Protein AF-0000000074038395 (afdb_homodimer)

Structure (mmCIF, N/CA/C/O backbone):
data_AF-0000000074038395-model_v1
#
loop_
_entity.id
_entity.type
_entity.pdbx_description
1 polymer 'Methyl-accepting chemotaxis protein'
#
loop_
_atom_site.group_PDB
_atom_site.id
_atom_site.type_symbol
_atom_site.label_atom_id
_atom_site.label_alt_id
_atom_site.label_comp_id
_atom_site.label_asym_id
_atom_site.label_entity_id
_atom_site.label_seq_id
_atom_site.pdbx_PDB_ins_code
_atom_site.Cartn_x
_atom_site.Cartn_y
_atom_site.Cartn_z
_atom_site.occupancy
_atom_site.B_iso_or_equiv
_atom_site.auth_seq_id
_atom_site.auth_comp_id
_atom_site.auth_asym_id
_atom_site.auth_atom_id
_atom_site.pdbx_PDB_model_num
ATOM 1 N N . MET A 1 1 ? -28.172 54.75 -29.703 1 17.28 1 MET A N 1
ATOM 2 C CA . MET A 1 1 ? -27.891 55.969 -30.484 1 17.28 1 MET A CA 1
ATOM 3 C C . MET A 1 1 ? -28.5 57.188 -29.828 1 17.28 1 MET A C 1
ATOM 5 O O . MET A 1 1 ? -27.781 58 -29.25 1 17.28 1 MET A O 1
ATOM 9 N N . LEU A 1 2 ? -29.438 57.781 -30.453 1 17.17 2 LEU A N 1
ATOM 10 C CA . LEU A 1 2 ? -29.812 59.094 -30.984 1 17.17 2 LEU A CA 1
ATOM 11 C C . LEU A 1 2 ? -30.547 59.906 -29.922 1 17.17 2 LEU A C 1
ATOM 13 O O . LEU A 1 2 ? -30.203 61.062 -29.688 1 17.17 2 LEU A O 1
ATOM 17 N N . MET A 1 3 ? -31.797 60 -29.938 1 17.5 3 MET A N 1
ATOM 18 C CA . MET A 1 3 ? -32.562 61.125 -30.516 1 17.5 3 MET A CA 1
ATOM 19 C C . MET A 1 3 ? -32.969 62.125 -29.422 1 17.5 3 MET A C 1
ATOM 21 O O . MET A 1 3 ? -32.812 63.312 -29.609 1 17.5 3 MET A O 1
ATOM 25 N N . VAL A 1 4 ? -34.031 62.031 -28.766 1 16.91 4 VAL A N 1
ATOM 26 C CA . VAL A 1 4 ? -35.156 62.906 -28.938 1 16.91 4 VAL A CA 1
ATOM 27 C C . VAL A 1 4 ? -35.062 64.062 -27.922 1 16.91 4 VAL A C 1
ATOM 29 O O . VAL A 1 4 ? -35.281 65.25 -28.281 1 16.91 4 VAL A O 1
ATOM 32 N N . ALA A 1 5 ? -35.375 63.719 -26.734 1 19.14 5 ALA A N 1
ATOM 33 C CA . ALA A 1 5 ? -36.281 64.625 -26.016 1 19.14 5 ALA A CA 1
ATOM 34 C C . ALA A 1 5 ? -35.562 65.875 -25.547 1 19.14 5 ALA A C 1
ATOM 36 O O . ALA A 1 5 ? -34.656 65.812 -24.719 1 19.14 5 ALA A O 1
ATOM 37 N N . THR A 1 6 ? -35.25 67.188 -26.438 1 16.64 6 THR A N 1
ATOM 38 C CA . THR A 1 6 ? -34.781 68.375 -27.078 1 16.64 6 THR A CA 1
ATOM 39 C C . THR A 1 6 ? -35.094 69.625 -26.234 1 16.64 6 THR A C 1
ATOM 41 O O . THR A 1 6 ? -34.312 70.562 -26.172 1 16.64 6 THR A O 1
ATOM 44 N N . SER A 1 7 ? -36.406 69.938 -25.859 1 15.92 7 SER A N 1
ATOM 45 C CA . SER A 1 7 ? -37 71.125 -26.391 1 15.92 7 SER A CA 1
ATOM 46 C C . SER A 1 7 ? -36.406 72.375 -25.719 1 15.92 7 SER A C 1
ATOM 48 O O . SER A 1 7 ? -35.938 72.312 -24.594 1 15.92 7 SER A O 1
ATOM 50 N N . TRP A 1 8 ? -36.844 73.938 -26.016 1 15.05 8 TRP A N 1
ATOM 51 C CA . TRP A 1 8 ? -36.719 75.125 -26.781 1 15.05 8 TRP A CA 1
ATOM 52 C C . TRP A 1 8 ? -36.5 76.312 -25.859 1 15.05 8 TRP A C 1
ATOM 54 O O . TRP A 1 8 ? -35.562 77.125 -26.062 1 15.05 8 TRP A O 1
ATOM 64 N N . LEU A 1 9 ? -37.594 77.188 -25.359 1 16.16 9 LEU A N 1
ATOM 65 C CA . LEU A 1 9 ? -37.938 78.562 -25.734 1 16.16 9 LEU A CA 1
ATOM 66 C C . LEU A 1 9 ? -37.125 79.562 -24.938 1 16.16 9 LEU A C 1
ATOM 68 O O . LEU A 1 9 ? -36.969 79.438 -23.719 1 16.16 9 LEU A O 1
ATOM 72 N N . VAL A 1 10 ? -36.5 81.062 -25.453 1 17.55 10 VAL A N 1
ATOM 73 C CA . VAL A 1 10 ? -35.594 82.125 -25.938 1 17.55 10 VAL A CA 1
ATOM 74 C C . VAL A 1 10 ? -35.75 83.312 -25.047 1 17.55 10 VAL A C 1
ATOM 76 O O . VAL A 1 10 ? -34.719 83.875 -24.594 1 17.55 10 VAL A O 1
ATOM 79 N N . LEU A 1 11 ? -36.781 84.25 -25.203 1 15.84 11 LEU A N 1
ATOM 80 C CA . LEU A 1 11 ? -36.75 85.625 -25.781 1 15.84 11 LEU A CA 1
ATOM 81 C C . LEU A 1 11 ? -36.219 86.625 -24.75 1 15.84 11 LEU A C 1
ATOM 83 O O . LEU A 1 11 ? -36.344 86.375 -23.547 1 15.84 11 LEU A O 1
ATOM 87 N N . LEU A 1 12 ? -36.219 88.188 -25.094 1 15.61 12 LEU A N 1
ATOM 88 C CA . LEU A 1 12 ? -35.656 89.5 -25.422 1 15.61 12 LEU A CA 1
ATOM 89 C C . LEU A 1 12 ? -35.812 90.5 -24.266 1 15.61 12 LEU A C 1
ATOM 91 O O . LEU A 1 12 ? -34.844 91.125 -23.875 1 15.61 12 LEU A O 1
ATOM 95 N N . ALA A 1 13 ? -36.969 91.375 -24.094 1 16 13 ALA A N 1
ATOM 96 C CA . ALA A 1 13 ? -37.188 92.812 -24.484 1 16 13 ALA A CA 1
ATOM 97 C C . ALA A 1 13 ? -36.688 93.75 -23.422 1 16 13 ALA A C 1
ATOM 99 O O . ALA A 1 13 ? -36.594 93.438 -22.25 1 16 13 ALA A O 1
ATOM 100 N N . LEU A 1 14 ? -37.125 95.25 -23.359 1 15.4 14 LEU A N 1
ATOM 101 C CA . LEU A 1 14 ? -36.906 96.688 -23.734 1 15.4 14 LEU A CA 1
ATOM 102 C C . LEU A 1 14 ? -36.656 97.562 -22.5 1 15.4 14 LEU A C 1
ATOM 104 O O . LEU A 1 14 ? -35.688 98.312 -22.469 1 15.4 14 LEU A O 1
ATOM 108 N N . LEU A 1 15 ? -37.594 98.562 -21.969 1 15.49 15 LEU A N 1
ATOM 109 C CA . LEU A 1 15 ? -37.688 100 -22.125 1 15.49 15 LEU A CA 1
ATOM 110 C C . LEU A 1 15 ? -37 100.688 -20.953 1 15.49 15 LEU A C 1
ATOM 112 O O . LEU A 1 15 ? -36.156 101.625 -21.156 1 15.49 15 LEU A O 1
ATOM 116 N N . ALA A 1 16 ? -37.656 102 -20.203 1 17.45 16 ALA A N 1
ATOM 117 C CA . ALA A 1 16 ? -37.656 103.438 -20.328 1 17.45 16 ALA A CA 1
ATOM 118 C C . ALA A 1 16 ? -36.781 104.062 -19.25 1 17.45 16 ALA A C 1
ATOM 120 O O . ALA A 1 16 ? -36.531 103.5 -18.203 1 17.45 16 ALA A O 1
ATOM 121 N N . ALA A 1 17 ? -36.781 105.625 -19.016 1 17.14 17 ALA A N 1
ATOM 122 C CA . ALA A 1 17 ? -36.219 106.938 -19.219 1 17.14 17 ALA A CA 1
ATOM 123 C C . ALA A 1 17 ? -35.656 107.5 -17.922 1 17.14 17 ALA A C 1
ATOM 125 O O . ALA A 1 17 ? -35.969 107.062 -16.844 1 17.14 17 ALA A O 1
ATOM 126 N N . PHE A 1 18 ? -35.594 109.125 -17.688 1 16.34 18 PHE A N 1
ATOM 127 C CA . PHE A 1 18 ? -34.875 110.375 -17.656 1 16.34 18 PHE A CA 1
ATOM 128 C C . PHE A 1 18 ? -34.781 110.938 -16.234 1 16.34 18 PHE A C 1
ATOM 130 O O . PHE A 1 18 ? -33.812 111.562 -15.859 1 16.34 18 PHE A O 1
ATOM 137 N N . VAL A 1 19 ? -35.844 111.25 -15.367 1 16.78 19 VAL A N 1
ATOM 138 C CA . VAL A 1 19 ? -36.125 112.688 -15.102 1 16.78 19 VAL A CA 1
ATOM 139 C C . VAL A 1 19 ? -35.219 113.188 -13.992 1 16.78 19 VAL A C 1
ATOM 141 O O . VAL A 1 19 ? -34.719 112.375 -13.164 1 16.78 19 VAL A O 1
ATOM 144 N N . GLY A 1 20 ? -35.438 114.562 -13.266 1 15.88 20 GLY A N 1
ATOM 145 C CA . GLY A 1 20 ? -35.094 115.938 -13.141 1 15.88 20 GLY A CA 1
ATOM 146 C C . GLY A 1 20 ? -34.281 116.25 -11.883 1 15.88 20 GLY A C 1
ATOM 147 O O . GLY A 1 20 ? -34.188 115.438 -10.992 1 15.88 20 GLY A O 1
ATOM 148 N N . VAL A 1 21 ? -34.5 117.562 -11.125 1 16.08 21 VAL A N 1
ATOM 149 C CA . VAL A 1 21 ? -33.938 118.875 -10.922 1 16.08 21 VAL A CA 1
ATOM 150 C C . VAL A 1 21 ? -33.344 118.938 -9.523 1 16.08 21 VAL A C 1
ATOM 152 O O . VAL A 1 21 ? -32.188 119.375 -9.359 1 16.08 21 VAL A O 1
ATOM 155 N N . LEU A 1 22 ? -34.062 119.438 -8.312 1 17.31 22 LEU A N 1
ATOM 156 C CA . LEU A 1 22 ? -33.906 120.75 -7.75 1 17.31 22 LEU A CA 1
ATOM 157 C C . LEU A 1 22 ? -32.844 120.75 -6.664 1 17.31 22 LEU A C 1
ATOM 159 O O . LEU A 1 22 ? -32.656 119.75 -5.977 1 17.31 22 LEU A O 1
ATOM 163 N N . PRO A 1 23 ? -31.969 122 -6.484 1 17.55 23 PRO A N 1
ATOM 164 C CA . PRO A 1 23 ? -30.781 122.688 -6.016 1 17.55 23 PRO A CA 1
ATOM 165 C C . PRO A 1 23 ? -30.703 122.812 -4.492 1 17.55 23 PRO A C 1
ATOM 167 O O . PRO A 1 23 ? -29.625 123.062 -3.936 1 17.55 23 PRO A O 1
ATOM 170 N N . LEU A 1 24 ? -31.875 122.875 -3.738 1 17.25 24 LEU A N 1
ATOM 171 C CA . LEU A 1 24 ? -32 124.062 -2.918 1 17.25 24 LEU A CA 1
ATOM 172 C C . LEU A 1 24 ? -30.953 124.062 -1.821 1 17.25 24 LEU A C 1
ATOM 174 O O . LEU A 1 24 ? -30.531 123.062 -1.327 1 17.25 24 LEU A O 1
ATOM 178 N N . TRP A 1 25 ? -30.766 125.312 -1.053 1 16.12 25 TRP A N 1
ATOM 179 C CA . TRP A 1 25 ? -30.109 126.5 -0.536 1 16.12 25 TRP A CA 1
ATOM 180 C C . TRP A 1 25 ? -29.578 126.25 0.877 1 16.12 25 TRP A C 1
ATOM 182 O O . TRP A 1 25 ? -28.406 126.5 1.162 1 16.12 25 TRP A O 1
ATOM 192 N N . VAL A 1 26 ? -30.438 126.562 1.951 1 16.44 26 VAL A N 1
ATOM 193 C CA . VAL A 1 26 ? -30.219 127.875 2.664 1 16.44 26 VAL A CA 1
ATOM 194 C C . VAL A 1 26 ? -29.281 127.625 3.846 1 16.44 26 VAL A C 1
ATOM 196 O O . VAL A 1 26 ? -28.281 128.375 3.998 1 16.44 26 VAL A O 1
ATOM 199 N N . VAL A 1 27 ? -29.781 127.875 5.121 1 17.38 27 VAL A N 1
ATOM 200 C CA . VAL A 1 27 ? -29.609 129.125 5.945 1 17.38 27 VAL A CA 1
ATOM 201 C C . VAL A 1 27 ? -28.531 128.875 7.004 1 17.38 27 VAL A C 1
ATOM 203 O O . VAL A 1 27 ? -28.25 127.688 7.332 1 17.38 27 VAL A O 1
ATOM 206 N N . LEU A 1 28 ? -28.609 129.5 8.227 1 16.62 28 LEU A N 1
ATOM 207 C CA . LEU A 1 28 ? -28.062 130.625 8.969 1 16.62 28 LEU A CA 1
ATOM 208 C C . LEU A 1 28 ? -27.281 130.125 10.188 1 16.62 28 LEU A C 1
ATOM 210 O O . LEU A 1 28 ? -26.172 130.625 10.43 1 16.62 28 LEU A O 1
ATOM 214 N N . VAL A 1 29 ? -27.922 129.625 11.328 1 18.11 29 VAL A N 1
ATOM 215 C CA . VAL A 1 29 ? -27.828 130.5 12.461 1 18.11 29 VAL A CA 1
ATOM 216 C C . VAL A 1 29 ? -26.484 130.25 13.172 1 18.11 29 VAL A C 1
ATOM 218 O O . VAL A 1 29 ? -25.875 129.25 13.07 1 18.11 29 VAL A O 1
ATOM 221 N N . PRO A 1 30 ? -26.422 130.75 14.555 1 17.78 30 PRO A N 1
ATOM 222 C CA . PRO A 1 30 ? -25.75 131.75 15.297 1 17.78 30 PRO A CA 1
ATOM 223 C C . PRO A 1 30 ? -24.5 131.25 16.031 1 17.78 30 PRO A C 1
ATOM 225 O O . PRO A 1 30 ? -23.406 131.75 15.805 1 17.78 30 PRO A O 1
ATOM 228 N N . ALA A 1 31 ? -24.609 131.25 17.5 1 18.97 31 ALA A N 1
ATOM 229 C CA . ALA A 1 31 ? -24.016 132.125 18.453 1 18.97 31 ALA A CA 1
ATOM 230 C C . ALA A 1 31 ? -22.734 131.625 19.047 1 18.97 31 ALA A C 1
ATOM 232 O O . ALA A 1 31 ? -22.297 130.5 18.672 1 18.97 31 ALA A O 1
ATOM 233 N N . VAL A 1 32 ? -22.734 131.25 20.469 1 20.62 32 VAL A N 1
ATOM 234 C CA . VAL A 1 32 ? -22 132.125 21.422 1 20.62 32 VAL A CA 1
ATOM 235 C C . VAL A 1 32 ? -20.641 131.5 21.688 1 20.62 32 VAL A C 1
ATOM 237 O O . VAL A 1 32 ? -20.438 130.25 21.484 1 20.62 32 VAL A O 1
ATOM 240 N N . PRO A 1 33 ? -19.719 132.125 22.5 1 21.89 33 PRO A N 1
ATOM 241 C CA . PRO A 1 33 ? -18.328 132.5 22.703 1 21.89 33 PRO A CA 1
ATOM 242 C C . PRO A 1 33 ? -17.594 131.625 23.656 1 21.89 33 PRO A C 1
ATOM 244 O O . PRO A 1 33 ? -16.375 131.75 23.859 1 21.89 33 PRO A O 1
ATOM 247 N N . ALA A 1 34 ? -18.141 130.5 24.266 1 21.83 34 ALA A N 1
ATOM 248 C CA . ALA A 1 34 ? -17.719 130.375 25.656 1 21.83 34 ALA A CA 1
ATOM 249 C C . ALA A 1 34 ? -16.219 130.125 25.766 1 21.83 34 ALA A C 1
ATOM 251 O O . ALA A 1 34 ? -15.656 129.375 24.938 1 21.83 34 ALA A O 1
ATOM 252 N N . ALA A 1 35 ? -15.547 130.75 26.719 1 21.89 35 ALA A N 1
ATOM 253 C CA . ALA A 1 35 ? -14.188 131.25 27 1 21.89 35 ALA A CA 1
ATOM 254 C C . ALA A 1 35 ? -13.281 130 27.391 1 21.89 35 ALA A C 1
ATOM 256 O O . ALA A 1 35 ? -12.219 129.875 26.797 1 21.89 35 ALA A O 1
ATOM 257 N N . PRO A 1 36 ? -13.25 129.75 28.781 1 23.89 36 PRO A N 1
ATOM 258 C CA . PRO A 1 36 ? -12.109 130 29.641 1 23.89 36 PRO A CA 1
ATOM 259 C C . PRO A 1 36 ? -11.047 128.875 29.656 1 23.89 36 PRO A C 1
ATOM 261 O O . PRO A 1 36 ? -11.25 127.875 29.094 1 23.89 36 PRO A O 1
ATOM 264 N N . GLY A 1 37 ? -10.656 128.375 31.094 1 23.8 37 GLY A N 1
ATOM 265 C CA . GLY A 1 37 ? -9.555 128.25 32.031 1 23.8 37 GLY A CA 1
ATOM 266 C C . GLY A 1 37 ? -8.867 126.938 32.031 1 23.8 37 GLY A C 1
ATOM 267 O O . GLY A 1 37 ? -9.516 125.938 31.812 1 23.8 37 GLY A O 1
ATOM 268 N N . SER A 1 38 ? -7.539 126.812 31.828 1 21.45 38 SER A N 1
ATOM 269 C CA . SER A 1 38 ? -6.551 125.75 31.625 1 21.45 38 SER A CA 1
ATOM 270 C C . SER A 1 38 ? -6.344 124.938 32.906 1 21.45 38 SER A C 1
ATOM 272 O O . SER A 1 38 ? -5.762 125.438 33.875 1 21.45 38 SER A O 1
ATOM 274 N N . LEU A 1 39 ? -7.383 124.312 33.562 1 23.3 39 LEU A N 1
ATOM 275 C CA . LEU A 1 39 ? -7.125 123.562 34.781 1 23.3 39 LEU A CA 1
ATOM 276 C C . LEU A 1 39 ? -6.051 122.5 34.594 1 23.3 39 LEU A C 1
ATOM 278 O O . LEU A 1 39 ? -6.211 121.625 33.75 1 23.3 39 LEU A O 1
ATOM 282 N N . VAL A 1 40 ? -4.758 122.812 34.844 1 24.02 40 VAL A N 1
ATOM 283 C CA . VAL A 1 40 ? -3.559 122 34.875 1 24.02 40 VAL A CA 1
ATOM 284 C C . VAL A 1 40 ? -3.764 120.875 35.844 1 24.02 40 VAL A C 1
ATOM 286 O O . VAL A 1 40 ? -4.016 121.062 37.031 1 24.02 40 VAL A O 1
ATOM 289 N N . VAL A 1 41 ? -4.395 119.75 35.469 1 22.2 41 VAL A N 1
ATOM 290 C CA . VAL A 1 41 ? -4.582 118.5 36.219 1 22.2 41 VAL A CA 1
ATOM 291 C C . VAL A 1 41 ? -3.225 117.938 36.625 1 22.2 41 VAL A C 1
ATOM 293 O O . VAL A 1 41 ? -2.396 117.625 35.812 1 22.2 41 VAL A O 1
ATOM 296 N N . LEU A 1 42 ? -2.541 118.562 37.656 1 26.48 42 LEU A N 1
ATOM 297 C CA . LEU A 1 42 ? -1.366 118.062 38.344 1 26.48 42 LEU A CA 1
ATOM 298 C C . LEU A 1 42 ? -1.574 116.562 38.781 1 26.48 42 LEU A C 1
ATOM 300 O O . LEU A 1 42 ? -2.41 116.312 39.625 1 26.48 42 LEU A O 1
ATOM 304 N N . GLY A 1 43 ? -1.652 115.625 37.875 1 26.66 43 GLY A N 1
ATOM 305 C CA . GLY A 1 43 ? -1.783 114.25 38.156 1 26.66 43 GLY A CA 1
ATOM 306 C C . GLY A 1 43 ? -0.695 113.688 39.094 1 26.66 43 GLY A C 1
ATOM 307 O O . GLY A 1 43 ? 0.49 113.75 38.75 1 26.66 43 GLY A O 1
ATOM 308 N N . ARG A 1 44 ? -0.781 113.938 40.406 1 32.59 44 ARG A N 1
ATOM 309 C CA . ARG A 1 44 ? 0.058 113.438 41.5 1 32.59 44 ARG A CA 1
ATOM 310 C C . ARG A 1 44 ? 0.245 111.938 41.344 1 32.59 44 ARG A C 1
ATOM 312 O O . ARG A 1 44 ? -0.729 111.188 41.312 1 32.59 44 ARG A O 1
ATOM 319 N N . ARG A 1 45 ? 1.311 111.5 40.625 1 39 45 ARG A N 1
ATOM 320 C CA . ARG A 1 45 ? 1.817 110.125 40.625 1 39 45 ARG A CA 1
ATOM 321 C C . ARG A 1 45 ? 1.899 109.562 42.031 1 39 45 ARG A C 1
ATOM 323 O O . ARG A 1 45 ? 2.684 110 42.844 1 39 45 ARG A O 1
ATOM 330 N N . ARG A 1 46 ? 0.802 109.125 42.531 1 39.84 46 ARG A N 1
ATOM 331 C CA . ARG A 1 46 ? 0.797 108.375 43.781 1 39.84 46 ARG A CA 1
ATOM 332 C C . ARG A 1 46 ? 1.846 107.25 43.719 1 39.84 46 ARG A C 1
ATOM 334 O O . ARG A 1 46 ? 1.812 106.375 42.844 1 39.84 46 ARG A O 1
ATOM 341 N N . ARG A 1 47 ? 3.012 107.5 44.219 1 38.06 47 ARG A N 1
ATOM 342 C CA . ARG A 1 47 ? 4.035 106.5 44.531 1 38.06 47 ARG A CA 1
ATOM 343 C C . ARG A 1 47 ? 3.42 105.25 45.188 1 38.06 47 ARG A C 1
ATOM 345 O O . ARG A 1 47 ? 2.926 105.312 46.312 1 38.06 47 ARG A O 1
ATOM 352 N N . LEU A 1 48 ? 2.73 104.5 44.406 1 38.84 48 LEU A N 1
ATOM 353 C CA . LEU A 1 48 ? 2.303 103.25 44.969 1 38.84 48 LEU A CA 1
ATOM 354 C C . LEU A 1 48 ? 3.441 102.562 45.75 1 38.84 48 LEU A C 1
ATOM 356 O O . LEU A 1 48 ? 4.594 102.625 45.312 1 38.84 48 LEU A O 1
ATOM 360 N N . ASP A 1 49 ? 3.381 102.562 46.969 1 44.31 49 ASP A N 1
ATOM 361 C CA . ASP A 1 49 ? 4.359 102 47.875 1 44.31 49 ASP A CA 1
ATOM 362 C C . ASP A 1 49 ? 4.855 100.625 47.375 1 44.31 49 ASP A C 1
ATOM 364 O O . ASP A 1 49 ? 4.16 99.938 46.594 1 44.31 49 ASP A O 1
ATOM 368 N N . GLY A 1 50 ? 6.125 100.375 47.375 1 47.69 50 GLY A N 1
ATOM 369 C CA . GLY A 1 50 ? 6.906 99.188 46.969 1 47.69 50 GLY A CA 1
ATOM 370 C C . GLY A 1 50 ? 6.176 97.875 47.156 1 47.69 50 GLY A C 1
ATOM 371 O O . GLY A 1 50 ? 6.297 97 46.344 1 47.69 50 GLY A O 1
ATOM 372 N N . GLN A 1 51 ? 5.477 97.812 48.156 1 50.44 51 GLN A N 1
ATOM 373 C CA . GLN A 1 51 ? 4.762 96.562 48.469 1 50.44 51 GLN A CA 1
ATOM 374 C C . GLN A 1 51 ? 3.598 96.375 47.531 1 50.44 51 GLN A C 1
ATOM 376 O O . GLN A 1 51 ? 3.359 95.25 47.094 1 50.44 51 GLN A O 1
ATOM 381 N N . GLN A 1 52 ? 2.895 97.375 47.25 1 49.44 52 GLN A N 1
ATOM 382 C CA . GLN A 1 52 ? 1.771 97.25 46.312 1 49.44 52 GLN A CA 1
ATOM 383 C C . GLN A 1 52 ? 2.248 96.938 44.906 1 49.44 52 GLN A C 1
ATOM 385 O O . GLN A 1 52 ? 1.604 96.125 44.219 1 49.44 52 GLN A O 1
ATOM 390 N N . GLU A 1 53 ? 3.322 97.438 44.531 1 53.34 53 GLU A N 1
ATOM 391 C CA . GLU A 1 53 ? 3.893 97.062 43.25 1 53.34 53 GLU A CA 1
ATOM 392 C C . GLU A 1 53 ? 4.309 95.625 43.188 1 53.34 53 GLU A C 1
ATOM 394 O O . GLU A 1 53 ? 4.129 94.938 42.156 1 53.34 53 GLU A O 1
ATOM 399 N N . GLN A 1 54 ? 4.816 95.188 44.188 1 53.56 54 GLN A N 1
ATOM 400 C CA . GLN A 1 54 ? 5.211 93.812 44.25 1 53.56 54 GLN A CA 1
ATOM 401 C C . GLN A 1 54 ? 3.99 92.875 44.25 1 53.56 54 GLN A C 1
ATOM 403 O O . GLN A 1 54 ? 4.02 91.812 43.656 1 53.56 54 GLN A O 1
ATOM 408 N N . GLU A 1 55 ? 2.941 93.375 44.844 1 52.59 55 GLU A N 1
ATOM 409 C CA . GLU A 1 55 ? 1.686 92.625 44.812 1 52.59 55 GLU A CA 1
ATOM 410 C C . GLU A 1 55 ? 1.119 92.562 43.406 1 52.59 55 GLU A C 1
ATOM 412 O O . GLU A 1 55 ? 0.628 91.5 43 1 52.59 55 GLU A O 1
ATOM 417 N N . ILE A 1 56 ? 1.135 93.562 42.781 1 52.38 56 ILE A N 1
ATOM 418 C CA . ILE A 1 56 ? 0.639 93.625 41.406 1 52.38 56 ILE A CA 1
ATOM 419 C C . ILE A 1 56 ? 1.518 92.75 40.5 1 52.38 56 ILE A C 1
ATOM 421 O O . ILE A 1 56 ? 1.011 92 39.656 1 52.38 56 ILE A O 1
ATOM 425 N N . ALA A 1 57 ? 2.787 92.75 40.75 1 54 57 ALA A N 1
ATOM 426 C CA . ALA A 1 57 ? 3.711 92 39.938 1 54 57 ALA A CA 1
ATOM 427 C C . ALA A 1 57 ? 3.531 90.5 40.156 1 54 57 ALA A C 1
ATOM 429 O O . ALA A 1 57 ? 3.561 89.688 39.219 1 54 57 ALA A O 1
ATOM 430 N N . ALA A 1 58 ? 3.43 90.188 41.344 1 54.38 58 ALA A N 1
ATOM 431 C CA . ALA A 1 58 ? 3.217 88.75 41.688 1 54.38 58 ALA A CA 1
ATOM 432 C C . ALA A 1 58 ? 1.866 88.25 41.188 1 54.38 58 ALA A C 1
ATOM 434 O O . ALA A 1 58 ? 1.755 87.125 40.688 1 54.38 58 ALA A O 1
ATOM 435 N N . GLY A 1 59 ? 0.839 89.062 41.375 1 54.75 59 GLY A N 1
ATOM 436 C CA . GLY A 1 59 ? -0.457 88.75 40.812 1 54.75 59 GLY A CA 1
ATOM 437 C C . GLY A 1 59 ? -0.418 88.625 39.312 1 54.75 59 GLY A C 1
ATOM 438 O O . GLY A 1 59 ? -1.033 87.688 38.75 1 54.75 59 GLY A O 1
ATOM 439 N N . GLN A 1 60 ? 0.392 89.438 38.719 1 58.75 60 GLN A N 1
ATOM 440 C CA . GLN A 1 60 ? 0.556 89.375 37.281 1 58.75 60 GLN A CA 1
ATOM 441 C C . GLN A 1 60 ? 1.322 88.125 36.844 1 58.75 60 GLN A C 1
ATOM 443 O O . GLN A 1 60 ? 0.981 87.5 35.875 1 58.75 60 GLN A O 1
ATOM 448 N N . ALA A 1 61 ? 2.254 87.75 37.625 1 60.34 61 ALA A N 1
ATOM 449 C CA . ALA A 1 61 ? 3.031 86.562 37.312 1 60.34 61 ALA A CA 1
ATOM 450 C C . ALA A 1 61 ? 2.184 85.312 37.438 1 60.34 61 ALA A C 1
ATOM 452 O O . ALA A 1 61 ? 2.266 84.375 36.625 1 60.34 61 ALA A O 1
ATOM 453 N N . ALA A 1 62 ? 1.412 85.25 38.438 1 63.75 62 ALA A N 1
ATOM 454 C CA . ALA A 1 62 ? 0.523 84.125 38.656 1 63.75 62 ALA A CA 1
ATOM 455 C C . ALA A 1 62 ? -0.522 84.062 37.531 1 63.75 62 ALA A C 1
ATOM 457 O O . ALA A 1 62 ? -0.869 82.938 37.062 1 63.75 62 ALA A O 1
ATOM 458 N N . SER A 1 63 ? -0.91 85.188 37.188 1 70.06 63 SER A N 1
ATOM 459 C CA . SER A 1 63 ? -1.9 85.25 36.125 1 70.06 63 SER A CA 1
ATOM 460 C C . SER A 1 63 ? -1.302 84.812 34.812 1 70.06 63 SER A C 1
ATOM 462 O O . SER A 1 63 ? -1.947 84.062 34.031 1 70.06 63 SER A O 1
ATOM 464 N N . GLU A 1 64 ? -0.082 85.125 34.594 1 74.12 64 GLU A N 1
ATOM 465 C CA . GLU A 1 64 ? 0.587 84.688 33.375 1 74.12 64 GLU A CA 1
ATOM 466 C C . GLU A 1 64 ? 0.853 83.188 33.375 1 74.12 64 GLU A C 1
ATOM 468 O O . GLU A 1 64 ? 0.687 82.5 32.344 1 74.12 64 GLU A O 1
ATOM 473 N N . THR A 1 65 ? 1.209 82.75 34.5 1 75.31 65 THR A N 1
ATOM 474 C CA . THR A 1 65 ? 1.453 81.312 34.625 1 75.31 65 THR A CA 1
ATOM 475 C C . THR A 1 65 ? 0.156 80.5 34.438 1 75.31 65 THR A C 1
ATOM 477 O O . THR A 1 65 ? 0.148 79.438 33.812 1 75.31 65 THR A O 1
ATOM 480 N N . TYR A 1 66 ? -0.84 81.062 35 1 77.38 66 TYR A N 1
ATOM 481 C CA . TYR A 1 66 ? -2.145 80.375 34.844 1 77.38 66 TYR A CA 1
ATOM 482 C C . TYR A 1 66 ? -2.582 80.312 33.406 1 77.38 66 TYR A C 1
ATOM 484 O O . TYR A 1 66 ? -3.094 79.312 32.938 1 77.38 66 TYR A O 1
ATOM 492 N N . GLU A 1 67 ? -2.357 81.375 32.688 1 80.38 67 GLU A N 1
ATOM 493 C CA . GLU A 1 67 ? -2.748 81.438 31.281 1 80.38 67 GLU A CA 1
ATOM 494 C C . GLU A 1 67 ? -1.955 80.438 30.453 1 80.38 67 GLU A C 1
ATOM 496 O O . GLU A 1 67 ? -2.506 79.75 29.562 1 80.38 67 GLU A O 1
ATOM 501 N N . ARG A 1 68 ? -0.773 80.312 30.766 1 82.81 68 ARG A N 1
ATOM 502 C CA . ARG A 1 68 ? 0.057 79.375 30.047 1 82.81 68 ARG A CA 1
ATOM 503 C C . ARG A 1 68 ? -0.366 77.938 30.359 1 82.81 68 ARG A C 1
ATOM 505 O O . ARG A 1 68 ? -0.396 77.062 29.469 1 82.81 68 ARG A O 1
ATOM 512 N N . LEU A 1 69 ? -0.611 77.75 31.578 1 83.75 69 LEU A N 1
ATOM 513 C CA . LEU A 1 69 ? -1.049 76.375 32 1 83.75 69 LEU A CA 1
ATOM 514 C C . LEU A 1 69 ? -2.385 76.062 31.375 1 83.75 69 LEU A C 1
ATOM 516 O O . LEU A 1 69 ? -2.588 74.875 30.938 1 83.75 69 LEU A O 1
ATOM 520 N N . ARG A 1 70 ? -3.215 77 31.391 1 85.31 70 ARG A N 1
ATOM 521 C CA . ARG A 1 70 ? -4.523 76.812 30.781 1 85.31 70 ARG A CA 1
ATOM 522 C C . ARG A 1 70 ? -4.387 76.438 29.297 1 85.31 70 ARG A C 1
ATOM 524 O O . ARG A 1 70 ? -5.039 75.5 28.828 1 85.31 70 ARG A O 1
ATOM 531 N N . ASP A 1 71 ? -3.514 77.062 28.562 1 86.31 71 ASP A N 1
ATOM 532 C CA . ASP A 1 71 ? -3.291 76.812 27.141 1 86.31 71 ASP A CA 1
ATOM 533 C C . ASP A 1 71 ? -2.736 75.375 26.953 1 86.31 71 ASP A C 1
ATOM 535 O O . ASP A 1 71 ? -3.133 74.688 26.031 1 86.31 71 ASP A O 1
ATOM 539 N N . ARG A 1 72 ? -1.963 75.062 27.828 1 88.62 72 ARG A N 1
ATOM 540 C CA . ARG A 1 72 ? -1.349 73.75 27.734 1 88.62 72 ARG A CA 1
ATOM 541 C C . ARG A 1 72 ? -2.359 72.625 28.047 1 88.62 72 ARG A C 1
ATOM 543 O O . ARG A 1 72 ? -2.305 71.562 27.453 1 88.62 72 ARG A O 1
ATOM 550 N N . ILE A 1 73 ? -3.162 72.875 28.938 1 89.88 73 ILE A N 1
ATOM 551 C CA . ILE A 1 73 ? -4.195 71.938 29.281 1 89.88 73 ILE A CA 1
ATOM 552 C C . ILE A 1 73 ? -5.141 71.75 28.094 1 89.88 73 ILE A C 1
ATOM 554 O O . ILE A 1 73 ? -5.535 70.625 27.781 1 89.88 73 ILE A O 1
ATOM 558 N N . VAL A 1 74 ? -5.473 72.812 27.453 1 88.88 74 VAL A N 1
ATOM 559 C CA . VAL A 1 74 ? -6.344 72.75 26.281 1 88.88 74 VAL A CA 1
ATOM 560 C C . VAL A 1 74 ? -5.691 71.875 25.203 1 88.88 74 VAL A C 1
ATOM 562 O O . VAL A 1 74 ? -6.355 71.062 24.578 1 88.88 74 VAL A O 1
ATOM 565 N N . GLU A 1 75 ? -4.445 72.062 25.016 1 90.38 75 GLU A N 1
ATOM 566 C CA . GLU A 1 75 ? -3.703 71.25 24.047 1 90.38 75 GLU A CA 1
ATOM 567 C C . GLU A 1 75 ? -3.654 69.812 24.469 1 90.38 75 GLU A C 1
ATOM 569 O O . GLU A 1 75 ? -3.785 68.875 23.641 1 90.38 75 GLU A O 1
ATOM 574 N N . LEU A 1 76 ? -3.504 69.562 25.703 1 90.81 76 LEU A N 1
ATOM 575 C CA . LEU A 1 76 ? -3.457 68.188 26.234 1 90.81 76 LEU A CA 1
ATOM 576 C C . LEU A 1 76 ? -4.773 67.438 26 1 90.81 76 LEU A C 1
ATOM 578 O O . LEU A 1 76 ? -4.781 66.25 25.672 1 90.81 76 LEU A O 1
ATOM 582 N N . VAL A 1 77 ? -5.793 68.188 26.234 1 89.44 77 VAL A N 1
ATOM 583 C CA . VAL A 1 77 ? -7.113 67.562 26.062 1 89.44 77 VAL A CA 1
ATOM 584 C C . VAL A 1 77 ? -7.281 67.125 24.609 1 89.44 77 VAL A C 1
ATOM 586 O O . VAL A 1 77 ? -7.77 66 24.344 1 89.44 77 VAL A O 1
ATOM 589 N N . LYS A 1 78 ? -6.828 67.938 23.672 1 88.38 78 LYS A N 1
ATOM 590 C CA . LYS A 1 78 ? -6.91 67.562 22.25 1 88.38 78 LYS A CA 1
ATOM 591 C C . LYS A 1 78 ? -6.02 66.375 21.922 1 88.38 78 LYS A C 1
ATOM 593 O O . LYS A 1 78 ? -6.441 65.5 21.234 1 88.38 78 LYS A O 1
ATOM 598 N N . ASP A 1 79 ? -4.887 66.375 22.422 1 89.19 79 ASP A N 1
ATOM 599 C CA . ASP A 1 79 ? -3.945 65.312 22.188 1 89.19 79 ASP A CA 1
ATOM 600 C C . ASP A 1 79 ? -4.473 64 22.781 1 89.19 79 ASP A C 1
ATOM 602 O O . ASP A 1 79 ? -4.281 62.906 22.203 1 89.19 79 ASP A O 1
ATOM 606 N N . ASN A 1 80 ? -5.035 64.125 23.906 1 89.44 80 ASN A N 1
ATOM 607 C CA . ASN A 1 80 ? -5.582 62.938 24.578 1 89.44 80 ASN A CA 1
ATOM 608 C C . ASN A 1 80 ? -6.73 62.312 23.781 1 89.44 80 ASN A C 1
ATOM 610 O O . ASN A 1 80 ? -6.906 61.094 23.766 1 89.44 80 ASN A O 1
ATOM 614 N N . ASP A 1 81 ? -7.484 63.188 23.219 1 89.75 81 ASP A N 1
ATOM 615 C CA . ASP A 1 81 ? -8.578 62.688 22.391 1 89.75 81 ASP A CA 1
ATOM 616 C C . ASP A 1 81 ? -8.047 61.875 21.203 1 89.75 81 ASP A C 1
ATOM 618 O O . ASP A 1 81 ? -8.539 60.781 20.922 1 89.75 81 ASP A O 1
ATOM 622 N N . ASP A 1 82 ? -7.051 62.375 20.562 1 89.69 82 ASP A N 1
ATOM 623 C CA . ASP A 1 82 ? -6.441 61.688 19.422 1 89.69 82 ASP A CA 1
ATOM 624 C C . ASP A 1 82 ? -5.801 60.375 19.859 1 89.69 82 ASP A C 1
ATOM 626 O O . ASP A 1 82 ? -5.93 59.344 19.188 1 89.69 82 ASP A O 1
ATOM 630 N N . GLN A 1 83 ? -5.152 60.406 20.938 1 89.5 83 GLN A N 1
ATOM 631 C CA . GLN A 1 83 ? -4.504 59.188 21.469 1 89.5 83 GLN A CA 1
ATOM 632 C C . GLN A 1 83 ? -5.531 58.125 21.812 1 89.5 83 GLN A C 1
ATOM 634 O O . GLN A 1 83 ? -5.324 56.938 21.516 1 89.5 83 GLN A O 1
ATOM 639 N N . ALA A 1 84 ? -6.531 58.562 22.5 1 91.75 84 ALA A N 1
ATOM 640 C CA . ALA A 1 84 ? -7.574 57.625 22.906 1 91.75 84 ALA A CA 1
ATOM 641 C C . ALA A 1 84 ? -8.188 56.938 21.688 1 91.75 84 ALA A C 1
ATOM 643 O O . ALA A 1 84 ? -8.414 55.719 21.703 1 91.75 84 ALA A O 1
ATOM 644 N N . GLN A 1 85 ? -8.391 57.688 20.609 1 92.06 85 GLN A N 1
ATOM 645 C CA . GLN A 1 85 ? -8.961 57.125 19.391 1 92.06 85 GLN A CA 1
ATOM 646 C C . GLN A 1 85 ? -8.016 56.094 18.781 1 92.06 85 GLN A C 1
ATOM 648 O O . GLN A 1 85 ? -8.453 55.031 18.328 1 92.06 85 GLN A O 1
AT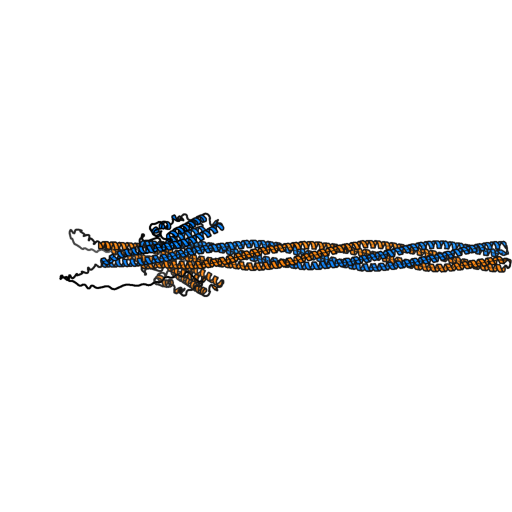OM 653 N N . ASP A 1 86 ? -6.797 56.406 18.781 1 92.25 86 ASP A N 1
ATOM 654 C CA . ASP A 1 86 ? -5.801 55.469 18.25 1 92.25 86 ASP A CA 1
ATOM 655 C C . ASP A 1 86 ? -5.746 54.188 19.062 1 92.25 86 ASP A C 1
ATOM 657 O O . ASP A 1 86 ? -5.645 53.094 18.5 1 92.25 86 ASP A O 1
ATOM 661 N N . LEU A 1 87 ? -5.809 54.281 20.328 1 90.88 87 LEU A N 1
ATOM 662 C CA . LEU A 1 87 ? -5.734 53.125 21.219 1 90.88 87 LEU A CA 1
ATOM 663 C C . LEU A 1 87 ? -6.984 52.281 21.078 1 90.88 87 LEU A C 1
ATOM 665 O O . LEU A 1 87 ? -6.895 51.031 21.031 1 90.88 87 LEU A O 1
ATOM 669 N N . ILE A 1 88 ? -8.117 52.938 21 1 93.25 88 ILE A N 1
ATOM 670 C CA . ILE A 1 88 ? -9.375 52.219 20.828 1 93.25 88 ILE A CA 1
ATOM 671 C C . ILE A 1 88 ? -9.336 51.438 19.516 1 93.25 88 ILE A C 1
ATOM 673 O O . ILE A 1 88 ? -9.648 50.25 19.5 1 93.25 88 ILE A O 1
ATOM 677 N N . ASP A 1 89 ? -8.898 52.062 18.453 1 93 89 ASP A N 1
ATOM 678 C CA . ASP A 1 89 ? -8.805 51.406 17.156 1 93 89 ASP A CA 1
ATOM 679 C C . ASP A 1 89 ? -7.797 50.25 17.188 1 93 89 ASP A C 1
ATOM 681 O O . ASP A 1 89 ? -8.039 49.188 16.625 1 93 89 ASP A O 1
ATOM 685 N N . GLY A 1 90 ? -6.727 50.5 17.812 1 91.81 90 GLY A N 1
ATOM 686 C CA . GLY A 1 90 ? -5.699 49.5 17.906 1 91.81 90 GLY A CA 1
ATOM 687 C C . GLY A 1 90 ? -6.16 48.25 18.656 1 91.81 90 GLY A C 1
ATOM 688 O O . GLY A 1 90 ? -5.977 47.125 18.172 1 91.81 90 GLY A O 1
ATOM 689 N N . VAL A 1 91 ? -6.77 48.406 19.781 1 92.12 91 VAL A N 1
ATOM 690 C CA . VAL A 1 91 ? -7.227 47.281 20.594 1 92.12 91 VAL A CA 1
ATOM 691 C C . VAL A 1 91 ? -8.336 46.531 19.859 1 92.12 91 VAL A C 1
ATOM 693 O O . VAL A 1 91 ? -8.336 45.281 19.828 1 92.12 91 VAL A O 1
ATOM 696 N N . ARG A 1 92 ? -9.211 47.25 19.25 1 92.19 92 ARG A N 1
ATOM 697 C CA . ARG A 1 92 ? -10.297 46.656 18.5 1 92.19 92 ARG A CA 1
ATOM 698 C C . ARG A 1 92 ? -9.75 45.781 17.359 1 92.19 92 ARG A C 1
ATOM 700 O O . ARG A 1 92 ? -10.172 44.625 17.188 1 92.19 92 ARG A O 1
ATOM 707 N N . HIS A 1 93 ? -8.844 46.344 16.625 1 93.06 93 HIS A N 1
ATOM 708 C CA . HIS A 1 93 ? -8.25 45.594 15.516 1 93.06 93 HIS A CA 1
ATOM 709 C C . HIS A 1 93 ? -7.484 44.375 16.016 1 93.06 93 HIS A C 1
ATOM 711 O O . HIS A 1 93 ? -7.539 43.312 15.391 1 93.06 93 HIS A O 1
ATOM 717 N N . ALA A 1 94 ? -6.812 44.5 17.062 1 92.75 94 ALA A N 1
ATOM 718 C CA . ALA A 1 94 ? -6.047 43.406 17.609 1 92.75 94 ALA A CA 1
ATOM 719 C C . ALA A 1 94 ? -6.973 42.25 18.047 1 92.75 94 ALA A C 1
ATOM 721 O O . ALA A 1 94 ? -6.656 41.094 17.859 1 92.75 94 ALA A O 1
ATOM 722 N N . LEU A 1 95 ? -8.078 42.594 18.641 1 93.56 95 LEU A N 1
ATOM 723 C CA . LEU A 1 95 ? -9.055 41.594 19.047 1 93.56 95 LEU A CA 1
ATOM 724 C C . LEU A 1 95 ? -9.586 40.844 17.828 1 93.56 95 LEU A C 1
ATOM 726 O O . LEU A 1 95 ? -9.727 39.594 17.859 1 93.56 95 LEU A O 1
ATOM 730 N N . THR A 1 96 ? -9.836 41.594 16.781 1 93.81 96 THR A N 1
ATOM 731 C CA . THR A 1 96 ? -10.328 40.969 15.555 1 93.81 96 THR A CA 1
ATOM 732 C C . THR A 1 96 ? -9.281 40.062 14.945 1 93.81 96 THR A C 1
ATOM 734 O O . THR A 1 96 ? -9.602 38.969 14.492 1 93.81 96 THR A O 1
ATOM 737 N N . MET A 1 97 ? -8.055 40.5 14.938 1 94.12 97 MET A N 1
ATOM 738 C CA . MET A 1 97 ? -6.973 39.688 14.406 1 94.12 97 MET A CA 1
ATOM 739 C C . MET A 1 97 ? -6.805 38.406 15.219 1 94.12 97 MET A C 1
ATOM 741 O O . MET A 1 97 ? -6.605 37.312 14.656 1 94.12 97 MET A O 1
ATOM 745 N N . ASN A 1 98 ? -6.875 38.5 16.547 1 95.25 98 ASN A N 1
ATOM 746 C CA . ASN A 1 98 ? -6.773 37.312 17.406 1 95.25 98 ASN A CA 1
ATOM 747 C C . ASN A 1 98 ? -7.883 36.312 17.109 1 95.25 98 ASN A C 1
ATOM 749 O O . ASN A 1 98 ? -7.645 35.125 17.094 1 95.25 98 ASN A O 1
ATOM 753 N N . GLN A 1 99 ? -9.047 36.906 16.875 1 95 99 GLN A N 1
ATOM 754 C CA . GLN A 1 99 ? -10.18 36.031 16.562 1 95 99 GLN A CA 1
ATOM 755 C C . GLN A 1 99 ? -9.977 35.312 15.242 1 95 99 GLN A C 1
ATOM 757 O O . GLN A 1 99 ? -10.305 34.125 15.117 1 95 99 GLN A O 1
ATOM 762 N N . ARG A 1 100 ? -9.484 35.938 14.258 1 94.19 100 ARG A N 1
ATOM 763 C CA . ARG A 1 100 ? -9.219 35.344 12.961 1 94.19 100 ARG A CA 1
ATOM 764 C C . ARG A 1 100 ? -8.125 34.281 13.07 1 94.19 100 ARG A C 1
ATOM 766 O O . ARG A 1 100 ? -8.211 33.219 12.445 1 94.19 100 ARG A O 1
ATOM 773 N N . MET A 1 101 ? -7.133 34.562 13.844 1 95 101 MET A N 1
ATOM 774 C CA . MET A 1 101 ? -6.07 33.594 14.07 1 95 101 MET A CA 1
ATOM 775 C C . MET A 1 101 ? -6.605 32.375 14.797 1 95 101 MET A C 1
ATOM 777 O O . MET A 1 101 ? -6.223 31.234 14.484 1 95 101 MET A O 1
ATOM 781 N N . GLN A 1 102 ? -7.492 32.656 15.781 1 94.69 102 GLN A N 1
ATOM 782 C CA . GLN A 1 102 ? -8.117 31.547 16.5 1 94.69 102 GLN A CA 1
ATOM 783 C C . GLN A 1 102 ? -8.883 30.625 15.555 1 94.69 102 GLN A C 1
ATOM 785 O O . GLN A 1 102 ? -8.758 29.406 15.633 1 94.69 102 GLN A O 1
ATOM 790 N N . ASN A 1 103 ? -9.594 31.172 14.602 1 94.44 103 ASN A N 1
ATOM 791 C CA . ASN A 1 103 ? -10.312 30.391 13.602 1 94.44 103 ASN A CA 1
ATOM 792 C C . ASN A 1 103 ? -9.359 29.609 12.719 1 94.44 103 ASN A C 1
ATOM 794 O O . ASN A 1 103 ? -9.641 28.453 12.367 1 94.44 103 ASN A O 1
ATOM 798 N N . GLY A 1 104 ? -8.312 30.281 12.336 1 94.88 104 GLY A N 1
ATOM 799 C CA . GLY A 1 104 ? -7.312 29.594 11.531 1 94.88 104 GLY A CA 1
ATOM 800 C C . GLY A 1 104 ? -6.703 28.406 12.227 1 94.88 104 GLY A C 1
ATOM 801 O O . GLY A 1 104 ? -6.559 27.328 11.625 1 94.88 104 GLY A O 1
ATOM 802 N N . ILE A 1 105 ? -6.402 28.516 13.453 1 95.69 105 ILE A N 1
ATOM 803 C CA . ILE A 1 105 ? -5.777 27.438 14.227 1 95.69 105 ILE A CA 1
ATOM 804 C C . ILE A 1 105 ? -6.773 26.297 14.422 1 95.69 105 ILE A C 1
ATOM 806 O O . ILE A 1 105 ? -6.391 25.125 14.398 1 95.69 105 ILE A O 1
ATOM 810 N N . ASP A 1 106 ? -8.055 26.625 14.641 1 93.69 106 ASP A N 1
ATOM 811 C CA . ASP A 1 106 ? -9.094 25.594 14.766 1 93.69 106 ASP A CA 1
ATOM 812 C C . ASP A 1 106 ? -9.195 24.766 13.484 1 93.69 106 ASP A C 1
ATOM 814 O O . ASP A 1 106 ? -9.367 23.547 13.539 1 93.69 106 ASP A O 1
ATOM 818 N N . GLU A 1 107 ? -9.062 25.438 12.383 1 94.38 107 GLU A N 1
ATOM 819 C CA . GLU A 1 107 ? -9.125 24.734 11.102 1 94.38 107 GLU A CA 1
ATOM 820 C C . GLU A 1 107 ? -7.898 23.844 10.906 1 94.38 107 GLU A C 1
ATOM 822 O O . GLU A 1 107 ? -8.008 22.734 10.375 1 94.38 107 GLU A O 1
ATOM 827 N N . ILE A 1 108 ? -6.77 24.281 11.305 1 95.38 108 ILE A N 1
ATOM 828 C CA . ILE A 1 108 ? -5.555 23.484 11.211 1 95.38 108 ILE A CA 1
ATOM 829 C C . ILE A 1 108 ? -5.695 22.234 12.078 1 95.38 108 ILE A C 1
ATOM 831 O O . ILE A 1 108 ? -5.324 21.125 11.656 1 95.38 108 ILE A O 1
ATOM 835 N N . ASN A 1 109 ? -6.27 22.359 13.258 1 94.38 109 ASN A N 1
ATOM 836 C CA . ASN A 1 109 ? -6.512 21.219 14.133 1 94.38 109 ASN A CA 1
ATOM 837 C C . ASN A 1 109 ? -7.449 20.203 13.484 1 94.38 109 ASN A C 1
ATOM 839 O O . ASN A 1 109 ? -7.25 19 13.617 1 94.38 109 ASN A O 1
ATOM 843 N N . GLU A 1 110 ? -8.43 20.75 12.805 1 94 110 GLU A N 1
ATOM 844 C CA . GLU A 1 110 ? -9.352 19.875 12.102 1 94 110 GLU A CA 1
ATOM 845 C C . GLU A 1 110 ? -8.648 19.094 10.992 1 94 110 GLU A C 1
ATOM 847 O O . GLU A 1 110 ? -8.922 17.906 10.781 1 94 110 GLU A O 1
ATOM 852 N N . GLN A 1 111 ? -7.793 19.812 10.312 1 95.06 111 GLN A N 1
ATOM 853 C CA . GLN A 1 111 ? -7.039 19.156 9.25 1 95.06 111 GLN A CA 1
ATOM 854 C C . GLN A 1 111 ? -6.113 18.078 9.812 1 95.06 111 GLN A C 1
ATOM 856 O O . GLN A 1 111 ? -5.957 17.016 9.219 1 95.06 111 GLN A O 1
ATOM 861 N N . ALA A 1 112 ? -5.457 18.312 10.93 1 94.38 112 ALA A N 1
ATOM 862 C CA . ALA A 1 112 ? -4.602 17.328 11.57 1 94.38 112 ALA A CA 1
ATOM 863 C C . ALA A 1 112 ? -5.402 16.094 11.984 1 94.38 112 ALA A C 1
ATOM 865 O O . ALA A 1 112 ? -4.926 14.961 11.852 1 94.38 112 ALA A O 1
ATOM 866 N N . GLU A 1 113 ? -6.648 16.281 12.445 1 92.88 113 GLU A N 1
ATOM 867 C CA . GLU A 1 113 ? -7.52 15.164 12.805 1 92.88 113 GLU A CA 1
ATOM 868 C C . GLU A 1 113 ? -7.898 14.336 11.586 1 92.88 113 GLU A C 1
ATOM 870 O O . GLU A 1 113 ? -7.969 13.109 11.656 1 92.88 113 GLU A O 1
ATOM 875 N N . THR A 1 114 ? -8.141 15.039 10.523 1 93.56 114 THR A N 1
ATOM 876 C CA . THR A 1 114 ? -8.453 14.367 9.266 1 93.56 114 THR A CA 1
ATOM 877 C C . THR A 1 114 ? -7.281 13.5 8.812 1 93.56 114 THR A C 1
ATOM 879 O O . THR A 1 114 ? -7.477 12.352 8.414 1 93.56 114 THR A O 1
ATOM 882 N N . VAL A 1 115 ? -6.078 14 8.906 1 94.75 115 VAL A N 1
ATOM 883 C CA . VAL A 1 115 ? -4.879 13.25 8.555 1 94.75 115 VAL A CA 1
ATOM 884 C C . VAL A 1 115 ? -4.777 12 9.422 1 94.75 115 VAL A C 1
ATOM 886 O O . VAL A 1 115 ? -4.566 10.898 8.914 1 94.75 115 VAL A O 1
ATOM 889 N N . ASN A 1 116 ? -5 12.117 10.688 1 94.44 116 ASN A N 1
ATOM 890 C CA . ASN A 1 116 ? -4.875 11 11.617 1 94.44 116 ASN A CA 1
ATOM 891 C C . ASN A 1 116 ? -5.906 9.914 11.336 1 94.44 116 ASN A C 1
ATOM 893 O O . ASN A 1 116 ? -5.613 8.727 11.461 1 94.44 116 ASN A O 1
ATOM 897 N N . GLN A 1 117 ? -7.086 10.344 10.961 1 93.75 117 GLN A N 1
ATOM 898 C CA . GLN A 1 117 ? -8.133 9.375 10.625 1 93.75 117 GLN A CA 1
ATOM 899 C C . GLN A 1 117 ? -7.75 8.562 9.391 1 93.75 117 GLN A C 1
ATOM 901 O O . GLN A 1 117 ? -7.875 7.34 9.383 1 93.75 117 GLN A O 1
ATOM 906 N N . HIS A 1 118 ? -7.258 9.227 8.406 1 93.5 118 HIS A N 1
ATOM 907 C CA . HIS A 1 118 ? -6.93 8.531 7.164 1 93.5 118 HIS A CA 1
ATOM 908 C C . HIS A 1 118 ? -5.66 7.703 7.309 1 93.5 118 HIS A C 1
ATOM 910 O O . HIS A 1 118 ? -5.492 6.688 6.633 1 93.5 118 HIS A O 1
ATOM 916 N N . LEU A 1 119 ? -4.773 8.055 8.234 1 93 119 LEU A N 1
ATOM 917 C CA . LEU A 1 119 ? -3.617 7.23 8.57 1 93 119 LEU A CA 1
ATOM 918 C C . LEU A 1 119 ? -4.051 5.902 9.18 1 93 119 LEU A C 1
ATOM 920 O O . LEU A 1 119 ? -3.465 4.859 8.891 1 93 119 LEU A O 1
ATOM 924 N N . ARG A 1 120 ? -5.105 5.895 9.969 1 92.19 120 ARG A N 1
ATOM 925 C CA . ARG A 1 120 ? -5.621 4.66 10.547 1 92.19 120 ARG A CA 1
ATOM 926 C C . ARG A 1 120 ? -6.176 3.734 9.469 1 92.19 120 ARG A C 1
ATOM 928 O O . ARG A 1 120 ? -5.93 2.525 9.492 1 92.19 120 ARG A O 1
ATOM 935 N N . ASP A 1 121 ? -6.836 4.383 8.531 1 90.81 121 ASP A N 1
ATOM 936 C CA . ASP A 1 121 ? -7.383 3.611 7.422 1 90.81 121 ASP A CA 1
ATOM 937 C C . ASP A 1 121 ? -6.27 2.977 6.594 1 90.81 121 ASP A C 1
ATOM 939 O O . ASP A 1 121 ? -6.367 1.814 6.195 1 90.81 121 ASP A O 1
ATOM 943 N N . THR A 1 122 ? -5.293 3.703 6.336 1 91.06 122 THR A N 1
ATOM 944 C CA . THR A 1 122 ? -4.172 3.225 5.535 1 91.06 122 THR A CA 1
ATOM 945 C C . THR A 1 122 ? -3.441 2.094 6.254 1 91.06 122 THR A C 1
ATOM 947 O O . THR A 1 122 ? -3.09 1.086 5.637 1 91.06 122 THR A O 1
ATOM 950 N N . THR A 1 123 ? -3.287 2.244 7.566 1 92.06 123 THR A N 1
ATOM 951 C CA . THR A 1 123 ? -2.611 1.217 8.352 1 92.06 123 THR A CA 1
ATOM 952 C C . THR A 1 123 ? -3.389 -0.095 8.312 1 92.06 123 THR A C 1
ATOM 954 O O . THR A 1 123 ? -2.797 -1.171 8.203 1 92.06 123 THR A O 1
ATOM 957 N N . ALA A 1 124 ? -4.703 -0.01 8.344 1 92.44 124 ALA A N 1
ATOM 958 C CA . ALA A 1 124 ? -5.543 -1.2 8.258 1 92.44 124 ALA A CA 1
ATOM 959 C C . ALA A 1 124 ? -5.398 -1.871 6.891 1 92.44 124 ALA A C 1
ATOM 961 O O . ALA A 1 124 ? -5.312 -3.098 6.805 1 92.44 124 ALA A O 1
ATOM 962 N N . ALA A 1 125 ? -5.367 -1.077 5.859 1 91.38 125 ALA A N 1
ATOM 963 C CA . ALA A 1 125 ? -5.207 -1.602 4.504 1 91.38 125 ALA A CA 1
ATOM 964 C C . ALA A 1 125 ? -3.846 -2.268 4.328 1 91.38 125 ALA A C 1
ATOM 966 O O . ALA A 1 125 ? -3.738 -3.314 3.686 1 91.38 125 ALA A O 1
ATOM 967 N N . ILE A 1 126 ? -2.816 -1.724 4.906 1 92.06 126 ILE A N 1
ATOM 968 C CA . ILE A 1 126 ? -1.469 -2.279 4.844 1 92.06 126 ILE A CA 1
ATOM 969 C C . ILE A 1 126 ? -1.44 -3.641 5.535 1 92.06 126 ILE A C 1
ATOM 971 O O . ILE A 1 126 ? -0.835 -4.59 5.031 1 92.06 126 ILE A O 1
ATOM 975 N N . GLU A 1 127 ? -2.111 -3.779 6.641 1 92.38 127 GLU A N 1
ATOM 976 C CA . GLU A 1 127 ? -2.16 -5.047 7.359 1 92.38 127 GLU A CA 1
ATOM 977 C C . GLU A 1 127 ? -2.83 -6.133 6.52 1 92.38 127 GLU A C 1
ATOM 979 O O . GLU A 1 127 ? -2.396 -7.285 6.527 1 92.38 127 GLU A O 1
ATOM 984 N N . GLU A 1 128 ? -3.795 -5.734 5.785 1 91.81 128 GLU A N 1
ATOM 985 C CA . GLU A 1 128 ? -4.488 -6.672 4.906 1 91.81 128 GLU A CA 1
ATOM 986 C C . GLU A 1 128 ? -3.58 -7.141 3.773 1 91.81 128 GLU A C 1
ATOM 988 O O . GLU A 1 128 ? -3.521 -8.336 3.471 1 91.81 128 GLU A O 1
ATOM 993 N N . ILE A 1 129 ? -2.908 -6.254 3.188 1 89.94 129 ILE A N 1
ATOM 994 C CA . ILE A 1 129 ? -2.01 -6.59 2.088 1 89.94 129 ILE A CA 1
ATOM 995 C C . ILE A 1 129 ? -0.884 -7.484 2.596 1 89.94 129 ILE A C 1
ATOM 997 O O . ILE A 1 129 ? -0.508 -8.453 1.933 1 89.94 129 ILE A O 1
ATOM 1001 N N . ASN A 1 130 ? -0.374 -7.176 3.773 1 91.56 130 ASN A N 1
ATOM 1002 C CA . ASN A 1 130 ? 0.681 -8 4.355 1 91.56 130 ASN A CA 1
ATOM 1003 C C . ASN A 1 130 ? 0.208 -9.43 4.594 1 91.56 130 ASN A C 1
ATOM 1005 O O . ASN A 1 130 ? 0.943 -10.383 4.332 1 91.56 130 ASN A O 1
ATOM 1009 N N . ALA A 1 131 ? -1.011 -9.547 5.086 1 91.5 131 ALA A N 1
ATOM 1010 C CA . ALA A 1 131 ? -1.571 -10.875 5.305 1 91.5 131 ALA A CA 1
ATOM 1011 C C . ALA A 1 131 ? -1.715 -11.633 3.99 1 91.5 131 ALA A C 1
ATOM 1013 O O . ALA A 1 131 ? -1.393 -12.82 3.912 1 91.5 131 ALA A O 1
ATOM 1014 N N . THR A 1 132 ? -2.189 -10.977 2.975 1 88.31 132 THR A N 1
ATOM 1015 C CA . THR A 1 132 ? -2.355 -11.586 1.658 1 88.31 132 THR A CA 1
ATOM 1016 C C . THR A 1 132 ? -1.001 -11.969 1.064 1 88.31 132 THR A C 1
ATOM 1018 O O . THR A 1 132 ? -0.851 -13.047 0.488 1 88.31 132 THR A O 1
ATOM 1021 N N . THR A 1 133 ? -0.026 -11.133 1.195 1 87.5 133 THR A N 1
ATOM 1022 C CA . THR A 1 133 ? 1.309 -11.391 0.667 1 87.5 133 THR A CA 1
ATOM 1023 C C . THR A 1 133 ? 1.949 -12.578 1.379 1 87.5 133 THR A C 1
ATOM 1025 O O . THR A 1 133 ? 2.654 -13.375 0.757 1 87.5 133 THR A O 1
ATOM 1028 N N . GLU A 1 134 ? 1.706 -12.719 2.672 1 87.94 134 GLU A N 1
ATOM 1029 C CA . GLU A 1 134 ? 2.189 -13.883 3.41 1 87.94 134 GLU A CA 1
ATOM 1030 C C . GLU A 1 134 ? 1.561 -15.172 2.885 1 87.94 134 GLU A C 1
ATOM 1032 O O . GLU A 1 134 ? 2.238 -16.188 2.756 1 87.94 134 GLU A O 1
ATOM 1037 N N . SER A 1 135 ? 0.322 -15.094 2.602 1 87.5 135 SER A N 1
ATOM 1038 C CA . SER A 1 135 ? -0.373 -16.234 2.023 1 87.5 135 SER A CA 1
ATOM 1039 C C . SER A 1 135 ? 0.201 -16.594 0.657 1 87.5 135 SER A C 1
ATOM 1041 O O . SER A 1 135 ? 0.343 -17.781 0.331 1 87.5 135 SER A O 1
ATOM 1043 N N . PHE A 1 136 ? 0.616 -15.609 -0.149 1 84.25 136 PHE A N 1
ATOM 1044 C CA . PHE A 1 136 ? 1.232 -15.828 -1.451 1 84.25 136 PHE A CA 1
ATOM 1045 C C . PHE A 1 136 ? 2.543 -16.594 -1.304 1 84.25 136 PHE A C 1
ATOM 1047 O O . PHE A 1 136 ? 2.82 -17.516 -2.074 1 84.25 136 PHE A O 1
ATOM 1054 N N . THR A 1 137 ? 3.254 -16.234 -0.306 1 84.75 137 THR A N 1
ATOM 1055 C CA . THR A 1 137 ? 4.539 -16.891 -0.092 1 84.75 137 THR A CA 1
ATOM 1056 C C . THR A 1 137 ? 4.348 -18.375 0.206 1 84.75 137 THR A C 1
ATOM 1058 O O . THR A 1 137 ? 5.09 -19.219 -0.303 1 84.75 137 THR A O 1
ATOM 1061 N N . GLN A 1 138 ? 3.326 -18.734 0.973 1 89 138 GLN A N 1
ATOM 1062 C CA . GLN A 1 138 ? 3.029 -20.125 1.296 1 89 138 GLN A CA 1
ATOM 1063 C C . GLN A 1 138 ? 2.531 -20.875 0.068 1 89 138 GLN A C 1
ATOM 1065 O O . GLN A 1 138 ? 2.912 -22.031 -0.157 1 89 138 GLN A O 1
ATOM 1070 N N . ARG A 1 139 ? 1.734 -20.25 -0.706 1 86.44 139 ARG A N 1
ATOM 1071 C CA . ARG A 1 139 ? 1.165 -20.875 -1.893 1 86.44 139 ARG A CA 1
ATOM 1072 C C . ARG A 1 139 ? 2.23 -21.094 -2.959 1 86.44 139 ARG A C 1
ATOM 1074 O O . ARG A 1 139 ? 2.193 -22.094 -3.686 1 86.44 139 ARG A O 1
ATOM 1081 N N . VAL A 1 140 ? 3.186 -20.188 -3.047 1 86.25 140 VAL A N 1
ATOM 1082 C CA . VAL A 1 140 ? 4.273 -20.312 -4.008 1 86.25 140 VAL A CA 1
ATOM 1083 C C . VAL A 1 140 ? 5.156 -21.5 -3.643 1 86.25 140 VAL A C 1
ATOM 1085 O O . VAL A 1 140 ? 5.637 -22.219 -4.52 1 86.25 140 VAL A O 1
ATOM 1088 N N . GLU A 1 141 ? 5.297 -21.75 -2.389 1 89.56 141 GLU A N 1
ATOM 1089 C CA . GLU A 1 141 ? 6.047 -22.922 -1.94 1 89.56 141 GLU A CA 1
ATOM 1090 C C . GLU A 1 141 ? 5.336 -24.219 -2.324 1 89.56 141 GLU A C 1
ATOM 1092 O O . GLU A 1 141 ? 5.969 -25.172 -2.795 1 89.56 141 GLU A O 1
ATOM 1097 N N . SER A 1 142 ? 4.062 -24.188 -2.109 1 90.88 142 SER A N 1
ATOM 1098 C CA . SER A 1 142 ? 3.264 -25.344 -2.49 1 90.88 142 SER A CA 1
ATOM 1099 C C . SER A 1 142 ? 3.291 -25.562 -4 1 90.88 142 SER A C 1
ATOM 1101 O O . SER A 1 142 ? 3.377 -26.703 -4.465 1 90.88 142 SER A O 1
ATOM 1103 N N . GLN A 1 143 ? 3.188 -24.5 -4.742 1 90.06 143 GLN A N 1
ATOM 1104 C CA . GLN A 1 143 ? 3.244 -24.578 -6.199 1 90.06 143 GLN A CA 1
ATOM 1105 C C . GLN A 1 143 ? 4.59 -25.125 -6.668 1 90.06 143 GLN A C 1
ATOM 1107 O O . GLN A 1 143 ? 4.641 -25.969 -7.566 1 90.06 143 GLN A O 1
ATOM 1112 N N . SER A 1 144 ? 5.66 -24.688 -6.082 1 91.19 144 SER A N 1
ATOM 1113 C CA . SER A 1 144 ? 6.996 -25.156 -6.43 1 91.19 144 SER A CA 1
ATOM 1114 C C . SER A 1 144 ? 7.125 -26.656 -6.191 1 91.19 144 SER A C 1
ATOM 1116 O O . SER A 1 144 ? 7.676 -27.375 -7.027 1 91.19 144 SER A O 1
ATOM 1118 N N . SER A 1 145 ? 6.578 -27.125 -5.113 1 92.5 145 SER A N 1
ATOM 1119 C CA . SER A 1 145 ? 6.613 -28.547 -4.793 1 92.5 145 SER A CA 1
ATOM 1120 C C . SER A 1 145 ? 5.805 -29.359 -5.797 1 92.5 145 SER A C 1
ATOM 1122 O O . SER A 1 145 ? 6.242 -30.438 -6.234 1 92.5 145 SER A O 1
ATOM 1124 N N . ALA A 1 146 ? 4.621 -28.828 -6.098 1 90.38 146 ALA A N 1
ATOM 1125 C CA . ALA A 1 146 ? 3.756 -29.516 -7.047 1 90.38 146 ALA A CA 1
ATOM 1126 C C . ALA A 1 146 ? 4.41 -29.609 -8.422 1 90.38 146 ALA A C 1
ATOM 1128 O O . ALA A 1 146 ? 4.309 -30.625 -9.102 1 90.38 146 ALA A O 1
ATOM 1129 N N . VAL A 1 147 ? 5.105 -28.609 -8.836 1 91.75 147 VAL A N 1
ATOM 1130 C CA . VAL A 1 147 ? 5.766 -28.562 -10.133 1 91.75 147 VAL A CA 1
ATOM 1131 C C . VAL A 1 147 ? 6.934 -29.547 -10.156 1 91.75 147 VAL A C 1
ATOM 1133 O O . VAL A 1 147 ? 7.133 -30.25 -11.148 1 91.75 147 VAL A O 1
ATOM 1136 N N . VAL A 1 148 ? 7.707 -29.672 -9.07 1 90.88 148 VAL A N 1
ATOM 1137 C CA . VAL A 1 148 ? 8.828 -30.609 -8.969 1 90.88 148 VAL A CA 1
ATOM 1138 C C . VAL A 1 148 ? 8.305 -32.031 -9.008 1 90.88 148 VAL A C 1
ATOM 1140 O O . VAL A 1 148 ? 8.883 -32.906 -9.688 1 90.88 148 VAL A O 1
ATOM 1143 N N . GLN A 1 149 ? 7.211 -32.219 -8.289 1 90.19 149 GLN A N 1
ATOM 1144 C CA . GLN A 1 149 ? 6.602 -33.562 -8.281 1 90.19 149 GLN A CA 1
ATOM 1145 C C . GLN A 1 149 ? 6.129 -33.969 -9.68 1 90.19 149 GLN A C 1
ATOM 1147 O O . GLN A 1 149 ? 6.324 -35.094 -10.109 1 90.19 149 GLN A O 1
ATOM 1152 N N . THR A 1 150 ? 5.488 -33.062 -10.352 1 91.44 150 THR A N 1
ATOM 1153 C CA . THR A 1 150 ? 5.023 -33.344 -11.711 1 91.44 150 THR A CA 1
ATOM 1154 C C . THR A 1 150 ? 6.195 -33.656 -12.633 1 91.44 150 THR A C 1
ATOM 1156 O O . THR A 1 150 ? 6.148 -34.594 -13.406 1 91.44 150 THR A O 1
ATOM 1159 N N . SER A 1 151 ? 7.262 -32.875 -12.562 1 92.38 151 SER A N 1
ATOM 1160 C CA . SER A 1 151 ? 8.445 -33.094 -13.391 1 92.38 151 SER A CA 1
ATOM 1161 C C . SER A 1 151 ? 9.055 -34.469 -13.156 1 92.38 151 SER A C 1
ATOM 1163 O O . SER A 1 151 ? 9.414 -35.156 -14.109 1 92.38 151 SER A O 1
ATOM 1165 N N . SER A 1 152 ? 9.141 -34.875 -11.898 1 93.25 152 SER A N 1
ATOM 1166 C CA . SER A 1 152 ? 9.695 -36.188 -11.555 1 93.25 152 SER A CA 1
ATOM 1167 C C . SER A 1 152 ? 8.828 -37.312 -12.094 1 93.25 152 SER A C 1
ATOM 1169 O O . SER A 1 152 ? 9.336 -38.281 -12.617 1 93.25 152 SER A O 1
ATOM 1171 N N . ALA A 1 153 ? 7.527 -37.094 -11.875 1 93.31 153 ALA A N 1
ATOM 1172 C CA . ALA A 1 153 ? 6.594 -38.125 -12.375 1 93.31 153 ALA A CA 1
ATOM 1173 C C . ALA A 1 153 ? 6.691 -38.25 -13.891 1 93.31 153 ALA A C 1
ATOM 1175 O O . ALA A 1 153 ? 6.645 -39.344 -14.43 1 93.31 153 ALA A O 1
ATOM 1176 N N . MET A 1 154 ? 6.855 -37.156 -14.586 1 92.88 154 MET A N 1
ATOM 1177 C CA . MET A 1 154 ? 6.941 -37.156 -16.047 1 92.88 154 MET A CA 1
ATOM 1178 C C . MET A 1 154 ? 8.234 -37.812 -16.516 1 92.88 154 MET A C 1
ATOM 1180 O O . MET A 1 154 ? 8.25 -38.531 -17.531 1 92.88 154 MET A O 1
ATOM 1184 N N . GLU A 1 155 ? 9.328 -37.656 -15.82 1 93 155 GLU A N 1
ATOM 1185 C CA . GLU A 1 155 ? 10.594 -38.281 -16.156 1 93 155 GLU A CA 1
ATOM 1186 C C . GLU A 1 155 ? 10.477 -39.812 -16.062 1 93 155 GLU A C 1
ATOM 1188 O O . GLU A 1 155 ? 10.93 -40.531 -16.953 1 93 155 GLU A O 1
ATOM 1193 N N . GLN A 1 156 ? 9.883 -40.25 -14.961 1 93.56 156 GLN A N 1
ATOM 1194 C CA . GLN A 1 156 ? 9.68 -41.656 -14.773 1 93.56 156 GLN A CA 1
ATOM 1195 C C . GLN A 1 156 ? 8.766 -42.219 -15.859 1 93.56 156 GLN A C 1
ATOM 1197 O O . GLN A 1 156 ? 9.023 -43.312 -16.391 1 93.56 156 GLN A O 1
ATOM 1202 N N . MET A 1 157 ? 7.711 -41.531 -16.203 1 93.62 157 MET A N 1
ATOM 1203 C CA . MET A 1 157 ? 6.77 -41.969 -17.219 1 93.62 157 MET A CA 1
ATOM 1204 C C . MET A 1 157 ? 7.457 -42.062 -18.578 1 93.62 157 MET A C 1
ATOM 1206 O O . MET A 1 157 ? 7.25 -43.031 -19.312 1 93.62 157 MET A O 1
ATOM 1210 N N . ASN A 1 158 ? 8.25 -41.094 -18.875 1 94.5 158 ASN A N 1
ATOM 1211 C CA . ASN A 1 158 ? 8.953 -41.094 -20.156 1 94.5 158 ASN A CA 1
ATOM 1212 C C . ASN A 1 158 ? 9.914 -42.281 -20.25 1 94.5 158 ASN A C 1
ATOM 1214 O O . ASN A 1 158 ? 10.055 -42.875 -21.328 1 94.5 158 ASN A O 1
ATOM 1218 N N . ALA A 1 159 ? 10.602 -42.594 -19.188 1 94.88 159 ALA A N 1
ATOM 1219 C CA . ALA A 1 159 ? 11.492 -43.75 -19.172 1 94.88 159 ALA A CA 1
ATOM 1220 C C . ALA A 1 159 ? 10.711 -45.062 -19.422 1 94.88 159 ALA A C 1
ATOM 1222 O O . ALA A 1 159 ? 11.141 -45.875 -20.219 1 94.88 159 ALA A O 1
ATOM 1223 N N . ASN A 1 160 ? 9.602 -45.156 -18.734 1 95.62 160 ASN A N 1
ATOM 1224 C CA . ASN A 1 160 ? 8.766 -46.344 -18.906 1 95.62 160 ASN A CA 1
ATOM 1225 C C . ASN A 1 160 ? 8.195 -46.406 -20.312 1 95.62 160 ASN A C 1
ATOM 1227 O O . ASN A 1 160 ? 8.086 -47.5 -20.875 1 95.62 160 ASN A O 1
ATOM 1231 N N . LEU A 1 161 ? 7.793 -45.344 -20.875 1 95.19 161 LEU A N 1
ATOM 1232 C CA . LEU A 1 161 ? 7.281 -45.281 -22.234 1 95.19 161 LEU A CA 1
ATOM 1233 C C . LEU A 1 161 ? 8.344 -45.75 -23.234 1 95.19 161 LEU A C 1
ATOM 1235 O O . LEU A 1 161 ? 8.039 -46.469 -24.188 1 95.19 161 LEU A O 1
ATOM 1239 N N . GLY A 1 162 ? 9.586 -45.312 -23.016 1 94.19 162 GLY A N 1
ATOM 1240 C CA . GLY A 1 162 ? 10.68 -45.781 -23.844 1 94.19 162 GLY A CA 1
ATOM 1241 C C . GLY A 1 162 ? 10.852 -47.281 -23.812 1 94.19 162 GLY A C 1
ATOM 1242 O O . GLY A 1 162 ? 11.062 -47.906 -24.844 1 94.19 162 GLY A O 1
ATOM 1243 N N . SER A 1 163 ? 10.742 -47.812 -22.641 1 95 163 SER A N 1
ATOM 1244 C CA . SER A 1 163 ? 10.859 -49.25 -22.469 1 95 163 SER A CA 1
ATOM 1245 C C . SER A 1 163 ? 9.734 -50 -23.188 1 95 163 SER A C 1
ATOM 1247 O O . SER A 1 163 ? 9.977 -51 -23.844 1 95 163 SER A O 1
ATOM 1249 N N . VAL A 1 164 ? 8.531 -49.531 -23.062 1 96.62 164 VAL A N 1
ATOM 1250 C CA . VAL A 1 164 ? 7.375 -50.156 -23.688 1 96.62 164 VAL A CA 1
ATOM 1251 C C . VAL A 1 164 ? 7.547 -50.125 -25.203 1 96.62 164 VAL A C 1
ATOM 1253 O O . VAL A 1 164 ? 7.309 -51.125 -25.891 1 96.62 164 VAL A O 1
ATOM 1256 N N . SER A 1 165 ? 7.898 -49 -25.734 1 95.81 165 SER A N 1
ATOM 1257 C CA . SER A 1 165 ? 8.109 -48.875 -27.172 1 95.81 165 SER A CA 1
ATOM 1258 C C . SER A 1 165 ? 9.172 -49.844 -27.672 1 95.81 165 SER A C 1
ATOM 1260 O O . SER A 1 165 ? 8.992 -50.469 -28.719 1 95.81 165 SER A O 1
ATOM 1262 N N . LYS A 1 166 ? 10.281 -49.969 -26.953 1 96 166 LYS A N 1
ATOM 1263 C CA . LYS A 1 166 ? 11.359 -50.875 -27.312 1 96 166 LYS A CA 1
ATOM 1264 C C . LYS A 1 166 ? 10.867 -52.344 -27.328 1 96 166 LYS A C 1
ATOM 1266 O O . LYS A 1 166 ? 11.148 -53.062 -28.281 1 96 166 LYS A O 1
ATOM 1271 N N . ILE A 1 167 ? 10.164 -52.688 -26.297 1 96.62 167 ILE A N 1
ATOM 1272 C CA . ILE A 1 167 ? 9.633 -54.062 -26.203 1 96.62 167 ILE A CA 1
ATOM 1273 C C . ILE A 1 167 ? 8.68 -54.312 -27.359 1 96.62 167 ILE A C 1
ATOM 1275 O O . ILE A 1 167 ? 8.766 -55.375 -28.016 1 96.62 167 ILE A O 1
ATOM 1279 N N . ALA A 1 168 ? 7.746 -53.406 -27.594 1 96.38 168 ALA A N 1
ATOM 1280 C CA . ALA A 1 168 ? 6.75 -53.562 -28.641 1 96.38 168 ALA A CA 1
ATOM 1281 C C . ALA A 1 168 ? 7.418 -53.75 -30.016 1 96.38 168 ALA A C 1
ATOM 1283 O O . ALA A 1 168 ? 7.062 -54.625 -30.781 1 96.38 168 ALA A O 1
ATOM 1284 N N . ARG A 1 169 ? 8.414 -52.969 -30.359 1 94.38 169 ARG A N 1
ATOM 1285 C CA . ARG A 1 169 ? 9.086 -53.031 -31.656 1 94.38 169 ARG A CA 1
ATOM 1286 C C . ARG A 1 169 ? 9.875 -54.312 -31.812 1 94.38 169 ARG A C 1
ATOM 1288 O O . ARG A 1 169 ? 9.828 -54.969 -32.875 1 94.38 169 ARG A O 1
ATOM 1295 N N . GLN A 1 170 ? 10.602 -54.688 -30.781 1 95.25 170 GLN A N 1
ATOM 1296 C CA . GLN A 1 170 ? 11.383 -55.906 -30.797 1 95.25 170 GLN A CA 1
ATOM 1297 C C . GLN A 1 170 ? 10.484 -57.125 -31.016 1 95.25 170 GLN A C 1
ATOM 1299 O O . GLN A 1 170 ? 10.789 -58 -31.844 1 95.25 170 GLN A O 1
ATOM 1304 N N . HIS A 1 171 ? 9.414 -57.094 -30.359 1 95.56 171 HIS A N 1
ATOM 1305 C CA . HIS A 1 171 ? 8.578 -58.312 -30.391 1 95.56 171 HIS A CA 1
ATOM 1306 C C . HIS A 1 171 ? 7.668 -58.312 -31.609 1 95.56 171 HIS A C 1
ATOM 1308 O O . HIS A 1 171 ? 7.168 -59.375 -32.031 1 95.56 171 HIS A O 1
ATOM 1314 N N . ARG A 1 172 ? 7.402 -57.125 -32.219 1 93.56 172 ARG A N 1
ATOM 1315 C CA . ARG A 1 172 ? 6.766 -57.094 -33.531 1 93.56 172 ARG A CA 1
ATOM 1316 C C . ARG A 1 172 ? 7.621 -57.844 -34.562 1 93.56 172 ARG A C 1
ATOM 1318 O O . ARG A 1 172 ? 7.105 -58.625 -35.375 1 93.56 172 ARG A O 1
ATOM 1325 N N . GLY A 1 173 ? 8.961 -57.656 -34.531 1 92.38 173 GLY A N 1
ATOM 1326 C CA . GLY A 1 173 ? 9.891 -58.344 -35.406 1 92.38 173 GLY A CA 1
ATOM 1327 C C . GLY A 1 173 ? 9.906 -59.844 -35.156 1 92.38 173 GLY A C 1
ATOM 1328 O O . GLY A 1 173 ? 9.914 -60.656 -36.094 1 92.38 173 GLY A O 1
ATOM 1329 N N . LYS A 1 174 ? 9.867 -60.188 -33.938 1 91.88 174 LYS A N 1
ATOM 1330 C CA . LYS A 1 174 ? 9.867 -61.594 -33.562 1 91.88 174 LYS A CA 1
ATOM 1331 C C . LYS A 1 174 ? 8.594 -62.281 -34.062 1 91.88 174 LYS A C 1
ATOM 1333 O O . LYS A 1 174 ? 8.625 -63.469 -34.469 1 91.88 174 LYS A O 1
ATOM 1338 N N . ALA A 1 175 ? 7.5 -61.562 -33.938 1 91.06 175 ALA A N 1
ATOM 1339 C CA . ALA A 1 175 ? 6.238 -62.094 -34.438 1 91.06 175 ALA A CA 1
ATOM 1340 C C . ALA A 1 175 ? 6.305 -62.375 -35.938 1 91.06 175 ALA A C 1
ATOM 1342 O O . ALA A 1 175 ? 5.805 -63.406 -36.406 1 91.06 175 ALA A O 1
ATOM 1343 N N . ALA A 1 176 ? 6.953 -61.531 -36.688 1 88.81 176 ALA A N 1
ATOM 1344 C CA . ALA A 1 176 ? 7.125 -61.719 -38.125 1 88.81 176 ALA A CA 1
ATOM 1345 C C . ALA A 1 176 ? 7.961 -62.969 -38.406 1 88.81 176 ALA A C 1
ATOM 1347 O O . ALA A 1 176 ? 7.656 -63.75 -39.344 1 88.81 176 ALA A O 1
ATOM 1348 N N . GLN A 1 177 ? 8.984 -63.188 -37.625 1 90 177 GLN A N 1
ATOM 1349 C CA . GLN A 1 177 ? 9.82 -64.375 -37.781 1 90 177 GLN A CA 1
ATOM 1350 C C . GLN A 1 177 ? 9.039 -65.625 -37.469 1 90 177 GLN A C 1
ATOM 1352 O O . GLN A 1 177 ? 9.211 -66.688 -38.125 1 90 177 GLN A O 1
ATOM 1357 N N . LEU A 1 178 ? 8.234 -65.5 -36.469 1 89 178 LEU A N 1
ATOM 1358 C CA . LEU A 1 178 ? 7.41 -66.688 -36.094 1 89 178 LEU A CA 1
ATOM 1359 C C . LEU A 1 178 ? 6.414 -67 -37.188 1 89 178 LEU A C 1
ATOM 1361 O O . LEU A 1 178 ? 6.113 -68.188 -37.406 1 89 178 LEU A O 1
ATOM 1365 N N . ALA A 1 179 ? 5.836 -66 -37.844 1 88.75 179 ALA A N 1
ATOM 1366 C CA . ALA A 1 179 ? 4.93 -66.188 -38.969 1 88.75 179 ALA A CA 1
ATOM 1367 C C . ALA A 1 179 ? 5.633 -66.938 -40.094 1 88.75 179 ALA A C 1
ATOM 1369 O O . ALA A 1 179 ? 5.051 -67.875 -40.719 1 88.75 179 ALA A O 1
ATOM 1370 N N . GLU A 1 180 ? 6.875 -66.688 -40.344 1 91.06 180 GLU A N 1
ATOM 1371 C CA . GLU A 1 180 ? 7.668 -67.375 -41.375 1 91.06 180 GLU A CA 1
ATOM 1372 C C . GLU A 1 180 ? 7.93 -68.812 -41 1 91.06 180 GLU A C 1
ATOM 1374 O O . GLU A 1 180 ? 7.863 -69.688 -41.844 1 91.06 180 GLU A O 1
ATOM 1379 N N . LEU A 1 181 ? 8.227 -68.938 -39.781 1 89 181 LEU A N 1
ATOM 1380 C CA . LEU A 1 181 ? 8.453 -70.25 -39.281 1 89 181 LEU A CA 1
ATOM 1381 C C . LEU A 1 181 ? 7.195 -71.125 -39.438 1 89 181 LEU A C 1
ATOM 1383 O O . LEU A 1 181 ? 7.277 -72.312 -39.844 1 89 181 LEU A O 1
ATOM 1387 N N . ALA A 1 182 ? 6.09 -70.562 -39.094 1 88.81 182 ALA A N 1
ATOM 1388 C CA . ALA A 1 182 ? 4.816 -71.25 -39.219 1 88.81 182 ALA A CA 1
ATOM 1389 C C . ALA A 1 182 ? 4.543 -71.625 -40.688 1 88.81 182 ALA A C 1
ATOM 1391 O O . ALA A 1 182 ? 4.078 -72.688 -41 1 88.81 182 ALA A O 1
ATOM 1392 N N . SER A 1 183 ? 4.836 -70.75 -41.594 1 91.75 183 SER A N 1
ATOM 1393 C CA . SER A 1 183 ? 4.66 -71 -43.031 1 91.75 183 SER A CA 1
ATOM 1394 C C . SER A 1 183 ? 5.562 -72.125 -43.5 1 91.75 183 SER A C 1
ATOM 1396 O O . SER A 1 183 ? 5.133 -73 -44.312 1 91.75 183 SER A O 1
ATOM 1398 N N . SER A 1 184 ? 6.738 -72.125 -43.031 1 91.62 184 SER A N 1
ATOM 1399 C CA . SER A 1 184 ? 7.668 -73.25 -43.375 1 91.62 184 SER A CA 1
ATOM 1400 C C . SER A 1 184 ? 7.188 -74.562 -42.844 1 91.62 184 SER A C 1
ATOM 1402 O O . SER A 1 184 ? 7.293 -75.562 -43.531 1 91.62 184 SER A O 1
ATOM 1404 N N . GLY A 1 185 ? 6.727 -74.438 -41.656 1 88.19 185 GLY A N 1
ATOM 1405 C CA . GLY A 1 185 ? 6.172 -75.625 -41.062 1 88.19 185 GLY A CA 1
ATOM 1406 C C . GLY A 1 185 ? 4.984 -76.188 -41.844 1 88.19 185 GLY A C 1
ATOM 1407 O O . GLY A 1 185 ? 4.867 -77.375 -42.031 1 88.19 185 GLY A O 1
ATOM 1408 N N . GLU A 1 186 ? 4.125 -75.375 -42.281 1 90.12 186 GLU A N 1
ATOM 1409 C CA . GLU A 1 186 ? 2.969 -75.75 -43.094 1 90.12 186 GLU A CA 1
ATOM 1410 C C . GLU A 1 186 ? 3.4 -76.375 -44.375 1 90.12 186 GLU A C 1
ATOM 1412 O O . GLU A 1 186 ? 2.867 -77.438 -44.75 1 90.12 186 GLU A O 1
ATOM 1417 N N . SER A 1 187 ? 4.367 -75.875 -45.062 1 92.5 187 SER A N 1
ATOM 1418 C CA . SER A 1 187 ? 4.871 -76.438 -46.312 1 92.5 187 SER A CA 1
ATOM 1419 C C . SER A 1 187 ? 5.48 -77.812 -46.125 1 92.5 187 SER A C 1
ATOM 1421 O O . SER A 1 187 ? 5.258 -78.688 -46.906 1 92.5 187 SER A O 1
ATOM 1423 N N . GLN A 1 188 ? 6.16 -77.875 -45.094 1 90.12 188 GLN A N 1
ATOM 1424 C CA . GLN A 1 188 ? 6.797 -79.125 -44.781 1 90.12 188 GLN A CA 1
ATOM 1425 C C . GLN A 1 188 ? 5.758 -80.188 -44.469 1 90.12 188 GLN A C 1
ATOM 1427 O O . GLN A 1 188 ? 5.914 -81.375 -44.875 1 90.12 188 GLN A O 1
ATOM 1432 N N . ALA A 1 189 ? 4.773 -79.875 -43.75 1 89.38 189 ALA A N 1
ATOM 1433 C CA . ALA A 1 189 ? 3.688 -80.812 -43.438 1 89.38 189 ALA A CA 1
ATOM 1434 C C . ALA A 1 189 ? 2.967 -81.25 -44.719 1 89.38 189 ALA A C 1
ATOM 1436 O O . ALA A 1 189 ? 2.598 -82.375 -44.875 1 89.38 189 ALA A O 1
ATOM 1437 N N . GLU A 1 190 ? 2.811 -80.375 -45.656 1 92.31 190 GLU A N 1
ATOM 1438 C CA . GLU A 1 190 ? 2.195 -80.688 -46.938 1 92.31 190 GLU A CA 1
ATOM 1439 C C . GLU A 1 190 ? 3.049 -81.688 -47.75 1 92.31 190 GLU A C 1
ATOM 1441 O O . GLU A 1 190 ? 2.525 -82.625 -48.344 1 92.31 190 GLU A O 1
ATOM 1446 N N . GLN A 1 191 ? 4.293 -81.5 -47.688 1 92.06 191 GLN A N 1
ATOM 1447 C CA . GLN A 1 191 ? 5.203 -82.375 -48.375 1 92.06 191 GLN A CA 1
ATOM 1448 C C . GLN A 1 191 ? 5.176 -83.75 -47.75 1 92.06 191 GLN A C 1
ATOM 1450 O O . GLN A 1 191 ? 5.238 -84.75 -48.469 1 92.06 191 GLN A O 1
ATOM 1455 N N . THR A 1 192 ? 5.098 -83.75 -46.5 1 91 192 THR A N 1
ATOM 1456 C CA . THR A 1 192 ? 5.004 -85 -45.812 1 91 192 THR A CA 1
ATOM 1457 C C . THR A 1 192 ? 3.725 -85.75 -46.188 1 91 192 THR A C 1
ATOM 1459 O O . THR A 1 192 ? 3.74 -86.938 -46.406 1 91 192 THR A O 1
ATOM 1462 N N . ASN A 1 193 ? 2.695 -85.062 -46.281 1 90.75 193 ASN A N 1
ATOM 1463 C CA . ASN A 1 193 ? 1.423 -85.625 -46.688 1 90.75 193 ASN A CA 1
ATOM 1464 C C . ASN A 1 193 ? 1.506 -86.25 -48.094 1 90.75 193 ASN A C 1
ATOM 1466 O O . ASN A 1 193 ? 0.978 -87.312 -48.312 1 90.75 193 ASN A O 1
ATOM 1470 N N . GLU A 1 194 ? 2.162 -85.625 -48.969 1 93.5 194 GLU A N 1
ATOM 1471 C CA . GLU A 1 194 ? 2.34 -86.125 -50.312 1 93.5 194 GLU A CA 1
ATOM 1472 C C . GLU A 1 194 ? 3.186 -87.438 -50.344 1 93.5 194 GLU A C 1
ATOM 1474 O O . GLU A 1 194 ? 2.889 -88.375 -51.062 1 93.5 194 GLU A O 1
ATOM 1479 N N . LEU A 1 195 ? 4.16 -87.312 -49.562 1 93.38 195 LEU A N 1
ATOM 1480 C CA . LEU A 1 195 ? 5.039 -88.5 -49.469 1 93.38 195 LEU A CA 1
ATOM 1481 C C . LEU A 1 195 ? 4.281 -89.688 -48.938 1 93.38 195 LEU A C 1
ATOM 1483 O O . LEU A 1 195 ? 4.445 -90.812 -49.438 1 93.38 195 LEU A O 1
ATOM 1487 N N . ILE A 1 196 ? 3.432 -89.438 -47.969 1 92.25 196 ILE A N 1
ATOM 1488 C CA . ILE A 1 196 ? 2.645 -90.5 -47.375 1 92.25 196 ILE A CA 1
ATOM 1489 C C . ILE A 1 196 ? 1.657 -91.062 -48.406 1 92.25 196 ILE A C 1
ATOM 1491 O O . ILE A 1 196 ? 1.466 -92.312 -48.5 1 92.25 196 ILE A O 1
ATOM 1495 N N . LYS A 1 197 ? 1.159 -90.312 -49.25 1 92.56 197 LYS A N 1
ATOM 1496 C CA . LYS A 1 197 ? 0.259 -90.75 -50.312 1 92.56 197 LYS A CA 1
ATOM 1497 C C . LYS A 1 197 ? 0.999 -91.625 -51.344 1 92.56 197 LYS A C 1
ATOM 1499 O O . LYS A 1 197 ? 0.459 -92.625 -51.844 1 92.56 197 LYS A O 1
ATOM 1504 N N . GLN A 1 198 ? 2.189 -91.25 -51.594 1 94.19 198 GLN A N 1
ATOM 1505 C CA . GLN A 1 198 ? 3.012 -92 -52.531 1 94.19 198 GLN A CA 1
ATOM 1506 C C . GLN A 1 198 ? 3.307 -93.375 -51.969 1 94.19 198 GLN A C 1
ATOM 1508 O O . GLN A 1 198 ? 3.213 -94.375 -52.688 1 94.19 198 GLN A O 1
ATOM 1513 N N . ILE A 1 199 ? 3.572 -93.375 -50.75 1 94.75 199 ILE A N 1
ATOM 1514 C CA . ILE A 1 199 ? 3.84 -94.625 -50.094 1 94.75 199 ILE A CA 1
ATOM 1515 C C . ILE A 1 199 ? 2.598 -95.5 -50.156 1 94.75 199 ILE A C 1
ATOM 1517 O O . ILE A 1 199 ? 2.693 -96.688 -50.438 1 94.75 199 ILE A O 1
ATOM 1521 N N . ALA A 1 200 ? 1.502 -94.938 -49.906 1 93.31 200 ALA A N 1
ATOM 1522 C CA . ALA A 1 200 ? 0.237 -95.688 -49.969 1 93.31 200 ALA A CA 1
ATOM 1523 C C . ALA A 1 200 ? 0.021 -96.25 -51.344 1 93.31 200 ALA A C 1
ATOM 1525 O O . ALA A 1 200 ? -0.404 -97.438 -51.469 1 93.31 200 ALA A O 1
ATOM 1526 N N . GLY A 1 201 ? 0.335 -95.625 -52.375 1 94.69 201 GLY A N 1
ATOM 1527 C CA . GLY A 1 201 ? 0.211 -96.125 -53.719 1 94.69 201 GLY A CA 1
ATOM 1528 C C . GLY A 1 201 ? 1.136 -97.25 -54.031 1 94.69 201 GLY A C 1
ATOM 1529 O O . GLY A 1 201 ? 0.726 -98.25 -54.625 1 94.69 201 GLY A O 1
ATOM 1530 N N . HIS A 1 202 ? 2.32 -97.125 -53.531 1 95.69 202 HIS A N 1
ATOM 1531 C CA . HIS A 1 202 ? 3.279 -98.188 -53.719 1 95.69 202 HIS A CA 1
ATOM 1532 C C . HIS A 1 202 ? 2.838 -99.5 -53 1 95.69 202 HIS A C 1
ATOM 1534 O O . HIS A 1 202 ? 3.01 -100.562 -53.5 1 95.69 202 HIS A O 1
ATOM 1540 N N . ILE A 1 203 ? 2.266 -99.188 -51.875 1 96.06 203 ILE A N 1
ATOM 1541 C CA . ILE A 1 203 ? 1.799 -100.312 -51.062 1 96.06 203 ILE A CA 1
ATOM 1542 C C . ILE A 1 203 ? 0.64 -101 -51.781 1 96.06 203 ILE A C 1
ATOM 1544 O O . ILE A 1 203 ? 0.545 -102.25 -51.781 1 96.06 203 ILE A O 1
ATOM 1548 N N . ASP A 1 204 ? -0.178 -100.312 -52.406 1 94.5 204 ASP A N 1
ATOM 1549 C CA . ASP A 1 204 ? -1.271 -100.938 -53.188 1 94.5 204 ASP A CA 1
ATOM 1550 C C . ASP A 1 204 ? -0.736 -101.75 -54.344 1 94.5 204 ASP A C 1
ATOM 1552 O O . ASP A 1 204 ? -1.254 -102.875 -54.594 1 94.5 204 ASP A O 1
ATOM 1556 N N . ALA A 1 205 ? 0.258 -101.375 -54.938 1 94.62 205 ALA A N 1
ATOM 1557 C CA . ALA A 1 205 ? 0.871 -102.125 -56.031 1 94.62 205 ALA A CA 1
ATOM 1558 C C . ALA A 1 205 ? 1.492 -103.438 -55.531 1 94.62 205 ALA A C 1
ATOM 1560 O O . ALA A 1 205 ? 1.396 -104.438 -56.188 1 94.62 205 ALA A O 1
ATOM 1561 N N . VAL A 1 206 ? 2.012 -103.25 -54.438 1 96.5 206 VAL A N 1
ATOM 1562 C CA . VAL A 1 206 ? 2.627 -104.438 -53.812 1 96.5 206 VAL A CA 1
ATOM 1563 C C . VAL A 1 206 ? 1.545 -105.438 -53.438 1 96.5 206 VAL A C 1
ATOM 1565 O O . VAL A 1 206 ? 1.714 -106.625 -53.656 1 96.5 206 VAL A O 1
ATOM 1568 N N . GLN A 1 207 ? 0.518 -105 -52.969 1 94.69 207 GLN A N 1
ATOM 1569 C CA . GLN A 1 207 ? -0.604 -105.875 -52.594 1 94.69 207 GLN A CA 1
ATOM 1570 C C . GLN A 1 207 ? -1.153 -106.625 -53.812 1 94.69 207 GLN A C 1
ATOM 1572 O O . GLN A 1 207 ? -1.408 -107.812 -53.719 1 94.69 207 GLN A O 1
ATOM 1577 N N . ASP A 1 208 ? -1.224 -106 -54.844 1 94.81 208 ASP A N 1
ATOM 1578 C CA . ASP A 1 208 ? -1.707 -106.625 -56.062 1 94.81 208 ASP A CA 1
ATOM 1579 C C . ASP A 1 208 ? -0.743 -107.688 -56.562 1 94.81 208 ASP A C 1
ATOM 1581 O O . ASP A 1 208 ? -1.169 -108.812 -56.938 1 94.81 208 ASP A O 1
ATOM 1585 N N . ALA A 1 209 ? 0.409 -107.375 -56.469 1 95.31 209 ALA A N 1
ATOM 1586 C CA . ALA A 1 209 ? 1.427 -108.25 -56.969 1 95.31 209 ALA A CA 1
ATOM 1587 C C . ALA A 1 209 ? 1.481 -109.5 -56.094 1 95.31 209 ALA A C 1
ATOM 1589 O O . ALA A 1 209 ? 1.693 -110.625 -56.594 1 95.31 209 ALA A O 1
ATOM 1590 N N . ILE A 1 210 ? 1.276 -109.25 -54.875 1 96.94 210 ILE A N 1
ATOM 1591 C CA . ILE A 1 210 ? 1.327 -110.375 -53.938 1 96.94 210 ILE A CA 1
ATOM 1592 C C . ILE A 1 210 ? 0.112 -111.25 -54.156 1 96.94 210 ILE A C 1
ATOM 1594 O O . ILE A 1 210 ? 0.202 -112.5 -54 1 96.94 210 ILE A O 1
ATOM 1598 N N . GLU A 1 211 ? -0.917 -110.812 -54.531 1 95.06 211 GLU A N 1
ATOM 1599 C CA . GLU A 1 211 ? -2.1 -111.625 -54.875 1 95.06 211 GLU A CA 1
ATOM 1600 C C . GLU A 1 211 ? -1.865 -112.438 -56.094 1 95.06 211 GLU A C 1
ATOM 1602 O O . GLU A 1 211 ? -2.301 -113.625 -56.156 1 95.06 211 GLU A O 1
ATOM 1607 N N . VAL A 1 212 ? -1.175 -111.938 -56.969 1 95.69 212 VAL A N 1
ATOM 1608 C CA . VAL A 1 212 ? -0.823 -112.688 -58.156 1 95.69 212 VAL A CA 1
ATOM 1609 C C . VAL A 1 212 ? 0.103 -113.875 -57.781 1 95.69 212 VAL A C 1
ATOM 1611 O O . VAL A 1 212 ? -0.096 -115 -58.25 1 95.69 212 VAL A O 1
ATOM 1614 N N . ILE A 1 213 ? 0.96 -113.5 -56.938 1 96.69 213 ILE A N 1
ATOM 1615 C CA . ILE A 1 213 ? 1.91 -114.562 -56.531 1 96.69 213 ILE A CA 1
ATOM 1616 C C . ILE A 1 213 ? 1.17 -115.688 -55.812 1 96.69 213 ILE A C 1
ATOM 1618 O O . ILE A 1 213 ? 1.438 -116.812 -56.031 1 96.69 213 ILE A O 1
ATOM 1622 N N . ASN A 1 214 ? 0.34 -115.312 -55 1 96 214 ASN A N 1
ATOM 1623 C CA . ASN A 1 214 ? -0.455 -116.312 -54.281 1 96 214 ASN A CA 1
ATOM 1624 C C . ASN A 1 214 ? -1.287 -117.125 -55.25 1 96 214 ASN A C 1
ATOM 1626 O O . ASN A 1 214 ? -1.421 -118.375 -55.062 1 96 214 ASN A O 1
ATOM 1630 N N . GLY A 1 215 ? -1.812 -116.562 -56.25 1 95.69 215 GLY A N 1
ATOM 1631 C CA . GLY A 1 215 ? -2.539 -117.312 -57.281 1 95.69 215 GLY A CA 1
ATOM 1632 C C . GLY A 1 215 ? -1.664 -118.25 -58.031 1 95.69 215 GLY A C 1
ATOM 1633 O O . GLY A 1 215 ? -2.064 -119.375 -58.312 1 95.69 215 GLY A O 1
ATOM 1634 N N . VAL A 1 216 ? -0.599 -117.75 -58.312 1 96.19 216 VAL A N 1
ATOM 1635 C CA . VAL A 1 216 ? 0.36 -118.562 -59.031 1 96.19 216 VAL A CA 1
ATOM 1636 C C . VAL A 1 216 ? 0.803 -119.75 -58.188 1 96.19 216 VAL A C 1
ATOM 1638 O O . VAL A 1 216 ? 0.964 -120.875 -58.688 1 96.19 216 VAL A O 1
ATOM 1641 N N . ALA A 1 217 ? 0.987 -119.5 -57 1 96.44 217 ALA A N 1
ATOM 1642 C CA . ALA A 1 217 ? 1.348 -120.562 -56.062 1 96.44 217 ALA A CA 1
ATOM 1643 C C . ALA A 1 217 ? 0.238 -121.625 -55.969 1 96.44 217 ALA A C 1
ATOM 1645 O O . ALA A 1 217 ? 0.511 -122.812 -55.938 1 96.44 217 ALA A O 1
ATOM 1646 N N . GLY A 1 218 ? -0.916 -121.312 -55.969 1 94.75 218 GLY A N 1
ATOM 1647 C CA . GLY A 1 218 ? -2.047 -122.188 -56 1 94.75 218 GLY A CA 1
ATOM 1648 C C . GLY A 1 218 ? -2.119 -123.062 -57.25 1 94.75 218 GLY A C 1
ATOM 1649 O O . GLY A 1 218 ? -2.398 -124.25 -57.188 1 94.75 218 GLY A O 1
ATOM 1650 N N . GLN A 1 219 ? -1.877 -122.375 -58.25 1 95.12 219 GLN A N 1
ATOM 1651 C CA . GLN A 1 219 ? -1.894 -123.125 -59.531 1 95.12 219 GLN A CA 1
ATOM 1652 C C . GLN A 1 219 ? -0.749 -124.125 -59.625 1 95.12 219 GLN A C 1
ATOM 1654 O O . GLN A 1 219 ? -0.929 -125.25 -60.125 1 95.12 219 GLN A O 1
ATOM 1659 N N . THR A 1 220 ? 0.318 -123.562 -59.094 1 93.94 220 THR A N 1
ATOM 1660 C CA . THR A 1 220 ? 1.477 -124.5 -59.094 1 93.94 220 THR A CA 1
ATOM 1661 C C . THR A 1 220 ? 1.221 -125.688 -58.188 1 93.94 220 THR A C 1
ATOM 1663 O O . THR A 1 220 ? 1.585 -126.812 -58.5 1 93.94 220 THR A O 1
ATOM 1666 N N . ASN A 1 221 ? 0.667 -125.438 -57.156 1 94 221 ASN A N 1
ATOM 1667 C CA . ASN A 1 221 ? 0.304 -126.5 -56.219 1 94 221 ASN A CA 1
ATOM 1668 C C . ASN A 1 221 ? -0.661 -127.5 -56.844 1 94 221 ASN A C 1
ATOM 1670 O O . ASN A 1 221 ? -0.481 -128.75 -56.719 1 94 221 ASN A O 1
ATOM 1674 N N . LEU A 1 222 ? -1.579 -127.188 -57.625 1 94.38 222 LEU A N 1
ATOM 1675 C CA . LEU A 1 222 ? -2.562 -128 -58.281 1 94.38 222 LEU A CA 1
ATOM 1676 C C . LEU A 1 222 ? -1.914 -128.875 -59.406 1 94.38 222 LEU A C 1
ATOM 1678 O O . LEU A 1 222 ? -2.197 -130 -59.562 1 94.38 222 LEU A O 1
ATOM 1682 N N . LEU A 1 223 ? -1.152 -128.125 -60.062 1 93.19 223 LEU A N 1
ATOM 1683 C CA . LEU A 1 223 ? -0.455 -128.875 -61.156 1 93.19 223 LEU A CA 1
ATOM 1684 C C . LEU A 1 223 ? 0.477 -129.875 -60.625 1 93.19 223 LEU A C 1
ATOM 1686 O O . LEU A 1 223 ? 0.582 -131 -61.219 1 93.19 223 LEU A O 1
ATOM 1690 N N . SER A 1 224 ? 1.064 -129.625 -59.531 1 91.44 224 SER A N 1
ATOM 1691 C CA . SER A 1 224 ? 1.976 -130.5 -58.906 1 91.44 224 SER A CA 1
ATOM 1692 C C . SER A 1 224 ? 1.217 -131.75 -58.344 1 91.44 224 SER A C 1
ATOM 1694 O O . SER A 1 224 ? 1.687 -132.875 -58.406 1 91.44 224 SER A O 1
ATOM 1696 N N . MET A 1 225 ? 0.1 -131.625 -57.906 1 91.31 225 MET A N 1
ATOM 1697 C CA . MET A 1 225 ? -0.74 -132.625 -57.375 1 91.31 225 MET A CA 1
ATOM 1698 C C . MET A 1 225 ? -1.201 -133.625 -58.5 1 91.31 225 MET A C 1
ATOM 1700 O O . MET A 1 225 ? -1.14 -134.875 -58.375 1 91.31 225 MET A O 1
ATOM 1704 N N . ASN A 1 226 ? -1.498 -133 -59.469 1 87.56 226 ASN A N 1
ATOM 1705 C CA . ASN A 1 226 ? -1.914 -133.75 -60.625 1 87.56 226 ASN A CA 1
ATOM 1706 C C . ASN A 1 226 ? -0.754 -134.625 -61.219 1 87.56 226 ASN A C 1
ATOM 1708 O O . ASN A 1 226 ? -0.939 -135.75 -61.656 1 87.56 226 ASN A O 1
ATOM 1712 N N . ALA A 1 227 ? 0.305 -133.875 -61.156 1 87.25 227 ALA A N 1
ATOM 1713 C CA . ALA A 1 227 ? 1.506 -134.625 -61.625 1 87.25 227 ALA A CA 1
ATOM 1714 C C . ALA A 1 227 ? 1.878 -135.75 -60.719 1 87.25 227 ALA A C 1
ATOM 1716 O O . ALA A 1 227 ? 2.33 -136.75 -61.188 1 87.25 227 ALA A O 1
ATOM 1717 N N . ALA A 1 228 ? 1.652 -135.625 -59.5 1 87.19 228 ALA A N 1
ATOM 1718 C CA . ALA A 1 228 ? 1.92 -136.625 -58.531 1 87.19 228 ALA A CA 1
ATOM 1719 C C . ALA A 1 228 ? 0.953 -137.875 -58.719 1 87.19 228 ALA A C 1
ATOM 1721 O O . ALA A 1 228 ? 1.346 -139 -58.625 1 87.19 228 ALA A O 1
ATOM 1722 N N . ILE A 1 229 ? -0.167 -137.625 -59.031 1 84.44 229 ILE A N 1
ATOM 1723 C CA . ILE A 1 229 ? -1.175 -138.625 -59.281 1 84.44 229 ILE A CA 1
ATOM 1724 C C . ILE A 1 229 ? -0.832 -139.5 -60.531 1 84.44 229 ILE A C 1
ATOM 1726 O O . ILE A 1 229 ? -0.894 -140.625 -60.562 1 84.44 229 ILE A O 1
ATOM 1730 N N . GLU A 1 230 ? -0.515 -138.75 -61.531 1 81 230 GLU A N 1
ATOM 1731 C CA . GLU A 1 230 ? -0.166 -139.375 -62.781 1 81 230 GLU A CA 1
ATOM 1732 C C . GLU A 1 230 ? 1.104 -140.25 -62.656 1 81 230 GLU A C 1
ATOM 1734 O O . GLU A 1 230 ? 1.206 -141.375 -63.25 1 81 230 GLU A O 1
ATOM 1739 N N . ALA A 1 231 ? 2.035 -139.75 -61.844 1 84.75 231 ALA A N 1
ATOM 1740 C CA . ALA A 1 231 ? 3.275 -140.375 -61.594 1 84.75 231 ALA A CA 1
ATOM 1741 C C . ALA A 1 231 ? 3.01 -141.75 -60.844 1 84.75 231 ALA A C 1
ATOM 1743 O O . ALA A 1 231 ? 3.654 -142.75 -61.094 1 84.75 231 ALA A O 1
ATOM 1744 N N . ALA A 1 232 ? 2.102 -141.75 -60.062 1 83.31 232 ALA A N 1
ATOM 1745 C CA . ALA A 1 232 ? 1.712 -143 -59.312 1 83.31 232 ALA A CA 1
ATOM 1746 C C . ALA A 1 232 ? 1.057 -144 -60.25 1 83.31 232 ALA A C 1
ATOM 1748 O O . ALA A 1 232 ? 1.275 -145.25 -60.094 1 83.31 232 ALA A O 1
ATOM 1749 N N . HIS A 1 233 ? 0.356 -143.625 -61.094 1 82.56 233 HIS A N 1
ATOM 1750 C CA . HIS A 1 233 ? -0.352 -144.5 -62.031 1 82.56 233 HIS A CA 1
ATOM 1751 C C . HIS A 1 233 ? 0.618 -145.125 -63 1 82.56 233 HIS A C 1
ATOM 1753 O O . HIS A 1 233 ? 0.303 -146.125 -63.562 1 82.56 233 HIS A O 1
ATOM 1759 N N . ALA A 1 234 ? 1.729 -144.5 -63.188 1 81 234 ALA A N 1
ATOM 1760 C CA . ALA A 1 234 ? 2.717 -145 -64.125 1 81 234 ALA A CA 1
ATOM 1761 C C . ALA A 1 234 ? 3.6 -146 -63.469 1 81 234 ALA A C 1
ATOM 1763 O O . ALA A 1 234 ? 4.469 -146.625 -64.125 1 81 234 ALA A O 1
ATOM 1764 N N . GLY A 1 235 ? 3.461 -146.375 -62.156 1 79.94 235 GLY A N 1
ATOM 1765 C CA . GLY A 1 235 ? 4.105 -147.375 -61.406 1 79.94 235 GLY A CA 1
ATOM 1766 C C . GLY A 1 235 ? 5.586 -147.25 -61.188 1 79.94 235 GLY A C 1
ATOM 1767 O O . GLY A 1 235 ? 5.988 -146.125 -60.688 1 79.94 235 GLY A O 1
ATOM 1768 N N . ASP A 1 236 ? 6.453 -148.25 -61.75 1 77.75 236 ASP A N 1
ATOM 1769 C CA . ASP A 1 236 ? 7.883 -148.25 -61.469 1 77.75 236 ASP A CA 1
ATOM 1770 C C . ASP A 1 236 ? 8.609 -147.125 -62.312 1 77.75 236 ASP A C 1
ATOM 1772 O O . ASP A 1 236 ? 9.641 -146.625 -61.906 1 77.75 236 ASP A O 1
ATOM 1776 N N . THR A 1 237 ? 8.086 -146.75 -63.375 1 78.06 237 THR A N 1
ATOM 1777 C CA . THR A 1 237 ? 8.688 -145.875 -64.312 1 78.06 237 THR A CA 1
ATOM 1778 C C . THR A 1 237 ? 8.445 -144.375 -63.812 1 78.06 237 THR A C 1
ATOM 1780 O O . THR A 1 237 ? 9.172 -143.5 -64.188 1 78.06 237 THR A O 1
ATOM 1783 N N . GLY A 1 238 ? 7.535 -144.375 -62.844 1 80.81 238 GLY A N 1
ATOM 1784 C CA . GLY A 1 238 ? 7.129 -143 -62.438 1 80.81 238 GLY A CA 1
ATOM 1785 C C . GLY A 1 238 ? 7.656 -142.625 -61.062 1 80.81 238 GLY A C 1
ATOM 1786 O O . GLY A 1 238 ? 7.379 -141.5 -60.562 1 80.81 238 GLY A O 1
ATOM 1787 N N . ARG A 1 239 ? 8.336 -143.375 -60.562 1 85.88 239 ARG A N 1
ATOM 1788 C CA . ARG A 1 239 ? 8.773 -143.25 -59.188 1 85.88 239 ARG A CA 1
ATOM 1789 C C . ARG A 1 239 ? 9.617 -141.875 -59.062 1 85.88 239 ARG A C 1
ATOM 1791 O O . ARG A 1 239 ? 9.461 -141.125 -58.125 1 85.88 239 ARG A O 1
ATOM 1798 N N . GLY A 1 240 ? 10.445 -141.625 -59.875 1 82.56 240 GLY A N 1
ATOM 1799 C CA . GLY A 1 240 ? 11.273 -140.375 -59.875 1 82.56 240 GLY A CA 1
ATOM 1800 C C . GLY A 1 240 ? 10.477 -139.125 -60.062 1 82.56 240 GLY A C 1
ATOM 1801 O O . GLY A 1 240 ? 10.734 -138.125 -59.375 1 82.56 240 GLY A O 1
ATOM 1802 N N . PHE A 1 241 ? 9.406 -139.25 -60.844 1 84.06 241 PHE A N 1
ATOM 1803 C CA . PHE A 1 241 ? 8.555 -138.125 -61.125 1 84.06 241 PHE A CA 1
ATOM 1804 C C . PHE A 1 241 ? 7.664 -137.75 -59.906 1 84.06 241 PHE A C 1
ATOM 1806 O O . PHE A 1 241 ? 7.359 -136.625 -59.625 1 84.06 241 PHE A O 1
ATOM 1813 N N . ALA A 1 242 ? 7.355 -138.75 -59.25 1 87.62 242 ALA A N 1
ATOM 1814 C CA . ALA A 1 242 ? 6.52 -138.625 -58.062 1 87.62 242 ALA A CA 1
ATOM 1815 C C . ALA A 1 242 ? 7.262 -137.875 -56.969 1 87.62 242 ALA A C 1
ATOM 1817 O O . ALA A 1 242 ? 6.672 -137 -56.312 1 87.62 242 ALA A O 1
ATOM 1818 N N . VAL A 1 243 ? 8.523 -138 -56.906 1 89.62 243 VAL A N 1
ATOM 1819 C CA . VAL A 1 243 ? 9.344 -137.25 -55.906 1 89.62 243 VAL A CA 1
ATOM 1820 C C . VAL A 1 243 ? 9.492 -135.75 -56.312 1 89.62 243 VAL A C 1
ATOM 1822 O O . VAL A 1 243 ? 9.375 -134.875 -55.438 1 89.62 243 VAL A O 1
ATOM 1825 N N . VAL A 1 244 ? 9.641 -135.625 -57.5 1 90.69 244 VAL A N 1
ATOM 1826 C CA . VAL A 1 244 ? 9.789 -134.25 -58 1 90.69 244 VAL A CA 1
ATOM 1827 C C . VAL A 1 244 ? 8.469 -133.5 -57.844 1 90.69 244 VAL A C 1
ATOM 1829 O O . VAL A 1 244 ? 8.453 -132.375 -57.375 1 90.69 244 VAL A O 1
ATOM 1832 N N . ALA A 1 245 ? 7.41 -134.125 -58.125 1 90.31 245 ALA A N 1
ATOM 1833 C CA . ALA A 1 245 ? 6.09 -133.5 -58.031 1 90.31 245 ALA A CA 1
ATOM 1834 C C . ALA A 1 245 ? 5.766 -133.125 -56.562 1 90.31 245 ALA A C 1
ATOM 1836 O O . ALA A 1 245 ? 5.188 -132.125 -56.281 1 90.31 245 ALA A O 1
ATOM 1837 N N . GLU A 1 246 ? 6.262 -134 -55.75 1 91.5 246 GLU A N 1
ATOM 1838 C CA . GLU A 1 246 ? 6.012 -133.75 -54.312 1 91.5 246 GLU A CA 1
ATOM 1839 C C . GLU A 1 246 ? 6.852 -132.625 -53.812 1 91.5 246 GLU A C 1
ATOM 1841 O O . GLU A 1 246 ? 6.383 -131.875 -52.969 1 91.5 246 GLU A O 1
ATOM 1846 N N . GLU A 1 247 ? 7.969 -132.5 -54.281 1 93.62 247 GLU A N 1
ATOM 1847 C CA . GLU A 1 247 ? 8.836 -131.375 -53.875 1 93.62 247 GLU A CA 1
ATOM 1848 C C . GLU A 1 247 ? 8.32 -130 -54.375 1 93.62 247 GLU A C 1
ATOM 1850 O O . GLU A 1 247 ? 8.328 -129 -53.656 1 93.62 247 GLU A O 1
ATOM 1855 N N . ILE A 1 248 ? 7.852 -130 -55.531 1 94.88 248 ILE A N 1
ATOM 1856 C CA . ILE A 1 248 ? 7.285 -128.875 -56.125 1 94.88 248 ILE A CA 1
ATOM 1857 C C . ILE A 1 248 ? 6.016 -128.5 -55.375 1 94.88 248 ILE A C 1
ATOM 1859 O O . ILE A 1 248 ? 5.75 -127.25 -55.156 1 94.88 248 ILE A O 1
ATOM 1863 N N . ARG A 1 249 ? 5.324 -129.375 -55 1 94.44 249 ARG A N 1
ATOM 1864 C CA . ARG A 1 249 ? 4.121 -129.125 -54.219 1 94.44 249 ARG A CA 1
ATOM 1865 C C . ARG A 1 249 ? 4.465 -128.5 -52.906 1 94.44 249 ARG A C 1
ATOM 1867 O O . ARG A 1 249 ? 3.816 -127.5 -52.5 1 94.44 249 ARG A O 1
ATOM 1874 N N . LYS A 1 250 ? 5.496 -128.875 -52.281 1 95 250 LYS A N 1
ATOM 1875 C CA . LYS A 1 250 ? 5.934 -128.25 -51.031 1 95 250 LYS A CA 1
ATOM 1876 C C . LYS A 1 250 ? 6.418 -126.875 -51.219 1 95 250 LYS A C 1
ATOM 1878 O O . LYS A 1 250 ? 6.152 -126 -50.375 1 95 250 LYS A O 1
ATOM 1883 N N . LEU A 1 251 ? 7 -126.625 -52.25 1 95.44 251 LEU A N 1
ATOM 1884 C CA . LEU A 1 251 ? 7.496 -125.312 -52.562 1 95.44 251 LEU A CA 1
ATOM 1885 C C . LEU A 1 251 ? 6.34 -124.312 -52.875 1 95.44 251 LEU A C 1
ATOM 1887 O O . LEU A 1 251 ? 6.352 -123.188 -52.438 1 95.44 251 LEU A O 1
ATOM 1891 N N . ALA A 1 252 ? 5.383 -124.812 -53.562 1 95.81 252 ALA A N 1
ATOM 1892 C CA . ALA A 1 252 ? 4.199 -124 -53.875 1 95.81 252 ALA A CA 1
ATOM 1893 C C . ALA A 1 252 ? 3.43 -123.625 -52.594 1 95.81 252 ALA A C 1
ATOM 1895 O O . ALA A 1 252 ? 2.928 -122.562 -52.438 1 95.81 252 ALA A O 1
ATOM 1896 N N . GLU A 1 253 ? 3.412 -124.625 -51.719 1 95.06 253 GLU A N 1
ATOM 1897 C CA . GLU A 1 253 ? 2.758 -124.375 -50.438 1 95.06 253 GLU A CA 1
ATOM 1898 C C . GLU A 1 253 ? 3.516 -123.375 -49.625 1 95.06 253 GLU A C 1
ATOM 1900 O O . GLU A 1 253 ? 2.904 -122.5 -48.969 1 95.06 253 GLU A O 1
ATOM 1905 N N . SER A 1 254 ? 4.715 -123.438 -49.688 1 94.75 254 SER A N 1
ATOM 1906 C CA . SER A 1 254 ? 5.539 -122.5 -48.969 1 94.75 254 SER A CA 1
ATOM 1907 C C . SER A 1 254 ? 5.352 -121.062 -49.531 1 94.75 254 SER A C 1
ATOM 1909 O O . SER A 1 254 ? 5.258 -120.125 -48.781 1 94.75 254 SER A O 1
ATOM 1911 N N . THR A 1 255 ? 5.27 -120.875 -50.781 1 95.81 255 THR A N 1
ATOM 1912 C CA . THR A 1 255 ? 5.051 -119.625 -51.438 1 95.81 255 THR A CA 1
ATOM 1913 C C . THR A 1 255 ? 3.691 -119.062 -51.031 1 95.81 255 THR A C 1
ATOM 1915 O O . THR A 1 255 ? 3.58 -117.875 -50.75 1 95.81 255 THR A O 1
ATOM 1918 N N . SER A 1 256 ? 2.746 -119.938 -51.031 1 96 256 SER A N 1
ATOM 1919 C CA . SER A 1 256 ? 1.399 -119.5 -50.688 1 96 256 SER A CA 1
ATOM 1920 C C . SER A 1 256 ? 1.342 -119 -49.25 1 96 256 SER A C 1
ATOM 1922 O O . SER A 1 256 ? 0.736 -117.938 -48.969 1 96 256 SER A O 1
ATOM 1924 N N . VAL A 1 257 ? 2.057 -119.688 -48.375 1 95.62 257 VAL A N 1
ATOM 1925 C CA . VAL A 1 257 ? 2.064 -119.25 -46.969 1 95.62 257 VAL A CA 1
ATOM 1926 C C . VAL A 1 257 ? 2.754 -117.938 -46.812 1 95.62 257 VAL A C 1
ATOM 1928 O O . VAL A 1 257 ? 2.268 -117.062 -46.062 1 95.62 257 VAL A O 1
ATOM 1931 N N . ASN A 1 258 ? 3.758 -117.75 -47.5 1 95.06 258 ASN A N 1
ATOM 1932 C CA . ASN A 1 258 ? 4.469 -116.5 -47.438 1 95.06 258 ASN A CA 1
ATOM 1933 C C . ASN A 1 258 ? 3.654 -115.375 -48.062 1 95.06 258 ASN A C 1
ATOM 1935 O O . ASN A 1 258 ? 3.627 -114.25 -47.531 1 95.06 258 ASN A O 1
ATOM 1939 N N . ALA A 1 259 ? 3.035 -115.562 -49.094 1 96.12 259 ALA A N 1
ATOM 1940 C CA . ALA A 1 259 ? 2.223 -114.562 -49.781 1 96.12 259 ALA A CA 1
ATOM 1941 C C . ALA A 1 259 ? 1.07 -114.062 -48.875 1 96.12 259 ALA A C 1
ATOM 1943 O O . ALA A 1 259 ? 0.777 -112.875 -48.812 1 96.12 259 ALA A O 1
ATOM 1944 N N . VAL A 1 260 ? 0.529 -115.125 -48.219 1 95.44 260 VAL A N 1
ATOM 1945 C CA . VAL A 1 260 ? -0.577 -114.812 -47.344 1 95.44 260 VAL A CA 1
ATOM 1946 C C . VAL A 1 260 ? -0.063 -113.938 -46.156 1 95.44 260 VAL A C 1
ATOM 1948 O O . VAL A 1 260 ? -0.7 -113 -45.75 1 95.44 260 VAL A O 1
ATOM 1951 N N . SER A 1 261 ? 1.043 -114.312 -45.75 1 96 261 SER A N 1
ATOM 1952 C CA . SER A 1 261 ? 1.653 -113.625 -44.625 1 96 261 SER A CA 1
ATOM 1953 C C . SER A 1 261 ? 1.99 -112.188 -45.062 1 96 261 SER A C 1
ATOM 1955 O O . SER A 1 261 ? 1.723 -111.25 -44.312 1 96 261 SER A O 1
ATOM 1957 N N . ILE A 1 262 ? 2.488 -111.938 -46.125 1 96.62 262 ILE A N 1
ATOM 1958 C CA . ILE A 1 262 ? 2.807 -110.562 -46.625 1 96.62 262 ILE A CA 1
ATOM 1959 C C . ILE A 1 262 ? 1.522 -109.75 -46.812 1 96.62 262 ILE A C 1
ATOM 1961 O O . ILE A 1 262 ? 1.476 -108.625 -46.438 1 96.62 262 ILE A O 1
ATOM 1965 N N . GLY A 1 263 ? 0.566 -110.5 -47.406 1 95.19 263 GLY A N 1
ATOM 1966 C CA . GLY A 1 263 ? -0.715 -109.812 -47.562 1 95.19 263 GLY A CA 1
ATOM 1967 C C . GLY A 1 263 ? -1.268 -109.25 -46.281 1 95.19 263 GLY A C 1
ATOM 1968 O O . GLY A 1 263 ? -1.792 -108.125 -46.25 1 95.19 263 GLY A O 1
ATOM 1969 N N . SER A 1 264 ? -1.102 -110.062 -45.156 1 96.06 264 SER A N 1
ATOM 1970 C CA . SER A 1 264 ? -1.572 -109.625 -43.844 1 96.06 264 SER A CA 1
ATOM 1971 C C . SER A 1 264 ? -0.758 -108.438 -43.344 1 96.06 264 SER A C 1
ATOM 1973 O O . SER A 1 264 ? -1.315 -107.5 -42.812 1 96.06 264 SER A O 1
ATOM 1975 N N . THR A 1 265 ? 0.456 -108.438 -43.562 1 96.25 265 THR A N 1
ATOM 1976 C CA . THR A 1 265 ? 1.33 -107.312 -43.156 1 96.25 265 THR A CA 1
ATOM 1977 C C . THR A 1 265 ? 1.027 -106.062 -43.938 1 96.25 265 THR A C 1
ATOM 1979 O O . THR A 1 265 ? 1.02 -104.938 -43.375 1 96.25 265 THR A O 1
ATOM 1982 N N . LEU A 1 266 ? 0.738 -106.188 -45.156 1 96.5 266 LEU A N 1
ATOM 1983 C CA . LEU A 1 266 ? 0.435 -105 -46 1 96.5 266 LEU A CA 1
ATOM 1984 C C . LEU A 1 266 ? -0.872 -104.375 -45.562 1 96.5 266 LEU A C 1
ATOM 1986 O O . LEU A 1 266 ? -1.003 -103.125 -45.594 1 96.5 266 LEU A O 1
ATOM 1990 N N . LYS A 1 267 ? -1.75 -105.25 -45.156 1 95.25 267 LYS A N 1
ATOM 1991 C CA . LYS A 1 267 ? -3 -104.688 -44.625 1 95.25 267 LYS A CA 1
ATOM 1992 C C . LYS A 1 267 ? -2.76 -103.875 -43.375 1 95.25 267 LYS A C 1
ATOM 1994 O O . LYS A 1 267 ? -3.385 -102.812 -43.188 1 95.25 267 LYS A O 1
ATOM 1999 N N . GLU A 1 268 ? -1.853 -104.25 -42.562 1 95.31 268 GLU A N 1
ATOM 2000 C CA . GLU A 1 268 ? -1.487 -103.5 -41.375 1 95.31 268 GLU A CA 1
ATOM 2001 C C . GLU A 1 268 ? -0.807 -102.188 -41.781 1 95.31 268 GLU A C 1
ATOM 2003 O O . GLU A 1 268 ? -1.096 -101.125 -41.188 1 95.31 268 GLU A O 1
ATOM 2008 N N . ILE A 1 269 ? -0.034 -102.188 -42.719 1 95.69 269 ILE A N 1
ATOM 2009 C CA . ILE A 1 269 ? 0.682 -101 -43.188 1 95.69 269 ILE A CA 1
ATOM 2010 C C . ILE A 1 269 ? -0.312 -100 -43.75 1 95.69 269 ILE A C 1
ATOM 2012 O O . ILE A 1 269 ? -0.173 -98.812 -43.5 1 95.69 269 ILE A O 1
ATOM 2016 N N . VAL A 1 270 ? -1.25 -100.562 -44.562 1 94.56 270 VAL A N 1
ATOM 2017 C CA . VAL A 1 270 ? -2.254 -99.625 -45.125 1 94.56 270 VAL A CA 1
ATOM 2018 C C . VAL A 1 270 ? -2.977 -98.938 -44 1 94.56 270 VAL A C 1
ATOM 2020 O O . VAL A 1 270 ? -3.217 -97.688 -44.094 1 94.56 270 VAL A O 1
ATOM 2023 N N . ASN A 1 271 ? -3.246 -99.562 -42.844 1 95.12 271 ASN A N 1
ATOM 2024 C CA . ASN A 1 271 ? -3.896 -98.938 -41.688 1 95.12 271 ASN A CA 1
ATOM 2025 C C . ASN A 1 271 ? -2.996 -97.875 -41.031 1 95.12 271 ASN A C 1
ATOM 2027 O O . ASN A 1 271 ? -3.463 -96.812 -40.656 1 95.12 271 ASN A O 1
ATOM 2031 N N . GLU A 1 272 ? -1.799 -98.188 -40.969 1 94.06 272 GLU A N 1
ATOM 2032 C CA . GLU A 1 272 ? -0.843 -97.25 -40.375 1 94.06 272 GLU A CA 1
ATOM 2033 C C . GLU A 1 272 ? -0.658 -96 -41.25 1 94.06 272 GLU A C 1
ATOM 2035 O O . GLU A 1 272 ? -0.497 -94.875 -40.75 1 94.06 272 GLU A O 1
ATOM 2040 N N . ILE A 1 273 ? -0.709 -96.188 -42.5 1 93.88 273 ILE A N 1
ATOM 2041 C CA . ILE A 1 273 ? -0.583 -95.062 -43.438 1 93.88 273 ILE A CA 1
ATOM 2042 C C . ILE A 1 273 ? -1.782 -94.125 -43.312 1 93.88 273 ILE A C 1
ATOM 2044 O O . ILE A 1 273 ? -1.625 -92.875 -43.281 1 93.88 273 ILE A O 1
ATOM 2048 N N . HIS A 1 274 ? -2.918 -94.75 -43.125 1 93.81 274 HIS A N 1
ATOM 2049 C CA . HIS A 1 274 ? -4.113 -93.938 -42.938 1 93.81 274 HIS A CA 1
ATOM 2050 C C . HIS A 1 274 ? -4.023 -93.125 -41.656 1 93.81 274 HIS A C 1
ATOM 2052 O O . HIS A 1 274 ? -4.434 -91.938 -41.625 1 93.81 274 HIS A O 1
ATOM 2058 N N . GLU A 1 275 ? -3.502 -93.688 -40.656 1 94.38 275 GLU A N 1
ATOM 2059 C CA . GLU A 1 275 ? -3.324 -92.938 -39.406 1 94.38 275 GLU A CA 1
ATOM 2060 C C . GLU A 1 275 ? -2.291 -91.875 -39.531 1 94.38 275 GLU A C 1
ATOM 2062 O O . GLU A 1 275 ? -2.473 -90.75 -39 1 94.38 275 GLU A O 1
ATOM 2067 N N . ALA A 1 276 ? -1.284 -92.062 -40.25 1 91.44 276 ALA A N 1
ATOM 2068 C CA . ALA A 1 276 ? -0.253 -91.062 -40.469 1 91.44 276 ALA A CA 1
ATOM 2069 C C . ALA A 1 276 ? -0.813 -89.875 -41.25 1 91.44 276 ALA A C 1
ATOM 2071 O O . ALA A 1 276 ? -0.503 -88.688 -40.969 1 91.44 276 ALA A O 1
ATOM 2072 N N . GLU A 1 277 ? -1.577 -90.25 -42.281 1 90.88 277 GLU A N 1
ATOM 2073 C CA . GLU A 1 277 ? -2.217 -89.188 -43.062 1 90.88 277 GLU A CA 1
ATOM 2074 C C . GLU A 1 277 ? -3.086 -88.312 -42.188 1 90.88 277 GLU A C 1
ATOM 2076 O O . GLU A 1 277 ? -3.094 -87.062 -42.344 1 90.88 277 GLU A O 1
ATOM 2081 N N . LYS A 1 278 ? -3.742 -88.875 -41.219 1 93.19 278 LYS A N 1
ATOM 2082 C CA . LYS A 1 278 ? -4.59 -88.125 -40.281 1 93.19 278 LYS A CA 1
ATOM 2083 C C . LYS A 1 278 ? -3.756 -87.25 -39.375 1 93.19 278 LYS A C 1
ATOM 2085 O O . LYS A 1 278 ? -4.098 -86.062 -39.188 1 93.19 278 LYS A O 1
ATOM 2090 N N . HIS A 1 279 ? -2.65 -87.688 -38.938 1 89.81 279 HIS A N 1
ATOM 2091 C CA . HIS A 1 279 ? -1.782 -86.938 -38.031 1 89.81 279 HIS A CA 1
ATOM 2092 C C . HIS A 1 279 ? -1.165 -85.75 -38.781 1 89.81 279 HIS A C 1
ATOM 2094 O O . HIS A 1 279 ? -1.089 -84.625 -38.25 1 89.81 279 HIS A O 1
ATOM 2100 N N . VAL A 1 280 ? -0.758 -85.938 -39.969 1 89.31 280 VAL A N 1
ATOM 2101 C CA . VAL A 1 280 ? -0.147 -84.875 -40.75 1 89.31 280 VAL A CA 1
ATOM 2102 C C . VAL A 1 280 ? -1.193 -83.812 -41.094 1 89.31 280 VAL A C 1
ATOM 2104 O O . VAL A 1 280 ? -0.899 -82.625 -41.062 1 89.31 280 VAL A O 1
ATOM 2107 N N . GLY A 1 281 ? -2.396 -84.312 -41.375 1 89.75 281 GLY A N 1
ATOM 2108 C CA . GLY A 1 281 ? -3.486 -83.375 -41.625 1 89.75 281 GLY A CA 1
ATOM 2109 C C . GLY A 1 281 ? -3.768 -82.5 -40.406 1 89.75 281 GLY A C 1
ATOM 2110 O O . GLY A 1 281 ? -3.992 -81.312 -40.562 1 89.75 281 GLY A O 1
ATOM 2111 N N . GLN A 1 282 ? -3.715 -83 -39.25 1 90.44 282 GLN A N 1
ATOM 2112 C CA . GLN A 1 282 ? -3.906 -82.25 -38.031 1 90.44 282 GLN A CA 1
ATOM 2113 C C . GLN A 1 282 ? -2.771 -81.25 -37.812 1 90.44 282 GLN A C 1
ATOM 2115 O O . GLN A 1 282 ? -3.006 -80.125 -37.375 1 90.44 282 GLN A O 1
ATOM 2120 N N . ASN A 1 283 ? -1.591 -81.625 -38.094 1 88.38 283 ASN A N 1
ATOM 2121 C CA . ASN A 1 283 ? -0.443 -80.75 -38 1 88.38 283 ASN A CA 1
ATOM 2122 C C . ASN A 1 283 ? -0.563 -79.562 -38.938 1 88.38 283 ASN A C 1
ATOM 2124 O O . ASN A 1 283 ? -0.209 -78.438 -38.562 1 88.38 283 ASN A O 1
ATOM 2128 N N . LEU A 1 284 ? -1.011 -79.875 -40.156 1 89.69 284 LEU A N 1
ATOM 2129 C CA . LEU A 1 284 ? -1.246 -78.812 -41.094 1 89.69 284 LEU A CA 1
ATOM 2130 C C . LEU A 1 284 ? -2.234 -77.812 -40.531 1 89.69 284 LEU A C 1
ATOM 2132 O O . LEU A 1 284 ? -2.035 -76.562 -40.656 1 89.69 284 LEU A O 1
ATOM 2136 N N . GLY A 1 285 ? -3.25 -78.25 -39.781 1 90.75 285 GLY A N 1
ATOM 2137 C CA . GLY A 1 285 ? -4.215 -77.375 -39.156 1 90.75 285 GLY A CA 1
ATOM 2138 C C . GLY A 1 285 ? -3.605 -76.5 -38.031 1 90.75 285 GLY A C 1
ATOM 2139 O O . GLY A 1 285 ? -3.953 -75.375 -37.875 1 90.75 285 GLY A O 1
ATOM 2140 N N . TYR A 1 286 ? -2.691 -77.062 -37.281 1 88.88 286 TYR A N 1
ATOM 2141 C CA . TYR A 1 286 ? -2.025 -76.312 -36.219 1 88.88 286 TYR A CA 1
ATOM 2142 C C . TYR A 1 286 ? -1.2 -75.188 -36.781 1 88.88 286 TYR A C 1
ATOM 2144 O O . TYR A 1 286 ? -1.23 -74.062 -36.25 1 88.88 286 TYR A O 1
ATOM 2152 N N . PHE A 1 287 ? -0.502 -75.375 -37.875 1 90.31 287 PHE A N 1
ATOM 2153 C CA . PHE A 1 287 ? 0.343 -74.375 -38.469 1 90.31 287 PHE A CA 1
ATOM 2154 C C . PHE A 1 287 ? -0.503 -73.25 -39.031 1 90.31 287 PHE A C 1
ATOM 2156 O O . PHE A 1 287 ? -0.122 -72.062 -38.969 1 90.31 287 PHE A O 1
ATOM 2163 N N . VAL A 1 288 ? -1.672 -73.562 -39.562 1 90.31 288 VAL A N 1
ATOM 2164 C CA . VAL A 1 288 ? -2.564 -72.562 -40.125 1 90.31 288 VAL A CA 1
ATOM 2165 C C . VAL A 1 288 ? -3.072 -71.688 -38.969 1 90.31 288 VAL A C 1
ATOM 2167 O O . VAL A 1 288 ? -3.049 -70.438 -39.094 1 90.31 288 VAL A O 1
ATOM 2170 N N . ARG A 1 289 ? -3.461 -72.188 -37.906 1 90.44 289 ARG A N 1
ATOM 2171 C CA . ARG A 1 289 ? -3.934 -71.438 -36.75 1 90.44 289 ARG A CA 1
ATOM 2172 C C . ARG A 1 289 ? -2.811 -70.625 -36.156 1 90.44 289 ARG A C 1
ATOM 2174 O O . ARG A 1 289 ? -3.031 -69.5 -35.719 1 90.44 289 ARG A O 1
ATOM 2181 N N . LEU A 1 290 ? -1.698 -71.188 -36.094 1 87.94 290 LEU A N 1
ATOM 2182 C CA . LEU A 1 290 ? -0.536 -70.438 -35.562 1 87.94 290 LEU A CA 1
ATOM 2183 C C . LEU A 1 290 ? -0.226 -69.188 -36.375 1 87.94 290 LEU A C 1
ATOM 2185 O O . LEU A 1 290 ? 0.064 -68.125 -35.812 1 87.94 290 LEU A O 1
ATOM 2189 N N . ARG A 1 291 ? -0.254 -69.375 -37.625 1 88.38 291 ARG A N 1
ATOM 2190 C CA . ARG A 1 291 ? 0.024 -68.25 -38.469 1 88.38 291 ARG A CA 1
ATOM 2191 C C . ARG A 1 291 ? -0.969 -67.062 -38.219 1 88.38 291 ARG A C 1
ATOM 2193 O O . ARG A 1 291 ? -0.581 -65.938 -38.156 1 88.38 291 ARG A O 1
ATOM 2200 N N . GLU A 1 292 ? -2.26 -67.438 -38.031 1 90.38 292 GLU A N 1
ATOM 2201 C CA . GLU A 1 292 ? -3.291 -66.438 -37.781 1 90.38 292 GLU A CA 1
ATOM 2202 C C . GLU A 1 292 ? -3.066 -65.75 -36.438 1 90.38 292 GLU A C 1
ATOM 2204 O O . GLU A 1 292 ? -3.186 -64.5 -36.312 1 90.38 292 GLU A O 1
ATOM 2209 N N . ASP A 1 293 ? -2.688 -66.5 -35.469 1 90.44 293 ASP A N 1
ATOM 2210 C CA . ASP A 1 293 ? -2.498 -65.938 -34.125 1 90.44 293 ASP A CA 1
ATOM 2211 C C . ASP A 1 293 ? -1.252 -65.062 -34.062 1 90.44 293 ASP A C 1
ATOM 2213 O O . ASP A 1 293 ? -1.234 -64.062 -33.375 1 90.44 293 ASP A O 1
ATOM 2217 N N . VAL A 1 294 ? -0.246 -65.438 -34.75 1 90 294 VAL A N 1
ATOM 2218 C CA . VAL A 1 294 ? 0.986 -64.625 -34.781 1 90 294 VAL A CA 1
ATOM 2219 C C . VAL A 1 294 ? 0.735 -63.312 -35.469 1 90 294 VAL A C 1
ATOM 2221 O O . VAL A 1 294 ? 1.276 -62.281 -35.062 1 90 294 VAL A O 1
ATOM 2224 N N . ASP A 1 295 ? -0.096 -63.344 -36.5 1 90.88 295 ASP A N 1
ATOM 2225 C CA . ASP A 1 295 ? -0.459 -62.094 -37.156 1 90.88 295 ASP A CA 1
ATOM 2226 C C . ASP A 1 295 ? -1.197 -61.156 -36.219 1 90.88 295 ASP A C 1
ATOM 2228 O O . ASP A 1 295 ? -0.956 -59.938 -36.219 1 90.88 295 ASP A O 1
ATOM 2232 N N . GLN A 1 296 ? -2.012 -61.719 -35.375 1 92.38 296 GLN A N 1
ATOM 2233 C CA . GLN A 1 296 ? -2.725 -60.938 -34.406 1 92.38 296 GLN A CA 1
ATOM 2234 C C . GLN A 1 296 ? -1.766 -60.375 -33.344 1 92.38 296 GLN A C 1
ATOM 2236 O O . GLN A 1 296 ? -1.938 -59.25 -32.875 1 92.38 296 GLN A O 1
ATOM 2241 N N . THR A 1 297 ? -0.815 -61.125 -33 1 93.62 297 THR A N 1
ATOM 2242 C CA . THR A 1 297 ? 0.186 -60.688 -32.031 1 93.62 297 THR A CA 1
ATOM 2243 C C . THR A 1 297 ? 1.012 -59.531 -32.562 1 93.62 297 THR A C 1
ATOM 2245 O O . THR A 1 297 ? 1.252 -58.531 -31.875 1 93.62 297 THR A O 1
ATOM 2248 N N . ALA A 1 298 ? 1.429 -59.656 -33.812 1 93.12 298 ALA A N 1
ATOM 2249 C CA . ALA A 1 298 ? 2.172 -58.562 -34.469 1 93.12 298 ALA A CA 1
ATOM 2250 C C . ALA A 1 298 ? 1.351 -57.281 -34.5 1 93.12 298 ALA A C 1
ATOM 2252 O O . ALA A 1 298 ? 1.881 -56.188 -34.25 1 93.12 298 ALA A O 1
ATOM 2253 N N . SER A 1 299 ? 0.042 -57.438 -34.781 1 94.88 299 SER A N 1
ATOM 2254 C CA . SER A 1 299 ? -0.855 -56.281 -34.812 1 94.88 299 SER A CA 1
ATOM 2255 C C . SER A 1 299 ? -0.997 -55.656 -33.438 1 94.88 299 SER A C 1
ATOM 2257 O O . SER A 1 299 ? -1.132 -54.438 -33.312 1 94.88 299 SER A O 1
ATOM 2259 N N . ALA A 1 300 ? -1.04 -56.469 -32.438 1 95.81 300 ALA A N 1
ATOM 2260 C CA . ALA A 1 300 ? -1.141 -55.969 -31.047 1 95.81 300 ALA A CA 1
ATOM 2261 C C . ALA A 1 300 ? 0.074 -55.125 -30.688 1 95.81 300 ALA A C 1
ATOM 2263 O O . ALA A 1 300 ? -0.067 -54.062 -30.094 1 95.81 300 ALA A O 1
ATOM 2264 N N . PHE A 1 301 ? 1.254 -55.594 -31.062 1 96 301 PHE A N 1
ATOM 2265 C CA . PHE A 1 301 ? 2.469 -54.812 -30.766 1 96 301 PHE A CA 1
ATOM 2266 C C . PHE A 1 301 ? 2.498 -53.531 -31.547 1 96 301 PHE A C 1
ATOM 2268 O O . PHE A 1 301 ? 2.992 -52.5 -31.062 1 96 301 PHE A O 1
ATOM 2275 N N . SER A 1 302 ? 1.93 -53.562 -32.719 1 95.81 302 SER A N 1
ATOM 2276 C CA . SER A 1 302 ? 1.835 -52.312 -33.5 1 95.81 302 SER A CA 1
ATOM 2277 C C . SER A 1 302 ? 0.901 -51.312 -32.844 1 95.81 302 SER A C 1
ATOM 2279 O O . SER A 1 302 ? 1.202 -50.125 -32.812 1 95.81 302 SER A O 1
ATOM 2281 N N . GLU A 1 303 ? -0.178 -51.781 -32.312 1 95.88 303 GLU A N 1
ATOM 2282 C CA . GLU A 1 303 ? -1.128 -50.938 -31.641 1 95.88 303 GLU A CA 1
ATOM 2283 C C . GLU A 1 303 ? -0.52 -50.344 -30.359 1 95.88 303 GLU A C 1
ATOM 2285 O O . GLU A 1 303 ? -0.725 -49.156 -30.047 1 95.88 303 GLU A O 1
ATOM 2290 N N . ILE A 1 304 ? 0.186 -51.094 -29.672 1 96.38 304 ILE A N 1
ATOM 2291 C CA . ILE A 1 304 ? 0.852 -50.625 -28.469 1 96.38 304 ILE A CA 1
ATOM 2292 C C . ILE A 1 304 ? 1.891 -49.562 -28.812 1 96.38 304 ILE A C 1
ATOM 2294 O O . ILE A 1 304 ? 1.997 -48.562 -28.125 1 96.38 304 ILE A O 1
ATOM 2298 N N . ASP A 1 305 ? 2.623 -49.812 -29.781 1 95.31 305 ASP A N 1
ATOM 2299 C CA . ASP A 1 305 ? 3.635 -48.875 -30.203 1 95.31 305 ASP A CA 1
ATOM 2300 C C . ASP A 1 305 ? 3 -47.531 -30.578 1 95.31 305 ASP A C 1
ATOM 2302 O O . ASP A 1 305 ? 3.51 -46.469 -30.203 1 95.31 305 ASP A O 1
ATOM 2306 N N . HIS A 1 306 ? 1.875 -47.562 -31.266 1 95 306 HIS A N 1
ATOM 2307 C CA . HIS A 1 306 ? 1.171 -46.344 -31.641 1 95 306 HIS A CA 1
ATOM 2308 C C . HIS A 1 306 ? 0.636 -45.594 -30.422 1 95 306 HIS A C 1
ATOM 2310 O O . HIS A 1 306 ? 0.769 -44.375 -30.297 1 95 306 HIS A O 1
ATOM 2316 N N . ALA A 1 307 ? 0.011 -46.344 -29.531 1 95.12 307 ALA A N 1
ATOM 2317 C CA . ALA A 1 307 ? -0.511 -45.75 -28.312 1 95.12 307 ALA A CA 1
ATOM 2318 C C . ALA A 1 307 ? 0.609 -45.125 -27.484 1 95.12 307 ALA A C 1
ATOM 2320 O O . ALA A 1 307 ? 0.438 -44.062 -26.906 1 95.12 307 ALA A O 1
ATOM 2321 N N . THR A 1 308 ? 1.71 -45.812 -27.406 1 95.06 308 THR A N 1
ATOM 2322 C CA . THR A 1 308 ? 2.852 -45.312 -26.641 1 95.06 308 THR A CA 1
ATOM 2323 C C . THR A 1 308 ? 3.402 -44.031 -27.25 1 95.06 308 THR A C 1
ATOM 2325 O O . THR A 1 308 ? 3.854 -43.125 -26.531 1 95.06 308 THR A O 1
ATOM 2328 N N . ASP A 1 309 ? 3.369 -43.938 -28.547 1 94.69 309 ASP A N 1
ATOM 2329 C CA . ASP A 1 309 ? 3.779 -42.719 -29.234 1 94.69 309 ASP A CA 1
ATOM 2330 C C . ASP A 1 309 ? 2.855 -41.562 -28.875 1 94.69 309 ASP A C 1
ATOM 2332 O O . ASP A 1 309 ? 3.318 -40.438 -28.625 1 94.69 309 ASP A O 1
ATOM 2336 N N . GLU A 1 310 ? 1.611 -41.781 -28.781 1 94.62 310 GLU A N 1
ATOM 2337 C CA . GLU A 1 310 ? 0.647 -40.75 -28.406 1 94.62 310 GLU A CA 1
ATOM 2338 C C . GLU A 1 310 ? 0.847 -40.312 -26.969 1 94.62 310 GLU A C 1
ATOM 2340 O O . GLU A 1 310 ? 0.769 -39.125 -26.656 1 94.62 310 GLU A O 1
ATOM 2345 N N . ILE A 1 311 ? 1.066 -41.25 -26.141 1 94.69 311 ILE A N 1
ATOM 2346 C CA . ILE A 1 311 ? 1.315 -40.938 -24.734 1 94.69 311 ILE A CA 1
ATOM 2347 C C . ILE A 1 311 ? 2.584 -40.094 -24.609 1 94.69 311 ILE A C 1
ATOM 2349 O O . ILE A 1 311 ? 2.631 -39.156 -23.828 1 94.69 311 ILE A O 1
ATOM 2353 N N . SER A 1 312 ? 3.582 -40.5 -25.375 1 94.38 312 SER A N 1
ATOM 2354 C CA . SER A 1 312 ? 4.832 -39.75 -25.359 1 94.38 312 SER A CA 1
ATOM 2355 C C . SER A 1 312 ? 4.605 -38.312 -25.781 1 94.38 312 SER A C 1
ATOM 2357 O O . SER A 1 312 ? 5.207 -37.375 -25.219 1 94.38 312 SER A O 1
ATOM 2359 N N . GLN A 1 313 ? 3.75 -38.062 -26.766 1 93.38 313 GLN A N 1
ATOM 2360 C CA . GLN A 1 313 ? 3.414 -36.719 -27.172 1 93.38 313 GLN A CA 1
ATOM 2361 C C . GLN A 1 313 ? 2.701 -35.938 -26.062 1 93.38 313 GLN A C 1
ATOM 2363 O O . GLN A 1 313 ? 2.982 -34.781 -25.828 1 93.38 313 GLN A O 1
ATOM 2368 N N . GLY A 1 314 ? 1.766 -36.656 -25.438 1 91.69 314 GLY A N 1
ATOM 2369 C CA . GLY A 1 314 ? 1.111 -36.062 -24.297 1 91.69 314 GLY A CA 1
ATOM 2370 C C . GLY A 1 314 ? 2.074 -35.688 -23.172 1 91.69 314 GLY A C 1
ATOM 2371 O O . GLY A 1 314 ? 1.956 -34.656 -22.547 1 91.69 314 GLY A O 1
ATOM 2372 N N . SER A 1 315 ? 2.994 -36.5 -22.906 1 93.69 315 SER A N 1
ATOM 2373 C CA . SER A 1 315 ? 4.008 -36.281 -21.891 1 93.69 315 SER A CA 1
ATOM 2374 C C . SER A 1 315 ? 4.848 -35.031 -22.203 1 93.69 315 SER A C 1
ATOM 2376 O O . SER A 1 315 ? 5.18 -34.25 -21.312 1 93.69 315 SER A O 1
ATOM 2378 N N . GLN A 1 316 ? 5.148 -34.844 -23.469 1 93 316 GLN A N 1
ATOM 2379 C CA . GLN A 1 316 ? 5.922 -33.688 -23.891 1 93 316 GLN A CA 1
ATOM 2380 C C . GLN A 1 316 ? 5.133 -32.406 -23.672 1 93 316 GLN A C 1
ATOM 2382 O O . GLN A 1 316 ? 5.707 -31.375 -23.328 1 93 316 GLN A O 1
ATOM 2387 N N . GLU A 1 317 ? 3.865 -32.5 -23.875 1 92.94 317 GLU A N 1
ATOM 2388 C CA . GLU A 1 317 ? 3.008 -31.328 -23.625 1 92.94 317 GLU A CA 1
ATOM 2389 C C . GLU A 1 317 ? 3 -30.969 -22.141 1 92.94 317 GLU A C 1
ATOM 2391 O O . GLU A 1 317 ? 3.041 -29.781 -21.797 1 92.94 317 GLU A O 1
ATOM 2396 N N . VAL A 1 318 ? 2.967 -31.906 -21.297 1 93.81 318 VAL A N 1
ATOM 2397 C CA . VAL A 1 318 ? 2.961 -31.688 -19.859 1 93.81 318 VAL A CA 1
ATOM 2398 C C . VAL A 1 318 ? 4.301 -31.094 -19.422 1 93.81 318 VAL A C 1
ATOM 2400 O O . VAL A 1 318 ? 4.344 -30.188 -18.594 1 93.81 318 VAL A O 1
ATOM 2403 N N . VAL A 1 319 ? 5.336 -31.641 -19.984 1 93.19 319 VAL A N 1
ATOM 2404 C CA . VAL A 1 319 ? 6.664 -31.125 -19.656 1 93.19 319 VAL A CA 1
ATOM 2405 C C . VAL A 1 319 ? 6.766 -29.656 -20.031 1 93.19 319 VAL A C 1
ATOM 2407 O O . VAL A 1 319 ? 7.297 -28.844 -19.266 1 93.19 319 VAL A O 1
ATOM 2410 N N . LYS A 1 320 ? 6.25 -29.266 -21.172 1 93.31 320 LYS A N 1
ATOM 2411 C CA . LYS A 1 320 ? 6.25 -27.875 -21.609 1 93.31 320 LYS A CA 1
ATOM 2412 C C . LYS A 1 320 ? 5.441 -27 -20.656 1 93.31 320 LYS A C 1
ATOM 2414 O O . LYS A 1 320 ? 5.887 -25.922 -20.266 1 93.31 320 LYS A O 1
ATOM 2419 N N . ALA A 1 321 ? 4.289 -27.5 -20.312 1 92 321 ALA A N 1
ATOM 2420 C CA . ALA A 1 321 ? 3.432 -26.766 -19.391 1 92 321 ALA A CA 1
ATOM 2421 C C . ALA A 1 321 ? 4.105 -26.594 -18.031 1 92 321 ALA A C 1
ATOM 2423 O O . ALA A 1 321 ? 4.023 -25.531 -17.422 1 92 321 ALA A O 1
ATOM 2424 N N . THR A 1 322 ? 4.746 -27.547 -17.578 1 91.31 322 THR A N 1
ATOM 2425 C CA . THR A 1 322 ? 5.43 -27.531 -16.281 1 91.31 322 THR A CA 1
ATOM 2426 C C . THR A 1 322 ? 6.586 -26.531 -16.312 1 91.31 322 THR A C 1
ATOM 2428 O O . THR A 1 322 ? 6.828 -25.844 -15.312 1 91.31 322 THR A O 1
ATOM 2431 N N . THR A 1 323 ? 7.266 -26.469 -17.375 1 91.44 323 THR A N 1
ATOM 2432 C CA . THR A 1 323 ? 8.344 -25.5 -17.516 1 91.44 323 THR A CA 1
ATOM 2433 C C . THR A 1 323 ? 7.805 -24.078 -17.406 1 91.44 323 THR A C 1
ATOM 2435 O O . THR A 1 323 ? 8.422 -23.219 -16.781 1 91.44 323 THR A O 1
ATOM 2438 N N . GLU A 1 324 ? 6.695 -23.875 -18 1 91.44 324 GLU A N 1
ATOM 2439 C CA . GLU A 1 324 ? 6.043 -22.578 -17.906 1 91.44 324 GLU A CA 1
ATOM 2440 C C . GLU A 1 324 ? 5.648 -22.266 -16.453 1 91.44 324 GLU A C 1
ATOM 2442 O O . GLU A 1 324 ? 5.812 -21.141 -15.992 1 91.44 324 GLU A O 1
ATOM 2447 N N . LEU A 1 325 ? 5.223 -23.219 -15.781 1 89.69 325 LEU A N 1
ATOM 2448 C CA . LEU A 1 325 ? 4.781 -23.047 -14.398 1 89.69 325 LEU A CA 1
ATOM 2449 C C . LEU A 1 325 ? 5.961 -22.719 -13.484 1 89.69 325 LEU A C 1
ATOM 2451 O O . LEU A 1 325 ? 5.816 -21.969 -12.523 1 89.69 325 LEU A O 1
ATOM 2455 N N . VAL A 1 326 ? 7.09 -23.297 -13.773 1 89.62 326 VAL A N 1
ATOM 2456 C CA . VAL A 1 326 ? 8.297 -22.969 -13.016 1 89.62 326 VAL A CA 1
ATOM 2457 C C . VAL A 1 326 ? 8.617 -21.484 -13.164 1 89.62 326 VAL A C 1
ATOM 2459 O O . VAL A 1 326 ? 8.906 -20.812 -12.172 1 89.62 326 VAL A O 1
ATOM 2462 N N . ALA A 1 327 ? 8.523 -21.016 -14.391 1 90.44 327 ALA A N 1
ATOM 2463 C CA . ALA A 1 327 ? 8.805 -19.609 -14.656 1 90.44 327 ALA A CA 1
ATOM 2464 C C . ALA A 1 327 ? 7.801 -18.703 -13.945 1 90.44 327 ALA A C 1
ATOM 2466 O O . ALA A 1 327 ? 8.18 -17.688 -13.367 1 90.44 327 ALA A O 1
ATOM 2467 N N . ILE A 1 328 ? 6.582 -19.062 -13.984 1 89.06 328 ILE A N 1
ATOM 2468 C CA . ILE A 1 328 ? 5.523 -18.281 -13.352 1 89.06 328 ILE A CA 1
ATOM 2469 C C . ILE A 1 328 ? 5.738 -18.266 -11.836 1 89.06 328 ILE A C 1
ATOM 2471 O O . ILE A 1 328 ? 5.59 -17.219 -11.203 1 89.06 328 ILE A O 1
ATOM 2475 N N . THR A 1 329 ? 6.09 -19.359 -11.289 1 88.38 329 THR A N 1
ATOM 2476 C CA . THR A 1 329 ? 6.344 -19.469 -9.852 1 88.38 329 THR A CA 1
ATOM 2477 C C . THR A 1 329 ? 7.453 -18.516 -9.43 1 88.38 329 THR A C 1
ATOM 2479 O O . THR A 1 329 ? 7.324 -17.812 -8.422 1 88.38 329 THR A O 1
ATOM 2482 N N . GLU A 1 330 ? 8.484 -18.453 -10.164 1 89.44 330 GLU A N 1
ATOM 2483 C CA . GLU A 1 330 ? 9.602 -17.562 -9.859 1 89.44 330 GLU A CA 1
ATOM 2484 C C . GLU A 1 330 ? 9.172 -16.094 -9.945 1 89.44 330 GLU A C 1
ATOM 2486 O O . GLU A 1 330 ? 9.586 -15.281 -9.117 1 89.44 330 GLU A O 1
ATOM 2491 N N . GLU A 1 331 ? 8.391 -15.828 -10.867 1 88.38 331 GLU A N 1
ATOM 2492 C CA . GLU A 1 331 ? 7.93 -14.453 -11.055 1 88.38 331 GLU A CA 1
ATOM 2493 C C . GLU A 1 331 ? 7.016 -14.016 -9.906 1 88.38 331 GLU A C 1
ATOM 2495 O O . GLU A 1 331 ? 7.102 -12.883 -9.438 1 88.38 331 GLU A O 1
ATOM 2500 N N . ILE A 1 332 ? 6.203 -14.844 -9.461 1 85.88 332 ILE A N 1
ATOM 2501 C CA . ILE A 1 332 ? 5.297 -14.523 -8.367 1 85.88 332 ILE A CA 1
ATOM 2502 C C . ILE A 1 332 ? 6.09 -14.352 -7.074 1 85.88 332 ILE A C 1
ATOM 2504 O O . ILE A 1 332 ? 5.797 -13.453 -6.277 1 85.88 332 ILE A O 1
ATOM 2508 N N . GLN A 1 333 ? 7.039 -15.227 -6.938 1 88.12 333 GLN A N 1
ATOM 2509 C CA . GLN A 1 333 ? 7.895 -15.094 -5.762 1 88.12 333 GLN A CA 1
ATOM 2510 C C . GLN A 1 333 ? 8.594 -13.734 -5.742 1 88.12 333 GLN A C 1
ATOM 2512 O O . GLN A 1 333 ? 8.625 -13.062 -4.711 1 88.12 333 GLN A O 1
ATOM 2517 N N . THR A 1 334 ? 9.164 -13.367 -6.84 1 91.19 334 THR A N 1
ATOM 2518 C CA . THR A 1 334 ? 9.852 -12.086 -6.949 1 91.19 334 THR A CA 1
ATOM 2519 C C . THR A 1 334 ? 8.883 -10.93 -6.754 1 91.19 334 THR A C 1
ATOM 2521 O O . THR A 1 334 ? 9.188 -9.977 -6.035 1 91.19 334 THR A O 1
ATOM 2524 N N . GLY A 1 335 ? 7.73 -11.055 -7.438 1 87.88 335 GLY A N 1
ATOM 2525 C CA . GLY A 1 335 ? 6.715 -10.023 -7.281 1 87.88 335 GLY A CA 1
ATOM 2526 C C . GLY A 1 335 ? 6.227 -9.875 -5.852 1 87.88 335 GLY A C 1
ATOM 2527 O O . GLY A 1 335 ? 6.008 -8.758 -5.379 1 87.88 335 GLY A O 1
ATOM 2528 N N . SER A 1 336 ? 6.09 -10.906 -5.098 1 88 336 SER A N 1
ATOM 2529 C CA . SER A 1 336 ? 5.664 -10.875 -3.701 1 88 336 SER A CA 1
ATOM 2530 C C . SER A 1 336 ? 6.691 -10.172 -2.824 1 88 336 SER A C 1
ATOM 2532 O O . SER A 1 336 ? 6.332 -9.406 -1.924 1 88 336 SER A O 1
ATOM 2534 N N . ARG A 1 337 ? 7.957 -10.398 -3.113 1 90.25 337 ARG A N 1
ATOM 2535 C CA . ARG A 1 337 ? 9.023 -9.727 -2.375 1 90.25 337 ARG A CA 1
ATOM 2536 C C . ARG A 1 337 ? 9.008 -8.219 -2.643 1 90.25 337 ARG A C 1
ATOM 2538 O O . ARG A 1 337 ? 9.211 -7.422 -1.727 1 90.25 337 ARG A O 1
ATOM 2545 N N . GLU A 1 338 ? 8.711 -7.879 -3.855 1 91.12 338 GLU A N 1
ATOM 2546 C CA . GLU A 1 338 ? 8.633 -6.469 -4.227 1 91.12 338 GLU A CA 1
ATOM 2547 C C . GLU A 1 338 ? 7.473 -5.773 -3.523 1 91.12 338 GLU A C 1
ATOM 2549 O O . GLU A 1 338 ? 7.617 -4.645 -3.043 1 91.12 338 GLU A O 1
ATOM 2554 N N . ILE A 1 339 ? 6.391 -6.414 -3.445 1 90.06 339 ILE A N 1
ATOM 2555 C CA . ILE A 1 339 ? 5.227 -5.852 -2.766 1 90.06 339 ILE A CA 1
ATOM 2556 C C . ILE A 1 339 ? 5.535 -5.672 -1.28 1 90.06 339 ILE A C 1
ATOM 2558 O O . ILE A 1 339 ? 5.23 -4.625 -0.7 1 90.06 339 ILE A O 1
ATOM 2562 N N . ALA A 1 340 ? 6.137 -6.711 -0.726 1 90.06 340 ALA A N 1
ATOM 2563 C CA . ALA A 1 340 ? 6.488 -6.633 0.69 1 90.06 340 ALA A CA 1
ATOM 2564 C C . ALA A 1 340 ? 7.414 -5.453 0.963 1 90.06 340 ALA A C 1
ATOM 2566 O O . ALA A 1 340 ? 7.246 -4.738 1.954 1 90.06 340 ALA A O 1
ATOM 2567 N N . GLU A 1 341 ? 8.352 -5.211 0.121 1 93.19 341 GLU A N 1
ATOM 2568 C CA . GLU A 1 341 ? 9.273 -4.09 0.26 1 93.19 341 GLU A CA 1
ATOM 2569 C C . GLU A 1 341 ? 8.547 -2.756 0.129 1 93.19 341 GLU A C 1
ATOM 2571 O O . GLU A 1 341 ? 8.781 -1.838 0.919 1 93.19 341 GLU A O 1
ATOM 2576 N N . SER A 1 342 ? 7.707 -2.65 -0.839 1 92.94 342 SER A N 1
ATOM 2577 C CA . SER A 1 342 ? 6.938 -1.428 -1.049 1 92.94 342 SER A CA 1
ATOM 2578 C C . SER A 1 342 ? 6.016 -1.148 0.131 1 92.94 342 SER A C 1
ATOM 2580 O O . SER A 1 342 ? 5.844 0.005 0.531 1 92.94 342 SER A O 1
ATOM 2582 N N . MET A 1 343 ? 5.461 -2.164 0.705 1 91.88 343 MET A N 1
ATOM 2583 C CA . MET A 1 343 ? 4.59 -2.008 1.866 1 91.88 343 MET A CA 1
ATOM 2584 C C . MET A 1 343 ? 5.375 -1.505 3.072 1 91.88 343 MET A C 1
ATOM 2586 O O . MET A 1 343 ? 4.867 -0.708 3.861 1 91.88 343 MET A O 1
ATOM 2590 N N . SER A 1 344 ? 6.59 -1.994 3.188 1 94.19 344 SER A N 1
ATOM 2591 C CA . SER A 1 344 ? 7.461 -1.5 4.25 1 94.19 344 SER A CA 1
ATOM 2592 C C . SER A 1 344 ? 7.754 -0.013 4.074 1 94.19 344 SER A C 1
ATOM 2594 O O . SER A 1 344 ? 7.762 0.74 5.051 1 94.19 344 SER A O 1
ATOM 2596 N N . GLU A 1 345 ? 7.934 0.391 2.854 1 93.25 345 GLU A N 1
ATOM 2597 C CA . GLU A 1 345 ? 8.156 1.8 2.543 1 93.25 345 GLU A CA 1
ATOM 2598 C C . GLU A 1 345 ? 6.938 2.645 2.895 1 93.25 345 GLU A C 1
ATOM 2600 O O . GLU A 1 345 ? 7.066 3.717 3.486 1 93.25 345 GLU A O 1
ATOM 2605 N N . ILE A 1 346 ? 5.785 2.191 2.592 1 93.19 346 ILE A N 1
ATOM 2606 C CA . ILE A 1 346 ? 4.547 2.904 2.873 1 93.19 346 ILE A CA 1
ATOM 2607 C C . ILE A 1 346 ? 4.348 3.02 4.383 1 93.19 346 ILE A C 1
ATOM 2609 O O . ILE A 1 346 ? 3.98 4.082 4.891 1 93.19 346 ILE A O 1
ATOM 2613 N N . THR A 1 347 ? 4.617 1.928 5.051 1 94.12 347 THR A N 1
ATOM 2614 C CA . THR A 1 347 ? 4.5 1.939 6.508 1 94.12 347 THR A CA 1
ATOM 2615 C C . THR A 1 347 ? 5.422 2.996 7.113 1 94.12 347 THR A C 1
ATOM 2617 O O . THR A 1 347 ? 5.02 3.727 8.023 1 94.12 347 THR A O 1
ATOM 2620 N N . GLY A 1 348 ? 6.672 3.053 6.664 1 94.44 348 GLY A N 1
ATOM 2621 C CA . GLY A 1 348 ? 7.598 4.078 7.121 1 94.44 348 GLY A CA 1
ATOM 2622 C C . GLY A 1 348 ? 7.109 5.488 6.855 1 94.44 348 GLY A C 1
ATOM 2623 O O . GLY A 1 348 ? 7.188 6.352 7.73 1 94.44 348 GLY A O 1
ATOM 2624 N N . ALA A 1 349 ? 6.605 5.707 5.668 1 94.12 349 ALA A N 1
ATOM 2625 C CA . ALA A 1 349 ? 6.062 7.012 5.309 1 94.12 349 ALA A CA 1
ATOM 2626 C C . ALA A 1 349 ? 4.891 7.387 6.207 1 94.12 349 ALA A C 1
ATOM 2628 O O . ALA A 1 349 ? 4.77 8.539 6.637 1 94.12 349 ALA A O 1
ATOM 2629 N N . MET A 1 350 ? 4.027 6.457 6.559 1 94.19 350 MET A N 1
ATOM 2630 C CA . MET A 1 350 ? 2.871 6.695 7.414 1 94.19 350 MET A CA 1
ATOM 2631 C C . MET A 1 350 ? 3.309 7.094 8.82 1 94.19 350 MET A C 1
ATOM 2633 O O . MET A 1 350 ? 2.68 7.941 9.453 1 94.19 350 MET A O 1
ATOM 2637 N N . MET A 1 351 ? 4.363 6.484 9.305 1 95 351 MET A N 1
ATOM 2638 C CA . MET A 1 351 ? 4.879 6.824 10.633 1 95 351 MET A CA 1
ATOM 2639 C C . MET A 1 351 ? 5.379 8.266 10.664 1 95 351 MET A C 1
ATOM 2641 O O . MET A 1 351 ? 5.129 8.992 11.633 1 95 351 MET A O 1
ATOM 2645 N N . GLU A 1 352 ? 6.02 8.656 9.586 1 95.62 352 GLU A N 1
ATOM 2646 C CA . GLU A 1 352 ? 6.523 10.023 9.508 1 95.62 352 GLU A CA 1
ATOM 2647 C C . GLU A 1 352 ? 5.383 11.031 9.414 1 95.62 352 GLU A C 1
ATOM 2649 O O . GLU A 1 352 ? 5.43 12.094 10.031 1 95.62 352 GLU A O 1
ATOM 2654 N N . ILE A 1 353 ? 4.391 10.75 8.68 1 94.81 353 ILE A N 1
ATOM 2655 C CA . ILE A 1 353 ? 3.223 11.609 8.539 1 94.81 353 ILE A CA 1
ATOM 2656 C C . ILE A 1 353 ? 2.512 11.734 9.883 1 94.81 353 ILE A C 1
ATOM 2658 O O . ILE A 1 353 ? 2.078 12.828 10.266 1 94.81 353 ILE A O 1
ATOM 2662 N N . ARG A 1 354 ? 2.416 10.641 10.609 1 95.25 354 ARG A N 1
ATOM 2663 C CA . ARG A 1 354 ? 1.809 10.664 11.938 1 95.25 354 ARG A CA 1
ATOM 2664 C C . ARG A 1 354 ? 2.568 11.594 12.875 1 95.25 354 ARG A C 1
ATOM 2666 O O . ARG A 1 354 ? 1.959 12.383 13.602 1 95.25 354 ARG A O 1
ATOM 2673 N N . GLN A 1 355 ? 3.869 11.469 12.836 1 95.94 355 GLN A N 1
ATOM 2674 C CA . GLN A 1 355 ? 4.699 12.328 13.672 1 95.94 355 GLN A CA 1
ATOM 2675 C C . GLN A 1 355 ? 4.52 13.797 13.312 1 95.94 355 GLN A C 1
ATOM 2677 O O . GLN A 1 355 ? 4.43 14.656 14.195 1 95.94 355 GLN A O 1
ATOM 2682 N N . ALA A 1 356 ? 4.484 14.07 12.023 1 95.31 356 ALA A N 1
ATOM 2683 C CA . ALA A 1 356 ? 4.277 15.438 11.555 1 95.31 356 ALA A CA 1
ATOM 2684 C C . ALA A 1 356 ? 2.914 15.969 12 1 95.31 356 ALA A C 1
ATOM 2686 O O . ALA A 1 356 ? 2.795 17.125 12.406 1 95.31 356 ALA A O 1
ATOM 2687 N N . SER A 1 357 ? 1.904 15.18 11.891 1 95.25 357 SER A N 1
ATOM 2688 C CA . SER A 1 357 ? 0.556 15.555 12.305 1 95.25 357 SER A CA 1
ATOM 2689 C C . SER A 1 357 ? 0.487 15.812 13.805 1 95.25 357 SER A C 1
ATOM 2691 O O . SER A 1 357 ? -0.151 16.766 14.242 1 95.25 357 SER A O 1
ATOM 2693 N N . GLN A 1 358 ? 1.17 14.992 14.609 1 94.69 358 GLN A N 1
ATOM 2694 C CA . GLN A 1 358 ? 1.207 15.18 16.047 1 94.69 358 GLN A CA 1
ATOM 2695 C C . GLN A 1 358 ? 1.93 16.469 16.422 1 94.69 358 GLN A C 1
ATOM 2697 O O . GLN A 1 358 ? 1.502 17.188 17.328 1 94.69 358 GLN A O 1
ATOM 2702 N N . ALA A 1 359 ? 3.002 16.703 15.727 1 95.19 359 ALA A N 1
ATOM 2703 C CA . ALA A 1 359 ? 3.727 17.953 15.953 1 95.19 359 ALA A CA 1
ATOM 2704 C C . ALA A 1 359 ? 2.85 19.172 15.633 1 95.19 359 ALA A C 1
ATOM 2706 O O . ALA A 1 359 ? 2.885 20.172 16.344 1 95.19 359 ALA A O 1
ATOM 2707 N N . THR A 1 360 ? 2.107 19.062 14.562 1 95.25 360 THR A N 1
ATOM 2708 C CA . THR A 1 360 ? 1.169 20.125 14.188 1 95.25 360 THR A CA 1
ATOM 2709 C C . THR A 1 360 ? 0.141 20.344 15.289 1 95.25 360 THR A C 1
ATOM 2711 O O . THR A 1 360 ? -0.167 21.484 15.641 1 95.25 360 THR A O 1
ATOM 2714 N N . ASP A 1 361 ? -0.35 19.312 15.883 1 94.44 361 ASP A N 1
ATOM 2715 C CA . ASP A 1 361 ? -1.316 19.391 16.984 1 94.44 361 ASP A CA 1
ATOM 2716 C C . ASP A 1 361 ? -0.727 20.109 18.188 1 94.44 361 ASP A C 1
ATOM 2718 O O . ASP A 1 361 ? -1.361 21.016 18.75 1 94.44 361 ASP A O 1
ATOM 2722 N N . VAL A 1 362 ? 0.46 19.75 18.547 1 94.94 362 VAL A N 1
ATOM 2723 C CA . VAL A 1 362 ? 1.12 20.328 19.703 1 94.94 362 VAL A CA 1
ATOM 2724 C C . VAL A 1 362 ? 1.354 21.828 19.469 1 94.94 362 VAL A C 1
ATOM 2726 O O . VAL A 1 362 ? 1.11 22.656 20.344 1 94.94 362 VAL A O 1
ATOM 2729 N N . ARG A 1 363 ? 1.791 22.109 18.234 1 95.19 363 ARG A N 1
ATOM 2730 C CA . ARG A 1 363 ? 2.062 23.516 17.906 1 95.19 363 ARG A CA 1
ATOM 2731 C C . ARG A 1 363 ? 0.776 24.328 17.875 1 95.19 363 ARG A C 1
ATOM 2733 O O . ARG A 1 363 ? 0.758 25.484 18.312 1 95.19 363 ARG A O 1
ATOM 2740 N N . SER A 1 364 ? -0.28 23.797 17.344 1 94.94 364 SER A N 1
ATOM 2741 C CA . SER A 1 364 ? -1.577 24.453 17.312 1 94.94 364 SER A CA 1
ATOM 2742 C C . SER A 1 364 ? -2.074 24.75 18.734 1 94.94 364 SER A C 1
ATOM 2744 O O . SER A 1 364 ? -2.621 25.828 18.984 1 94.94 364 SER A O 1
ATOM 2746 N N . GLU A 1 365 ? -1.879 23.844 19.672 1 93.44 365 GLU A N 1
ATOM 2747 C CA . GLU A 1 365 ? -2.273 24.047 21.062 1 93.44 365 GLU A CA 1
ATOM 2748 C C . GLU A 1 365 ? -1.471 25.172 21.703 1 93.44 365 GLU A C 1
ATOM 2750 O O . GLU A 1 365 ? -2.014 25.969 22.484 1 93.44 365 GLU A O 1
ATOM 2755 N N . ARG A 1 366 ? -0.245 25.141 21.375 1 94.94 366 ARG A N 1
ATOM 2756 C CA . ARG A 1 366 ? 0.601 26.203 21.922 1 94.94 366 ARG A CA 1
ATOM 2757 C C . ARG A 1 366 ? 0.165 27.578 21.406 1 94.94 366 ARG A C 1
ATOM 2759 O O . ARG A 1 366 ? 0.134 28.547 22.172 1 94.94 366 ARG A O 1
ATOM 2766 N N . ILE A 1 367 ? -0.148 27.672 20.156 1 95.5 367 ILE A N 1
ATOM 2767 C CA . ILE A 1 367 ? -0.6 28.938 19.594 1 95.5 367 ILE A CA 1
ATOM 2768 C C . ILE A 1 367 ? -1.93 29.344 20.219 1 95.5 367 ILE A C 1
ATOM 2770 O O . ILE A 1 367 ? -2.168 30.531 20.484 1 95.5 367 ILE A O 1
ATOM 2774 N N . ASP A 1 368 ? -2.77 28.375 20.516 1 93.56 368 ASP A N 1
ATOM 2775 C CA . ASP A 1 368 ? -4.016 28.641 21.234 1 93.56 368 ASP A CA 1
ATOM 2776 C C . ASP A 1 368 ? -3.746 29.312 22.578 1 93.56 368 ASP A C 1
ATOM 2778 O O . ASP A 1 368 ? -4.414 30.281 22.938 1 93.56 368 ASP A O 1
ATOM 2782 N N . GLU A 1 369 ? -2.787 28.812 23.266 1 94.44 369 GLU A N 1
ATOM 2783 C CA . GLU A 1 369 ? -2.414 29.375 24.562 1 94.44 369 GLU A CA 1
ATOM 2784 C C . GLU A 1 369 ? -1.886 30.812 24.391 1 94.44 369 GLU A C 1
ATOM 2786 O O . GLU A 1 369 ? -2.197 31.688 25.203 1 94.44 369 GLU A O 1
ATOM 2791 N N . LEU A 1 370 ? -1.113 30.969 23.391 1 94.44 370 LEU A N 1
ATOM 2792 C CA . LEU A 1 370 ? -0.551 32.281 23.141 1 94.44 370 LEU A CA 1
ATOM 2793 C C . LEU A 1 370 ? -1.649 33.281 22.797 1 94.44 370 LEU A C 1
ATOM 2795 O O . LEU A 1 370 ? -1.584 34.438 23.203 1 94.44 370 LEU A O 1
ATOM 2799 N N . LEU A 1 371 ? -2.67 32.844 22.078 1 94.5 371 LEU A N 1
ATOM 2800 C CA . LEU A 1 371 ? -3.791 33.688 21.719 1 94.5 371 LEU A CA 1
ATOM 2801 C C . LEU A 1 371 ? -4.594 34.094 22.953 1 94.5 371 LEU A C 1
ATOM 2803 O O . LEU A 1 371 ? -5.016 35.25 23.094 1 94.5 371 LEU A O 1
ATOM 2807 N N . THR A 1 372 ? -4.777 33.188 23.875 1 92.44 372 THR A N 1
ATOM 2808 C CA . THR A 1 372 ? -5.449 33.469 25.141 1 92.44 372 THR A CA 1
ATOM 2809 C C . THR A 1 372 ? -4.68 34.531 25.938 1 92.44 372 THR A C 1
ATOM 2811 O O . THR A 1 372 ? -5.273 35.469 26.469 1 92.44 372 THR A O 1
ATOM 2814 N N . ASN A 1 373 ? -3.391 34.344 25.938 1 93.56 373 ASN A N 1
ATOM 2815 C CA . ASN A 1 373 ? -2.547 35.312 26.641 1 93.56 373 ASN A CA 1
ATOM 2816 C C . ASN A 1 373 ? -2.586 36.656 25.969 1 93.56 373 ASN A C 1
ATOM 2818 O O . ASN A 1 373 ? -2.582 37.688 26.656 1 93.56 373 ASN A O 1
ATOM 2822 N N . ASN A 1 374 ? -2.588 36.656 24.672 1 93.69 374 ASN A N 1
ATOM 2823 C CA . ASN A 1 374 ? -2.678 37.906 23.938 1 93.69 374 ASN A CA 1
ATOM 2824 C C . ASN A 1 374 ? -3.979 38.656 24.25 1 93.69 374 ASN A C 1
ATOM 2826 O O . ASN A 1 374 ? -3.988 39.875 24.375 1 93.69 374 ASN A O 1
ATOM 2830 N N . ASN A 1 375 ? -5.047 37.938 24.344 1 92.44 375 ASN A N 1
ATOM 2831 C CA . ASN A 1 375 ? -6.328 38.531 24.703 1 92.44 375 ASN A CA 1
ATOM 2832 C C . ASN A 1 375 ? -6.281 39.156 26.094 1 92.44 375 ASN A C 1
ATOM 2834 O O . ASN A 1 375 ? -6.887 40.188 26.328 1 92.44 375 ASN A O 1
ATOM 2838 N N . ARG A 1 376 ? -5.551 38.562 27.016 1 90.81 376 ARG A N 1
ATOM 2839 C CA . ARG A 1 376 ? -5.391 39.125 28.344 1 90.81 376 ARG A CA 1
ATOM 2840 C C . ARG A 1 376 ? -4.613 40.438 28.297 1 90.81 376 ARG A C 1
ATOM 2842 O O . ARG A 1 376 ? -4.949 41.375 29.016 1 90.81 376 ARG A O 1
ATOM 2849 N N . ILE A 1 377 ? -3.619 40.406 27.469 1 91.5 377 ILE A N 1
ATOM 2850 C CA . ILE A 1 377 ? -2.805 41.594 27.312 1 91.5 377 ILE A CA 1
ATOM 2851 C C . ILE A 1 377 ? -3.654 42.719 26.734 1 91.5 377 ILE A C 1
ATOM 2853 O O . ILE A 1 377 ? -3.557 43.875 27.172 1 91.5 377 ILE A O 1
ATOM 2857 N N . LEU A 1 378 ? -4.5 42.438 25.781 1 90.81 378 LEU A N 1
ATOM 2858 C CA . LEU A 1 378 ? -5.359 43.438 25.172 1 90.81 378 LEU A CA 1
ATOM 2859 C C . LEU A 1 378 ? -6.348 44 26.188 1 90.81 378 LEU A C 1
ATOM 2861 O O . LEU A 1 378 ? -6.656 45.219 26.156 1 90.81 378 LEU A O 1
ATOM 2865 N N . SER A 1 379 ? -6.816 43.188 27.109 1 90.69 379 SER A N 1
ATOM 2866 C CA . SER A 1 379 ? -7.672 43.656 28.203 1 90.69 379 SER A CA 1
ATOM 2867 C C . SER A 1 379 ? -6.941 44.656 29.094 1 90.69 379 SER A C 1
ATOM 2869 O O . SER A 1 379 ? -7.496 45.688 29.453 1 90.69 379 SER A O 1
ATOM 2871 N N . LYS A 1 380 ? -5.734 44.344 29.359 1 87.94 380 LYS A N 1
ATOM 2872 C CA . LYS A 1 380 ? -4.93 45.25 30.188 1 87.94 380 LYS A CA 1
ATOM 2873 C C . LYS A 1 380 ? -4.672 46.562 29.484 1 87.94 380 LYS A C 1
ATOM 2875 O O . LYS A 1 380 ? -4.691 47.625 30.109 1 87.94 380 LYS A O 1
ATOM 2880 N N . LEU A 1 381 ? -4.449 46.469 28.203 1 88.56 381 LEU A N 1
ATOM 2881 C CA . LEU A 1 381 ? -4.207 47.688 27.422 1 88.56 381 LEU A CA 1
ATOM 2882 C C . LEU A 1 381 ? -5.457 48.562 27.375 1 88.56 381 LEU A C 1
ATOM 2884 O O . LEU A 1 381 ? -5.367 49.781 27.484 1 88.56 381 LEU A O 1
ATOM 2888 N N . ALA A 1 382 ? -6.562 47.938 27.219 1 89.88 382 ALA A N 1
ATOM 2889 C CA . ALA A 1 382 ? -7.82 48.688 27.219 1 89.88 382 ALA A CA 1
ATOM 2890 C C . ALA A 1 382 ? -8.047 49.375 28.547 1 89.88 382 ALA A C 1
ATOM 2892 O O . ALA A 1 382 ? -8.461 50.531 28.594 1 89.88 382 ALA A O 1
ATOM 2893 N N . ASN A 1 383 ? -7.754 48.75 29.641 1 89.56 383 ASN A N 1
ATOM 2894 C CA . ASN A 1 383 ? -7.914 49.312 30.969 1 89.56 383 ASN A CA 1
ATOM 2895 C C . ASN A 1 383 ? -6.965 50.469 31.188 1 89.56 383 ASN A C 1
ATOM 2897 O O . ASN A 1 383 ? -7.348 51.5 31.797 1 89.56 383 ASN A O 1
ATOM 2901 N N . ALA A 1 384 ? -5.785 50.25 30.734 1 88.06 384 ALA A N 1
ATOM 2902 C CA . ALA A 1 384 ? -4.809 51.344 30.859 1 88.06 384 ALA A CA 1
ATOM 2903 C C . ALA A 1 384 ? -5.25 52.562 30.078 1 88.06 384 ALA A C 1
ATOM 2905 O O . ALA A 1 384 ? -5.094 53.688 30.547 1 88.06 384 ALA A O 1
ATOM 2906 N N . SER A 1 385 ? -5.754 52.344 28.938 1 89.88 385 SER A N 1
ATOM 2907 C CA . SER A 1 385 ? -6.254 53.469 28.109 1 89.88 385 SER A CA 1
ATOM 2908 C C . SER A 1 385 ? -7.402 54.188 28.797 1 89.88 385 SER A C 1
ATOM 2910 O O . SER A 1 385 ? -7.48 55.406 28.75 1 89.88 385 SER A O 1
ATOM 2912 N N . MET A 1 386 ? -8.219 53.469 29.438 1 88.94 386 MET A N 1
ATOM 2913 C CA . MET A 1 386 ? -9.367 54.062 30.125 1 88.94 386 MET A CA 1
ATOM 2914 C C . MET A 1 386 ? -8.914 54.938 31.266 1 88.94 386 MET A C 1
ATOM 2916 O O . MET A 1 386 ? -9.453 56.031 31.469 1 88.94 386 MET A O 1
ATOM 2920 N N . ARG A 1 387 ? -7.984 54.594 31.969 1 87.12 387 ARG A N 1
ATOM 2921 C CA . ARG A 1 387 ? -7.461 55.375 33.062 1 87.12 387 ARG A CA 1
ATOM 2922 C C . ARG A 1 387 ? -6.855 56.688 32.562 1 87.12 387 ARG A C 1
ATOM 2924 O O . ARG A 1 387 ? -7.008 57.75 33.188 1 87.12 387 ARG A O 1
ATOM 2931 N N . GLY A 1 388 ? -6.23 56.531 31.469 1 86.62 388 GLY A N 1
ATOM 2932 C CA . GLY A 1 388 ? -5.652 57.719 30.875 1 86.62 388 GLY A CA 1
ATOM 2933 C C . GLY A 1 388 ? -6.695 58.719 30.453 1 86.62 388 GLY A C 1
ATOM 2934 O O . GLY A 1 388 ? -6.566 59.938 30.734 1 86.62 388 GLY A O 1
ATOM 2935 N N . VAL A 1 389 ? -7.699 58.281 29.844 1 89.44 389 VAL A N 1
ATOM 2936 C CA . VAL A 1 389 ? -8.766 59.156 29.375 1 89.44 389 VAL A CA 1
ATOM 2937 C C . VAL A 1 389 ? -9.492 59.781 30.578 1 89.44 389 VAL A C 1
ATOM 2939 O O . VAL A 1 389 ? -9.812 60.969 30.562 1 89.44 389 VAL A O 1
ATOM 2942 N N . GLN A 1 390 ? -9.688 59 31.594 1 89.69 390 GLN A N 1
ATOM 2943 C CA . GLN A 1 390 ? -10.367 59.5 32.781 1 89.69 390 GLN A CA 1
ATOM 2944 C C . GLN A 1 390 ? -9.555 60.594 33.469 1 89.69 390 GLN A C 1
ATOM 2946 O O . GLN A 1 390 ? -10.117 61.594 33.938 1 89.69 390 GLN A O 1
ATOM 2951 N N . ALA A 1 391 ? -8.32 60.406 33.531 1 89.38 391 ALA A N 1
ATOM 2952 C CA . ALA A 1 391 ? -7.449 61.375 34.188 1 89.38 391 ALA A CA 1
ATOM 2953 C C . ALA A 1 391 ? -7.508 62.719 33.5 1 89.38 391 ALA A C 1
ATOM 2955 O O . ALA A 1 391 ? -7.543 63.781 34.156 1 89.38 391 ALA A O 1
ATOM 2956 N N . VAL A 1 392 ? -7.543 62.781 32.25 1 90.88 392 VAL A N 1
ATOM 2957 C CA . VAL A 1 392 ? -7.594 64 31.484 1 90.88 392 VAL A CA 1
ATOM 2958 C C . VAL A 1 392 ? -8.977 64.625 31.625 1 90.88 392 VAL A C 1
ATOM 2960 O O . VAL A 1 392 ? -9.102 65.875 31.703 1 90.88 392 VAL A O 1
ATOM 2963 N N . GLN A 1 393 ? -9.922 63.781 31.656 1 88.69 393 GLN A N 1
ATOM 2964 C CA . GLN A 1 393 ? -11.281 64.312 31.844 1 88.69 393 GLN A CA 1
ATOM 2965 C C . GLN A 1 393 ? -11.414 65 33.188 1 88.69 393 GLN A C 1
ATOM 2967 O O . GLN A 1 393 ? -12.078 66 33.312 1 88.69 393 GLN A O 1
ATOM 2972 N N . ASP A 1 394 ? -10.867 64.438 34.219 1 88.06 394 ASP A N 1
ATOM 2973 C CA . ASP A 1 394 ? -10.883 65.062 35.531 1 88.06 394 ASP A CA 1
ATOM 2974 C C . ASP A 1 394 ? -10.242 66.438 35.5 1 88.06 394 ASP A C 1
ATOM 2976 O O . ASP A 1 394 ? -10.727 67.375 36.125 1 88.06 394 ASP A O 1
ATOM 2980 N N . LEU A 1 395 ? -9.219 66.5 34.812 1 88.5 395 LEU A N 1
ATOM 2981 C CA . LEU A 1 395 ? -8.531 67.812 34.656 1 88.5 395 LEU A CA 1
ATOM 2982 C C . LEU A 1 395 ? -9.398 68.812 33.906 1 88.5 395 LEU A C 1
ATOM 2984 O O . LEU A 1 395 ? -9.438 70 34.25 1 88.5 395 LEU A O 1
ATOM 2988 N N . GLU A 1 396 ? -10.031 68.312 32.938 1 87.88 396 GLU A N 1
ATOM 2989 C CA . GLU A 1 396 ? -10.938 69.188 32.188 1 87.88 396 GLU A CA 1
ATOM 2990 C C . GLU A 1 396 ? -12.055 69.688 33.062 1 87.88 396 GLU A C 1
ATOM 2992 O O . GLU A 1 396 ? -12.422 70.875 32.938 1 87.88 396 GLU A O 1
ATOM 2997 N N . GLU A 1 397 ? -12.602 68.938 33.812 1 87.81 397 GLU A N 1
ATOM 2998 C CA . GLU A 1 397 ? -13.672 69.312 34.719 1 87.81 397 GLU A CA 1
ATOM 2999 C C . GLU A 1 397 ? -13.188 70.438 35.688 1 87.81 397 GLU A C 1
ATOM 3001 O O . GLU A 1 397 ? -13.945 71.312 36.031 1 87.81 397 GLU A O 1
ATOM 3006 N N . GLU A 1 398 ? -11.992 70.312 36.031 1 85.06 398 GLU A N 1
ATOM 3007 C CA . GLU A 1 398 ? -11.43 71.25 36.969 1 85.06 398 GLU A CA 1
ATOM 3008 C C . GLU A 1 398 ? -11.195 72.625 36.25 1 85.06 398 GLU A C 1
ATOM 3010 O O . GLU A 1 398 ? -11.25 73.688 36.875 1 85.06 398 GLU A O 1
ATOM 3015 N N . LEU A 1 399 ? -10.867 72.562 35.062 1 84.94 399 LEU A N 1
ATOM 3016 C CA . LEU A 1 399 ? -10.531 73.75 34.312 1 84.94 399 LEU A CA 1
ATOM 3017 C C . LEU A 1 399 ? -11.797 74.5 33.875 1 84.94 399 LEU A C 1
ATOM 3019 O O . LEU A 1 399 ? -11.883 75.688 34.062 1 84.94 399 LEU A O 1
ATOM 3023 N N . TYR A 1 400 ? -12.742 73.688 33.375 1 86 400 TYR A N 1
ATOM 3024 C CA . TYR A 1 400 ? -13.906 74.312 32.75 1 86 400 TYR A CA 1
ATOM 3025 C C . TYR A 1 400 ? -15.102 74.312 33.719 1 86 400 TYR A C 1
ATOM 3027 O O . TYR A 1 400 ? -16.078 75.062 33.5 1 86 400 TYR A O 1
ATOM 3035 N N . GLY A 1 401 ? -15.094 73.562 34.719 1 83 401 GLY A N 1
ATOM 3036 C CA . GLY A 1 401 ? -16.266 73.312 35.562 1 83 401 GLY A CA 1
ATOM 3037 C C . GLY A 1 401 ? -17.031 72.062 35.125 1 83 401 GLY A C 1
ATOM 3038 O O . GLY A 1 401 ? -17.156 71.812 33.938 1 83 401 GLY A O 1
ATOM 3039 N N . GLU A 1 402 ? -17.5 71.375 36 1 83 402 GLU A N 1
ATOM 3040 C CA . GLU A 1 402 ? -18.203 70.125 35.75 1 83 402 GLU A CA 1
ATOM 3041 C C . GLU A 1 402 ? -19.375 70.312 34.812 1 83 402 GLU A C 1
ATOM 3043 O O . GLU A 1 402 ? -19.703 69.438 34 1 83 402 GLU A O 1
ATOM 3048 N N . GLU A 1 403 ? -19.969 71.438 34.938 1 80.19 403 GLU A N 1
ATOM 3049 C CA . GLU A 1 403 ? -21.172 71.75 34.125 1 80.19 403 GLU A CA 1
ATOM 3050 C C . GLU A 1 403 ? -20.828 72 32.688 1 80.19 403 GLU A C 1
ATOM 3052 O O . GLU A 1 403 ? -21.688 71.938 31.797 1 80.19 403 GLU A O 1
ATOM 3057 N N . ASN A 1 404 ? -19.547 72.25 32.406 1 81.81 404 ASN A N 1
ATOM 3058 C CA . ASN A 1 404 ? -19.141 72.625 31.062 1 81.81 404 ASN A CA 1
ATOM 3059 C C . ASN A 1 404 ? -18.422 71.438 30.375 1 81.81 404 ASN A C 1
ATOM 3061 O O . ASN A 1 404 ? -17.766 71.688 29.344 1 81.81 404 ASN A O 1
ATOM 3065 N N . VAL A 1 405 ? -18.484 70.312 30.984 1 82 405 VAL A N 1
ATOM 3066 C CA . VAL A 1 405 ? -17.906 69.062 30.391 1 82 405 VAL A CA 1
ATOM 3067 C C . VAL A 1 405 ? -19.031 68.125 29.969 1 82 405 VAL A C 1
ATOM 3069 O O . VAL A 1 405 ? -19.984 67.938 30.734 1 82 405 VAL A O 1
ATOM 3072 N N . SER A 1 406 ? -18.891 67.75 28.719 1 87.44 406 SER A N 1
ATOM 3073 C CA . SER A 1 406 ? -19.953 66.875 28.172 1 87.44 406 SER A CA 1
ATOM 3074 C C . SER A 1 406 ? -19.5 65.438 28.031 1 87.44 406 SER A C 1
ATOM 3076 O O . SER A 1 406 ? -18.453 65.062 28.562 1 87.44 406 SER A O 1
ATOM 3078 N N . MET A 1 407 ? -20.344 64.625 27.375 1 89.38 407 MET A N 1
ATOM 3079 C CA . MET A 1 407 ? -20.094 63.219 27.172 1 89.38 407 MET A CA 1
ATOM 3080 C C . MET A 1 407 ? -18.797 63 26.391 1 89.38 407 MET A C 1
ATOM 3082 O O . MET A 1 407 ? -18.594 63.594 25.344 1 89.38 407 MET A O 1
ATOM 3086 N N . ASN A 1 408 ? -17.922 62.125 26.969 1 91.94 408 ASN A N 1
ATOM 3087 C CA . ASN A 1 408 ? -16.688 61.719 26.328 1 91.94 408 ASN A CA 1
ATOM 3088 C C . ASN A 1 408 ? -16.859 60.406 25.562 1 91.94 408 ASN A C 1
ATOM 3090 O O . ASN A 1 408 ? -16.891 59.344 26.156 1 91.94 408 ASN A O 1
ATOM 3094 N N . SER A 1 409 ? -16.922 60.531 24.25 1 93.88 409 SER A N 1
ATOM 3095 C CA . SER A 1 409 ? -17.172 59.375 23.406 1 93.88 409 SER A CA 1
ATOM 3096 C C . SER A 1 409 ? -16.062 58.344 23.547 1 93.88 409 SER A C 1
ATOM 3098 O O . SER A 1 409 ? -16.312 57.125 23.438 1 93.88 409 SER A O 1
ATOM 3100 N N . ASN A 1 410 ? -14.844 58.75 23.734 1 93.69 410 ASN A N 1
ATOM 3101 C CA . ASN A 1 410 ? -13.734 57.812 23.906 1 93.69 410 ASN A CA 1
ATOM 3102 C C . ASN A 1 410 ? -13.891 56.969 25.172 1 93.69 410 ASN A C 1
ATOM 3104 O O . ASN A 1 410 ? -13.602 55.781 25.172 1 93.69 410 ASN A O 1
ATOM 3108 N N . MET A 1 411 ? -14.336 57.625 26.203 1 91.69 411 MET A N 1
ATOM 3109 C CA . MET A 1 411 ? -14.562 56.875 27.453 1 91.69 411 MET A CA 1
ATOM 3110 C C . MET A 1 411 ? -15.656 55.844 27.266 1 91.69 411 MET A C 1
ATOM 3112 O O . MET A 1 411 ? -15.531 54.719 27.766 1 91.69 411 MET A O 1
ATOM 3116 N N . VAL A 1 412 ? -16.688 56.156 26.609 1 94.31 412 VAL A N 1
ATOM 3117 C CA . VAL A 1 412 ? -17.797 55.25 26.359 1 94.31 412 VAL A CA 1
ATOM 3118 C C . VAL A 1 412 ? -17.312 54.062 25.516 1 94.31 412 VAL A C 1
ATOM 3120 O O . VAL A 1 412 ? -17.625 52.906 25.812 1 94.31 412 VAL A O 1
ATOM 3123 N N . ALA A 1 413 ? -16.578 54.406 24.453 1 95.12 413 ALA A N 1
ATOM 3124 C CA . ALA A 1 413 ? -16.047 53.375 23.578 1 95.12 413 ALA A CA 1
ATOM 3125 C C . ALA A 1 413 ? -15.164 52.406 24.359 1 95.12 413 ALA A C 1
ATOM 3127 O O . ALA A 1 413 ? -15.266 51.188 24.188 1 95.12 413 ALA A O 1
ATOM 3128 N N . LEU A 1 414 ? -14.289 52.906 25.188 1 93.19 414 LEU A N 1
ATOM 3129 C CA . LEU A 1 414 ? -13.359 52.094 25.953 1 93.19 414 LEU A CA 1
ATOM 3130 C C . LEU A 1 414 ? -14.117 51.188 26.938 1 93.19 414 LEU A C 1
ATOM 3132 O O . LEU A 1 414 ? -13.742 50.031 27.141 1 93.19 414 LEU A O 1
ATOM 3136 N N . ASN A 1 415 ? -15.133 51.719 27.547 1 91.19 415 ASN A N 1
ATOM 3137 C CA . ASN A 1 415 ? -15.961 50.938 28.453 1 91.19 415 ASN A CA 1
ATOM 3138 C C . ASN A 1 415 ? -16.594 49.75 27.719 1 91.19 415 ASN A C 1
ATOM 3140 O O . ASN A 1 415 ? -16.703 48.656 28.297 1 91.19 415 ASN A O 1
ATOM 3144 N N . HIS A 1 416 ? -17 49.969 26.578 1 93.25 416 HIS A N 1
ATOM 3145 C CA . HIS A 1 416 ? -17.625 48.875 25.812 1 93.25 416 HIS A CA 1
ATOM 3146 C C . HIS A 1 416 ? -16.578 47.906 25.281 1 93.25 416 HIS A C 1
ATOM 3148 O O . HIS A 1 416 ? -16.875 46.719 25.109 1 93.25 416 HIS A O 1
ATOM 3154 N N . LEU A 1 417 ? -15.383 48.406 24.922 1 92.25 417 LEU A N 1
ATOM 3155 C CA . LEU A 1 417 ? -14.289 47.5 24.578 1 92.25 417 LEU A CA 1
ATOM 3156 C C . LEU A 1 417 ? -13.953 46.562 25.75 1 92.25 417 LEU A C 1
ATOM 3158 O O . LEU A 1 417 ? -13.578 45.406 25.547 1 92.25 417 LEU A O 1
ATOM 3162 N N . GLN A 1 418 ? -14.078 47.094 26.922 1 89.69 418 GLN A N 1
ATOM 3163 C CA . GLN A 1 418 ? -13.836 46.25 28.094 1 89.69 418 GLN A CA 1
ATOM 3164 C C . GLN A 1 418 ? -14.828 45.094 28.172 1 89.69 418 GLN A C 1
ATOM 3166 O O . GLN A 1 418 ? -14.477 44 28.625 1 89.69 418 GLN A O 1
ATOM 3171 N N . TRP A 1 419 ? -16.047 45.344 27.734 1 90.88 419 TRP A N 1
ATOM 3172 C CA . TRP A 1 419 ? -17.016 44.25 27.672 1 90.88 419 TRP A CA 1
ATOM 3173 C C . TRP A 1 419 ? -16.547 43.156 26.719 1 90.88 419 TRP A C 1
ATOM 3175 O O . TRP A 1 419 ? -16.719 41.969 27 1 90.88 419 TRP A O 1
ATOM 3185 N N . LEU A 1 420 ? -16.016 43.594 25.562 1 93.81 420 LEU A N 1
ATOM 3186 C CA . LEU A 1 420 ? -15.508 42.625 24.609 1 93.81 420 LEU A CA 1
ATOM 3187 C C . LEU A 1 420 ? -14.43 41.75 25.234 1 93.81 420 LEU A C 1
ATOM 3189 O O . LEU A 1 420 ? -14.445 40.531 25.062 1 93.81 420 LEU A O 1
ATOM 3193 N N . THR A 1 421 ? -13.508 42.375 25.922 1 91.88 421 THR A N 1
ATOM 3194 C CA . THR A 1 421 ? -12.406 41.625 26.516 1 91.88 421 THR A CA 1
ATOM 3195 C C . THR A 1 421 ? -12.898 40.719 27.656 1 91.88 421 THR A C 1
ATOM 3197 O O . THR A 1 421 ? -12.383 39.625 27.875 1 91.88 421 THR A O 1
ATOM 3200 N N . ARG A 1 422 ? -13.906 41.188 28.406 1 90.19 422 ARG A N 1
ATOM 3201 C CA . ARG A 1 422 ? -14.484 40.375 29.484 1 90.19 422 ARG A CA 1
ATOM 3202 C C . ARG A 1 422 ? -15.156 39.125 28.922 1 90.19 422 ARG A C 1
ATOM 3204 O O . ARG A 1 422 ? -14.969 38.031 29.453 1 90.19 422 ARG A O 1
ATOM 3211 N N . VAL A 1 423 ? -15.906 39.312 27.906 1 92.81 423 VAL A N 1
ATOM 3212 C CA . VAL A 1 423 ? -16.594 38.188 27.281 1 92.81 423 VAL A CA 1
ATOM 3213 C C . VAL A 1 423 ? -15.562 37.188 26.734 1 92.81 423 VAL A C 1
ATOM 3215 O O . VAL A 1 423 ? -15.734 35.969 26.875 1 92.81 423 VAL A O 1
ATOM 3218 N N . ARG A 1 424 ? -14.555 37.719 26.094 1 92.75 424 ARG A N 1
ATOM 3219 C CA . ARG A 1 424 ? -13.5 36.844 25.578 1 92.75 424 ARG A CA 1
ATOM 3220 C C . ARG A 1 424 ? -12.867 36.031 26.703 1 92.75 424 ARG A C 1
ATOM 3222 O O . ARG A 1 424 ? -12.617 34.812 26.531 1 92.75 424 ARG A O 1
ATOM 3229 N N . ARG A 1 425 ? -12.602 36.656 27.781 1 89.94 425 ARG A N 1
ATOM 3230 C CA . ARG A 1 425 ? -12.023 36 28.938 1 89.94 425 ARG A CA 1
ATOM 3231 C C . ARG A 1 425 ? -12.953 34.906 29.453 1 89.94 425 ARG A C 1
ATOM 3233 O O . ARG A 1 425 ? -12.492 33.812 29.859 1 89.94 425 ARG A O 1
ATOM 3240 N N . LEU A 1 426 ? -14.234 35.219 29.438 1 91.12 426 LEU A N 1
ATOM 3241 C CA . LEU A 1 426 ? -15.227 34.25 29.844 1 91.12 426 LEU A CA 1
ATOM 3242 C C . LEU A 1 426 ? -15.203 33.031 28.922 1 91.12 426 LEU A C 1
ATOM 3244 O O . LEU A 1 426 ? -15.281 31.891 29.391 1 91.12 426 LEU A O 1
ATOM 3248 N N . ILE A 1 427 ? -15.07 33.281 27.688 1 91.56 427 ILE A N 1
ATOM 3249 C CA . ILE A 1 427 ? -15.031 32.219 26.703 1 91.56 427 ILE A CA 1
ATOM 3250 C C . ILE A 1 427 ? -13.75 31.406 26.875 1 91.56 427 ILE A C 1
ATOM 3252 O O . ILE A 1 427 ? -13.773 30.172 26.812 1 91.56 427 ILE A O 1
ATOM 3256 N N . ASP A 1 428 ? -12.648 32.125 27.125 1 88.62 428 ASP A N 1
ATOM 3257 C CA . ASP A 1 428 ? -11.336 31.484 27.172 1 88.62 428 ASP A CA 1
ATOM 3258 C C . ASP A 1 428 ? -11.148 30.703 28.469 1 88.62 428 ASP A C 1
ATOM 3260 O O . ASP A 1 428 ? -10.617 29.594 28.453 1 88.62 428 ASP A O 1
ATOM 3264 N N . SER A 1 429 ? -11.492 31.328 29.609 1 85.94 429 SER A N 1
ATOM 3265 C CA . SER A 1 429 ? -11.102 30.719 30.875 1 85.94 429 SER A CA 1
ATOM 3266 C C . SER A 1 429 ? -12.32 30.469 31.766 1 85.94 429 SER A C 1
ATOM 3268 O O . SER A 1 429 ? -12.195 29.875 32.844 1 85.94 429 SER A O 1
ATOM 3270 N N . GLY A 1 430 ? -13.516 30.953 31.406 1 82.12 430 GLY A N 1
ATOM 3271 C CA . GLY A 1 430 ? -14.703 30.75 32.25 1 82.12 430 GLY A CA 1
ATOM 3272 C C . GLY A 1 430 ? -14.758 31.688 33.438 1 82.12 430 GLY A C 1
ATOM 3273 O O . GLY A 1 430 ? -15.586 31.516 34.312 1 82.12 430 GLY A O 1
ATOM 3274 N N . ASP A 1 431 ? -13.82 32.594 33.406 1 76.5 431 ASP A N 1
ATOM 3275 C CA . ASP A 1 431 ? -13.75 33.5 34.562 1 76.5 431 ASP A CA 1
ATOM 3276 C C . ASP A 1 431 ? -14.891 34.531 34.5 1 76.5 431 ASP A C 1
ATOM 3278 O O . ASP A 1 431 ? -14.797 35.562 33.812 1 76.5 431 ASP A O 1
ATOM 3282 N N . TYR A 1 432 ? -16.047 34.188 35.125 1 72.31 432 TYR A N 1
ATOM 3283 C CA . TYR A 1 432 ? -17.172 35.094 35.25 1 72.31 432 TYR A CA 1
ATOM 3284 C C . TYR A 1 432 ? -17.188 35.75 36.625 1 72.31 432 TYR A C 1
ATOM 3286 O O . TYR A 1 432 ? -16.969 35.094 37.656 1 72.31 432 TYR A O 1
ATOM 3294 N N . ARG A 1 433 ? -17.172 37.062 36.625 1 73.06 433 ARG A N 1
ATOM 3295 C CA . ARG A 1 433 ? -17.266 37.781 37.906 1 73.06 433 ARG A CA 1
ATOM 3296 C C . ARG A 1 433 ? -18.656 38.375 38.125 1 73.06 433 ARG A C 1
ATOM 3298 O O . ARG A 1 433 ? -19.172 39.062 37.25 1 73.06 433 ARG A O 1
ATOM 3305 N N . SER A 1 434 ? -19.266 38.125 39.219 1 61.22 434 SER A N 1
ATOM 3306 C CA . SER A 1 434 ? -20.609 38.594 39.562 1 61.22 434 SER A CA 1
ATOM 3307 C C . SER A 1 434 ? -20.641 40.125 39.688 1 61.22 434 SER A C 1
ATOM 3309 O O . SER A 1 434 ? -21.719 40.719 39.625 1 61.22 434 SER A O 1
ATOM 3311 N N . THR A 1 435 ? -19.469 40.656 39.812 1 59.56 435 THR A N 1
ATOM 3312 C CA . THR A 1 435 ? -19.391 42.094 40.031 1 59.56 435 THR A CA 1
ATOM 3313 C C . THR A 1 435 ? -19.578 42.875 38.75 1 59.56 435 THR A C 1
ATOM 3315 O O . THR A 1 435 ? -19.625 44.094 38.75 1 59.56 435 THR A O 1
ATOM 3318 N N . TRP A 1 436 ? -19.781 42.031 37.75 1 68.81 436 TRP A N 1
ATOM 3319 C CA . TRP A 1 436 ? -19.984 42.719 36.5 1 68.81 436 TRP A CA 1
ATOM 3320 C C . TRP A 1 436 ? -21.359 43.406 36.469 1 68.81 436 TRP A C 1
ATOM 3322 O O . TRP A 1 436 ? -22.359 42.812 36.875 1 68.81 436 TRP A O 1
ATOM 3332 N N . LYS A 1 437 ? -21.188 44.625 36.438 1 64.88 437 LYS A N 1
ATOM 3333 C CA . LYS A 1 437 ? -22.453 45.344 36.312 1 64.88 437 LYS A CA 1
ATOM 3334 C C . LYS A 1 437 ? -23.312 44.75 35.188 1 64.88 437 LYS A C 1
ATOM 3336 O O . LYS A 1 437 ? -22.812 44 34.344 1 64.88 437 LYS A O 1
ATOM 3341 N N . SER A 1 438 ? -24.531 45.031 35.312 1 69.56 438 SER A N 1
ATOM 3342 C CA . SER A 1 438 ? -25.5 44.5 34.375 1 69.56 438 SER A CA 1
ATOM 3343 C C . SER A 1 438 ? -25.078 44.781 32.938 1 69.56 438 SER A C 1
ATOM 3345 O O . SER A 1 438 ? -24.641 45.906 32.625 1 69.56 438 SER A O 1
ATOM 3347 N N . SER A 1 439 ? -25.109 43.688 32.062 1 73.62 439 SER A N 1
ATOM 3348 C CA . SER A 1 439 ? -24.75 43.812 30.656 1 73.62 439 SER A CA 1
ATOM 3349 C C . SER A 1 439 ? -25.891 44.406 29.828 1 73.62 439 SER A C 1
ATOM 3351 O O . SER A 1 439 ? -25.75 44.625 28.625 1 73.62 439 SER A O 1
ATOM 3353 N N . SER A 1 440 ? -26.875 44.75 30.578 1 80.62 440 SER A N 1
ATOM 3354 C CA . SER A 1 440 ? -28.031 45.281 29.891 1 80.62 440 SER A CA 1
ATOM 3355 C C . SER A 1 440 ? -27.797 46.719 29.453 1 80.62 440 SER A C 1
ATOM 3357 O O . SER A 1 440 ? -27.062 47.469 30.109 1 80.62 440 SER A O 1
ATOM 3359 N N . SER A 1 441 ? -28.438 47.031 28.406 1 81.25 441 SER A N 1
ATOM 3360 C CA . SER A 1 441 ? -28.297 48.375 27.875 1 81.25 441 SER A CA 1
ATOM 3361 C C . SER A 1 441 ? -28.875 49.406 28.844 1 81.25 441 SER A C 1
ATOM 3363 O O . SER A 1 441 ? -28.375 50.531 28.922 1 81.25 441 SER A O 1
ATOM 3365 N N . GLY A 1 442 ? -29.844 49.031 29.531 1 74.81 442 GLY A N 1
ATOM 3366 C CA . GLY A 1 442 ? -30.516 49.969 30.438 1 74.81 442 GLY A CA 1
ATOM 3367 C C . GLY A 1 442 ? -29.625 50.438 31.578 1 74.81 442 GLY A C 1
ATOM 3368 O O . GLY A 1 442 ? -29.781 51.562 32.062 1 74.81 442 GLY A O 1
ATOM 3369 N N . ALA A 1 443 ? -28.75 49.688 32 1 79.88 443 ALA A N 1
ATOM 3370 C CA . ALA A 1 443 ? -27.891 50 33.125 1 79.88 443 ALA A CA 1
ATOM 3371 C C . ALA A 1 443 ? -26.641 50.75 32.688 1 79.88 443 ALA A C 1
ATOM 3373 O O . ALA A 1 443 ? -25.891 51.281 33.5 1 79.88 443 ALA A O 1
ATOM 3374 N N . CYS A 1 444 ? -26.562 50.875 31.422 1 88.81 444 CYS A N 1
ATOM 3375 C CA . CYS A 1 444 ? -25.359 51.469 30.859 1 88.81 444 CYS A CA 1
ATOM 3376 C C . CYS A 1 444 ? -25.406 53 31 1 88.81 444 CYS A C 1
ATOM 3378 O O . CYS A 1 444 ? -26.469 53.625 30.797 1 88.81 444 CYS A O 1
ATOM 3380 N N . TRP A 1 445 ? -24.328 53.594 31.359 1 87.94 445 TRP A N 1
ATOM 3381 C CA . TRP A 1 445 ? -24.203 55.031 31.531 1 87.94 445 TRP A CA 1
ATOM 3382 C C . TRP A 1 445 ? -24.625 55.781 30.266 1 87.94 445 TRP A C 1
ATOM 3384 O O . TRP A 1 445 ? -25.234 56.844 30.328 1 87.94 445 TRP A O 1
ATOM 3394 N N . LEU A 1 446 ? -24.312 55.219 29.109 1 92.44 446 LEU A N 1
ATOM 3395 C CA . LEU A 1 446 ? -24.641 55.875 27.844 1 92.44 446 LEU A CA 1
ATOM 3396 C C . LEU A 1 446 ? -26.156 55.969 27.672 1 92.44 446 LEU A C 1
ATOM 3398 O O . LEU A 1 446 ? -26.641 57 27.172 1 92.44 446 LEU A O 1
ATOM 3402 N N . THR A 1 447 ? -26.844 54.938 28.031 1 92.94 447 THR A N 1
ATOM 3403 C CA . THR A 1 447 ? -28.297 55 27.953 1 92.94 447 THR A CA 1
ATOM 3404 C C . THR A 1 447 ? -28.844 56.125 28.844 1 92.94 447 THR A C 1
ATOM 3406 O O . THR A 1 447 ? -29.734 56.875 28.438 1 92.94 447 THR A O 1
ATOM 3409 N N . ARG A 1 448 ? -28.328 56.281 29.984 1 92.75 448 ARG A N 1
ATOM 3410 C CA . ARG A 1 448 ? -28.75 57.312 30.906 1 92.75 448 ARG A CA 1
ATOM 3411 C C . ARG A 1 448 ? -28.422 58.719 30.344 1 92.75 448 ARG A C 1
ATOM 3413 O O . ARG A 1 448 ? -29.203 59.656 30.5 1 92.75 448 ARG A O 1
ATOM 3420 N N . TRP A 1 449 ? -27.266 58.75 29.797 1 92.88 449 TRP A N 1
ATOM 3421 C CA . TRP A 1 449 ? -26.875 60.031 29.203 1 92.88 449 TRP A CA 1
ATOM 3422 C C . TRP A 1 449 ? -27.781 60.375 28.031 1 92.88 449 TRP A C 1
ATOM 3424 O O . TRP A 1 449 ? -28.188 61.531 27.875 1 92.88 449 TRP A O 1
ATOM 3434 N N . LEU A 1 450 ? -28.125 59.469 27.219 1 93.69 450 LEU A N 1
ATOM 3435 C CA . LEU A 1 450 ? -28.969 59.688 26.047 1 93.69 450 LEU A CA 1
ATOM 3436 C C . LEU A 1 450 ? -30.359 60.156 26.469 1 93.69 450 LEU A C 1
ATOM 3438 O O . LEU A 1 450 ? -31 60.938 25.766 1 93.69 450 LEU A O 1
ATOM 3442 N N . GLN A 1 451 ? -30.703 59.781 27.688 1 91.69 451 GLN A N 1
ATOM 3443 C CA . GLN A 1 451 ? -32.031 60.125 28.188 1 91.69 451 GLN A CA 1
ATOM 3444 C C . GLN A 1 451 ? -31.953 61.406 29.016 1 91.69 451 GLN A C 1
ATOM 3446 O O . GLN A 1 451 ? -33 61.938 29.438 1 91.69 451 GLN A O 1
ATOM 3451 N N . SER A 1 452 ? -30.828 61.906 29.219 1 92.38 452 SER A N 1
ATOM 3452 C CA . SER A 1 452 ? -30.641 63.125 30 1 92.38 452 SER A CA 1
ATOM 3453 C C . SER A 1 452 ? -30.984 64.375 29.172 1 92.38 452 SER A C 1
ATOM 3455 O O . SER A 1 452 ? -31.219 64.25 27.953 1 92.38 452 SER A O 1
ATOM 3457 N N . ASN A 1 453 ? -30.969 65.562 29.828 1 91.06 453 ASN A N 1
ATOM 3458 C CA . ASN A 1 453 ? -31.281 66.812 29.141 1 91.06 453 ASN A CA 1
ATOM 3459 C C . ASN A 1 453 ? -30.234 67.125 28.062 1 91.06 453 ASN A C 1
ATOM 3461 O O . ASN A 1 453 ? -30.578 67.625 26.984 1 91.06 453 ASN A O 1
ATOM 3465 N N . GLU A 1 454 ? -29.078 66.812 28.391 1 91.31 454 GLU A N 1
ATOM 3466 C CA . GLU A 1 454 ? -28.016 67.062 27.438 1 91.31 454 GLU A CA 1
ATOM 3467 C C . GLU A 1 454 ? -28.125 66.125 26.203 1 91.31 454 GLU A C 1
ATOM 3469 O O . GLU A 1 454 ? -28 66.625 25.078 1 91.31 454 GLU A O 1
ATOM 3474 N N . GLY A 1 455 ? -28.359 64.938 26.438 1 92.31 455 GLY A N 1
ATOM 3475 C CA . GLY A 1 455 ? -28.438 63.938 25.375 1 92.31 455 GLY A CA 1
ATOM 3476 C C . GLY A 1 455 ? -29.641 64.188 24.453 1 92.31 455 GLY A C 1
ATOM 3477 O O . GLY A 1 455 ? -29.516 64 23.234 1 92.31 455 GLY A O 1
ATOM 3478 N N . ARG A 1 456 ? -30.703 64.625 25 1 93.69 456 ARG A N 1
ATOM 3479 C CA . ARG A 1 456 ? -31.938 64.812 24.25 1 93.69 456 ARG A CA 1
ATOM 3480 C C . ARG A 1 456 ? -31.828 66 23.266 1 93.69 456 ARG A C 1
ATOM 3482 O O . ARG A 1 456 ? -32.625 66.062 22.328 1 93.69 456 ARG A O 1
ATOM 3489 N N . GLN A 1 457 ? -30.906 66.812 23.516 1 92.56 457 GLN A N 1
ATOM 3490 C CA . GLN A 1 457 ? -30.688 67.938 22.594 1 92.56 457 GLN A CA 1
ATOM 3491 C C . GLN A 1 457 ? -30.297 67.438 21.203 1 92.56 457 GLN A C 1
ATOM 3493 O O . GLN A 1 457 ? -30.453 68.125 20.219 1 92.56 457 GLN A O 1
ATOM 3498 N N . TYR A 1 458 ? -29.844 66.188 21.219 1 94.19 458 TYR A N 1
ATOM 3499 C CA . TYR A 1 458 ? -29.375 65.625 19.938 1 94.19 458 TYR A CA 1
ATOM 3500 C C . TYR A 1 458 ? -30.344 64.625 19.391 1 94.19 458 TYR A C 1
ATOM 3502 O O . TYR A 1 458 ? -30.047 63.938 18.406 1 94.19 458 TYR A O 1
ATOM 3510 N N . SER A 1 459 ? -31.5 64.438 19.984 1 94.12 459 SER A N 1
ATOM 3511 C CA . SER A 1 459 ? -32.469 63.406 19.641 1 94.12 459 SER A CA 1
ATOM 3512 C C . SER A 1 459 ? -33.031 63.625 18.25 1 94.12 459 SER A C 1
ATOM 3514 O O . SER A 1 459 ? -33.531 62.688 17.625 1 94.12 459 SER A O 1
ATOM 3516 N N . HIS A 1 460 ? -32.938 64.812 17.719 1 92.44 460 HIS A N 1
ATOM 3517 C CA . HIS A 1 460 ? -33.5 65.125 16.406 1 92.44 460 HIS A CA 1
ATOM 3518 C C . HIS A 1 460 ? -32.562 64.625 15.297 1 92.44 460 HIS A C 1
ATOM 3520 O O . HIS A 1 460 ? -32.969 64.562 14.141 1 92.44 460 HIS A O 1
ATOM 3526 N N . GLN A 1 461 ? -31.375 64.312 15.578 1 94.12 461 GLN A N 1
ATOM 3527 C CA . GLN A 1 461 ? -30.391 63.906 14.586 1 94.12 461 GLN A CA 1
ATOM 3528 C C . GLN A 1 461 ? -30.5 62.438 14.289 1 94.12 461 GLN A C 1
ATOM 3530 O O . GLN A 1 461 ? -30.781 61.625 15.195 1 94.12 461 GLN A O 1
ATOM 3535 N N . GLN A 1 462 ? -30.25 62.125 13.148 1 94.94 462 GLN A N 1
ATOM 3536 C CA . GLN A 1 462 ? -30.312 60.719 12.711 1 94.94 462 GLN A CA 1
ATOM 3537 C C . GLN A 1 462 ? -29.297 59.875 13.445 1 94.94 462 GLN A C 1
ATOM 3539 O O . GLN A 1 462 ? -29.562 58.719 13.758 1 94.94 462 GLN A O 1
ATOM 3544 N N . VAL A 1 463 ? -28.172 60.375 13.633 1 95.5 463 VAL A N 1
ATOM 3545 C CA . VAL A 1 463 ? -27.078 59.656 14.273 1 95.5 463 VAL A CA 1
ATOM 3546 C C . VAL A 1 463 ? -27.5 59.219 15.672 1 95.5 463 VAL A C 1
ATOM 3548 O O . VAL A 1 463 ? -27.094 58.156 16.156 1 95.5 463 VAL A O 1
ATOM 3551 N N . TYR A 1 464 ? -28.359 59.969 16.344 1 95.88 464 TYR A N 1
ATOM 3552 C CA . TYR A 1 464 ? -28.844 59.625 17.672 1 95.88 464 TYR A CA 1
ATOM 3553 C C . TYR A 1 464 ? -29.688 58.375 17.641 1 95.88 464 TYR A C 1
ATOM 3555 O O . TYR A 1 464 ? -29.469 57.438 18.438 1 95.88 464 TYR A O 1
ATOM 3563 N N . SER A 1 465 ? -30.625 58.25 16.719 1 95.38 465 SER A N 1
ATOM 3564 C CA . SER A 1 465 ? -31.5 57.094 16.594 1 95.38 465 SER A CA 1
ATOM 3565 C C . SER A 1 465 ? -30.703 55.844 16.203 1 95.38 465 SER A C 1
ATOM 3567 O O . SER A 1 465 ? -30.984 54.75 16.688 1 95.38 465 SER A O 1
ATOM 3569 N N . GLU A 1 466 ? -29.844 56.094 15.289 1 96.56 466 GLU A N 1
ATOM 3570 C CA . GLU A 1 466 ? -28.969 54.969 14.867 1 96.56 466 GLU A CA 1
ATOM 3571 C C . GLU A 1 466 ? -28.188 54.438 16.047 1 96.56 466 GLU A C 1
ATOM 3573 O O . GLU A 1 466 ? -28.047 53.219 16.188 1 96.56 466 GLU A O 1
ATOM 3578 N N . LEU A 1 467 ? -27.625 55.281 16.875 1 96.81 467 LEU A N 1
ATOM 3579 C CA . LEU A 1 467 ? -26.812 54.875 18.016 1 96.81 467 LEU A CA 1
ATOM 3580 C C . LEU A 1 467 ? -27.641 54.062 19.016 1 96.81 467 LEU A C 1
ATOM 3582 O O . LEU A 1 467 ? -27.156 53.062 19.562 1 96.81 467 LEU A O 1
ATOM 3586 N N . VAL A 1 468 ? -28.828 54.531 19.266 1 95.75 468 VAL A N 1
ATOM 3587 C CA . VAL A 1 468 ? -29.703 53.844 20.219 1 95.75 468 VAL A CA 1
ATOM 3588 C C . VAL A 1 468 ? -29.953 52.406 19.75 1 95.75 468 VAL A C 1
ATOM 3590 O O . VAL A 1 468 ? -29.859 51.469 20.547 1 95.75 468 VAL A O 1
ATOM 3593 N N . THR A 1 469 ? -30.156 52.281 18.5 1 96.31 469 THR A N 1
ATOM 3594 C CA . THR A 1 469 ? -30.469 50.969 17.938 1 96.31 469 THR A CA 1
ATOM 3595 C C . THR A 1 469 ? -29.234 50.062 18 1 96.31 469 THR A C 1
ATOM 3597 O O . THR A 1 469 ? -29.328 48.906 18.469 1 96.31 469 THR A O 1
ATOM 3600 N N . ILE A 1 470 ? -28.156 50.5 17.5 1 96.69 470 ILE A N 1
ATOM 3601 C CA . ILE A 1 470 ? -26.938 49.719 17.406 1 96.69 470 ILE A CA 1
ATOM 3602 C C . ILE A 1 470 ? -26.422 49.406 18.812 1 96.69 470 ILE A C 1
ATOM 3604 O O . ILE A 1 470 ? -25.891 48.312 19.047 1 96.69 470 ILE A O 1
ATOM 3608 N N . HIS A 1 471 ? -26.562 50.375 19.734 1 96.56 471 HIS A N 1
ATOM 3609 C CA . HIS A 1 471 ? -26.156 50.188 21.125 1 96.56 471 HIS A CA 1
ATOM 3610 C C . HIS A 1 471 ? -26.969 49.062 21.766 1 96.56 471 HIS A C 1
ATOM 3612 O O . HIS A 1 471 ? -26.406 48.188 22.453 1 96.56 471 HIS A O 1
ATOM 3618 N N . ASN A 1 472 ? -28.234 49.062 21.531 1 95.5 472 ASN A N 1
ATOM 3619 C CA . ASN A 1 472 ? -29.094 48 22.047 1 95.5 472 ASN A CA 1
ATOM 3620 C C . ASN A 1 472 ? -28.719 46.656 21.469 1 95.5 472 ASN A C 1
ATOM 3622 O O . ASN A 1 472 ? -28.75 45.625 22.188 1 95.5 472 ASN A O 1
ATOM 3626 N N . ASN A 1 473 ? -28.5 46.656 20.25 1 95.88 473 ASN A N 1
ATOM 3627 C CA . ASN A 1 473 ? -28.078 45.438 19.594 1 95.88 473 ASN A CA 1
ATOM 3628 C C . ASN A 1 473 ? -26.781 44.875 20.188 1 95.88 473 ASN A C 1
ATOM 3630 O O . ASN A 1 473 ? -26.641 43.656 20.359 1 95.88 473 ASN A O 1
ATOM 3634 N N . PHE A 1 474 ? -25.797 45.719 20.453 1 96.25 474 PHE A N 1
ATOM 3635 C CA . PHE A 1 474 ? -24.516 45.344 21.047 1 96.25 474 PHE A CA 1
ATOM 3636 C C . PHE A 1 474 ? -24.75 44.656 22.391 1 96.25 474 PHE A C 1
ATOM 3638 O O . PHE A 1 474 ? -24.25 43.562 22.625 1 96.25 474 PHE A O 1
ATOM 3645 N N . HIS A 1 475 ? -25.516 45.312 23.266 1 95.25 475 HIS A N 1
ATOM 3646 C CA . HIS A 1 475 ? -25.719 44.781 24.594 1 95.25 475 HIS A CA 1
ATOM 3647 C C . HIS A 1 475 ? -26.547 43.5 24.547 1 95.25 475 HIS A C 1
ATOM 3649 O O . HIS A 1 475 ? -26.328 42.594 25.359 1 95.25 475 HIS A O 1
ATOM 3655 N N . SER A 1 476 ? -27.438 43.375 23.531 1 95.44 476 SER A N 1
ATOM 3656 C CA . SER A 1 476 ? -28.172 42.125 23.344 1 95.44 476 SER A CA 1
ATOM 3657 C C . SER A 1 476 ? -27.234 40.969 23.031 1 95.44 476 SER A C 1
ATOM 3659 O O . SER A 1 476 ? -27.391 39.875 23.562 1 95.44 476 SER A O 1
ATOM 3661 N N . LYS A 1 477 ? -26.328 41.219 22.156 1 95.69 477 LYS A N 1
ATOM 3662 C CA . LYS A 1 477 ? -25.359 40.188 21.781 1 95.69 477 LYS A CA 1
ATOM 3663 C C . LYS A 1 477 ? -24.453 39.812 22.953 1 95.69 477 LYS A C 1
ATOM 3665 O O . LYS A 1 477 ? -24.094 38.656 23.125 1 95.69 477 LYS A O 1
ATOM 3670 N N . VAL A 1 478 ? -24.031 40.812 23.75 1 95.19 478 VAL A N 1
ATOM 3671 C CA . VAL A 1 478 ? -23.219 40.562 24.938 1 95.19 478 VAL A CA 1
ATOM 3672 C C . VAL A 1 478 ? -23.969 39.656 25.906 1 95.19 478 VAL A C 1
ATOM 3674 O O . VAL A 1 478 ? -23.422 38.656 26.391 1 95.19 478 VAL A O 1
ATOM 3677 N N . GLU A 1 479 ? -25.234 39.969 26.109 1 93.12 479 GLU A N 1
ATOM 3678 C CA . GLU A 1 479 ? -26.047 39.188 27.047 1 93.12 479 GLU A CA 1
ATOM 3679 C C . GLU A 1 479 ? -26.234 37.75 26.562 1 93.12 479 GLU A C 1
ATOM 3681 O O . GLU A 1 479 ? -26.141 36.812 27.344 1 93.12 479 GLU A O 1
ATOM 3686 N N . GLN A 1 480 ? -26.516 37.625 25.375 1 93 480 GLN A N 1
ATOM 3687 C CA . GLN A 1 480 ? -26.688 36.312 24.797 1 93 480 GLN A CA 1
ATOM 3688 C C . GLN A 1 480 ? -25.422 35.469 24.922 1 93 480 GLN A C 1
ATOM 3690 O O . GLN A 1 480 ? -25.484 34.281 25.281 1 93 480 GLN A O 1
ATOM 3695 N N . LEU A 1 481 ? -24.344 36.062 24.594 1 93.5 481 LEU A N 1
ATOM 3696 C CA . LEU A 1 481 ? -23.062 35.344 24.609 1 93.5 481 LEU A CA 1
ATOM 3697 C C . LEU A 1 481 ? -22.672 34.969 26.031 1 93.5 481 LEU A C 1
ATOM 3699 O O . LEU A 1 481 ? -22.125 33.906 26.266 1 93.5 481 LEU A O 1
ATOM 3703 N N . ILE A 1 482 ? -22.906 35.844 26.984 1 92 482 ILE A N 1
ATOM 3704 C CA . ILE A 1 482 ? -22.625 35.562 28.375 1 92 482 ILE A CA 1
ATOM 3705 C C . ILE A 1 482 ? -23.484 34.375 28.844 1 92 482 ILE A C 1
ATOM 3707 O O . ILE A 1 482 ? -23 33.469 29.5 1 92 482 ILE A O 1
ATOM 3711 N N . GLY A 1 483 ? -24.75 34.375 28.422 1 89.75 483 GLY A N 1
ATOM 3712 C CA . GLY A 1 483 ? -25.641 33.281 28.766 1 89.75 483 GLY A CA 1
ATOM 3713 C C . GLY A 1 483 ? -25.172 31.953 28.203 1 89.75 483 GLY A C 1
ATOM 3714 O O . GLY A 1 483 ? -25.188 30.938 28.906 1 89.75 483 GLY A O 1
ATOM 3715 N N . LEU A 1 484 ? -24.781 31.969 27.031 1 90.31 484 LEU A N 1
ATOM 3716 C CA . LEU A 1 484 ? -24.328 30.766 26.375 1 90.31 484 LEU A CA 1
ATOM 3717 C C . LEU A 1 484 ? -23.031 30.25 27 1 90.31 484 LEU A C 1
ATOM 3719 O O . LEU A 1 484 ? -22.875 29.047 27.203 1 90.31 484 LEU A O 1
ATOM 3723 N N . ALA A 1 485 ? -22.062 31.172 27.234 1 90.12 485 ALA A N 1
ATOM 3724 C CA . ALA A 1 485 ? -20.734 30.797 27.734 1 90.12 485 ALA A CA 1
ATOM 3725 C C . ALA A 1 485 ? -20.812 30.312 29.172 1 90.12 485 ALA A C 1
ATOM 3727 O O . ALA A 1 485 ? -20.047 29.438 29.594 1 90.12 485 ALA A O 1
ATOM 3728 N N . ARG A 1 486 ? -21.672 30.812 29.938 1 86.5 486 ARG A N 1
ATOM 3729 C CA . ARG A 1 486 ? -21.812 30.438 31.344 1 86.5 486 ARG A CA 1
ATOM 3730 C C . ARG A 1 486 ? -22.344 29.016 31.484 1 86.5 486 ARG A C 1
ATOM 3732 O O . ARG A 1 486 ? -22.016 28.312 32.438 1 86.5 486 ARG A O 1
ATOM 3739 N N . ASN A 1 487 ? -23.047 28.578 30.578 1 82.94 487 ASN A N 1
ATOM 3740 C CA . ASN A 1 487 ? -23.641 27.25 30.609 1 82.94 487 ASN A CA 1
ATOM 3741 C C . ASN A 1 487 ? -22.672 26.172 30.125 1 82.94 487 ASN A C 1
ATOM 3743 O O . ASN A 1 487 ? -22.938 24.984 30.281 1 82.94 487 ASN A O 1
ATOM 3747 N N . GLN A 1 488 ? -21.625 26.703 29.562 1 81 488 GLN A N 1
ATOM 3748 C CA . GLN A 1 488 ? -20.672 25.766 28.969 1 81 488 GLN A CA 1
ATOM 3749 C C . GLN A 1 488 ? -19.281 25.953 29.578 1 81 488 GLN A C 1
ATOM 3751 O O . GLN A 1 488 ? -18.5 26.797 29.125 1 81 488 GLN A O 1
ATOM 3756 N N . THR A 1 489 ? -18.859 25.172 30.516 1 78.38 489 THR A N 1
ATOM 3757 C CA . THR A 1 489 ? -17.531 25.297 31.094 1 78.38 489 THR A CA 1
ATOM 3758 C C . THR A 1 489 ? -16.469 24.875 30.078 1 78.38 489 THR A C 1
ATOM 3760 O O . THR A 1 489 ? -16.641 23.891 29.359 1 78.38 489 THR A O 1
ATOM 3763 N N . PRO A 1 490 ? -15.305 25.656 30 1 77.38 490 PRO A N 1
ATOM 3764 C CA . PRO A 1 490 ? -14.281 25.391 28.984 1 77.38 490 PRO A CA 1
ATOM 3765 C C . PRO A 1 490 ? -13.742 23.953 29.062 1 77.38 490 PRO A C 1
ATOM 3767 O O . PRO A 1 490 ? -13.438 23.359 28.031 1 77.38 490 PRO A O 1
ATOM 3770 N N . ALA A 1 491 ? -13.688 23.422 30.188 1 78.81 491 ALA A N 1
ATOM 3771 C CA . ALA A 1 491 ? -13.117 22.094 30.344 1 78.81 491 ALA A CA 1
ATOM 3772 C C . ALA A 1 491 ? -14.016 21.016 29.734 1 78.81 491 ALA A C 1
ATOM 3774 O O . ALA A 1 491 ? -13.531 19.969 29.312 1 78.81 491 ALA A O 1
ATOM 3775 N N . ARG A 1 492 ? -15.352 21.109 29.703 1 82.56 492 ARG A N 1
ATOM 3776 C CA . ARG A 1 492 ? -16.297 20.094 29.266 1 82.56 492 ARG A CA 1
ATOM 3777 C C . ARG A 1 492 ? -16.953 20.469 27.953 1 82.56 492 ARG A C 1
ATOM 3779 O O . ARG A 1 492 ? -17.891 19.812 27.5 1 82.56 492 ARG A O 1
ATOM 3786 N N . ARG A 1 493 ? -16.531 21.547 27.359 1 87.12 493 ARG A N 1
ATOM 3787 C CA . ARG A 1 493 ? -17.156 22.094 26.156 1 87.12 493 ARG A CA 1
ATOM 3788 C C . ARG A 1 493 ? -16.828 21.266 24.922 1 87.12 493 ARG A C 1
ATOM 3790 O O . ARG A 1 493 ? -15.664 20.906 24.719 1 87.12 493 ARG A O 1
ATOM 3797 N N . SER A 1 494 ? -17.922 20.906 24.234 1 87 494 SER A N 1
ATOM 3798 C CA . SER A 1 494 ? -17.734 20.172 22.984 1 87 494 SER A CA 1
ATOM 3799 C C . SER A 1 494 ? -17.141 21.062 21.906 1 87 494 SER A C 1
ATOM 3801 O O . SER A 1 494 ? -17.188 22.297 22.016 1 87 494 SER A O 1
ATOM 3803 N N . ASP A 1 495 ? -16.594 20.578 20.875 1 84.06 495 ASP A N 1
ATOM 3804 C CA . ASP A 1 495 ? -16.047 21.328 19.75 1 84.06 495 ASP A CA 1
ATOM 3805 C C . ASP A 1 495 ? -17.141 22.141 19.062 1 84.06 495 ASP A C 1
ATOM 3807 O O . ASP A 1 495 ? -16.891 23.266 18.609 1 84.06 495 ASP A O 1
ATOM 3811 N N . GLU A 1 496 ? -18.281 21.578 19 1 87.31 496 GLU A N 1
ATOM 3812 C CA . GLU A 1 496 ? -19.391 22.281 18.375 1 87.31 496 GLU A CA 1
ATOM 3813 C C . GLU A 1 496 ? -19.797 23.516 19.188 1 87.31 496 GLU A C 1
ATOM 3815 O O . GLU A 1 496 ? -20.094 24.562 18.609 1 87.31 496 GLU A O 1
ATOM 3820 N N . ASP A 1 497 ? -19.828 23.312 20.484 1 90.56 497 ASP A N 1
ATOM 3821 C CA . ASP A 1 497 ? -20.156 24.422 21.359 1 90.56 497 ASP A CA 1
ATOM 3822 C C . ASP A 1 497 ? -19.109 25.531 21.281 1 90.56 497 ASP A C 1
ATOM 3824 O O . ASP A 1 497 ? -19.453 26.719 21.266 1 90.56 497 ASP A O 1
ATOM 3828 N N . GLN A 1 498 ? -17.859 25.109 21.219 1 89.56 498 GLN A N 1
ATOM 3829 C CA . GLN A 1 498 ? -16.766 26.078 21.094 1 89.56 498 GLN A CA 1
ATOM 3830 C C . GLN A 1 498 ? -16.891 26.859 19.781 1 89.56 498 GLN A C 1
ATOM 3832 O O . GLN A 1 498 ? -16.688 28.078 19.766 1 89.56 498 GLN A O 1
ATOM 3837 N N . GLU A 1 499 ? -17.234 26.234 18.781 1 89.62 499 GLU A N 1
ATOM 3838 C CA . GLU A 1 499 ? -17.375 26.875 17.469 1 89.62 499 GLU A CA 1
ATOM 3839 C C . GLU A 1 499 ? -18.531 27.891 17.484 1 89.62 499 GLU A C 1
ATOM 3841 O O . GLU A 1 499 ? -18.406 28.969 16.922 1 89.62 499 GLU A O 1
ATOM 3846 N N . THR A 1 500 ? -19.594 27.469 18.109 1 92.5 500 THR A N 1
ATOM 3847 C CA . THR A 1 500 ? -20.734 28.359 18.219 1 92.5 500 THR A CA 1
ATOM 3848 C C . THR A 1 500 ? -20.359 29.641 18.969 1 92.5 500 THR A C 1
ATOM 3850 O O . THR A 1 500 ? -20.719 30.734 18.547 1 92.5 500 THR A O 1
ATOM 3853 N N . LEU A 1 501 ? -19.625 29.469 20.062 1 93.38 501 LEU A N 1
ATOM 3854 C CA . LEU A 1 501 ? -19.188 30.625 20.844 1 93.38 501 LEU A CA 1
ATOM 3855 C C . LEU A 1 501 ? -18.281 31.531 20.016 1 93.38 501 LEU A C 1
ATOM 3857 O O . LEU A 1 501 ? -18.391 32.75 20.078 1 93.38 501 LEU A O 1
ATOM 3861 N N . GLU A 1 502 ? -17.422 30.938 19.219 1 92.5 502 GLU A N 1
ATOM 3862 C CA . GLU A 1 502 ? -16.484 31.703 18.406 1 92.5 502 GLU A CA 1
ATOM 3863 C C . GLU A 1 502 ? -17.219 32.5 17.328 1 92.5 502 GLU A C 1
ATOM 3865 O O . GLU A 1 502 ? -16.859 33.656 17.047 1 92.5 502 GLU A O 1
ATOM 3870 N N . VAL A 1 503 ? -18.172 31.922 16.719 1 94.19 503 VAL A N 1
ATOM 3871 C CA . VAL A 1 503 ? -18.953 32.594 15.68 1 94.19 503 VAL A CA 1
ATOM 3872 C C . VAL A 1 503 ? -19.703 33.781 16.281 1 94.19 503 VAL A C 1
ATOM 3874 O O . VAL A 1 503 ? -19.734 34.844 15.688 1 94.19 503 VAL A O 1
ATOM 3877 N N . ARG A 1 504 ? -20.312 33.531 17.406 1 95 504 ARG A N 1
ATOM 3878 C CA . ARG A 1 504 ? -21.078 34.594 18.062 1 95 504 ARG A CA 1
ATOM 3879 C C . ARG A 1 504 ? -20.156 35.719 18.531 1 95 504 ARG A C 1
ATOM 3881 O O . ARG A 1 504 ? -20.531 36.875 18.516 1 95 504 ARG A O 1
ATOM 3888 N N . TYR A 1 505 ? -19.016 35.375 18.969 1 95.94 505 TYR A N 1
ATOM 3889 C CA . TYR A 1 505 ? -18.062 36.375 19.391 1 95.94 505 TYR A CA 1
ATOM 3890 C C . TYR A 1 505 ? -17.609 37.219 18.203 1 95.94 505 TYR A C 1
ATOM 3892 O O . TYR A 1 505 ? -17.438 38.438 18.328 1 95.94 505 TYR A O 1
ATOM 3900 N N . LYS A 1 506 ? -17.344 36.562 17.109 1 94 506 LYS A N 1
ATOM 3901 C CA . LYS A 1 506 ? -17.031 37.312 15.891 1 94 506 LYS A CA 1
ATOM 3902 C C . LYS A 1 506 ? -18.125 38.312 15.547 1 94 506 LYS A C 1
ATOM 3904 O O . LYS A 1 506 ? -17.844 39.438 15.18 1 94 506 LYS A O 1
ATOM 3909 N N . GLN A 1 507 ? -19.344 37.906 15.695 1 95.69 507 GLN A N 1
ATOM 3910 C CA . GLN A 1 507 ? -20.469 38.781 15.445 1 95.69 507 GLN A CA 1
ATOM 3911 C C . GLN A 1 507 ? -20.5 39.969 16.438 1 95.69 507 GLN A C 1
ATOM 3913 O O . GLN A 1 507 ? -20.859 41.062 16.062 1 95.69 507 GLN A O 1
ATOM 3918 N N . LEU A 1 508 ? -20.141 39.625 17.688 1 96.19 508 LEU A N 1
ATOM 3919 C CA . LEU A 1 508 ? -20.078 40.656 18.688 1 96.19 508 LEU A CA 1
ATOM 3920 C C . LEU A 1 508 ? -19.016 41.688 18.328 1 96.19 508 LEU A C 1
ATOM 3922 O O . LEU A 1 508 ? -19.234 42.906 18.484 1 96.19 508 LEU A O 1
ATOM 3926 N N . LEU A 1 509 ? -17.859 41.25 17.828 1 95.25 509 LEU A N 1
ATOM 3927 C CA . LEU A 1 509 ? -16.781 42.156 17.422 1 95.25 509 LEU A CA 1
ATOM 3928 C C . LEU A 1 509 ? -17.25 43.062 16.266 1 95.25 509 LEU A C 1
ATOM 3930 O O . LEU A 1 509 ? -16.938 44.25 16.25 1 95.25 509 LEU A O 1
ATOM 3934 N N . GLU A 1 510 ? -17.938 42.5 15.352 1 95.25 510 GLU A N 1
ATOM 3935 C CA . GLU A 1 510 ? -18.469 43.281 14.234 1 95.25 510 GLU A CA 1
ATOM 3936 C C . GLU A 1 510 ? -19.469 44.344 14.719 1 95.25 510 GLU A C 1
ATOM 3938 O O . GLU A 1 510 ? -19.453 45.469 14.242 1 95.25 510 GLU A O 1
ATOM 3943 N N . SER A 1 511 ? -20.312 43.938 15.633 1 95.94 511 SER A N 1
ATOM 3944 C CA . SER A 1 511 ? -21.266 44.844 16.219 1 95.94 511 SER A CA 1
ATOM 3945 C C . SER A 1 511 ? -20.562 46 16.953 1 95.94 511 SER A C 1
ATOM 3947 O O . SER A 1 511 ? -21.016 47.125 16.938 1 95.94 511 SER A O 1
ATOM 3949 N N . ALA A 1 512 ? -19.516 45.656 17.688 1 95.94 512 ALA A N 1
ATOM 3950 C CA . ALA A 1 512 ? -18.734 46.656 18.391 1 95.94 512 ALA A CA 1
ATOM 3951 C C . ALA A 1 512 ? -18.125 47.656 17.438 1 95.94 512 ALA A C 1
ATOM 3953 O O . ALA A 1 512 ? -18.078 48.844 17.734 1 95.94 512 ALA A O 1
ATOM 3954 N N . GLU A 1 513 ? -17.641 47.219 16.297 1 94.75 513 GLU A N 1
ATOM 3955 C CA . GLU A 1 513 ? -17.078 48.094 15.289 1 94.75 513 GLU A CA 1
ATOM 3956 C C . GLU A 1 513 ? -18.125 49.094 14.789 1 94.75 513 GLU A C 1
ATOM 3958 O O . GLU A 1 513 ? -17.844 50.312 14.672 1 94.75 513 GLU A O 1
ATOM 3963 N N . GLU A 1 514 ? -19.312 48.625 14.547 1 96.12 514 GLU A N 1
ATOM 3964 C CA . GLU A 1 514 ? -20.406 49.5 14.109 1 96.12 514 GLU A CA 1
ATOM 3965 C C . GLU A 1 514 ? -20.781 50.5 15.195 1 96.12 514 GLU A C 1
ATOM 3967 O O . GLU A 1 514 ? -20.984 51.688 14.906 1 96.12 514 GLU A O 1
ATOM 3972 N N . PHE A 1 515 ? -20.844 50.031 16.422 1 95.75 515 PHE A N 1
ATOM 3973 C CA . PHE A 1 515 ? -21.219 50.875 17.562 1 95.75 515 PHE A CA 1
ATOM 3974 C C . PHE A 1 515 ? -20.219 52 17.75 1 95.75 515 PHE A C 1
ATOM 3976 O O . PHE A 1 515 ? -20.625 53.156 17.828 1 95.75 515 PHE A O 1
ATOM 3983 N N . ILE A 1 516 ? -18.953 51.625 17.703 1 95.5 516 ILE A N 1
ATOM 3984 C CA . ILE A 1 516 ? -17.906 52.625 17.938 1 95.5 516 ILE A CA 1
ATOM 3985 C C . ILE A 1 516 ? -17.906 53.656 16.797 1 95.5 516 ILE A C 1
ATOM 3987 O O . ILE A 1 516 ? -17.688 54.844 17.031 1 95.5 516 ILE A O 1
ATOM 3991 N N . GLY A 1 517 ? -18.172 53.219 15.617 1 94.81 517 GLY A N 1
ATOM 3992 C CA . GLY A 1 517 ? -18.234 54.125 14.477 1 94.81 517 GLY A CA 1
ATOM 3993 C C . GLY A 1 517 ? -19.328 55.156 14.617 1 94.81 517 GLY A C 1
ATOM 3994 O O . GLY A 1 517 ? -19.094 56.344 14.398 1 94.81 517 GLY A O 1
ATOM 3995 N N . VAL A 1 518 ? -20.5 54.75 14.992 1 96.31 518 VAL A N 1
ATOM 3996 C CA . VAL A 1 518 ? -21.641 55.656 15.141 1 96.31 518 VAL A CA 1
ATOM 3997 C C . VAL A 1 518 ? -21.438 56.562 16.375 1 96.31 518 VAL A C 1
ATOM 3999 O O . VAL A 1 518 ? -21.781 57.719 16.359 1 96.31 518 VAL A O 1
ATOM 4002 N N . LEU A 1 519 ? -20.922 55.938 17.438 1 96.38 519 LEU A N 1
ATOM 4003 C CA . LEU A 1 519 ? -20.625 56.688 18.656 1 96.38 519 LEU A CA 1
ATOM 4004 C C . LEU A 1 519 ? -19.656 57.844 18.359 1 96.38 519 LEU A C 1
ATOM 4006 O O . LEU A 1 519 ? -19.812 58.938 18.891 1 96.38 519 LEU A O 1
ATOM 4010 N N . ASP A 1 520 ? -18.641 57.562 17.531 1 94.31 520 ASP A N 1
ATOM 4011 C CA . ASP A 1 520 ? -17.656 58.562 17.172 1 94.31 520 ASP A CA 1
ATOM 4012 C C . ASP A 1 520 ? -18.312 59.719 16.422 1 94.31 520 ASP A C 1
ATOM 4014 O O . ASP A 1 520 ? -17.953 60.875 16.641 1 94.31 520 ASP A O 1
ATOM 4018 N N . ARG A 1 521 ? -19.281 59.5 15.602 1 94.56 521 ARG A N 1
ATOM 4019 C CA . ARG A 1 521 ? -19.969 60.531 14.859 1 94.56 521 ARG A CA 1
ATOM 4020 C C . ARG A 1 521 ? -20.781 61.438 15.789 1 94.56 521 ARG A C 1
ATOM 4022 O O . ARG A 1 521 ? -20.75 62.656 15.672 1 94.56 521 ARG A O 1
ATOM 4029 N N . LEU A 1 522 ? -21.5 60.781 16.656 1 94.88 522 LEU A N 1
ATOM 4030 C CA . LEU A 1 522 ? -22.266 61.594 17.625 1 94.88 522 LEU A CA 1
ATOM 4031 C C . LEU A 1 522 ? -21.328 62.344 18.547 1 94.88 522 LEU A C 1
ATOM 4033 O O . LEU A 1 522 ? -21.594 63.5 18.906 1 94.88 522 LEU A O 1
ATOM 4037 N N . GLY A 1 523 ? -20.281 61.656 19 1 93.81 523 GLY A N 1
ATOM 4038 C CA . GLY A 1 523 ? -19.297 62.281 19.844 1 93.81 523 GLY A CA 1
ATOM 4039 C C . GLY A 1 523 ? -18.703 63.562 19.219 1 93.81 523 GLY A C 1
ATOM 4040 O O . GLY A 1 523 ? -18.469 64.562 19.922 1 93.81 523 GLY A O 1
ATOM 4041 N N . ASP A 1 524 ? -18.469 63.562 17.953 1 92.81 524 ASP A N 1
ATOM 4042 C CA . ASP A 1 524 ? -17.953 64.75 17.234 1 92.81 524 ASP A CA 1
ATOM 4043 C C . ASP A 1 524 ? -18.922 65.875 17.312 1 92.81 524 ASP A C 1
ATOM 4045 O O . ASP A 1 524 ? -18.5 67.062 17.469 1 92.81 524 ASP A O 1
ATOM 4049 N N . GLU A 1 525 ? -20.188 65.625 17.203 1 91.81 525 GLU A N 1
ATOM 4050 C CA . GLU A 1 525 ? -21.203 66.625 17.312 1 91.81 525 GLU A CA 1
ATOM 4051 C C . GLU A 1 525 ? -21.25 67.25 18.719 1 91.81 525 GLU A C 1
ATOM 4053 O O . GLU A 1 525 ? -21.406 68.438 18.891 1 91.81 525 GLU A O 1
ATOM 4058 N N . VAL A 1 526 ? -21.172 66.375 19.672 1 93 526 VAL A N 1
ATOM 4059 C CA . VAL A 1 526 ? -21.188 66.812 21.062 1 93 526 VAL A CA 1
ATOM 4060 C C . VAL A 1 526 ? -19.969 67.688 21.359 1 93 526 VAL A C 1
ATOM 4062 O O . VAL A 1 526 ? -20.047 68.688 22.047 1 93 526 VAL A O 1
ATOM 4065 N N . ASP A 1 527 ? -18.859 67.188 20.844 1 89.94 527 ASP A N 1
ATOM 4066 C CA . ASP A 1 527 ? -17.594 67.938 21.078 1 89.94 527 ASP A CA 1
ATOM 4067 C C . ASP A 1 527 ? -17.656 69.312 20.469 1 89.94 527 ASP A C 1
ATOM 4069 O O . ASP A 1 527 ? -17.125 70.25 21.047 1 89.94 527 ASP A O 1
ATOM 4073 N N . ARG A 1 528 ? -18.219 69.625 19.328 1 90.81 528 ARG A N 1
ATOM 4074 C CA . ARG A 1 528 ? -18.328 70.938 18.688 1 90.81 528 ARG A CA 1
ATOM 4075 C C . ARG A 1 528 ? -19.141 71.875 19.531 1 90.81 528 ARG A C 1
ATOM 4077 O O . ARG A 1 528 ? -18.766 73.062 19.703 1 90.81 528 ARG A O 1
ATOM 4084 N N . HIS A 1 529 ? -20.156 71.312 20.062 1 88.75 529 HIS A N 1
ATOM 4085 C CA . HIS A 1 529 ? -21 72.125 20.906 1 88.75 529 HIS A CA 1
ATOM 4086 C C . HIS A 1 529 ? -20.328 72.5 22.219 1 88.75 529 HIS A C 1
ATOM 4088 O O . HIS A 1 529 ? -20.406 73.625 22.703 1 88.75 529 HIS A O 1
ATOM 4094 N N . THR A 1 530 ? -19.688 71.5 22.75 1 89.06 530 THR A N 1
ATOM 4095 C CA . THR A 1 530 ? -19.031 71.688 24.031 1 89.06 530 THR A CA 1
ATOM 4096 C C . THR A 1 530 ? -17.859 72.625 23.906 1 89.06 530 THR A C 1
ATOM 4098 O O . THR A 1 530 ? -17.578 73.438 24.828 1 89.06 530 THR A O 1
ATOM 4101 N N . GLU A 1 531 ? -17.141 72.562 22.828 1 87.12 531 GLU A N 1
ATOM 4102 C CA . GLU A 1 531 ? -16.016 73.5 22.609 1 87.12 531 GLU A CA 1
ATOM 4103 C C . GLU A 1 531 ? -16.469 74.938 22.609 1 87.12 531 GLU A C 1
ATOM 4105 O O . GLU A 1 531 ? -15.758 75.812 23.109 1 87.12 531 GLU A O 1
ATOM 4110 N N . GLU A 1 532 ? -17.625 75.188 22.156 1 85.88 532 GLU A N 1
ATOM 4111 C CA . GLU A 1 532 ? -18.172 76.562 22.156 1 85.88 532 GLU A CA 1
ATOM 4112 C C . GLU A 1 532 ? -18.469 77.062 23.578 1 85.88 532 GLU A C 1
ATOM 4114 O O . GLU A 1 532 ? -18.172 78.188 23.922 1 85.88 532 GLU A O 1
ATOM 4119 N N . ILE A 1 533 ? -18.969 76.188 24.297 1 84.94 533 ILE A N 1
ATOM 4120 C CA . ILE A 1 533 ? -19.297 76.5 25.688 1 84.94 533 ILE A CA 1
ATOM 4121 C C . ILE A 1 533 ? -18.016 76.688 26.484 1 84.94 533 ILE A C 1
ATOM 4123 O O . ILE A 1 533 ? -17.938 77.625 27.312 1 84.94 533 ILE A O 1
ATOM 4127 N N . GLN A 1 534 ? -17.078 75.875 26.188 1 85.94 534 GLN A N 1
ATOM 4128 C CA . GLN A 1 534 ? -15.812 75.938 26.922 1 85.94 534 GLN A CA 1
ATOM 4129 C C . GLN A 1 534 ? -15.039 77.25 26.547 1 85.94 534 GLN A C 1
ATOM 4131 O O . GLN A 1 534 ? -14.375 77.812 27.391 1 85.94 534 GLN A O 1
ATOM 4136 N N . GLN A 1 535 ? -15.125 77.625 25.328 1 84.88 535 GLN A N 1
ATOM 4137 C CA . GLN A 1 535 ? -14.492 78.875 24.922 1 84.88 535 GLN A CA 1
ATOM 4138 C C . GLN A 1 535 ? -15.125 80.062 25.625 1 84.88 535 GLN A C 1
ATOM 4140 O O . GLN A 1 535 ? -14.43 81 26.016 1 84.88 535 GLN A O 1
ATOM 4145 N N . GLN A 1 536 ? -16.406 79.938 25.797 1 82.75 536 GLN A N 1
ATOM 4146 C CA . GLN A 1 536 ? -17.125 81 26.516 1 82.75 536 GLN A CA 1
ATOM 4147 C C . GLN A 1 536 ? -16.719 81 27.984 1 82.75 536 GLN A C 1
ATOM 4149 O O . GLN A 1 536 ? -16.562 82.125 28.578 1 82.75 536 GLN A O 1
ATOM 4154 N N . ALA A 1 537 ? -16.516 79.875 28.484 1 78.81 537 ALA A N 1
ATOM 4155 C CA . ALA A 1 537 ? -16.109 79.75 29.891 1 78.81 537 ALA A CA 1
ATOM 4156 C C . ALA A 1 537 ? -14.711 80.375 30.078 1 78.81 537 ALA A C 1
ATOM 4158 O O . ALA A 1 537 ? -14.445 81 31.094 1 78.81 537 ALA A O 1
ATOM 4159 N N . LEU A 1 538 ? -13.852 80.125 29.172 1 79.81 538 LEU A N 1
ATOM 4160 C CA . LEU A 1 538 ? -12.492 80.688 29.266 1 79.81 538 LEU A CA 1
ATOM 4161 C C . LEU A 1 538 ? -12.5 82.188 29.094 1 79.81 538 LEU A C 1
ATOM 4163 O O . LEU A 1 538 ? -11.727 82.875 29.75 1 79.81 538 LEU A O 1
ATOM 4167 N N . ALA A 1 539 ? -13.359 82.688 28.281 1 78.5 539 ALA A N 1
ATOM 4168 C CA . ALA A 1 539 ? -13.484 84.125 28.078 1 78.5 539 ALA A CA 1
ATOM 4169 C C . ALA A 1 539 ? -13.992 84.75 29.344 1 78.5 539 ALA A C 1
ATOM 4171 O O . ALA A 1 539 ? -13.547 85.875 29.688 1 78.5 539 ALA A O 1
ATOM 4172 N N . GLU A 1 540 ? -14.906 84.125 29.922 1 77 540 GLU A N 1
ATOM 4173 C CA . GLU A 1 540 ? -15.43 84.625 31.188 1 77 540 GLU A CA 1
ATOM 4174 C C . GLU A 1 540 ? -14.344 84.688 32.25 1 77 540 GLU A C 1
ATOM 4176 O O . GLU A 1 540 ? -14.297 85.625 33.062 1 77 540 GLU A O 1
ATOM 4181 N N . GLN A 1 541 ? -13.508 83.688 32.188 1 74.88 541 GLN A N 1
ATOM 4182 C CA . GLN A 1 541 ? -12.391 83.625 33.125 1 74.88 541 GLN A CA 1
ATOM 4183 C C . GLN A 1 541 ? -11.391 84.75 32.844 1 74.88 541 GLN A C 1
ATOM 4185 O O . GLN A 1 541 ? -10.836 85.375 33.75 1 74.88 541 GLN A O 1
ATOM 4190 N N . ASP A 1 542 ? -11.188 85.062 31.531 1 75.19 542 ASP A N 1
ATOM 4191 C CA . ASP A 1 542 ? -10.281 86.125 31.141 1 75.19 542 ASP A CA 1
ATOM 4192 C C . ASP A 1 542 ? -10.836 87.5 31.547 1 75.19 542 ASP A C 1
ATOM 4194 O O . ASP A 1 542 ? -10.078 88.375 31.953 1 75.19 542 ASP A O 1
ATOM 4198 N N . GLU A 1 543 ? -12.086 87.562 31.297 1 68.94 543 GLU A N 1
ATOM 4199 C CA . GLU A 1 543 ? -12.727 88.875 31.672 1 68.94 543 GLU A CA 1
ATOM 4200 C C . GLU A 1 543 ? -12.617 89.125 33.188 1 68.94 543 GLU A C 1
ATOM 4202 O O . GLU A 1 543 ? -12.398 90.25 33.594 1 68.94 543 GLU A O 1
ATOM 4207 N N . GLU A 1 544 ? -12.719 88.062 33.75 1 64.56 544 GLU A N 1
ATOM 4208 C CA . GLU A 1 544 ? -12.602 88.188 35.188 1 64.56 544 GLU A CA 1
ATOM 4209 C C . GLU A 1 544 ? -11.18 88.562 35.625 1 64.56 544 GLU A C 1
ATOM 4211 O O . GLU A 1 544 ? -10.969 89.312 36.562 1 64.56 544 GLU A O 1
ATOM 4216 N N . LEU A 1 545 ? -10.227 88.125 34.812 1 60.16 545 LEU A N 1
ATOM 4217 C CA . LEU A 1 545 ? -8.82 88.375 35.062 1 60.16 545 LEU A CA 1
ATOM 4218 C C . LEU A 1 545 ? -8.422 89.75 34.594 1 60.16 545 LEU A C 1
ATOM 4220 O O . LEU A 1 545 ? -7.578 90.438 35.188 1 60.16 545 LEU A O 1
ATOM 4224 N N . ALA A 1 546 ? -8.953 90.375 33.375 1 61.06 546 ALA A N 1
ATOM 4225 C CA . ALA A 1 546 ? -8.656 91.688 32.781 1 61.06 546 ALA A CA 1
ATOM 4226 C C . ALA A 1 546 ? -9.281 92.812 33.594 1 61.06 546 ALA A C 1
ATOM 4228 O O . ALA A 1 546 ? -8.672 93.875 33.781 1 61.06 546 ALA A O 1
ATOM 4229 N N . VAL A 1 547 ? -10.469 92.75 33.719 1 49.12 547 VAL A N 1
ATOM 4230 C CA . VAL A 1 547 ? -11.07 93.812 34.5 1 49.12 547 VAL A CA 1
ATOM 4231 C C . VAL A 1 547 ? -10.227 94.125 35.719 1 49.12 547 VAL A C 1
ATOM 4233 O O . VAL A 1 547 ? -10.141 95.25 36.188 1 49.12 547 VAL A O 1
ATOM 4236 N N . ASP A 1 548 ? -9.484 93.25 35.969 1 42.5 548 ASP A N 1
ATOM 4237 C CA . ASP A 1 548 ? -8.688 93.375 37.188 1 42.5 548 ASP A CA 1
ATOM 4238 C C . ASP A 1 548 ? -7.414 94.188 36.938 1 42.5 548 ASP A C 1
ATOM 4240 O O . ASP A 1 548 ? -6.969 94.938 37.781 1 42.5 548 ASP A O 1
ATOM 4244 N N . ILE A 1 549 ? -6.801 94.125 35.75 1 44.03 549 ILE A N 1
ATOM 4245 C CA . ILE A 1 549 ? -5.598 94.875 35.406 1 44.03 549 ILE A CA 1
ATOM 4246 C C . ILE A 1 549 ? -5.965 96.312 35.062 1 44.03 549 ILE A C 1
ATOM 4248 O O . ILE A 1 549 ? -5.23 97.25 35.438 1 44.03 549 ILE A O 1
ATOM 4252 N N . GLU A 1 550 ? -6.906 96.562 34.406 1 41.41 550 GLU A N 1
ATOM 4253 C CA . GLU A 1 550 ? -7.215 97.938 34 1 41.41 550 GLU A CA 1
ATOM 4254 C C . GLU A 1 550 ? -7.617 98.75 35.219 1 41.41 550 GLU A C 1
ATOM 4256 O O . GLU A 1 550 ? -7.293 99.938 35.281 1 41.41 550 GLU A O 1
ATOM 4261 N N . GLU A 1 551 ? -8.406 98.438 36.062 1 40.22 551 GLU A N 1
ATOM 4262 C CA . GLU A 1 551 ? -8.805 99.25 37.188 1 40.22 551 GLU A CA 1
ATOM 4263 C C . GLU A 1 551 ? -7.676 99.438 38.219 1 40.22 551 GLU A C 1
ATOM 4265 O O . GLU A 1 551 ? -7.715 100.312 39.062 1 40.22 551 GLU A O 1
ATOM 4270 N N . ALA A 1 552 ? -6.719 98.625 38.125 1 43.09 552 ALA A N 1
ATOM 4271 C CA . ALA A 1 552 ? -5.531 98.812 38.969 1 43.09 552 ALA A CA 1
ATOM 4272 C C . ALA A 1 552 ? -4.527 99.75 38.281 1 43.09 552 ALA A C 1
ATOM 4274 O O . ALA A 1 552 ? -3.572 100.188 38.938 1 43.09 552 ALA A O 1
ATOM 4275 N N . GLY A 1 553 ? -4.559 99.938 37 1 33.62 553 GLY A N 1
ATOM 4276 C CA . GLY A 1 553 ? -3.787 101.062 36.438 1 33.62 553 GLY A CA 1
ATOM 4277 C C . GLY A 1 553 ? -4.535 102.375 36.438 1 33.62 553 GLY A C 1
ATOM 4278 O O . GLY A 1 553 ? -5.762 102.375 36.344 1 33.62 553 GLY A O 1
ATOM 4279 N N . MET B 1 1 ? 50.375 17.891 62.062 1 18.05 1 MET B N 1
ATOM 4280 C CA . MET B 1 1 ? 51 18.031 63.375 1 18.05 1 MET B CA 1
ATOM 4281 C C . MET B 1 1 ? 50.594 19.359 64 1 18.05 1 MET B C 1
ATOM 4283 O O . MET B 1 1 ? 50.031 19.375 65.125 1 18.05 1 MET B O 1
ATOM 4287 N N . LEU B 1 2 ? 51.656 20.203 64 1 16.42 2 LEU B N 1
ATOM 4288 C CA . LEU B 1 2 ? 52.25 20.906 65.188 1 16.42 2 LEU B CA 1
ATOM 4289 C C . LEU B 1 2 ? 51.375 22.094 65.562 1 16.42 2 LEU B C 1
ATOM 4291 O O . LEU B 1 2 ? 50.5 22.531 64.812 1 16.42 2 LEU B O 1
ATOM 4295 N N . MET B 1 3 ? 52.031 23.203 65.938 1 16.25 3 MET B N 1
ATOM 4296 C CA . MET B 1 3 ? 52.469 24 67.062 1 16.25 3 MET B CA 1
ATOM 4297 C C . MET B 1 3 ? 51.625 25.25 67.188 1 16.25 3 MET B C 1
ATOM 4299 O O . MET B 1 3 ? 51.125 25.547 68.312 1 16.25 3 MET B O 1
ATOM 4303 N N . VAL B 1 4 ? 52.156 26.359 66.625 1 19.36 4 VAL B N 1
ATOM 4304 C CA . VAL B 1 4 ? 52.531 27.516 67.438 1 19.36 4 VAL B CA 1
ATOM 4305 C C . VAL B 1 4 ? 51.281 28.266 67.875 1 19.36 4 VAL B C 1
ATOM 4307 O O . VAL B 1 4 ? 50.375 28.516 67.062 1 19.36 4 VAL B O 1
ATOM 4310 N N . ALA B 1 5 ? 50.906 28.641 69.312 1 18.14 5 ALA B N 1
ATOM 4311 C CA . ALA B 1 5 ? 50.5 28.797 70.688 1 18.14 5 ALA B CA 1
ATOM 4312 C C . ALA B 1 5 ? 50.094 30.234 71 1 18.14 5 ALA B C 1
ATOM 4314 O O . ALA B 1 5 ? 49.438 30.5 72 1 18.14 5 ALA B O 1
ATOM 4315 N N . THR B 1 6 ? 50.844 31.125 70.125 1 18.36 6 THR B N 1
ATOM 4316 C CA . THR B 1 6 ? 51.375 32.25 70.938 1 18.36 6 THR B CA 1
ATOM 4317 C C . THR B 1 6 ? 50.219 32.938 71.688 1 18.36 6 THR B C 1
ATOM 4319 O O . THR B 1 6 ? 49.156 33.156 71.125 1 18.36 6 THR B O 1
ATOM 4322 N N . SER B 1 7 ? 50.188 33.25 73.188 1 16.55 7 SER B N 1
ATOM 4323 C CA . SER B 1 7 ? 50.062 33.469 74.625 1 16.55 7 SER B CA 1
ATOM 4324 C C . SER B 1 7 ? 49.375 34.812 74.938 1 16.55 7 SER B C 1
ATOM 4326 O O . SER B 1 7 ? 48.406 34.844 75.688 1 16.55 7 SER B O 1
ATOM 4328 N N . TRP B 1 8 ? 50.219 35.938 75.125 1 17.53 8 TRP B N 1
ATOM 4329 C CA . TRP B 1 8 ? 50.531 36.625 76.375 1 17.53 8 TRP B CA 1
ATOM 4330 C C . TRP B 1 8 ? 49.344 37.531 76.812 1 17.53 8 TRP B C 1
ATOM 4332 O O . TRP B 1 8 ? 48.531 37.938 75.938 1 17.53 8 TRP B O 1
ATOM 4342 N N . LEU B 1 9 ? 49.469 38.531 78.062 1 16.58 9 LEU B N 1
ATOM 4343 C CA . LEU B 1 9 ? 49.469 39.062 79.438 1 16.58 9 LEU B CA 1
ATOM 4344 C C . LEU B 1 9 ? 48.781 40.406 79.5 1 16.58 9 LEU B C 1
ATOM 4346 O O . LEU B 1 9 ? 47.906 40.656 80.375 1 16.58 9 LEU B O 1
ATOM 4350 N N . VAL B 1 10 ? 49.531 41.625 79.938 1 17.36 10 VAL B N 1
ATOM 4351 C CA . VAL B 1 10 ? 49.781 42.312 81.188 1 17.36 10 VAL B CA 1
ATOM 4352 C C . VAL B 1 10 ? 48.75 43.406 81.375 1 17.36 10 VAL B C 1
ATOM 4354 O O . VAL B 1 10 ? 48.094 43.844 80.438 1 17.36 10 VAL B O 1
ATOM 4357 N N . LEU B 1 11 ? 49.062 44.625 82.062 1 15.95 11 LEU B N 1
ATOM 4358 C CA . LEU B 1 11 ? 49.094 45.281 83.375 1 15.95 11 LEU B CA 1
ATOM 4359 C C . LEU B 1 11 ? 48.031 46.375 83.438 1 15.95 11 LEU B C 1
ATOM 4361 O O . LEU B 1 11 ? 47.25 46.438 84.375 1 15.95 11 LEU B O 1
ATOM 4365 N N . LEU B 1 12 ? 48.5 47.812 83.5 1 17.33 12 LEU B N 1
ATOM 4366 C CA . LEU B 1 12 ? 48.531 48.844 84.5 1 17.33 12 LEU B CA 1
ATOM 4367 C C . LEU B 1 12 ? 47.188 49.531 84.625 1 17.33 12 LEU B C 1
ATOM 4369 O O . LEU B 1 12 ? 46.469 49.719 83.625 1 17.33 12 LEU B O 1
ATOM 4373 N N . ALA B 1 13 ? 46.688 50.188 86.062 1 16.64 13 ALA B N 1
ATOM 4374 C CA . ALA B 1 13 ? 46.156 50.75 87.312 1 16.64 13 ALA B CA 1
ATOM 4375 C C . ALA B 1 13 ? 45.656 52.188 87.125 1 16.64 13 ALA B C 1
ATOM 4377 O O . ALA B 1 13 ? 44.625 52.562 87.625 1 16.64 13 ALA B O 1
ATOM 4378 N N . LEU B 1 14 ? 46.562 53.219 86.938 1 15.45 14 LEU B N 1
ATOM 4379 C CA . LEU B 1 14 ? 46.75 54.312 87.938 1 15.45 14 LEU B CA 1
ATOM 4380 C C . LEU B 1 14 ? 45.562 55.281 87.875 1 15.45 14 LEU B C 1
ATOM 4382 O O . LEU B 1 14 ? 44.844 55.312 86.875 1 15.45 14 LEU B O 1
ATOM 4386 N N . LEU B 1 15 ? 45.844 56.688 88.188 1 17.42 15 LEU B N 1
ATOM 4387 C CA . LEU B 1 15 ? 45.781 57.75 89.188 1 17.42 15 LEU B CA 1
ATOM 4388 C C . LEU B 1 15 ? 44.594 58.656 88.938 1 17.42 15 LEU B C 1
ATOM 4390 O O . LEU B 1 15 ? 44.094 58.75 87.812 1 17.42 15 LEU B O 1
ATOM 4394 N N . ALA B 1 16 ? 44.219 59.781 90.062 1 16.39 16 ALA B N 1
ATOM 4395 C CA . ALA B 1 16 ? 43.625 60.656 91.062 1 16.39 16 ALA B CA 1
ATOM 4396 C C . ALA B 1 16 ? 43.156 61.969 90.438 1 16.39 16 ALA B C 1
ATOM 4398 O O . ALA B 1 16 ? 42.094 62.5 90.812 1 16.39 16 ALA B O 1
ATOM 4399 N N . ALA B 1 17 ? 44.062 62.906 89.875 1 15.98 17 ALA B N 1
ATOM 4400 C CA . ALA B 1 17 ? 44.312 64.188 90.562 1 15.98 17 ALA B CA 1
ATOM 4401 C C . ALA B 1 17 ? 43.219 65.188 90.25 1 15.98 17 ALA B C 1
ATOM 4403 O O . ALA B 1 17 ? 42.5 65.062 89.25 1 15.98 17 ALA B O 1
ATOM 4404 N N . PHE B 1 18 ? 43.5 66.688 90.375 1 16.08 18 PHE B N 1
ATOM 4405 C CA . PHE B 1 18 ? 43.438 67.875 91.188 1 16.08 18 PHE B CA 1
ATOM 4406 C C . PHE B 1 18 ? 42.406 68.875 90.625 1 16.08 18 PHE B C 1
ATOM 4408 O O . PHE B 1 18 ? 41.562 69.375 91.312 1 16.08 18 PHE B O 1
ATOM 4415 N N . VAL B 1 19 ? 42.719 70.062 89.75 1 17.06 19 VAL B N 1
ATOM 4416 C CA . VAL B 1 19 ? 42.812 71.438 90.25 1 17.06 19 VAL B CA 1
ATOM 4417 C C . VAL B 1 19 ? 41.438 72.062 90.25 1 17.06 19 VAL B C 1
ATOM 4419 O O . VAL B 1 19 ? 40.562 71.688 89.5 1 17.06 19 VAL B O 1
ATOM 4422 N N . GLY B 1 20 ? 41.344 73.625 90.562 1 15.98 20 GLY B N 1
ATOM 4423 C CA . GLY B 1 20 ? 41.031 74.812 91.375 1 15.98 20 GLY B CA 1
ATOM 4424 C C . GLY B 1 20 ? 39.75 75.5 90.938 1 15.98 20 GLY B C 1
ATOM 4425 O O . GLY B 1 20 ? 39.156 75.125 89.938 1 15.98 20 GLY B O 1
ATOM 4426 N N . VAL B 1 21 ? 39.75 77 90.875 1 15.97 21 VAL B N 1
ATOM 4427 C CA . VAL B 1 21 ? 39.344 78.188 91.625 1 15.97 21 VAL B CA 1
ATOM 4428 C C . VAL B 1 21 ? 38.125 78.812 91 1 15.97 21 VAL B C 1
ATOM 4430 O O . VAL B 1 21 ? 37.125 79.062 91.625 1 15.97 21 VAL B O 1
ATOM 4433 N N . LEU B 1 22 ? 38.25 80.188 90.25 1 16.97 22 LEU B N 1
ATOM 4434 C CA . LEU B 1 22 ? 37.906 81.5 90.75 1 16.97 22 LEU B CA 1
ATOM 4435 C C . LEU B 1 22 ? 36.469 81.875 90.438 1 16.97 22 LEU B C 1
ATOM 4437 O O . LEU B 1 22 ? 35.906 81.312 89.5 1 16.97 22 LEU B O 1
ATOM 4441 N N . PRO B 1 23 ? 36.125 83.25 90.812 1 16.98 23 PRO B N 1
ATOM 4442 C CA . PRO B 1 23 ? 35.312 84.188 91.562 1 16.98 23 PRO B CA 1
ATOM 4443 C C . PRO B 1 23 ? 34.094 84.688 90.812 1 16.98 23 PRO B C 1
ATOM 4445 O O . PRO B 1 23 ? 32.969 84.625 91.312 1 16.98 23 PRO B O 1
ATOM 4448 N N . LEU B 1 24 ? 34.25 86 90.125 1 15.96 24 LEU B N 1
ATOM 4449 C CA . LEU B 1 24 ? 33.812 87.312 90.625 1 15.96 24 LEU B CA 1
ATOM 4450 C C . LEU B 1 24 ? 32.531 87.75 89.938 1 15.96 24 LEU B C 1
ATOM 4452 O O . LEU B 1 24 ? 31.594 88.25 90.625 1 15.96 24 LEU B O 1
ATOM 4456 N N . TRP B 1 25 ? 32.5 88.125 88.562 1 16.38 25 TRP B N 1
ATOM 4457 C CA . TRP B 1 25 ? 32.312 89.562 88.375 1 16.38 25 TRP B CA 1
ATOM 4458 C C . TRP B 1 25 ? 30.812 89.938 88.5 1 16.38 25 TRP B C 1
ATOM 4460 O O . TRP B 1 25 ? 29.969 89.188 88.062 1 16.38 25 TRP B O 1
ATOM 4470 N N . VAL B 1 26 ? 30.547 91.125 88.875 1 16.42 26 VAL B N 1
ATOM 4471 C CA . VAL B 1 26 ? 29.797 92.125 89.625 1 16.42 26 VAL B CA 1
ATOM 4472 C C . VAL B 1 26 ? 28.516 92.5 88.875 1 16.42 26 VAL B C 1
ATOM 4474 O O . VAL B 1 26 ? 27.422 92.438 89.438 1 16.42 26 VAL B O 1
ATOM 4477 N N . VAL B 1 27 ? 28.625 93.5 87.938 1 17.7 27 VAL B N 1
ATOM 4478 C CA . VAL B 1 27 ? 28.156 94.812 88.375 1 17.7 27 VAL B CA 1
ATOM 4479 C C . VAL B 1 27 ? 26.656 94.938 88.125 1 17.7 27 VAL B C 1
ATOM 4481 O O . VAL B 1 27 ? 26.094 94.188 87.312 1 17.7 27 VAL B O 1
ATOM 4484 N N . LEU B 1 28 ? 26.188 96.188 87.938 1 16.34 28 LEU B N 1
ATOM 4485 C CA . LEU B 1 28 ? 25.422 97.25 88.562 1 16.34 28 LEU B CA 1
ATOM 4486 C C . LEU B 1 28 ? 24.109 97.5 87.812 1 16.34 28 LEU B C 1
ATOM 4488 O O . LEU B 1 28 ? 23.062 97.625 88.438 1 16.34 28 LEU B O 1
ATOM 4492 N N . VAL B 1 29 ? 24.062 98 86.438 1 18.03 29 VAL B N 1
ATOM 4493 C CA . VAL B 1 29 ? 23.547 99.375 86.438 1 18.03 29 VAL B CA 1
ATOM 4494 C C . VAL B 1 29 ? 22.031 99.312 86.625 1 18.03 29 VAL B C 1
ATOM 4496 O O . VAL B 1 29 ? 21.375 98.375 86.25 1 18.03 29 VAL B O 1
ATOM 4499 N N . PRO B 1 30 ? 21.422 100.5 86.188 1 17.52 30 PRO B N 1
ATOM 4500 C CA . PRO B 1 30 ? 20.594 101.5 86.812 1 17.52 30 PRO B CA 1
ATOM 4501 C C . PRO B 1 30 ? 19.109 101.375 86.5 1 17.52 30 PRO B C 1
ATOM 4503 O O . PRO B 1 30 ? 18.719 100.5 85.688 1 17.52 30 PRO B O 1
ATOM 4506 N N . ALA B 1 31 ? 18.484 102.438 85.812 1 18.58 31 ALA B N 1
ATOM 4507 C CA . ALA B 1 31 ? 17.594 103.438 86.375 1 18.58 31 ALA B CA 1
ATOM 4508 C C . ALA B 1 31 ? 16.141 103.125 86.062 1 18.58 31 ALA B C 1
ATOM 4510 O O . ALA B 1 31 ? 15.305 103.062 86.938 1 18.58 31 ALA B O 1
ATOM 4511 N N . VAL B 1 32 ? 15.602 103.812 84.938 1 20.06 32 VAL B N 1
ATOM 4512 C CA . VAL B 1 32 ? 14.695 104.938 85.188 1 20.06 32 VAL B CA 1
ATOM 4513 C C . VAL B 1 32 ? 13.25 104.438 85.188 1 20.06 32 VAL B C 1
ATOM 4515 O O . VAL B 1 32 ? 12.953 103.375 84.5 1 20.06 32 VAL B O 1
ATOM 4518 N N . PRO B 1 33 ? 12.344 105.312 85.375 1 20.25 33 PRO B N 1
ATOM 4519 C CA . PRO B 1 33 ? 11.109 105.5 86.125 1 20.25 33 PRO B CA 1
ATOM 4520 C C . PRO B 1 33 ? 9.867 105.125 85.312 1 20.25 33 PRO B C 1
ATOM 4522 O O . PRO B 1 33 ? 8.977 104.438 85.812 1 20.25 33 PRO B O 1
ATOM 4525 N N . ALA B 1 34 ? 9.625 105.75 84.062 1 22.52 34 ALA B N 1
ATOM 4526 C CA . ALA B 1 34 ? 8.531 106.75 84.062 1 22.52 34 ALA B CA 1
ATOM 4527 C C . ALA B 1 34 ? 7.184 106.062 83.875 1 22.52 34 ALA B C 1
ATOM 4529 O O . ALA B 1 34 ? 7.125 104.938 83.375 1 22.52 34 ALA B O 1
ATOM 4530 N N . ALA B 1 35 ? 6.148 106.875 83.688 1 23.12 35 ALA B N 1
ATOM 4531 C CA . ALA B 1 35 ? 4.793 107 84.188 1 23.12 35 ALA B CA 1
ATOM 4532 C C . ALA B 1 35 ? 3.773 106.312 83.312 1 23.12 35 ALA B C 1
ATOM 4534 O O . ALA B 1 35 ? 3.012 105.5 83.75 1 23.12 35 ALA B O 1
ATOM 4535 N N . PRO B 1 36 ? 2.885 107.188 82.688 1 23.69 36 PRO B N 1
ATOM 4536 C CA . PRO B 1 36 ? 1.449 107.25 82.938 1 23.69 36 PRO B CA 1
ATOM 4537 C C . PRO B 1 36 ? 0.604 106.5 82 1 23.69 36 PRO B C 1
ATOM 4539 O O . PRO B 1 36 ? -0.181 105.625 82.375 1 23.69 36 PRO B O 1
ATOM 4542 N N . GLY B 1 37 ? 0.084 107.125 80.812 1 21.73 37 GLY B N 1
ATOM 4543 C CA . GLY B 1 37 ? -1.246 107.625 80.438 1 21.73 37 GLY B CA 1
ATOM 4544 C C . GLY B 1 37 ? -1.968 106.688 79.5 1 21.73 37 GLY B C 1
ATOM 4545 O O . GLY B 1 37 ? -1.364 105.75 78.938 1 21.73 37 GLY B O 1
ATOM 4546 N N . SER B 1 38 ? -2.971 107.25 78.438 1 22.31 38 SER B N 1
ATOM 4547 C CA . SER B 1 38 ? -4.383 107.25 78.125 1 22.31 38 SER B CA 1
ATOM 4548 C C . SER B 1 38 ? -4.621 106.438 76.812 1 22.31 38 SER B C 1
ATOM 4550 O O . SER B 1 38 ? -5.77 106.25 76.438 1 22.31 38 SER B O 1
ATOM 4552 N N . LEU B 1 39 ? -3.732 106.25 75.75 1 22.88 39 LEU B N 1
ATOM 4553 C CA . LEU B 1 39 ? -4.195 106.438 74.438 1 22.88 39 LEU B CA 1
ATOM 4554 C C . LEU B 1 39 ? -5.121 105.312 74 1 22.88 39 LEU B C 1
ATOM 4556 O O . LEU B 1 39 ? -4.75 104.125 74.062 1 22.88 39 LEU B O 1
ATOM 4560 N N . VAL B 1 40 ? -6.453 105.625 73.812 1 25.81 40 VAL B N 1
ATOM 4561 C CA . VAL B 1 40 ? -7.645 105 73.312 1 25.81 40 VAL B CA 1
ATOM 4562 C C . VAL B 1 40 ? -7.367 104.438 71.938 1 25.81 40 VAL B C 1
ATOM 4564 O O . VAL B 1 40 ? -6.629 105.062 71.125 1 25.81 40 VAL B O 1
ATOM 4567 N N . VAL B 1 41 ? -7.82 103.125 71.562 1 24.16 41 VAL B N 1
ATOM 4568 C CA . VAL B 1 41 ? -7.754 102 70.688 1 24.16 41 VAL B CA 1
ATOM 4569 C C . VAL B 1 41 ? -8.461 102.312 69.375 1 24.16 41 VAL B C 1
ATOM 4571 O O . VAL B 1 41 ? -8.609 101.438 68.5 1 24.16 41 VAL B O 1
ATOM 4574 N N . LEU B 1 42 ? -8.969 103.5 69 1 28.34 42 LEU B N 1
ATOM 4575 C CA . LEU B 1 42 ? -10.055 103.562 68 1 28.34 42 LEU B CA 1
ATOM 4576 C C . LEU B 1 42 ? -9.562 103.125 66.625 1 28.34 42 LEU B C 1
ATOM 4578 O O . LEU B 1 42 ? -8.844 103.875 66 1 28.34 42 LEU B O 1
ATOM 4582 N N . GLY B 1 43 ? -9.062 102 66.375 1 27.09 43 GLY B N 1
ATOM 4583 C CA . GLY B 1 43 ? -8.555 101.688 65 1 27.09 43 GLY B CA 1
ATOM 4584 C C . GLY B 1 43 ? -9.625 101.812 63.938 1 27.09 43 GLY B C 1
ATOM 4585 O O . GLY B 1 43 ? -10.703 101.188 64.125 1 27.09 43 GLY B O 1
ATOM 4586 N N . ARG B 1 44 ? -9.758 102.938 63.219 1 32.53 44 ARG B N 1
ATOM 4587 C CA . ARG B 1 44 ? -10.531 103.312 62.031 1 32.53 44 ARG B CA 1
ATOM 4588 C C . ARG B 1 44 ? -10.445 102.188 60.969 1 32.53 44 ARG B C 1
ATOM 4590 O O . ARG B 1 44 ? -9.359 101.875 60.5 1 32.53 44 ARG B O 1
ATOM 4597 N N . ARG B 1 45 ? -11.438 101.188 60.969 1 38.94 45 ARG B N 1
ATOM 4598 C CA . ARG B 1 45 ? -11.688 100.25 59.906 1 38.94 45 ARG B CA 1
ATOM 4599 C C . ARG B 1 45 ? -11.727 100.938 58.531 1 38.94 45 ARG B C 1
ATOM 4601 O O . ARG B 1 45 ? -12.602 101.812 58.281 1 38.94 45 ARG B O 1
ATOM 4608 N N . ARG B 1 46 ? -10.602 101.25 57.969 1 39.59 46 ARG B N 1
ATOM 4609 C CA . ARG B 1 46 ? -10.508 101.75 56.594 1 39.59 46 ARG B CA 1
ATOM 4610 C C . ARG B 1 46 ? -11.414 100.938 55.688 1 39.59 46 ARG B C 1
ATOM 4612 O O . ARG B 1 46 ? -11.273 99.688 55.562 1 39.59 46 ARG B O 1
ATOM 4619 N N . ARG B 1 47 ? -12.625 101.312 55.469 1 39.03 47 ARG B N 1
ATOM 4620 C CA . ARG B 1 47 ? -13.531 100.875 54.438 1 39.03 47 ARG B CA 1
ATOM 4621 C C . ARG B 1 47 ? -12.789 100.688 53.094 1 39.03 47 ARG B C 1
ATOM 4623 O O . ARG B 1 47 ? -12.328 101.625 52.5 1 39.03 47 ARG B O 1
ATOM 4630 N N . LEU B 1 48 ? -12 99.688 53.031 1 38.84 48 LEU B N 1
ATOM 4631 C CA . LEU B 1 48 ? -11.453 99.375 51.719 1 38.84 48 LEU B CA 1
ATOM 4632 C C . LEU B 1 48 ? -12.531 99.5 50.656 1 38.84 48 LEU B C 1
ATOM 4634 O O . LEU B 1 48 ? -13.68 99.062 50.875 1 38.84 48 LEU B O 1
ATOM 4638 N N . ASP B 1 49 ? -12.484 100.438 49.906 1 43.75 49 ASP B N 1
ATOM 4639 C CA . ASP B 1 49 ? -13.422 100.75 48.812 1 43.75 49 ASP B CA 1
ATOM 4640 C C . ASP B 1 49 ? -13.781 99.438 48.062 1 43.75 49 ASP B C 1
ATOM 4642 O O . ASP B 1 49 ? -13.008 98.5 48.031 1 43.75 49 ASP B O 1
ATOM 4646 N N . GLY B 1 50 ? -15.023 99.188 47.781 1 47.53 50 GLY B N 1
ATOM 4647 C CA . GLY B 1 50 ? -15.688 98.062 47.094 1 47.53 50 GLY B CA 1
ATOM 4648 C C . GLY B 1 50 ? -14.852 97.5 45.969 1 47.53 50 GLY B C 1
ATOM 4649 O O . GLY B 1 50 ? -14.867 96.25 45.781 1 47.53 50 GLY B O 1
ATOM 4650 N N . GLN B 1 51 ? -14.172 98.312 45.344 1 50.22 51 GLN B N 1
ATOM 4651 C CA . GLN B 1 51 ? -13.375 97.875 44.188 1 50.22 51 GLN B CA 1
ATOM 4652 C C . GLN B 1 51 ? -12.156 97.062 44.656 1 50.22 51 GLN B C 1
ATOM 4654 O O . GLN B 1 51 ? -11.812 96.062 44.062 1 50.22 51 GLN B O 1
ATOM 4659 N N . GLN B 1 52 ? -11.523 97.562 45.688 1 49.28 52 GLN B N 1
ATOM 4660 C CA . GLN B 1 52 ? -10.359 96.812 46.188 1 49.28 52 GLN B CA 1
ATOM 4661 C C . GLN B 1 52 ? -10.758 95.438 46.781 1 49.28 52 GLN B C 1
ATOM 4663 O O . GLN B 1 52 ? -10.023 94.5 46.625 1 49.28 52 GLN B O 1
ATOM 4668 N N . GLU B 1 53 ? -11.852 95.375 47.375 1 53.47 53 GLU B N 1
ATOM 4669 C CA . GLU B 1 53 ? -12.344 94.125 47.906 1 53.47 53 GLU B CA 1
ATOM 4670 C C . GLU B 1 53 ? -12.648 93.125 46.781 1 53.47 53 GLU B C 1
ATOM 4672 O O . GLU B 1 53 ? -12.383 91.938 46.906 1 53.47 53 GLU B O 1
ATOM 4677 N N . GLN B 1 54 ? -13.164 93.625 45.781 1 53.91 54 GLN B N 1
ATOM 4678 C CA . GLN B 1 54 ? -13.453 92.812 44.625 1 53.91 54 GLN B CA 1
ATOM 4679 C C . GLN B 1 54 ? -12.172 92.312 43.969 1 53.91 54 GLN B C 1
ATOM 4681 O O . GLN B 1 54 ? -12.102 91.188 43.5 1 53.91 54 GLN B O 1
ATOM 4686 N N . GLU B 1 55 ? -11.18 93.188 44.031 1 52.5 55 GLU B N 1
ATOM 4687 C CA . GLU B 1 55 ? -9.875 92.812 43.5 1 52.5 55 GLU B CA 1
ATOM 4688 C C . GLU B 1 55 ? -9.258 91.625 44.312 1 52.5 55 GLU B C 1
ATOM 4690 O O . GLU B 1 55 ? -8.672 90.75 43.781 1 52.5 55 GLU B O 1
ATOM 4695 N N . ILE B 1 56 ? -9.336 91.75 45.5 1 52.38 56 ILE B N 1
ATOM 4696 C CA . ILE B 1 56 ? -8.797 90.75 46.438 1 52.38 56 ILE B CA 1
ATOM 4697 C C . ILE B 1 56 ? -9.578 89.5 46.281 1 52.38 56 ILE B C 1
ATOM 4699 O O . ILE B 1 56 ? -8.992 88.375 46.25 1 52.38 56 ILE B O 1
ATOM 4703 N N . ALA B 1 57 ? -10.844 89.625 46.094 1 54 57 ALA B N 1
ATOM 4704 C CA . ALA B 1 57 ? -11.68 88.375 45.969 1 54 57 ALA B CA 1
ATOM 4705 C C . ALA B 1 57 ? -11.398 87.688 44.656 1 54 57 ALA B C 1
ATOM 4707 O O . ALA B 1 57 ? -11.336 86.438 44.625 1 54 57 ALA B O 1
ATOM 4708 N N . ALA B 1 58 ? -11.32 88.375 43.656 1 54.34 58 ALA B N 1
ATOM 4709 C CA . ALA B 1 58 ? -11.016 87.812 42.344 1 54.34 58 ALA B CA 1
ATOM 4710 C C . ALA B 1 58 ? -9.609 87.188 42.344 1 54.34 58 ALA B C 1
ATOM 4712 O O . ALA B 1 58 ? -9.398 86.125 41.75 1 54.34 58 ALA B O 1
ATOM 4713 N N . GLY B 1 59 ? -8.656 87.938 42.844 1 54.53 59 GLY B N 1
ATOM 4714 C CA . GLY B 1 59 ? -7.32 87.375 43 1 54.53 59 GLY B CA 1
ATOM 4715 C C . GLY B 1 59 ? -7.293 86.125 43.844 1 54.53 59 GLY B C 1
ATOM 4716 O O . GLY B 1 59 ? -6.586 85.188 43.5 1 54.53 59 GLY B O 1
ATOM 4717 N N . GLN B 1 60 ? -8.148 86.125 44.844 1 59.06 60 GLN B N 1
ATOM 4718 C CA . GLN B 1 60 ? -8.258 84.938 45.688 1 59.06 60 GLN B CA 1
ATOM 4719 C C . GLN B 1 60 ? -8.914 83.812 44.938 1 59.06 60 GLN B C 1
ATOM 4721 O O . GLN B 1 60 ? -8.492 82.625 45.094 1 59.06 60 GLN B O 1
ATOM 4726 N N . ALA B 1 61 ? -9.844 84.062 44.125 1 60.38 61 ALA B N 1
ATOM 4727 C CA . ALA B 1 61 ? -10.523 83.062 43.375 1 60.38 61 ALA B CA 1
ATOM 4728 C C . ALA B 1 61 ? -9.586 82.438 42.312 1 60.38 61 ALA B C 1
ATOM 4730 O O . ALA B 1 61 ? -9.586 81.188 42.125 1 60.38 61 ALA B O 1
ATOM 4731 N N . ALA B 1 62 ? -8.867 83.25 41.719 1 63.91 62 ALA B N 1
ATOM 4732 C CA . ALA B 1 62 ? -7.902 82.75 40.719 1 63.91 62 ALA B CA 1
ATOM 4733 C C . ALA B 1 62 ? -6.816 81.938 41.406 1 63.91 62 ALA B C 1
ATOM 4735 O O . ALA B 1 62 ? -6.379 80.938 40.844 1 63.91 62 ALA B O 1
ATOM 4736 N N . SER B 1 63 ? -6.488 82.438 42.531 1 70.19 63 SER B N 1
ATOM 4737 C CA . SER B 1 63 ? -5.473 81.688 43.281 1 70.19 63 SER B CA 1
ATOM 4738 C C . SER B 1 63 ? -5.992 80.312 43.719 1 70.19 63 SER B C 1
ATOM 4740 O O . SER B 1 63 ? -5.273 79.312 43.656 1 70.19 63 SER B O 1
ATOM 4742 N N . GLU B 1 64 ? -7.242 80.312 44.062 1 74 64 GLU B N 1
ATOM 4743 C CA . GLU B 1 64 ? -7.84 79.062 44.469 1 74 64 GLU B CA 1
ATOM 4744 C C . GLU B 1 64 ? -7.996 78.062 43.281 1 74 64 GLU B C 1
ATOM 4746 O O . GLU B 1 64 ? -7.754 76.875 43.406 1 74 64 GLU B O 1
ATOM 4751 N N . THR B 1 65 ? -8.352 78.625 42.219 1 75.25 65 THR B N 1
ATOM 4752 C CA . THR B 1 65 ? -8.492 77.812 41 1 75.25 65 THR B CA 1
ATOM 4753 C C . THR B 1 65 ? -7.141 77.25 40.531 1 75.25 65 THR B C 1
ATOM 4755 O O . THR B 1 65 ? -7.035 76.125 40.125 1 75.25 65 THR B O 1
ATOM 4758 N N . TYR B 1 66 ? -6.211 78.125 40.656 1 77.44 66 TYR B N 1
ATOM 4759 C CA . TYR B 1 66 ? -4.859 77.688 40.281 1 77.44 66 TYR B CA 1
ATOM 4760 C C . TYR B 1 66 ? -4.371 76.562 41.156 1 77.44 66 TYR B C 1
ATOM 4762 O O . TYR B 1 66 ? -3.771 75.625 40.688 1 77.44 66 TYR B O 1
ATOM 4770 N N . GLU B 1 67 ? -4.652 76.688 42.406 1 80.31 67 GLU B N 1
ATOM 4771 C CA . GLU B 1 67 ? -4.219 75.625 43.344 1 80.31 67 GLU B CA 1
ATOM 4772 C C . GLU B 1 67 ? -4.91 74.312 43.062 1 80.31 67 GLU B C 1
ATOM 4774 O O . GLU B 1 67 ? -4.285 73.25 43.125 1 80.31 67 GLU B O 1
ATOM 4779 N N . ARG B 1 68 ? -6.082 74.375 42.75 1 82.88 68 ARG B N 1
ATOM 4780 C CA . ARG B 1 68 ? -6.816 73.188 42.406 1 82.88 68 ARG B CA 1
ATOM 4781 C C . ARG B 1 68 ? -6.305 72.562 41.125 1 82.88 68 ARG B C 1
ATOM 4783 O O . ARG B 1 68 ? -6.188 71.312 41 1 82.88 68 ARG B O 1
ATOM 4790 N N . LEU B 1 69 ? -6.094 73.375 40.188 1 83.75 69 LEU B N 1
ATOM 4791 C CA . LEU B 1 69 ? -5.578 72.938 38.906 1 83.75 69 LEU B CA 1
ATOM 4792 C C . LEU B 1 69 ? -4.195 72.312 39.094 1 83.75 69 LEU B C 1
ATOM 4794 O O . LEU B 1 69 ? -3.898 71.25 38.469 1 83.75 69 LEU B O 1
ATOM 4798 N N . ARG B 1 70 ? -3.439 72.938 39.844 1 85.38 70 ARG B N 1
ATOM 4799 C CA . ARG B 1 70 ? -2.102 72.438 40.125 1 85.38 70 ARG B CA 1
ATOM 4800 C C . ARG B 1 70 ? -2.162 71.062 40.75 1 85.38 70 ARG B C 1
ATOM 4802 O O . ARG B 1 70 ? -1.43 70.188 40.344 1 85.38 70 ARG B O 1
ATOM 4809 N N . ASP B 1 71 ? -3.053 70.812 41.688 1 86.38 71 ASP B N 1
ATOM 4810 C CA . ASP B 1 71 ? -3.205 69.562 42.344 1 86.38 71 ASP B CA 1
ATOM 4811 C C . ASP B 1 71 ? -3.65 68.5 41.344 1 86.38 71 ASP B C 1
ATOM 4813 O O . ASP B 1 71 ? -3.172 67.312 41.406 1 86.38 71 ASP B O 1
ATOM 4817 N N . ARG B 1 72 ? -4.422 68.875 40.531 1 88.56 72 ARG B N 1
ATOM 4818 C CA . ARG B 1 72 ? -4.938 67.938 39.531 1 88.56 72 ARG B CA 1
ATOM 4819 C C . ARG B 1 72 ? -3.863 67.562 38.531 1 88.56 72 ARG B C 1
ATOM 4821 O O . ARG B 1 72 ? -3.822 66.438 38.062 1 88.56 72 ARG B O 1
ATOM 4828 N N . ILE B 1 73 ? -3.117 68.5 38.188 1 89.94 73 ILE B N 1
ATOM 4829 C CA . ILE B 1 73 ? -2.029 68.25 37.25 1 89.94 73 ILE B CA 1
ATOM 4830 C C . ILE B 1 73 ? -1.032 67.25 37.906 1 89.94 73 ILE B C 1
ATOM 4832 O O . ILE B 1 73 ? -0.549 66.312 37.219 1 89.94 73 ILE B O 1
ATOM 4836 N N . VAL B 1 74 ? -0.76 67.438 39.156 1 89.06 74 VAL B N 1
ATOM 4837 C CA . VAL B 1 74 ? 0.152 66.562 39.875 1 89.06 74 VAL B CA 1
ATOM 4838 C C . VAL B 1 74 ? -0.399 65.125 39.844 1 89.06 74 VAL B C 1
ATOM 4840 O O . VAL B 1 74 ? 0.343 64.188 39.625 1 89.06 74 VAL B O 1
ATOM 4843 N N . GLU B 1 75 ? -1.647 65 40.062 1 90.38 75 GLU B N 1
ATOM 4844 C CA . GLU B 1 75 ? -2.295 63.719 40 1 90.38 75 GLU B CA 1
ATOM 4845 C C . GLU B 1 75 ? -2.256 63.125 38.594 1 90.38 75 GLU B C 1
ATOM 4847 O O . GLU B 1 75 ? -2.035 61.906 38.438 1 90.38 75 GLU B O 1
ATOM 4852 N N . LEU B 1 76 ? -2.443 63.906 37.625 1 90.88 76 LEU B N 1
ATOM 4853 C CA . LEU B 1 76 ? -2.412 63.469 36.25 1 90.88 76 LEU B CA 1
ATOM 4854 C C . LEU B 1 76 ? -1.038 62.906 35.875 1 90.88 76 LEU B C 1
ATOM 4856 O O . LEU B 1 76 ? -0.936 61.906 35.156 1 90.88 76 LEU B O 1
ATOM 4860 N N . VAL B 1 77 ? -0.074 63.625 36.312 1 89.56 77 VAL B N 1
ATOM 4861 C CA . VAL B 1 77 ? 1.289 63.219 36 1 89.56 77 VAL B CA 1
ATOM 4862 C C . VAL B 1 77 ? 1.539 61.812 36.562 1 89.56 77 VAL B C 1
ATOM 4864 O O . VAL B 1 77 ? 2.113 60.969 35.875 1 89.56 77 VAL B O 1
ATOM 4867 N N . LYS B 1 78 ? 1.061 61.562 37.781 1 88.56 78 LYS B N 1
ATOM 4868 C CA . LYS B 1 78 ? 1.218 60.25 38.406 1 88.56 78 LYS B CA 1
ATOM 4869 C C . LYS B 1 78 ? 0.426 59.188 37.656 1 88.56 78 LYS B C 1
ATOM 4871 O O . LYS B 1 78 ? 0.938 58.094 37.406 1 88.56 78 LYS B O 1
ATOM 4876 N N . ASP B 1 79 ? -0.725 59.469 37.312 1 89.31 79 ASP B N 1
ATOM 4877 C CA . ASP B 1 79 ? -1.576 58.562 36.562 1 89.31 79 ASP B CA 1
ATOM 4878 C C . ASP B 1 79 ? -0.981 58.219 35.188 1 89.31 79 ASP B C 1
ATOM 4880 O O . ASP B 1 79 ? -1.078 57.094 34.719 1 89.31 79 ASP B O 1
ATOM 4884 N N . ASN B 1 80 ? -0.474 59.219 34.594 1 89.44 80 ASN B N 1
ATOM 4885 C CA . ASN B 1 80 ? 0.133 59.031 33.281 1 89.44 80 ASN B CA 1
ATOM 4886 C C . ASN B 1 80 ? 1.349 58.125 33.344 1 89.44 80 ASN B C 1
ATOM 4888 O O . ASN B 1 80 ? 1.617 57.375 32.406 1 89.44 80 ASN B O 1
ATOM 4892 N N . ASP B 1 81 ? 2.068 58.281 34.375 1 89.81 81 ASP B N 1
ATOM 4893 C CA . ASP B 1 81 ? 3.223 57.406 34.562 1 89.81 81 ASP B CA 1
ATOM 4894 C C . ASP B 1 81 ? 2.793 55.938 34.688 1 89.81 81 ASP B C 1
ATOM 4896 O O . ASP B 1 81 ? 3.371 55.062 34.031 1 89.81 81 ASP B O 1
ATOM 4900 N N . ASP B 1 82 ? 1.781 55.688 35.438 1 89.75 82 ASP B N 1
ATOM 4901 C CA . ASP B 1 82 ? 1.265 54.312 35.594 1 89.75 82 ASP B CA 1
ATOM 4902 C C . ASP B 1 82 ? 0.7 53.781 34.281 1 89.75 82 ASP B C 1
ATOM 4904 O O . ASP B 1 82 ? 0.926 52.625 33.906 1 89.75 82 ASP B O 1
ATOM 4908 N N . GLN B 1 83 ? 0.013 54.594 33.594 1 89.5 83 GLN B N 1
ATOM 4909 C CA . GLN B 1 83 ? -0.569 54.219 32.312 1 89.5 83 GLN B CA 1
ATOM 4910 C C . GLN B 1 83 ? 0.517 53.875 31.312 1 89.5 83 GLN B C 1
ATOM 4912 O O . GLN B 1 83 ? 0.405 52.875 30.578 1 89.5 83 GLN B O 1
ATOM 4917 N N . ALA B 1 84 ? 1.458 54.75 31.234 1 91.75 84 ALA B N 1
ATOM 4918 C CA . ALA B 1 84 ? 2.549 54.531 30.281 1 91.75 84 ALA B CA 1
ATOM 4919 C C . ALA B 1 84 ? 3.25 53.219 30.531 1 91.75 84 ALA B C 1
ATOM 4921 O O . ALA B 1 84 ? 3.564 52.469 29.594 1 91.75 84 ALA B O 1
ATOM 4922 N N . GLN B 1 85 ? 3.436 52.875 31.797 1 92.19 85 GLN B N 1
ATOM 4923 C CA . GLN B 1 85 ? 4.082 51.594 32.156 1 92.19 85 GLN B CA 1
ATOM 4924 C C . GLN B 1 85 ? 3.238 50.406 31.703 1 92.19 85 GLN B C 1
ATOM 4926 O O . GLN B 1 85 ? 3.768 49.438 31.188 1 92.19 85 GLN B O 1
ATOM 4931 N N . ASP B 1 86 ? 2 50.531 31.906 1 92.31 86 ASP B N 1
ATOM 4932 C CA . ASP B 1 86 ? 1.092 49.469 31.5 1 92.31 86 ASP B CA 1
ATOM 4933 C C . ASP B 1 86 ? 1.101 49.281 29.984 1 92.31 86 ASP B C 1
ATOM 4935 O O . ASP B 1 86 ? 1.096 48.156 29.484 1 92.31 86 ASP B O 1
ATOM 4939 N N . LEU B 1 87 ? 1.109 50.344 29.266 1 90.94 87 LEU B N 1
ATOM 4940 C CA . LEU B 1 87 ? 1.09 50.281 27.812 1 90.94 87 LEU B CA 1
ATOM 4941 C C . LEU B 1 87 ? 2.402 49.75 27.266 1 90.94 87 LEU B C 1
ATOM 4943 O O . LEU B 1 87 ? 2.4 48.938 26.344 1 90.94 87 LEU B O 1
ATOM 4947 N N . ILE B 1 88 ? 3.49 50.188 27.875 1 93.38 88 ILE B N 1
ATOM 4948 C CA . ILE B 1 88 ? 4.805 49.688 27.484 1 93.38 88 ILE B CA 1
ATOM 4949 C C . ILE B 1 88 ? 4.867 48.188 27.688 1 93.38 88 ILE B C 1
ATOM 4951 O O . ILE B 1 88 ? 5.262 47.438 26.781 1 93.38 88 ILE B O 1
ATOM 4955 N N . ASP B 1 89 ? 4.422 47.719 28.828 1 93.06 89 ASP B N 1
ATOM 4956 C CA . ASP B 1 89 ? 4.418 46.281 29.141 1 93.06 89 ASP B CA 1
ATOM 4957 C C . ASP B 1 89 ? 3.494 45.531 28.188 1 93.06 89 ASP B C 1
ATOM 4959 O O . ASP B 1 89 ? 3.832 44.438 27.734 1 93.06 89 ASP B O 1
ATOM 4963 N N . GLY B 1 90 ? 2.389 46.094 27.953 1 91.88 90 GLY B N 1
ATOM 4964 C CA . GLY B 1 90 ? 1.432 45.438 27.062 1 91.88 90 GLY B CA 1
ATOM 4965 C C . GLY B 1 90 ? 1.956 45.281 25.656 1 91.88 90 GLY B C 1
ATOM 4966 O O . GLY B 1 90 ? 1.873 44.188 25.078 1 91.88 90 GLY B O 1
ATOM 4967 N N . VAL B 1 91 ? 2.51 46.312 25.078 1 92.12 91 VAL B N 1
ATOM 4968 C CA . VAL B 1 91 ? 3.016 46.25 23.703 1 92.12 91 VAL B CA 1
ATOM 4969 C C . VAL B 1 91 ? 4.199 45.281 23.625 1 92.12 91 VAL B C 1
ATOM 4971 O O . VAL B 1 91 ? 4.297 44.5 22.688 1 92.12 91 VAL B O 1
ATOM 4974 N N . ARG B 1 92 ? 5.051 45.344 24.609 1 92.31 92 ARG B N 1
ATOM 4975 C CA . ARG B 1 92 ? 6.203 44.469 24.641 1 92.31 92 ARG B CA 1
ATOM 4976 C C . ARG B 1 92 ? 5.766 43 24.688 1 92.31 92 ARG B C 1
ATOM 4978 O O . ARG B 1 92 ? 6.266 42.188 23.906 1 92.31 92 ARG B O 1
ATOM 4985 N N . HIS B 1 93 ? 4.836 42.719 25.531 1 93.12 93 HIS B N 1
ATOM 4986 C CA . HIS B 1 93 ? 4.344 41.344 25.656 1 93.12 93 HIS B CA 1
ATOM 4987 C C . HIS B 1 93 ? 3.65 40.906 24.359 1 93.12 93 HIS B C 1
ATOM 4989 O O . HIS B 1 93 ? 3.807 39.75 23.938 1 93.12 93 HIS B O 1
ATOM 4995 N N . ALA B 1 94 ? 2.93 41.75 23.797 1 92.81 94 ALA B N 1
ATOM 4996 C CA . ALA B 1 94 ? 2.23 41.406 22.562 1 92.81 94 ALA B CA 1
ATOM 4997 C C . ALA B 1 94 ? 3.217 41.125 21.438 1 92.81 94 ALA B C 1
ATOM 4999 O O . ALA B 1 94 ? 2.996 40.188 20.641 1 92.81 94 ALA B O 1
ATOM 5000 N N . LEU B 1 95 ? 4.277 41.875 21.344 1 93.56 95 LEU B N 1
ATOM 5001 C CA . LEU B 1 95 ? 5.305 41.625 20.344 1 93.56 95 LEU B CA 1
ATOM 5002 C C . LEU B 1 95 ? 5.938 40.25 20.547 1 93.56 95 LEU B C 1
ATOM 5004 O O . LEU B 1 95 ? 6.164 39.5 19.594 1 93.56 95 LEU B O 1
ATOM 5008 N N . THR B 1 96 ? 6.168 39.906 21.797 1 94 96 THR B N 1
ATOM 5009 C CA . THR B 1 96 ? 6.75 38.625 22.125 1 94 96 THR B CA 1
ATOM 5010 C C . THR B 1 96 ? 5.793 37.5 21.766 1 94 96 THR B C 1
ATOM 5012 O O . THR B 1 96 ? 6.211 36.469 21.203 1 94 96 THR B O 1
ATOM 5015 N N . MET B 1 97 ? 4.543 37.688 22.062 1 94.25 97 MET B N 1
ATOM 5016 C CA . MET B 1 97 ? 3.543 36.688 21.734 1 94.25 97 MET B CA 1
ATOM 5017 C C . MET B 1 97 ? 3.443 36.5 20.219 1 94.25 97 MET B C 1
ATOM 5019 O O . MET B 1 97 ? 3.346 35.344 19.734 1 94.25 97 MET B O 1
ATOM 5023 N N . ASN B 1 98 ? 3.449 37.594 19.469 1 95.31 98 ASN B N 1
ATOM 5024 C CA . ASN B 1 98 ? 3.4 37.5 18.016 1 95.31 98 ASN B CA 1
ATOM 5025 C C . ASN B 1 98 ? 4.594 36.719 17.469 1 95.31 98 ASN B C 1
ATOM 5027 O O . ASN B 1 98 ? 4.445 35.938 16.531 1 95.31 98 ASN B O 1
ATOM 5031 N N . GLN B 1 99 ? 5.727 37 18.094 1 95.12 99 GLN B N 1
ATOM 5032 C CA . GLN B 1 99 ? 6.93 36.312 17.656 1 95.12 99 GLN B CA 1
ATOM 5033 C C . GLN B 1 99 ? 6.836 34.812 17.938 1 95.12 99 GLN B C 1
ATOM 5035 O O . GLN B 1 99 ? 7.254 34 17.109 1 95.12 99 GLN B O 1
ATOM 5040 N N . ARG B 1 100 ? 6.328 34.406 19.031 1 94.38 100 ARG B N 1
ATOM 5041 C CA . ARG B 1 100 ? 6.152 33 19.375 1 94.38 100 ARG B CA 1
ATOM 5042 C C . ARG B 1 100 ? 5.141 32.312 18.453 1 94.38 100 ARG B C 1
ATOM 5044 O O . ARG B 1 100 ? 5.324 31.188 18.031 1 94.38 100 ARG B O 1
ATOM 5051 N N . MET B 1 101 ? 4.102 33.031 18.141 1 95.06 101 MET B N 1
ATOM 5052 C CA . MET B 1 101 ? 3.107 32.531 17.203 1 95.06 101 MET B CA 1
ATOM 5053 C C . MET B 1 101 ? 3.705 32.344 15.812 1 95.06 101 MET B C 1
ATOM 5055 O O . MET B 1 101 ? 3.42 31.375 15.125 1 95.06 101 MET B O 1
ATOM 5059 N N . GLN B 1 102 ? 4.527 33.344 15.438 1 94.81 102 GLN B N 1
ATOM 5060 C CA . GLN B 1 102 ? 5.211 33.25 14.148 1 94.81 102 GLN B CA 1
ATOM 5061 C C . GLN B 1 102 ? 6.07 32 14.07 1 94.81 102 GLN B C 1
ATOM 5063 O O . GLN B 1 102 ? 6.039 31.281 13.062 1 94.81 102 GLN B O 1
ATOM 5068 N N . ASN B 1 103 ? 6.781 31.672 15.117 1 94.5 103 ASN B N 1
ATOM 5069 C CA . ASN B 1 103 ? 7.594 30.469 15.172 1 94.5 103 ASN B CA 1
ATOM 5070 C C . ASN B 1 103 ? 6.73 29.203 15.086 1 94.5 103 ASN B C 1
ATOM 5072 O O . ASN B 1 103 ? 7.109 28.234 14.43 1 94.5 103 ASN B O 1
ATOM 5076 N N . GLY B 1 104 ? 5.652 29.266 15.805 1 95 104 GLY B N 1
ATOM 5077 C CA . GLY B 1 104 ? 4.73 28.141 15.758 1 95 104 GLY B CA 1
ATOM 5078 C C . GLY B 1 104 ? 4.188 27.875 14.359 1 95 104 GLY B C 1
ATOM 5079 O O . GLY B 1 104 ? 4.145 26.734 13.914 1 95 104 GLY B O 1
ATOM 5080 N N . ILE B 1 105 ? 3.83 28.875 13.672 1 95.75 105 ILE B N 1
ATOM 5081 C CA . ILE B 1 105 ? 3.262 28.75 12.328 1 95.75 105 ILE B CA 1
ATOM 5082 C C . ILE B 1 105 ? 4.332 28.266 11.359 1 95.75 105 ILE B C 1
ATOM 5084 O O . ILE B 1 105 ? 4.039 27.469 10.453 1 95.75 105 ILE B O 1
ATOM 5088 N N . ASP B 1 106 ? 5.582 28.734 11.516 1 93.75 106 ASP B N 1
ATOM 5089 C CA . ASP B 1 106 ? 6.688 28.25 10.688 1 93.75 106 ASP B CA 1
ATOM 5090 C C . ASP B 1 106 ? 6.898 26.75 10.859 1 93.75 106 ASP B C 1
ATOM 5092 O O . ASP B 1 106 ? 7.152 26.047 9.883 1 93.75 106 ASP B O 1
ATOM 5096 N N . GLU B 1 107 ? 6.75 26.312 12.07 1 94.5 107 GLU B N 1
ATOM 5097 C CA . GLU B 1 107 ? 6.906 24.891 12.344 1 94.5 107 GLU B CA 1
ATOM 5098 C C . GLU B 1 107 ? 5.762 24.078 11.734 1 94.5 107 GLU B C 1
ATOM 5100 O O . GLU B 1 107 ? 5.977 22.984 11.219 1 94.5 107 GLU B O 1
ATOM 5105 N N . ILE B 1 108 ? 4.594 24.562 11.781 1 95.44 108 ILE B N 1
ATOM 5106 C CA . ILE B 1 108 ? 3.443 23.906 11.18 1 95.44 108 ILE B CA 1
ATOM 5107 C C . ILE B 1 108 ? 3.648 23.797 9.672 1 95.44 108 ILE B C 1
ATOM 5109 O O . ILE B 1 108 ? 3.377 22.75 9.07 1 95.44 108 ILE B O 1
ATOM 5113 N N . ASN B 1 109 ? 4.168 24.844 9.055 1 94.31 109 ASN B N 1
ATOM 5114 C CA . ASN B 1 109 ? 4.461 24.812 7.621 1 94.31 109 ASN B CA 1
ATOM 5115 C C . ASN B 1 109 ? 5.5 23.75 7.281 1 94.31 109 ASN B C 1
ATOM 5117 O O . ASN B 1 109 ? 5.387 23.078 6.254 1 94.31 109 ASN B O 1
ATOM 5121 N N . GLU B 1 110 ? 6.461 23.641 8.148 1 94.06 110 GLU B N 1
ATOM 5122 C CA . GLU B 1 110 ? 7.48 22.609 7.957 1 94.06 110 GLU B CA 1
ATOM 5123 C C . GLU B 1 110 ? 6.875 21.203 8.031 1 94.06 110 GLU B C 1
ATOM 5125 O O . GLU B 1 110 ? 7.246 20.328 7.266 1 94.06 110 GLU B O 1
ATOM 5130 N N . GLN B 1 111 ? 5.992 21.078 8.992 1 95.06 111 GLN B N 1
ATOM 5131 C CA . GLN B 1 111 ? 5.336 19.781 9.133 1 95.06 111 GLN B CA 1
ATOM 5132 C C . GLN B 1 111 ? 4.469 19.469 7.914 1 95.06 111 GLN B C 1
ATOM 5134 O O . GLN B 1 111 ? 4.418 18.328 7.461 1 95.06 111 GLN B O 1
ATOM 5139 N N . ALA B 1 112 ? 3.758 20.438 7.367 1 94.5 112 ALA B N 1
ATOM 5140 C CA . ALA B 1 112 ? 2.955 20.234 6.164 1 94.5 112 ALA B CA 1
ATOM 5141 C C . ALA B 1 112 ? 3.83 19.844 4.977 1 94.5 112 ALA B C 1
ATOM 5143 O O . ALA B 1 112 ? 3.447 18.984 4.176 1 94.5 112 ALA B O 1
ATOM 5144 N N . GLU B 1 113 ? 5.035 20.406 4.863 1 92.88 113 GLU B N 1
ATOM 5145 C CA . GLU B 1 113 ? 5.977 20.047 3.807 1 92.88 113 GLU B CA 1
ATOM 5146 C C . GLU B 1 113 ? 6.461 18.609 3.959 1 92.88 113 GLU B C 1
ATOM 5148 O O . GLU B 1 113 ? 6.613 17.891 2.967 1 92.88 113 GLU B O 1
ATOM 5153 N N . THR B 1 114 ? 6.684 18.25 5.188 1 93.62 114 THR B N 1
ATOM 5154 C CA . THR B 1 114 ? 7.09 16.891 5.477 1 93.62 114 THR B CA 1
ATOM 5155 C C . THR B 1 114 ? 6.008 15.898 5.051 1 93.62 114 THR B C 1
ATOM 5157 O O . THR B 1 114 ? 6.301 14.875 4.426 1 93.62 114 THR B O 1
ATOM 5160 N N . VAL B 1 115 ? 4.77 16.203 5.332 1 94.88 115 VAL B N 1
ATOM 5161 C CA . VAL B 1 115 ? 3.641 15.367 4.938 1 94.88 115 VAL B CA 1
ATOM 5162 C C . VAL B 1 115 ? 3.604 15.234 3.416 1 94.88 115 VAL B C 1
ATOM 5164 O O . VAL B 1 115 ? 3.496 14.133 2.881 1 94.88 115 VAL B O 1
ATOM 5167 N N . ASN B 1 116 ? 3.773 16.297 2.707 1 94.56 116 ASN B N 1
ATOM 5168 C CA .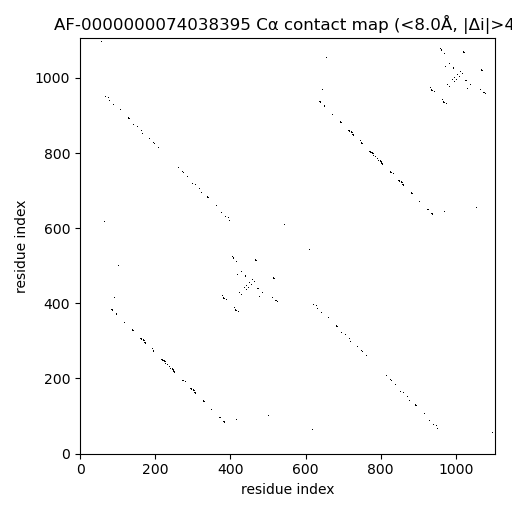 ASN B 1 116 ? 3.701 16.312 1.251 1 94.56 116 ASN B CA 1
ATOM 5169 C C . ASN B 1 116 ? 4.82 15.477 0.631 1 94.56 116 ASN B C 1
ATOM 5171 O O . ASN B 1 116 ? 4.613 14.797 -0.376 1 94.56 116 ASN B O 1
ATOM 5175 N N . GLN B 1 117 ? 5.977 15.547 1.238 1 93.88 117 GLN B N 1
ATOM 5176 C CA . GLN B 1 117 ? 7.098 14.758 0.746 1 93.88 117 GLN B CA 1
ATOM 5177 C C . GLN B 1 117 ? 6.828 13.266 0.891 1 93.88 117 GLN B C 1
ATOM 5179 O O . GLN B 1 117 ? 7.047 12.492 -0.047 1 93.88 117 GLN B O 1
ATOM 5184 N N . HIS B 1 118 ? 6.316 12.891 2.01 1 93.69 118 HIS B N 1
ATOM 5185 C CA . HIS B 1 118 ? 6.09 11.469 2.256 1 93.69 118 HIS B CA 1
ATOM 5186 C C . HIS B 1 118 ? 4.879 10.969 1.479 1 93.69 118 HIS B C 1
ATOM 5188 O O . HIS B 1 118 ? 4.812 9.789 1.123 1 93.69 118 HIS B O 1
ATOM 5194 N N . LEU B 1 119 ? 3.945 11.836 1.13 1 93.12 119 LEU B N 1
ATOM 5195 C CA . LEU B 1 119 ? 2.844 11.484 0.24 1 93.12 119 LEU B CA 1
ATOM 5196 C C . LEU B 1 119 ? 3.357 11.148 -1.156 1 93.12 119 LEU B C 1
ATOM 5198 O O . LEU B 1 119 ? 2.863 10.219 -1.798 1 93.12 119 LEU B O 1
ATOM 5202 N N . ARG B 1 120 ? 4.379 11.836 -1.624 1 92.25 120 ARG B N 1
ATOM 5203 C CA . ARG B 1 120 ? 4.969 11.547 -2.928 1 92.25 120 ARG B CA 1
ATOM 5204 C C . ARG B 1 120 ? 5.629 10.18 -2.939 1 92.25 120 ARG B C 1
ATOM 5206 O O . ARG B 1 120 ? 5.477 9.414 -3.896 1 92.25 120 ARG B O 1
ATOM 5213 N N . ASP B 1 121 ? 6.273 9.898 -1.822 1 90.94 121 ASP B N 1
ATOM 5214 C CA . ASP B 1 121 ? 6.922 8.594 -1.693 1 90.94 121 ASP B CA 1
ATOM 5215 C C . ASP B 1 121 ? 5.891 7.469 -1.695 1 90.94 121 ASP B C 1
ATOM 5217 O O . ASP B 1 121 ? 6.094 6.438 -2.336 1 90.94 121 ASP B O 1
ATOM 5221 N N . THR B 1 122 ? 4.867 7.664 -1.011 1 91.06 122 THR B N 1
ATOM 5222 C CA . THR B 1 122 ? 3.816 6.656 -0.914 1 91.06 122 THR B CA 1
ATOM 5223 C C . THR B 1 122 ? 3.148 6.438 -2.268 1 91.06 122 THR B C 1
ATOM 5225 O O . THR B 1 122 ? 2.9 5.301 -2.668 1 91.06 122 THR B O 1
ATOM 5228 N N . THR B 1 123 ? 2.934 7.523 -2.988 1 92.25 123 THR B N 1
ATOM 5229 C CA . THR B 1 123 ? 2.311 7.426 -4.305 1 92.25 123 THR B CA 1
ATOM 5230 C C . THR B 1 123 ? 3.191 6.625 -5.258 1 92.25 123 THR B C 1
ATOM 5232 O O . THR B 1 123 ? 2.689 5.816 -6.043 1 92.25 123 THR B O 1
ATOM 5235 N N . ALA B 1 124 ? 4.496 6.816 -5.176 1 92.5 124 ALA B N 1
ATOM 5236 C CA . ALA B 1 124 ? 5.43 6.059 -6.004 1 92.5 124 ALA B CA 1
ATOM 5237 C C . ALA B 1 124 ? 5.387 4.57 -5.66 1 92.5 124 ALA B C 1
ATOM 5239 O O . ALA B 1 124 ? 5.398 3.721 -6.555 1 92.5 124 ALA B O 1
ATOM 5240 N N . ALA B 1 125 ? 5.316 4.277 -4.391 1 91.44 125 ALA B N 1
ATOM 5241 C CA . ALA B 1 125 ? 5.25 2.891 -3.939 1 91.44 125 ALA B CA 1
ATOM 5242 C C . ALA B 1 125 ? 3.951 2.23 -4.391 1 91.44 125 ALA B C 1
ATOM 5244 O O . ALA B 1 125 ? 3.947 1.063 -4.793 1 91.44 125 ALA B O 1
ATOM 5245 N N . ILE B 1 126 ? 2.865 2.936 -4.379 1 92.12 126 ILE B N 1
ATOM 5246 C CA . ILE B 1 126 ? 1.569 2.432 -4.82 1 92.12 126 ILE B CA 1
ATOM 5247 C C . ILE B 1 126 ? 1.623 2.1 -6.309 1 92.12 126 ILE B C 1
ATOM 5249 O O . ILE B 1 126 ? 1.115 1.061 -6.738 1 92.12 126 ILE B O 1
ATOM 5253 N N . GLU B 1 127 ? 2.256 2.924 -7.09 1 92.5 127 GLU B N 1
ATOM 5254 C CA . GLU B 1 127 ? 2.377 2.68 -8.523 1 92.5 127 GLU B CA 1
ATOM 5255 C C . GLU B 1 127 ? 3.162 1.399 -8.805 1 92.5 127 GLU B C 1
ATOM 5257 O O . GLU B 1 127 ? 2.818 0.641 -9.711 1 92.5 127 GLU B O 1
ATOM 5262 N N . GLU B 1 128 ? 4.125 1.156 -8 1 91.94 128 GLU B N 1
ATOM 5263 C CA . GLU B 1 128 ? 4.918 -0.059 -8.133 1 91.94 128 GLU B CA 1
ATOM 5264 C C . GLU B 1 128 ? 4.094 -1.3 -7.809 1 91.94 128 GLU B C 1
ATOM 5266 O O . GLU B 1 128 ? 4.141 -2.293 -8.539 1 91.94 128 GLU B O 1
ATOM 5271 N N . ILE B 1 129 ? 3.375 -1.242 -6.773 1 90.19 129 ILE B N 1
ATOM 5272 C CA . ILE B 1 129 ? 2.549 -2.371 -6.363 1 90.19 129 ILE B CA 1
ATOM 5273 C C . ILE B 1 129 ? 1.477 -2.639 -7.418 1 90.19 129 ILE B C 1
ATOM 5275 O O . ILE B 1 129 ? 1.204 -3.793 -7.758 1 90.19 129 ILE B O 1
ATOM 5279 N N . ASN B 1 130 ? 0.896 -1.582 -7.949 1 91.75 130 ASN B N 1
ATOM 5280 C CA . ASN B 1 130 ? -0.112 -1.737 -8.992 1 91.75 130 ASN B CA 1
ATOM 5281 C C . ASN B 1 130 ? 0.462 -2.422 -10.227 1 91.75 130 ASN B C 1
ATOM 5283 O O . ASN B 1 130 ? -0.187 -3.283 -10.82 1 91.75 130 ASN B O 1
ATOM 5287 N N . ALA B 1 131 ? 1.663 -2.014 -10.594 1 91.56 131 ALA B N 1
ATOM 5288 C CA . ALA B 1 131 ? 2.316 -2.641 -11.742 1 91.56 131 ALA B CA 1
ATOM 5289 C C . ALA B 1 131 ? 2.568 -4.125 -11.484 1 91.56 131 ALA B C 1
ATOM 5291 O O . ALA B 1 131 ? 2.342 -4.961 -12.359 1 91.56 131 ALA B O 1
ATOM 5292 N N . THR B 1 132 ? 3.027 -4.457 -10.305 1 88.44 132 THR B N 1
ATOM 5293 C CA . THR B 1 132 ? 3.287 -5.844 -9.93 1 88.44 132 THR B CA 1
ATOM 5294 C C . THR B 1 132 ? 1.99 -6.645 -9.891 1 88.44 132 THR B C 1
ATOM 5296 O O . THR B 1 132 ? 1.944 -7.785 -10.367 1 88.44 132 THR B O 1
ATOM 5299 N N . THR B 1 133 ? 0.956 -6.09 -9.367 1 87.62 133 THR B N 1
ATOM 5300 C CA . THR B 1 133 ? -0.334 -6.766 -9.281 1 87.62 133 THR B CA 1
ATOM 5301 C C . THR B 1 133 ? -0.906 -7.016 -10.672 1 87.62 133 THR B C 1
ATOM 5303 O O . THR B 1 133 ? -1.524 -8.055 -10.914 1 87.62 133 THR B O 1
ATOM 5306 N N . GLU B 1 134 ? -0.697 -6.094 -11.609 1 88.06 134 GLU B N 1
ATOM 5307 C CA . GLU B 1 134 ? -1.113 -6.297 -12.992 1 88.06 134 GLU B CA 1
ATOM 5308 C C . GLU B 1 134 ? -0.365 -7.469 -13.625 1 88.06 134 GLU B C 1
ATOM 5310 O O . GLU B 1 134 ? -0.954 -8.266 -14.352 1 88.06 134 GLU B O 1
ATOM 5315 N N . SER B 1 135 ? 0.882 -7.535 -13.328 1 87.56 135 SER B N 1
ATOM 5316 C CA . SER B 1 135 ? 1.685 -8.656 -13.82 1 87.56 135 SER B CA 1
ATOM 5317 C C . SER B 1 135 ? 1.189 -9.977 -13.25 1 87.56 135 SER B C 1
ATOM 5319 O O . SER B 1 135 ? 1.153 -10.984 -13.961 1 87.56 135 SER B O 1
ATOM 5321 N N . PHE B 1 136 ? 0.72 -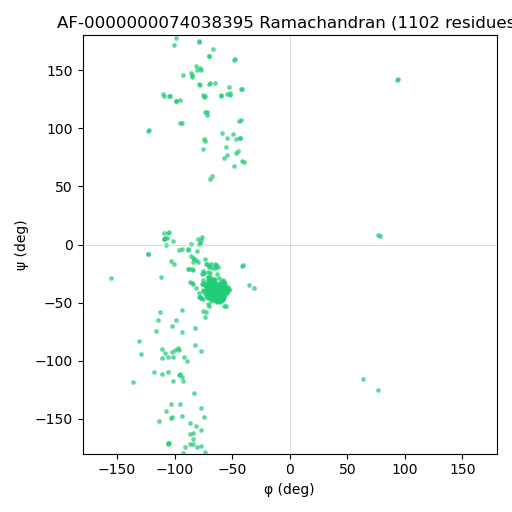10.008 -11.992 1 84.44 136 PHE B N 1
ATOM 5322 C CA . PHE B 1 136 ? 0.17 -11.203 -11.367 1 84.44 136 PHE B CA 1
ATOM 5323 C C . PHE B 1 136 ? -1.082 -11.672 -12.094 1 84.44 136 PHE B C 1
ATOM 5325 O O . PHE B 1 136 ? -1.259 -12.875 -12.328 1 84.44 136 PHE B O 1
ATOM 5332 N N . THR B 1 137 ? -1.853 -10.727 -12.477 1 84.94 137 THR B N 1
ATOM 5333 C CA . THR B 1 137 ? -3.09 -11.07 -13.164 1 84.94 137 THR B CA 1
ATOM 5334 C C . THR B 1 137 ? -2.791 -11.766 -14.492 1 84.94 137 THR B C 1
ATOM 5336 O O . THR B 1 137 ? -3.447 -12.742 -14.852 1 84.94 137 THR B O 1
ATOM 5339 N N . GLN B 1 138 ? -1.774 -11.328 -15.227 1 89.19 138 GLN B N 1
ATOM 5340 C CA . GLN B 1 138 ? -1.379 -11.938 -16.484 1 89.19 138 GLN B CA 1
ATOM 5341 C C . GLN B 1 138 ? -0.781 -13.32 -16.266 1 89.19 138 GLN B C 1
ATOM 5343 O O . GLN B 1 138 ? -1.063 -14.25 -17.031 1 89.19 138 GLN B O 1
ATOM 5348 N N . ARG B 1 139 ? -0.009 -13.461 -15.258 1 86.69 139 ARG B N 1
ATOM 5349 C CA . ARG B 1 139 ? 0.648 -14.727 -14.969 1 86.69 139 ARG B CA 1
ATOM 5350 C C . ARG B 1 139 ? -0.36 -15.773 -14.5 1 86.69 139 ARG B C 1
ATOM 5352 O O . ARG B 1 139 ? -0.219 -16.969 -14.805 1 86.69 139 ARG B O 1
ATOM 5359 N N . VAL B 1 140 ? -1.375 -15.336 -13.781 1 86.44 140 VAL B N 1
ATOM 5360 C CA . VAL B 1 140 ? -2.416 -16.234 -13.305 1 86.44 140 VAL B CA 1
ATOM 5361 C C . VAL B 1 140 ? -3.213 -16.781 -14.492 1 86.44 140 VAL B C 1
ATOM 5363 O O . VAL B 1 140 ? -3.605 -17.953 -14.508 1 86.44 140 VAL B O 1
ATOM 5366 N N . GLU B 1 141 ? -3.385 -15.984 -15.484 1 89.62 141 GLU B N 1
ATOM 5367 C CA . GLU B 1 141 ? -4.059 -16.438 -16.688 1 89.62 141 GLU B CA 1
ATOM 5368 C C . GLU B 1 141 ? -3.236 -17.5 -17.422 1 89.62 141 GLU B C 1
ATOM 5370 O O . GLU B 1 141 ? -3.775 -18.516 -17.875 1 89.62 141 GLU B O 1
ATOM 5375 N N . SER B 1 142 ? -1.978 -17.219 -17.5 1 91 142 SER B N 1
ATOM 5376 C CA . SER B 1 142 ? -1.077 -18.172 -18.109 1 91 142 SER B CA 1
ATOM 5377 C C . SER B 1 142 ? -1.029 -19.484 -17.328 1 91 142 SER B C 1
ATOM 5379 O O . SER B 1 142 ? -1.013 -20.562 -17.906 1 91 142 SER B O 1
ATOM 5381 N N . GLN B 1 143 ? -0.981 -19.375 -16.031 1 90.06 143 GLN B N 1
ATOM 5382 C CA . GLN B 1 143 ? -0.976 -20.547 -15.164 1 90.06 143 GLN B CA 1
ATOM 5383 C C . GLN B 1 143 ? -2.254 -21.359 -15.328 1 90.06 143 GLN B C 1
ATOM 5385 O O . GLN B 1 143 ? -2.205 -22.594 -15.414 1 90.06 143 GLN B O 1
ATOM 5390 N N . SER B 1 144 ? -3.371 -20.719 -15.406 1 91.38 144 SER B N 1
ATOM 5391 C CA . SER B 1 144 ? -4.652 -21.391 -15.602 1 91.38 144 SER B CA 1
ATOM 5392 C C . SER B 1 144 ? -4.668 -22.172 -16.906 1 91.38 144 SER B C 1
ATOM 5394 O O . SER B 1 144 ? -5.129 -23.312 -16.953 1 91.38 144 SER B O 1
ATOM 5396 N N . SER B 1 145 ? -4.137 -21.594 -17.938 1 92.62 145 SER B N 1
ATOM 5397 C CA . SER B 1 145 ? -4.074 -22.25 -19.25 1 92.62 145 SER B CA 1
ATOM 5398 C C . SER B 1 145 ? -3.166 -23.469 -19.203 1 92.62 145 SER B C 1
ATOM 5400 O O . SER B 1 145 ? -3.5 -24.516 -19.766 1 92.62 145 SER B O 1
ATOM 5402 N N . ALA B 1 146 ? -2.023 -23.266 -18.547 1 90.5 146 ALA B N 1
ATOM 5403 C CA . ALA B 1 146 ? -1.07 -24.359 -18.438 1 90.5 146 ALA B CA 1
ATOM 5404 C C . ALA B 1 146 ? -1.664 -25.531 -17.656 1 90.5 146 ALA B C 1
ATOM 5406 O O . ALA B 1 146 ? -1.455 -26.703 -18.016 1 90.5 146 ALA B O 1
ATOM 5407 N N . VAL B 1 147 ? -2.404 -25.266 -16.656 1 91.81 147 VAL B N 1
ATOM 5408 C CA . VAL B 1 147 ? -3.016 -26.297 -15.812 1 91.81 147 VAL B CA 1
ATOM 5409 C C . VAL B 1 147 ? -4.102 -27.031 -16.594 1 91.81 147 VAL B C 1
ATOM 5411 O O . VAL B 1 147 ? -4.211 -28.25 -16.516 1 91.81 147 VAL B O 1
ATOM 5414 N N . VAL B 1 148 ? -4.91 -26.344 -17.406 1 91.06 148 VAL B N 1
ATOM 5415 C CA . VAL B 1 148 ? -5.953 -26.938 -18.219 1 91.06 148 VAL B CA 1
ATOM 5416 C C . VAL B 1 148 ? -5.324 -27.844 -19.297 1 91.06 148 VAL B C 1
ATOM 5418 O O . VAL B 1 148 ? -5.801 -28.953 -19.547 1 91.06 148 VAL B O 1
ATOM 5421 N N . GLN B 1 149 ? -4.25 -27.328 -19.859 1 90.25 149 GLN B N 1
ATOM 5422 C CA . GLN B 1 149 ? -3.537 -28.109 -20.875 1 90.25 149 GLN B CA 1
ATOM 5423 C C . GLN B 1 149 ? -2.982 -29.391 -20.266 1 90.25 149 GLN B C 1
ATOM 5425 O O . GLN B 1 149 ? -3.068 -30.469 -20.875 1 90.25 149 GLN B O 1
ATOM 5430 N N . THR B 1 150 ? -2.385 -29.312 -19.125 1 91.56 150 THR B N 1
ATOM 5431 C CA . THR B 1 150 ? -1.851 -30.484 -18.453 1 91.56 150 THR B CA 1
ATOM 5432 C C . THR B 1 150 ? -2.961 -31.484 -18.141 1 91.56 150 THR B C 1
ATOM 5434 O O . THR B 1 150 ? -2.807 -32.688 -18.391 1 91.56 150 THR B O 1
ATOM 5437 N N . SER B 1 151 ? -4.09 -31.031 -17.641 1 92.5 151 SER B N 1
ATOM 5438 C CA . SER B 1 151 ? -5.223 -31.891 -17.312 1 92.5 151 SER B CA 1
ATOM 5439 C C . SER B 1 151 ? -5.727 -32.625 -18.547 1 92.5 151 SER B C 1
ATOM 5441 O O . SER B 1 151 ? -6 -33.844 -18.5 1 92.5 151 SER B O 1
ATOM 5443 N N . SER B 1 152 ? -5.828 -31.922 -19.672 1 93.25 152 SER B N 1
ATOM 5444 C CA . SER B 1 152 ? -6.293 -32.531 -20.906 1 93.25 152 SER B CA 1
ATOM 5445 C C . SER B 1 152 ? -5.316 -33.594 -21.406 1 93.25 152 SER B C 1
ATOM 5447 O O . SER B 1 152 ? -5.73 -34.656 -21.844 1 93.25 152 SER B O 1
ATOM 5449 N N . ALA B 1 153 ? -4.047 -33.188 -21.344 1 93.38 153 ALA B N 1
ATOM 5450 C CA . ALA B 1 153 ? -3.02 -34.156 -21.781 1 93.38 153 ALA B CA 1
ATOM 5451 C C . ALA B 1 153 ? -3.049 -35.406 -20.906 1 93.38 153 ALA B C 1
ATOM 5453 O O . ALA B 1 153 ? -2.898 -36.531 -21.422 1 93.38 153 ALA B O 1
ATOM 5454 N N . MET B 1 154 ? -3.27 -35.281 -19.641 1 92.94 154 MET B N 1
ATOM 5455 C CA . MET B 1 154 ? -3.299 -36.406 -18.719 1 92.94 154 MET B CA 1
ATOM 5456 C C . MET B 1 154 ? -4.52 -37.281 -18.969 1 92.94 154 MET B C 1
ATOM 5458 O O . MET B 1 154 ? -4.445 -38.5 -18.859 1 92.94 154 MET B O 1
ATOM 5462 N N . GLU B 1 155 ? -5.648 -36.719 -19.328 1 93.06 155 GLU B N 1
ATOM 5463 C CA . GLU B 1 155 ? -6.84 -37.5 -19.656 1 93.06 155 GLU B CA 1
ATOM 5464 C C . GLU B 1 155 ? -6.605 -38.375 -20.891 1 93.06 155 GLU B C 1
ATOM 5466 O O . GLU B 1 155 ? -6.973 -39.562 -20.891 1 93.06 155 GLU B O 1
ATOM 5471 N N . GLN B 1 156 ? -6.035 -37.75 -21.891 1 93.5 156 GLN B N 1
ATOM 5472 C CA . GLN B 1 156 ? -5.723 -38.5 -23.094 1 93.5 156 GLN B CA 1
ATOM 5473 C C . GLN B 1 156 ? -4.727 -39.625 -22.812 1 93.5 156 GLN B C 1
ATOM 5475 O O . GLN B 1 156 ? -4.879 -40.719 -23.312 1 93.5 156 GLN B O 1
ATOM 5480 N N . MET B 1 157 ? -3.715 -39.344 -22 1 93.62 157 MET B N 1
ATOM 5481 C CA . MET B 1 157 ? -2.705 -40.344 -21.641 1 93.62 157 MET B CA 1
ATOM 5482 C C . MET B 1 157 ? -3.332 -41.5 -20.891 1 93.62 157 MET B C 1
ATOM 5484 O O . MET B 1 157 ? -3.018 -42.656 -21.156 1 93.62 157 MET B O 1
ATOM 5488 N N . ASN B 1 158 ? -4.18 -41.188 -19.984 1 94.56 158 ASN B N 1
ATOM 5489 C CA . ASN B 1 158 ? -4.836 -42.219 -19.203 1 94.56 158 ASN B CA 1
ATOM 5490 C C . ASN B 1 158 ? -5.695 -43.125 -20.078 1 94.56 158 ASN B C 1
ATOM 5492 O O . ASN B 1 158 ? -5.746 -44.344 -19.875 1 94.56 158 ASN B O 1
ATOM 5496 N N . ALA B 1 159 ? -6.391 -42.562 -21.047 1 94.88 159 ALA B N 1
ATOM 5497 C CA . ALA B 1 159 ? -7.184 -43.344 -21.984 1 94.88 159 ALA B CA 1
ATOM 5498 C C . ALA B 1 159 ? -6.301 -44.312 -22.781 1 94.88 159 ALA B C 1
ATOM 5500 O O . ALA B 1 159 ? -6.625 -45.469 -22.938 1 94.88 159 ALA B O 1
ATOM 5501 N N . ASN B 1 160 ? -5.211 -43.75 -23.25 1 95.75 160 ASN B N 1
ATOM 5502 C CA . ASN B 1 160 ? -4.277 -44.562 -24.016 1 95.75 160 ASN B CA 1
ATOM 5503 C C . ASN B 1 160 ? -3.646 -45.656 -23.172 1 95.75 160 ASN B C 1
ATOM 5505 O O . ASN B 1 160 ? -3.426 -46.781 -23.641 1 95.75 160 ASN B O 1
ATOM 5509 N N . LEU B 1 161 ? -3.316 -45.375 -21.953 1 95.25 161 LEU B N 1
ATOM 5510 C CA . LEU B 1 161 ? -2.76 -46.375 -21.031 1 95.25 161 LEU B CA 1
ATOM 5511 C C . LEU B 1 161 ? -3.744 -47.5 -20.797 1 95.25 161 LEU B C 1
ATOM 5513 O O . LEU B 1 161 ? -3.348 -48.656 -20.734 1 95.25 161 LEU B O 1
ATOM 5517 N N . GLY B 1 162 ? -5.023 -47.156 -20.641 1 94.19 162 GLY B N 1
ATOM 5518 C CA . GLY B 1 162 ? -6.043 -48.188 -20.516 1 94.19 162 GLY B CA 1
ATOM 5519 C C . GLY B 1 162 ? -6.094 -49.125 -21.719 1 94.19 162 GLY B C 1
ATOM 5520 O O . GLY B 1 162 ? -6.223 -50.312 -21.547 1 94.19 162 GLY B O 1
ATOM 5521 N N . SER B 1 163 ? -5.988 -48.531 -22.859 1 95.06 163 SER B N 1
ATOM 5522 C CA . SER B 1 163 ? -5.992 -49.312 -24.094 1 95.06 163 SER B CA 1
ATOM 5523 C C . SER B 1 163 ? -4.789 -50.25 -24.156 1 95.06 163 SER B C 1
ATOM 5525 O O . SER B 1 163 ? -4.922 -51.438 -24.531 1 95.06 163 SER B O 1
ATOM 5527 N N . VAL B 1 164 ? -3.625 -49.75 -23.828 1 96.62 164 VAL B N 1
ATOM 5528 C CA . VAL B 1 164 ? -2.402 -50.562 -23.859 1 96.62 164 VAL B CA 1
ATOM 5529 C C . VAL B 1 164 ? -2.521 -51.719 -22.891 1 96.62 164 VAL B C 1
ATOM 5531 O O . VAL B 1 164 ? -2.176 -52.875 -23.219 1 96.62 164 VAL B O 1
ATOM 5534 N N . SER B 1 165 ? -2.938 -51.438 -21.703 1 95.81 165 SER B N 1
ATOM 5535 C CA . SER B 1 165 ? -3.105 -52.469 -20.688 1 95.81 165 SER B CA 1
ATOM 5536 C C . SER B 1 165 ? -4.062 -53.562 -21.156 1 95.81 165 SER B C 1
ATOM 5538 O O . SER B 1 165 ? -3.793 -54.75 -20.984 1 95.81 165 SER B O 1
ATOM 5540 N N . LYS B 1 166 ? -5.188 -53.188 -21.75 1 96.06 166 LYS B N 1
ATOM 5541 C CA . LYS B 1 166 ? -6.172 -54.125 -22.266 1 96.06 166 LYS B CA 1
ATOM 5542 C C . LYS B 1 166 ? -5.566 -55.031 -23.344 1 96.06 166 LYS B C 1
ATOM 5544 O O . LYS B 1 166 ? -5.746 -56.25 -23.328 1 96.06 166 LYS B O 1
ATOM 5549 N N . ILE B 1 167 ? -4.867 -54.406 -24.266 1 96.69 167 ILE B N 1
ATOM 5550 C CA . ILE B 1 167 ? -4.238 -55.125 -25.344 1 96.69 167 ILE B CA 1
ATOM 5551 C C . ILE B 1 167 ? -3.219 -56.125 -24.781 1 96.69 167 ILE B C 1
ATOM 5553 O O . ILE B 1 167 ? -3.197 -57.281 -25.172 1 96.69 167 ILE B O 1
ATOM 5557 N N . ALA B 1 168 ? -2.359 -55.656 -23.891 1 96.31 168 ALA B N 1
ATOM 5558 C CA . ALA B 1 168 ? -1.314 -56.5 -23.312 1 96.31 168 ALA B CA 1
ATOM 5559 C C . ALA B 1 168 ? -1.915 -57.688 -22.594 1 96.31 168 ALA B C 1
ATOM 5561 O O . ALA B 1 168 ? -1.462 -58.844 -22.781 1 96.31 168 ALA B O 1
ATOM 5562 N N . ARG B 1 169 ? -2.955 -57.562 -21.828 1 94.5 169 ARG B N 1
ATOM 5563 C CA . ARG B 1 169 ? -3.57 -58.656 -21.062 1 94.5 169 ARG B CA 1
ATOM 5564 C C . ARG B 1 169 ? -4.246 -59.656 -22 1 94.5 169 ARG B C 1
ATOM 5566 O O . ARG B 1 169 ? -4.102 -60.875 -21.812 1 94.5 169 ARG B O 1
ATOM 5573 N N . GLN B 1 170 ? -4.984 -59.125 -22.938 1 95.25 170 GLN B N 1
ATOM 5574 C CA . GLN B 1 170 ? -5.66 -60 -23.906 1 95.25 170 GLN B CA 1
ATOM 5575 C C . GLN B 1 170 ? -4.664 -60.844 -24.672 1 95.25 170 GLN B C 1
ATOM 5577 O O . GLN B 1 170 ? -4.867 -62.062 -24.828 1 95.25 170 GLN B O 1
ATOM 5582 N N . HIS B 1 171 ? -3.619 -60.25 -25.047 1 95.5 171 HIS B N 1
ATOM 5583 C CA . HIS B 1 171 ? -2.691 -60.969 -25.906 1 95.5 171 HIS B CA 1
ATOM 5584 C C . HIS B 1 171 ? -1.736 -61.844 -25.094 1 95.5 171 HIS B C 1
ATOM 5586 O O . HIS B 1 171 ? -1.137 -62.781 -25.641 1 95.5 171 HIS B O 1
ATOM 5592 N N . ARG B 1 172 ? -1.547 -61.531 -23.812 1 93.56 172 ARG B N 1
ATOM 5593 C CA . ARG B 1 172 ? -0.866 -62.469 -22.938 1 93.56 172 ARG B CA 1
ATOM 5594 C C . ARG B 1 172 ? -1.62 -63.812 -22.859 1 93.56 172 ARG B C 1
ATOM 5596 O O . ARG B 1 172 ? -1.014 -64.875 -22.922 1 93.56 172 ARG B O 1
ATOM 5603 N N . GLY B 1 173 ? -2.967 -63.781 -22.781 1 92.31 173 GLY B N 1
ATOM 5604 C CA . GLY B 1 173 ? -3.801 -64.938 -22.797 1 92.31 173 GLY B CA 1
ATOM 5605 C C . GLY B 1 173 ? -3.711 -65.75 -24.109 1 92.31 173 GLY B C 1
ATOM 5606 O O . GLY B 1 173 ? -3.615 -66.938 -24.109 1 92.31 173 GLY B O 1
ATOM 5607 N N . LYS B 1 174 ? -3.689 -65 -25.156 1 91.81 174 LYS B N 1
ATOM 5608 C CA . LYS B 1 174 ? -3.588 -65.625 -26.469 1 91.81 174 LYS B CA 1
ATOM 5609 C C . LYS B 1 174 ? -2.246 -66.312 -26.641 1 91.81 174 LYS B C 1
ATOM 5611 O O . LYS B 1 174 ? -2.172 -67.375 -27.281 1 91.81 174 LYS B O 1
ATOM 5616 N N . ALA B 1 175 ? -1.213 -65.688 -26.109 1 91.06 175 ALA B N 1
ATOM 5617 C CA . ALA B 1 175 ? 0.106 -66.312 -26.172 1 91.06 175 ALA B CA 1
ATOM 5618 C C . ALA B 1 175 ? 0.12 -67.625 -25.422 1 91.06 175 ALA B C 1
ATOM 5620 O O . ALA B 1 175 ? 0.717 -68.625 -25.891 1 91.06 175 ALA B O 1
ATOM 5621 N N . ALA B 1 176 ? -0.569 -67.75 -24.297 1 88.62 176 ALA B N 1
ATOM 5622 C CA . ALA B 1 176 ? -0.666 -69 -23.547 1 88.62 176 ALA B CA 1
ATOM 5623 C C . ALA B 1 176 ? -1.388 -70.062 -24.359 1 88.62 176 ALA B C 1
ATOM 5625 O O . ALA B 1 176 ? -0.985 -71.25 -24.359 1 88.62 176 ALA B O 1
ATOM 5626 N N . GLN B 1 177 ? -2.424 -69.688 -25.062 1 89.88 177 GLN B N 1
ATOM 5627 C CA . GLN B 1 177 ? -3.162 -70.625 -25.922 1 89.88 177 GLN B CA 1
ATOM 5628 C C . GLN B 1 177 ? -2.289 -71.125 -27.062 1 89.88 177 GLN B C 1
ATOM 5630 O O . GLN B 1 177 ? -2.355 -72.312 -27.438 1 89.88 177 GLN B O 1
ATOM 5635 N N . LEU B 1 178 ? -1.533 -70.188 -27.578 1 88.94 178 LEU B N 1
ATOM 5636 C CA . LEU B 1 178 ? -0.633 -70.562 -28.672 1 88.94 178 LEU B CA 1
ATOM 5637 C C . LEU B 1 178 ? 0.429 -71.562 -28.188 1 88.94 178 LEU B C 1
ATOM 5639 O O . LEU B 1 178 ? 0.832 -72.438 -28.938 1 88.94 178 LEU B O 1
ATOM 5643 N N . ALA B 1 179 ? 0.946 -71.375 -26.984 1 88.69 179 ALA B N 1
ATOM 5644 C CA . ALA B 1 179 ? 1.909 -72.312 -26.406 1 88.69 179 ALA B CA 1
ATOM 5645 C C . ALA B 1 179 ? 1.311 -73.688 -26.266 1 88.69 179 ALA B C 1
ATOM 5647 O O . ALA B 1 179 ? 1.985 -74.688 -26.547 1 88.69 179 ALA B O 1
ATOM 5648 N N . GLU B 1 180 ? 0.066 -73.812 -25.938 1 91 180 GLU B N 1
ATOM 5649 C CA . GLU B 1 180 ? -0.629 -75.125 -25.844 1 91 180 GLU B CA 1
ATOM 5650 C C . GLU B 1 180 ? -0.789 -75.75 -27.203 1 91 180 GLU B C 1
ATOM 5652 O O . GLU B 1 180 ? -0.615 -76.938 -27.344 1 91 180 GLU B O 1
ATOM 5657 N N . LEU B 1 181 ? -1.123 -74.875 -28.094 1 88.88 181 LEU B N 1
ATOM 5658 C CA . LEU B 1 181 ? -1.259 -75.375 -29.453 1 88.88 181 LEU B CA 1
ATOM 5659 C C . LEU B 1 181 ? 0.065 -75.938 -29.969 1 88.88 181 LEU B C 1
ATOM 5661 O O . LEU B 1 181 ? 0.093 -77 -30.609 1 88.88 181 LEU B O 1
ATOM 5665 N N . ALA B 1 182 ? 1.117 -75.25 -29.703 1 88.88 182 ALA B N 1
ATOM 5666 C CA . ALA B 1 182 ? 2.445 -75.688 -30.109 1 88.88 182 ALA B CA 1
ATOM 5667 C C . ALA B 1 182 ? 2.803 -77 -29.438 1 88.88 182 ALA B C 1
ATOM 5669 O O . ALA B 1 182 ? 3.367 -77.938 -30.078 1 88.88 182 ALA B O 1
ATOM 5670 N N . SER B 1 183 ? 2.467 -77.188 -28.219 1 91.75 183 SER B N 1
ATOM 5671 C CA . SER B 1 183 ? 2.717 -78.438 -27.484 1 91.75 183 SER B CA 1
ATOM 5672 C C . SER B 1 183 ? 1.932 -79.625 -28.094 1 91.75 183 SER B C 1
ATOM 5674 O O . SER B 1 183 ? 2.457 -80.75 -28.234 1 91.75 183 SER B O 1
ATOM 5676 N N . SER B 1 184 ? 0.739 -79.312 -28.438 1 91.62 184 SER B N 1
ATOM 5677 C CA . SER B 1 184 ? -0.085 -80.375 -29.078 1 91.62 184 SER B CA 1
ATOM 5678 C C . SER B 1 184 ? 0.478 -80.75 -30.438 1 91.62 184 SER B C 1
ATOM 5680 O O . SER B 1 184 ? 0.488 -81.938 -30.781 1 91.62 184 SER B O 1
ATOM 5682 N N . GLY B 1 185 ? 0.879 -79.688 -31.094 1 88.19 185 GLY B N 1
ATOM 5683 C CA . GLY B 1 185 ? 1.51 -80 -32.375 1 88.19 185 GLY B CA 1
ATOM 5684 C C . GLY B 1 185 ? 2.768 -80.812 -32.25 1 88.19 185 GLY B C 1
ATOM 5685 O O . GLY B 1 185 ? 2.988 -81.75 -33.062 1 88.19 185 GLY B O 1
ATOM 5686 N N . GLU B 1 186 ? 3.57 -80.562 -31.297 1 90.19 186 GLU B N 1
ATOM 5687 C CA . GLU B 1 186 ? 4.781 -81.312 -31.016 1 90.19 186 GLU B CA 1
ATOM 5688 C C . GLU B 1 186 ? 4.461 -82.812 -30.734 1 90.19 186 GLU B C 1
ATOM 5690 O O . GLU B 1 186 ? 5.09 -83.688 -31.297 1 90.19 186 GLU B O 1
ATOM 5695 N N . SER B 1 187 ? 3.477 -83.062 -29.922 1 92.5 187 SER B N 1
ATOM 5696 C CA . SER B 1 187 ? 3.07 -84.375 -29.562 1 92.5 187 SER B CA 1
ATOM 5697 C C . SER B 1 187 ? 2.57 -85.188 -30.781 1 92.5 187 SER B C 1
ATOM 5699 O O . SER B 1 187 ? 2.898 -86.375 -30.953 1 92.5 187 SER B O 1
ATOM 5701 N N . GLN B 1 188 ? 1.861 -84.5 -31.516 1 90.19 188 GLN B N 1
ATOM 5702 C CA . GLN B 1 188 ? 1.324 -85.125 -32.719 1 90.19 188 GLN B CA 1
ATOM 5703 C C . GLN B 1 188 ? 2.439 -85.438 -33.688 1 90.19 188 GLN B C 1
ATOM 5705 O O . GLN B 1 188 ? 2.393 -86.5 -34.344 1 90.19 188 GLN B O 1
ATOM 5710 N N . ALA B 1 189 ? 3.361 -84.625 -33.844 1 89.5 189 ALA B N 1
ATOM 5711 C CA . ALA B 1 189 ? 4.508 -84.875 -34.719 1 89.5 189 ALA B CA 1
ATOM 5712 C C . ALA B 1 189 ? 5.309 -86.062 -34.219 1 89.5 189 ALA B C 1
ATOM 5714 O O . ALA B 1 189 ? 5.781 -86.875 -35 1 89.5 189 ALA B O 1
ATOM 5715 N N . GLU B 1 190 ? 5.434 -86.25 -32.938 1 92.5 190 GLU B N 1
ATOM 5716 C CA . GLU B 1 190 ? 6.121 -87.375 -32.344 1 92.5 190 GLU B CA 1
ATOM 5717 C C . GLU B 1 190 ? 5.383 -88.688 -32.625 1 92.5 190 GLU B C 1
ATOM 5719 O O . GLU B 1 190 ? 6.008 -89.688 -32.938 1 92.5 190 GLU B O 1
ATOM 5724 N N . GLN B 1 191 ? 4.121 -88.625 -32.562 1 92.12 191 GLN B N 1
ATOM 5725 C CA . GLN B 1 191 ? 3.314 -89.812 -32.844 1 92.12 191 GLN B CA 1
ATOM 5726 C C . GLN B 1 191 ? 3.434 -90.188 -34.312 1 92.12 191 GLN B C 1
ATOM 5728 O O . GLN B 1 191 ? 3.482 -91.375 -34.656 1 92.12 191 GLN B O 1
ATOM 5733 N N . THR B 1 192 ? 3.469 -89.188 -35.094 1 91 192 THR B N 1
ATOM 5734 C CA . THR B 1 192 ? 3.641 -89.438 -36.5 1 91 192 THR B CA 1
ATOM 5735 C C . THR B 1 192 ? 4.988 -90.125 -36.781 1 91 192 THR B C 1
ATOM 5737 O O . THR B 1 192 ? 5.082 -91.062 -37.562 1 91 192 THR B O 1
ATOM 5740 N N . ASN B 1 193 ? 5.957 -89.688 -36.156 1 90.75 193 ASN B N 1
ATOM 5741 C CA . ASN B 1 193 ? 7.289 -90.25 -36.281 1 90.75 193 ASN B CA 1
ATOM 5742 C C . ASN B 1 193 ? 7.312 -91.688 -35.875 1 90.75 193 ASN B C 1
ATOM 5744 O O . ASN B 1 193 ? 7.938 -92.562 -36.531 1 90.75 193 ASN B O 1
ATOM 5748 N N . GLU B 1 194 ? 6.637 -92.062 -34.875 1 93.5 194 GLU B N 1
ATOM 5749 C CA . GLU B 1 194 ? 6.555 -93.438 -34.406 1 93.5 194 GLU B CA 1
ATOM 5750 C C . GLU B 1 194 ? 5.816 -94.312 -35.406 1 93.5 194 GLU B C 1
ATOM 5752 O O . GLU B 1 194 ? 6.219 -95.438 -35.656 1 93.5 194 GLU B O 1
ATOM 5757 N N . LEU B 1 195 ? 4.816 -93.75 -35.875 1 93.38 195 LEU B N 1
ATOM 5758 C CA . LEU B 1 195 ? 4.035 -94.5 -36.875 1 93.38 195 LEU B CA 1
ATOM 5759 C C . LEU B 1 195 ? 4.867 -94.75 -38.094 1 93.38 195 LEU B C 1
ATOM 5761 O O . LEU B 1 195 ? 4.812 -95.875 -38.656 1 93.38 195 LEU B O 1
ATOM 5765 N N . ILE B 1 196 ? 5.66 -93.812 -38.5 1 92.38 196 ILE B N 1
ATOM 5766 C CA . ILE B 1 196 ? 6.508 -93.938 -39.656 1 92.38 196 ILE B CA 1
ATOM 5767 C C . ILE B 1 196 ? 7.574 -95 -39.406 1 92.38 196 ILE B C 1
ATOM 5769 O O . ILE B 1 196 ? 7.871 -95.875 -40.281 1 92.38 196 ILE B O 1
ATOM 5773 N N . LYS B 1 197 ? 8.055 -95.125 -38.281 1 92.62 197 LYS B N 1
ATOM 5774 C CA . LYS B 1 197 ? 9.023 -96.188 -37.906 1 92.62 197 LYS B CA 1
ATOM 5775 C C . LYS B 1 197 ? 8.398 -97.562 -37.938 1 92.62 197 LYS B C 1
ATOM 5777 O O . LYS B 1 197 ? 9.039 -98.5 -38.344 1 92.62 197 LYS B O 1
ATOM 5782 N N . GLN B 1 198 ? 7.184 -97.625 -37.531 1 94.25 198 GLN B N 1
ATOM 5783 C CA . GLN B 1 198 ? 6.465 -98.875 -37.562 1 94.25 198 GLN B CA 1
ATOM 5784 C C . GLN B 1 198 ? 6.262 -99.375 -39 1 94.25 198 GLN B C 1
ATOM 5786 O O . GLN B 1 198 ? 6.461 -100.562 -39.312 1 94.25 198 GLN B O 1
ATOM 5791 N N . ILE B 1 199 ? 5.953 -98.438 -39.75 1 94.75 199 ILE B N 1
ATOM 5792 C CA . ILE B 1 199 ? 5.766 -98.75 -41.156 1 94.75 199 ILE B CA 1
ATOM 5793 C C . ILE B 1 199 ? 7.074 -99.25 -41.75 1 94.75 199 ILE B C 1
ATOM 5795 O O . ILE B 1 199 ? 7.09 -100.25 -42.469 1 94.75 199 ILE B O 1
ATOM 5799 N N . ALA B 1 200 ? 8.109 -98.625 -41.438 1 93.44 200 ALA B N 1
ATOM 5800 C CA . ALA B 1 200 ? 9.43 -99 -41.906 1 93.44 200 ALA B CA 1
ATOM 5801 C C . ALA B 1 200 ? 9.742 -100.438 -41.469 1 93.44 200 ALA B C 1
ATOM 5803 O O . ALA B 1 200 ? 10.266 -101.25 -42.281 1 93.44 200 ALA B O 1
ATOM 5804 N N . GLY B 1 201 ? 9.422 -100.812 -40.312 1 94.81 201 GLY B N 1
ATOM 5805 C CA . GLY B 1 201 ? 9.633 -102.188 -39.844 1 94.81 201 GLY B CA 1
ATOM 5806 C C . GLY B 1 201 ? 8.82 -103.25 -40.594 1 94.81 201 GLY B C 1
ATOM 5807 O O . GLY B 1 201 ? 9.336 -104.312 -40.938 1 94.81 201 GLY B O 1
ATOM 5808 N N . HIS B 1 202 ? 7.613 -102.875 -40.844 1 95.81 202 HIS B N 1
ATOM 5809 C CA . HIS B 1 202 ? 6.75 -103.75 -41.594 1 95.81 202 HIS B CA 1
ATOM 5810 C C . HIS B 1 202 ? 7.266 -103.938 -43 1 95.81 202 HIS B C 1
ATOM 5812 O O . HIS B 1 202 ? 7.203 -105.062 -43.562 1 95.81 202 HIS B O 1
ATOM 5818 N N . ILE B 1 203 ? 7.762 -102.875 -43.469 1 96.12 203 ILE B N 1
ATOM 5819 C CA . ILE B 1 203 ? 8.289 -102.938 -44.844 1 96.12 203 ILE B CA 1
ATOM 5820 C C . ILE B 1 203 ? 9.531 -103.812 -44.875 1 96.12 203 ILE B C 1
ATOM 5822 O O . ILE B 1 203 ? 9.719 -104.562 -45.812 1 96.12 203 ILE B O 1
ATOM 5826 N N . ASP B 1 204 ? 10.32 -103.812 -43.938 1 94.62 204 ASP B N 1
ATOM 5827 C CA . ASP B 1 204 ? 11.484 -104.688 -43.812 1 94.62 204 ASP B CA 1
ATOM 5828 C C . ASP B 1 204 ? 11.07 -106.188 -43.781 1 94.62 204 ASP B C 1
ATOM 5830 O O . ASP B 1 204 ? 11.68 -107 -44.469 1 94.62 204 ASP B O 1
ATOM 5834 N N . ALA B 1 205 ? 10.062 -106.438 -43.125 1 94.75 205 ALA B N 1
ATOM 5835 C CA . ALA B 1 205 ? 9.555 -107.812 -43.031 1 94.75 205 ALA B CA 1
ATOM 5836 C C . ALA B 1 205 ? 9.023 -108.312 -44.375 1 94.75 205 ALA B C 1
ATOM 5838 O O . ALA B 1 205 ? 9.234 -109.438 -44.75 1 94.75 205 ALA B O 1
ATOM 5839 N N . VAL B 1 206 ? 8.461 -107.375 -45 1 96.5 206 VAL B N 1
ATOM 5840 C CA . VAL B 1 206 ? 7.922 -107.75 -46.312 1 96.5 206 VAL B CA 1
ATOM 5841 C C . VAL B 1 206 ? 9.07 -108 -47.281 1 96.5 206 VAL B C 1
ATOM 5843 O O . VAL B 1 206 ? 9.008 -108.875 -48.094 1 96.5 206 VAL B O 1
ATOM 5846 N N . GLN B 1 207 ? 10.023 -107.25 -47.188 1 94.75 207 GLN B N 1
ATOM 5847 C CA . GLN B 1 207 ? 11.203 -107.375 -48.062 1 94.75 207 GLN B CA 1
ATOM 5848 C C . GLN B 1 207 ? 11.852 -108.75 -47.844 1 94.75 207 GLN B C 1
ATOM 5850 O O . GLN B 1 207 ? 12.203 -109.438 -48.812 1 94.75 207 GLN B O 1
ATOM 5855 N N . ASP B 1 208 ? 11.914 -109.188 -46.719 1 94.88 208 ASP B N 1
ATOM 5856 C CA . ASP B 1 208 ? 12.492 -110.5 -46.406 1 94.88 208 ASP B CA 1
ATOM 5857 C C . ASP B 1 208 ? 11.641 -111.625 -46.969 1 94.88 208 ASP B C 1
ATOM 5859 O O . ASP B 1 208 ? 12.164 -112.562 -47.531 1 94.88 208 ASP B O 1
ATOM 5863 N N . ALA B 1 209 ? 10.469 -111.438 -46.75 1 95.38 209 ALA B N 1
ATOM 5864 C CA . ALA B 1 209 ? 9.547 -112.438 -47.219 1 95.38 209 ALA B CA 1
ATOM 5865 C C . ALA B 1 209 ? 9.562 -112.562 -48.75 1 95.38 209 ALA B C 1
ATOM 5867 O O . ALA B 1 209 ? 9.461 -113.688 -49.281 1 95.38 209 ALA B O 1
ATOM 5868 N N . ILE B 1 210 ? 9.695 -111.438 -49.312 1 96.88 210 ILE B N 1
ATOM 5869 C CA . ILE B 1 210 ? 9.695 -111.438 -50.75 1 96.88 210 ILE B CA 1
ATOM 5870 C C . ILE B 1 210 ? 10.992 -112.062 -51.281 1 96.88 210 ILE B C 1
ATOM 5872 O O . ILE B 1 210 ? 10.992 -112.75 -52.312 1 96.88 210 ILE B O 1
ATOM 5876 N N . GLU B 1 211 ? 11.992 -112 -50.625 1 95.12 211 GLU B N 1
ATOM 5877 C CA . GLU B 1 211 ? 13.25 -112.625 -50.969 1 95.12 211 GLU B CA 1
ATOM 5878 C C . GLU B 1 211 ? 13.133 -114.188 -50.875 1 95.12 211 GLU B C 1
ATOM 5880 O O . GLU B 1 211 ? 13.664 -114.875 -51.688 1 95.12 211 GLU B O 1
ATOM 5885 N N . VAL B 1 212 ? 12.438 -114.562 -49.938 1 95.75 212 VAL B N 1
ATOM 5886 C CA . VAL B 1 212 ? 12.195 -116 -49.781 1 95.75 212 VAL B CA 1
ATOM 5887 C C . VAL B 1 212 ? 11.352 -116.5 -50.938 1 95.75 212 VAL B C 1
ATOM 5889 O O . VAL B 1 212 ? 11.664 -117.562 -51.531 1 95.75 212 VAL B O 1
ATOM 5892 N N . ILE B 1 213 ? 10.445 -115.75 -51.25 1 96.69 213 ILE B N 1
ATOM 5893 C CA . ILE B 1 213 ? 9.57 -116.125 -52.344 1 96.69 213 ILE B CA 1
ATOM 5894 C C . ILE B 1 213 ? 10.367 -116.25 -53.625 1 96.69 213 ILE B C 1
ATOM 5896 O O . ILE B 1 213 ? 10.211 -117.188 -54.406 1 96.69 213 ILE B O 1
ATOM 5900 N N . ASN B 1 214 ? 11.133 -115.312 -53.844 1 96.06 214 ASN B N 1
ATOM 5901 C CA . ASN B 1 214 ? 11.977 -115.312 -55.031 1 96.06 214 ASN B CA 1
ATOM 5902 C C . ASN B 1 214 ? 12.914 -116.562 -55.062 1 96.06 214 ASN B C 1
ATOM 5904 O O . ASN B 1 214 ? 13.133 -117.125 -56.094 1 96.06 214 ASN B O 1
ATOM 5908 N N . GLY B 1 215 ? 13.438 -116.875 -53.938 1 95.81 215 GLY B N 1
ATOM 5909 C CA . GLY B 1 215 ? 14.258 -118.062 -53.844 1 95.81 215 GLY B CA 1
ATOM 5910 C C . GLY B 1 215 ? 13.492 -119.375 -54.125 1 95.81 215 GLY B C 1
ATOM 5911 O O . GLY B 1 215 ? 13.992 -120.25 -54.812 1 95.81 215 GLY B O 1
ATOM 5912 N N . VAL B 1 216 ? 12.398 -119.312 -53.594 1 96.38 216 VAL B N 1
ATOM 5913 C CA . VAL B 1 216 ? 11.539 -120.5 -53.812 1 96.38 216 VAL B CA 1
ATOM 5914 C C . VAL B 1 216 ? 11.164 -120.625 -55.281 1 96.38 216 VAL B C 1
ATOM 5916 O O . VAL B 1 216 ? 11.109 -121.75 -55.812 1 96.38 216 VAL B O 1
ATOM 5919 N N . ALA B 1 217 ? 10.914 -119.562 -55.844 1 96.5 217 ALA B N 1
ATOM 5920 C CA . ALA B 1 217 ? 10.602 -119.562 -57.281 1 96.5 217 ALA B CA 1
ATOM 5921 C C . ALA B 1 217 ? 11.789 -120.062 -58.094 1 96.5 217 ALA B C 1
ATOM 5923 O O . ALA B 1 217 ? 11.609 -120.812 -59.062 1 96.5 217 ALA B O 1
ATOM 5924 N N . GLY B 1 218 ? 12.914 -119.75 -57.781 1 94.88 218 GLY B N 1
ATOM 5925 C CA . GLY B 1 218 ? 14.109 -120.25 -58.438 1 94.88 218 GLY B CA 1
ATOM 5926 C C . GLY B 1 218 ? 14.305 -121.75 -58.281 1 94.88 218 GLY B C 1
ATOM 5927 O O . GLY B 1 218 ? 14.672 -122.438 -59.25 1 94.88 218 GLY B O 1
ATOM 5928 N N . GLN B 1 219 ? 14.047 -122.125 -57.188 1 95.19 219 GLN B N 1
ATOM 5929 C CA . GLN B 1 219 ? 14.172 -123.562 -56.906 1 95.19 219 GLN B CA 1
ATOM 5930 C C . GLN B 1 219 ? 13.117 -124.375 -57.688 1 95.19 219 GLN B C 1
ATOM 5932 O O . GLN B 1 219 ? 13.406 -125.438 -58.219 1 95.19 219 GLN B O 1
ATOM 5937 N N . THR B 1 220 ? 11.992 -123.688 -57.594 1 94.25 220 THR B N 1
ATOM 5938 C CA . THR B 1 220 ? 10.906 -124.375 -58.344 1 94.25 220 THR B CA 1
ATOM 5939 C C . THR B 1 220 ? 11.227 -124.375 -59.844 1 94.25 220 THR B C 1
ATOM 5941 O O . THR B 1 220 ? 10.969 -125.375 -60.5 1 94.25 220 THR B O 1
ATOM 5944 N N . ASN B 1 221 ? 11.711 -123.438 -60.312 1 94.06 221 ASN B N 1
ATOM 5945 C CA . ASN B 1 221 ? 12.125 -123.312 -61.719 1 94.06 221 ASN B CA 1
ATOM 5946 C C . ASN B 1 221 ? 13.195 -124.375 -62.031 1 94.06 221 ASN B C 1
ATOM 5948 O O . ASN B 1 221 ? 13.109 -125.062 -63.062 1 94.06 221 ASN B O 1
ATOM 5952 N N . LEU B 1 222 ? 14.109 -124.688 -61.281 1 94.5 222 LEU B N 1
ATOM 5953 C CA . LEU B 1 222 ? 15.18 -125.625 -61.469 1 94.5 222 LEU B CA 1
ATOM 5954 C C . LEU B 1 222 ? 14.648 -127.062 -61.406 1 94.5 222 LEU B C 1
ATOM 5956 O O . LEU B 1 222 ? 15.031 -127.938 -62.219 1 94.5 222 LEU B O 1
ATOM 5960 N N . LEU B 1 223 ? 13.867 -127.25 -60.469 1 93.44 223 LEU B N 1
ATOM 5961 C CA . LEU B 1 223 ? 13.266 -128.5 -60.344 1 93.44 223 LEU B CA 1
ATOM 5962 C C . LEU B 1 223 ? 12.406 -128.875 -61.531 1 93.44 223 LEU B C 1
ATOM 5964 O O . LEU B 1 223 ? 12.414 -130 -62.031 1 93.44 223 LEU B O 1
ATOM 5968 N N . SER B 1 224 ? 11.758 -127.875 -62 1 91.69 224 SER B N 1
ATOM 5969 C CA . SER B 1 224 ? 10.906 -128.125 -63.188 1 91.69 224 SER B CA 1
ATOM 5970 C C . SER B 1 224 ? 11.734 -128.375 -64.438 1 91.69 224 SER B C 1
ATOM 5972 O O . SER B 1 224 ? 11.359 -129.125 -65.312 1 91.69 224 SER B O 1
ATOM 5974 N N . MET B 1 225 ? 12.805 -127.812 -64.562 1 91.44 225 MET B N 1
ATOM 5975 C CA . MET B 1 225 ? 13.711 -128 -65.688 1 91.44 225 MET B CA 1
ATOM 5976 C C . MET B 1 225 ? 14.289 -129.5 -65.688 1 91.44 225 MET B C 1
ATOM 5978 O O . MET B 1 225 ? 14.328 -130.125 -66.688 1 91.44 225 MET B O 1
ATOM 5982 N N . ASN B 1 226 ? 14.586 -129.75 -64.625 1 87.69 226 ASN B N 1
ATOM 5983 C CA . ASN B 1 226 ? 15.109 -131.125 -64.438 1 87.69 226 ASN B CA 1
ATOM 5984 C C . ASN B 1 226 ? 14.047 -132.25 -64.75 1 87.69 226 ASN B C 1
ATOM 5986 O O . ASN B 1 226 ? 14.344 -133.25 -65.375 1 87.69 226 ASN B O 1
ATOM 5990 N N . ALA B 1 227 ? 12.93 -131.75 -64.25 1 87.56 227 ALA B N 1
ATOM 5991 C CA . ALA B 1 227 ? 11.805 -132.75 -64.562 1 87.56 227 ALA B CA 1
ATOM 5992 C C . ALA B 1 227 ? 11.492 -132.75 -66.062 1 87.56 227 ALA B C 1
ATOM 5994 O O . ALA B 1 227 ? 11.148 -133.75 -66.562 1 87.56 227 ALA B O 1
ATOM 5995 N N . ALA B 1 228 ? 11.664 -131.75 -66.688 1 87.38 228 ALA B N 1
ATOM 5996 C CA . ALA B 1 228 ? 11.445 -131.625 -68.125 1 87.38 228 ALA B CA 1
ATOM 5997 C C . ALA B 1 228 ? 12.516 -132.5 -68.875 1 87.38 228 ALA B C 1
ATOM 5999 O O . ALA B 1 228 ? 12.219 -133.125 -69.875 1 87.38 228 ALA B O 1
ATOM 6000 N N . ILE B 1 229 ? 13.602 -132.5 -68.5 1 84.81 229 ILE B N 1
ATOM 6001 C CA . ILE B 1 229 ? 14.695 -133.25 -69.125 1 84.81 229 ILE B CA 1
ATOM 6002 C C . ILE B 1 229 ? 14.477 -134.75 -68.938 1 84.81 229 ILE B C 1
ATOM 6004 O O . ILE B 1 229 ? 14.641 -135.5 -69.875 1 84.81 229 ILE B O 1
ATOM 6008 N N . GLU B 1 230 ? 14.148 -135.125 -67.812 1 81.19 230 GLU B N 1
ATOM 6009 C CA . GLU B 1 230 ? 13.906 -136.5 -67.5 1 81.19 230 GLU B CA 1
ATOM 6010 C C . GLU B 1 230 ? 12.711 -137 -68.312 1 81.19 230 GLU B C 1
ATOM 6012 O O . GLU B 1 230 ? 12.719 -138.125 -68.75 1 81.19 230 GLU B O 1
ATOM 6017 N N . ALA B 1 231 ? 11.703 -136.125 -68.375 1 84.75 231 ALA B N 1
ATOM 6018 C CA . ALA B 1 231 ? 10.523 -136.5 -69.125 1 84.75 231 ALA B CA 1
ATOM 6019 C C . ALA B 1 231 ? 10.859 -136.75 -70.625 1 84.75 231 ALA B C 1
ATOM 6021 O O . ALA B 1 231 ? 10.312 -137.625 -71.25 1 84.75 231 ALA B O 1
ATOM 6022 N N . ALA B 1 232 ? 11.727 -136 -71.125 1 83.44 232 ALA B N 1
ATOM 6023 C CA . ALA B 1 232 ? 12.188 -136.25 -72.5 1 83.44 232 ALA B CA 1
ATOM 6024 C C . ALA B 1 232 ? 12.961 -137.5 -72.688 1 83.44 232 ALA B C 1
ATOM 6026 O O . ALA B 1 232 ? 12.836 -138.125 -73.75 1 83.44 232 ALA B O 1
ATOM 6027 N N . HIS B 1 233 ? 13.656 -137.875 -71.812 1 82.75 233 HIS B N 1
ATOM 6028 C CA . HIS B 1 233 ? 14.477 -139 -71.812 1 82.75 233 HIS B CA 1
ATOM 6029 C C . HIS B 1 233 ? 13.609 -140.25 -71.812 1 82.75 233 HIS B C 1
ATOM 6031 O O . HIS B 1 233 ? 14.023 -141.375 -72.25 1 82.75 233 HIS B O 1
ATOM 6037 N N . ALA B 1 234 ? 12.445 -140.125 -71.188 1 81.06 234 ALA B N 1
ATOM 6038 C CA . ALA B 1 234 ? 11.547 -141.25 -71 1 81.06 234 ALA B CA 1
ATOM 6039 C C . ALA B 1 234 ? 10.727 -141.5 -72.312 1 81.06 234 ALA B C 1
ATOM 6041 O O . ALA B 1 234 ? 9.938 -142.5 -72.375 1 81.06 234 ALA B O 1
ATOM 6042 N N . GLY B 1 235 ? 10.836 -140.625 -73.375 1 80 235 GLY B N 1
ATOM 6043 C CA . GLY B 1 235 ? 10.25 -140.875 -74.688 1 80 235 GLY B CA 1
ATOM 6044 C C . GLY B 1 235 ? 8.742 -140.625 -74.688 1 80 235 GLY B C 1
ATOM 6045 O O . GLY B 1 235 ? 8.234 -139.625 -74.25 1 80 235 GLY B O 1
ATOM 6046 N N . ASP B 1 236 ? 7.988 -141.875 -75.188 1 77.44 236 ASP B N 1
ATOM 6047 C CA . ASP B 1 236 ? 6.551 -141.75 -75.375 1 77.44 236 ASP B CA 1
ATOM 6048 C C . ASP B 1 236 ? 5.773 -141.75 -74.062 1 77.44 236 ASP B C 1
ATOM 6050 O O . ASP B 1 236 ? 4.691 -141.25 -74 1 77.44 236 ASP B O 1
ATOM 6054 N N . THR B 1 237 ? 6.324 -142.25 -73.125 1 78.56 237 THR B N 1
ATOM 6055 C CA . THR B 1 237 ? 5.68 -142.5 -71.812 1 78.56 237 THR B CA 1
ATOM 6056 C C . THR B 1 237 ? 5.785 -141.125 -71 1 78.56 237 THR B C 1
ATOM 6058 O O . THR B 1 237 ? 4.996 -141 -70.125 1 78.56 237 THR B O 1
ATOM 6061 N N . GLY B 1 238 ? 6.652 -140.25 -71.5 1 80.81 238 GLY B N 1
ATOM 6062 C CA . GLY B 1 238 ? 6.93 -139.125 -70.75 1 80.81 238 GLY B CA 1
ATOM 6063 C C . GLY B 1 238 ? 6.324 -137.875 -71.312 1 80.81 238 GLY B C 1
ATOM 6064 O O . GLY B 1 238 ? 6.5 -136.75 -70.812 1 80.81 238 GLY B O 1
ATOM 6065 N N . ARG B 1 239 ? 5.695 -138 -72.312 1 85.69 239 ARG B N 1
ATOM 6066 C CA . ARG B 1 239 ? 5.195 -136.875 -73.062 1 85.69 239 ARG B CA 1
ATOM 6067 C C . ARG B 1 239 ? 4.246 -136 -72.188 1 85.69 239 ARG B C 1
ATOM 6069 O O . ARG B 1 239 ? 4.305 -134.75 -72.188 1 85.69 239 ARG B O 1
ATOM 6076 N N . GLY B 1 240 ? 3.418 -136.5 -71.438 1 82.38 240 GLY B N 1
ATOM 6077 C CA . GLY B 1 240 ? 2.492 -135.875 -70.562 1 82.38 240 GLY B CA 1
ATOM 6078 C C . GLY B 1 240 ? 3.184 -135.125 -69.438 1 82.38 240 GLY B C 1
ATOM 6079 O O . GLY B 1 240 ? 2.814 -134 -69.125 1 82.38 240 GLY B O 1
ATOM 6080 N N . PHE B 1 241 ? 4.285 -135.75 -69 1 84.06 241 PHE B N 1
ATOM 6081 C CA . PHE B 1 241 ? 5.039 -135.125 -67.875 1 84.06 241 PHE B CA 1
ATOM 6082 C C . PHE B 1 241 ? 5.863 -133.875 -68.375 1 84.06 241 PHE B C 1
ATOM 6084 O O . PHE B 1 241 ? 6.059 -133 -67.625 1 84.06 241 PHE B O 1
ATOM 6091 N N . ALA B 1 242 ? 6.234 -134 -69.562 1 87.62 242 ALA B N 1
ATOM 6092 C CA . ALA B 1 242 ? 7.004 -132.875 -70.125 1 87.62 242 ALA B CA 1
ATOM 6093 C C . ALA B 1 242 ? 6.164 -131.625 -70.25 1 87.62 242 ALA B C 1
ATOM 6095 O O . ALA B 1 242 ? 6.652 -130.5 -70 1 87.62 242 ALA B O 1
ATOM 6096 N N . VAL B 1 243 ? 4.914 -131.75 -70.438 1 89.5 243 VAL B N 1
ATOM 6097 C CA . VAL B 1 243 ? 4.004 -130.625 -70.562 1 89.5 243 VAL B CA 1
ATOM 6098 C C . VAL B 1 243 ? 3.748 -130 -69.188 1 89.5 243 VAL B C 1
ATOM 6100 O O . VAL B 1 243 ? 3.76 -128.75 -69.062 1 89.5 243 VAL B O 1
ATOM 6103 N N . VAL B 1 244 ? 3.627 -130.875 -68.312 1 90.81 244 VAL B N 1
ATOM 6104 C CA . VAL B 1 244 ? 3.385 -130.375 -66.938 1 90.81 244 VAL B CA 1
ATOM 6105 C C . VAL B 1 244 ? 4.629 -129.625 -66.375 1 90.81 244 VAL B C 1
ATOM 6107 O O . VAL B 1 244 ? 4.531 -128.625 -65.812 1 90.81 244 VAL B O 1
ATOM 6110 N N . ALA B 1 245 ? 5.75 -130.25 -66.625 1 90.38 245 ALA B N 1
ATOM 6111 C CA . ALA B 1 245 ? 7.012 -129.625 -66.188 1 90.38 245 ALA B CA 1
ATOM 6112 C C . ALA B 1 245 ? 7.254 -128.25 -66.812 1 90.38 245 ALA B C 1
ATOM 6114 O O . ALA B 1 245 ? 7.727 -127.312 -66.188 1 90.38 245 ALA B O 1
ATOM 6115 N N . GLU B 1 246 ? 6.793 -128.25 -68 1 91.38 246 GLU B N 1
ATOM 6116 C CA . GLU B 1 246 ? 6.969 -126.938 -68.75 1 91.38 246 GLU B CA 1
ATOM 6117 C C . GLU B 1 246 ? 6.016 -125.875 -68.188 1 91.38 246 GLU B C 1
ATOM 6119 O O . GLU B 1 246 ? 6.387 -124.688 -68.125 1 91.38 246 GLU B O 1
ATOM 6124 N N . GLU B 1 247 ? 4.914 -126.25 -67.875 1 93.69 247 GLU B N 1
ATOM 6125 C CA . GLU B 1 247 ? 3.947 -125.312 -67.312 1 93.69 247 GLU B CA 1
ATOM 6126 C C . GLU B 1 247 ? 4.375 -124.812 -65.938 1 93.69 247 GLU B C 1
ATOM 6128 O O . GLU B 1 247 ? 4.25 -123.625 -65.625 1 93.69 247 GLU B O 1
ATOM 6133 N N . ILE B 1 248 ? 4.883 -125.688 -65.188 1 94.94 248 ILE B N 1
ATOM 6134 C CA . ILE B 1 248 ? 5.371 -125.312 -63.844 1 94.94 248 ILE B CA 1
ATOM 6135 C C . ILE B 1 248 ? 6.574 -124.375 -63.969 1 94.94 248 ILE B C 1
ATOM 6137 O O . ILE B 1 248 ? 6.734 -123.438 -63.188 1 94.94 248 ILE B O 1
ATOM 6141 N N . ARG B 1 249 ? 7.328 -124.625 -64.938 1 94.38 249 ARG B N 1
ATOM 6142 C CA . ARG B 1 249 ? 8.477 -123.75 -65.188 1 94.38 249 ARG B CA 1
ATOM 6143 C C . ARG B 1 249 ? 8.023 -122.375 -65.5 1 94.38 249 ARG B C 1
ATOM 6145 O O . ARG B 1 249 ? 8.578 -121.375 -65 1 94.38 249 ARG B O 1
ATOM 6152 N N . LYS B 1 250 ? 7 -122.25 -66.25 1 94.94 250 LYS B N 1
ATOM 6153 C CA . LYS B 1 250 ? 6.469 -120.938 -66.625 1 94.94 250 LYS B CA 1
ATOM 6154 C C . LYS B 1 250 ? 5.875 -120.188 -65.375 1 94.94 250 LYS B C 1
ATOM 6156 O O . LYS B 1 250 ? 6.043 -119 -65.25 1 94.94 250 LYS B O 1
ATOM 6161 N N . LEU B 1 251 ? 5.324 -120.875 -64.562 1 95.38 251 LEU B N 1
ATOM 6162 C CA . LEU B 1 251 ? 4.734 -120.312 -63.375 1 95.38 251 LEU B CA 1
ATOM 6163 C C . LEU B 1 251 ? 5.82 -119.875 -62.406 1 95.38 251 LEU B C 1
ATOM 6165 O O . LEU B 1 251 ? 5.699 -118.812 -61.781 1 95.38 251 LEU B O 1
ATOM 6169 N N . ALA B 1 252 ? 6.832 -120.625 -62.281 1 95.75 252 ALA B N 1
ATOM 6170 C CA . ALA B 1 252 ? 7.957 -120.25 -61.406 1 95.75 252 ALA B CA 1
ATOM 6171 C C . ALA B 1 252 ? 8.648 -119 -61.938 1 95.75 252 ALA B C 1
ATOM 6173 O O . ALA B 1 252 ? 9.047 -118.125 -61.156 1 95.75 252 ALA B O 1
ATOM 6174 N N . GLU B 1 253 ? 8.727 -118.938 -63.25 1 95.06 253 GLU B N 1
ATOM 6175 C CA . GLU B 1 253 ? 9.312 -117.75 -63.844 1 95.06 253 GLU B CA 1
ATOM 6176 C C . GLU B 1 253 ? 8.438 -116.5 -63.625 1 95.06 253 GLU B C 1
ATOM 6178 O O . GLU B 1 253 ? 8.953 -115.438 -63.344 1 95.06 253 GLU B O 1
ATOM 6183 N N . SER B 1 254 ? 7.246 -116.688 -63.688 1 94.69 254 SER B N 1
ATOM 6184 C CA . SER B 1 254 ? 6.316 -115.625 -63.406 1 94.69 254 SER B CA 1
ATOM 6185 C C . SER B 1 254 ? 6.41 -115.188 -61.969 1 94.69 254 SER B C 1
ATOM 6187 O O . SER B 1 254 ? 6.395 -113.938 -61.688 1 94.69 254 SER B O 1
ATOM 6189 N N . THR B 1 255 ? 6.523 -116 -61.031 1 95.81 255 THR B N 1
ATOM 6190 C CA . THR B 1 255 ? 6.664 -115.688 -59.625 1 95.81 255 THR B CA 1
ATOM 6191 C C . THR B 1 255 ? 7.953 -114.875 -59.375 1 95.81 255 THR B C 1
ATOM 6193 O O . THR B 1 255 ? 7.957 -113.875 -58.625 1 95.81 255 THR B O 1
ATOM 6196 N N . SER B 1 256 ? 8.969 -115.375 -60 1 96.06 256 SER B N 1
ATOM 6197 C CA . SER B 1 256 ? 10.258 -114.688 -59.844 1 96.06 256 SER B CA 1
ATOM 6198 C C . SER B 1 256 ? 10.219 -113.25 -60.375 1 96.06 256 SER B C 1
ATOM 6200 O O . SER B 1 256 ? 10.727 -112.375 -59.75 1 96.06 256 SER B O 1
ATOM 6202 N N . VAL B 1 257 ? 9.523 -113.125 -61.5 1 95.69 257 VAL B N 1
ATOM 6203 C CA . VAL B 1 257 ? 9.43 -111.812 -62.094 1 95.69 257 VAL B CA 1
ATOM 6204 C C . VAL B 1 257 ? 8.625 -110.875 -61.188 1 95.69 257 VAL B C 1
ATOM 6206 O O . VAL B 1 257 ? 9.016 -109.688 -60.969 1 95.69 257 VAL B O 1
ATOM 6209 N N . ASN B 1 258 ? 7.648 -111.375 -60.656 1 95.12 258 ASN B N 1
ATOM 6210 C CA . ASN B 1 258 ? 6.836 -110.562 -59.75 1 95.12 258 ASN B CA 1
ATOM 6211 C C . ASN B 1 258 ? 7.578 -110.25 -58.438 1 95.12 258 ASN B C 1
ATOM 6213 O O . ASN B 1 258 ? 7.496 -109.188 -57.906 1 95.12 258 ASN B O 1
ATOM 6217 N N . ALA B 1 259 ? 8.242 -111.125 -57.875 1 96.12 259 ALA B N 1
ATOM 6218 C CA . ALA B 1 259 ? 9 -110.938 -56.656 1 96.12 259 ALA B CA 1
ATOM 6219 C C . ALA B 1 259 ? 10.07 -109.875 -56.812 1 96.12 259 ALA B C 1
ATOM 6221 O O . ALA B 1 259 ? 10.266 -109.062 -55.938 1 96.12 259 ALA B O 1
ATOM 6222 N N . VAL B 1 260 ? 10.672 -110 -58 1 95.5 260 VAL B N 1
ATOM 6223 C CA . VAL B 1 260 ? 11.711 -109 -58.281 1 95.5 260 VAL B CA 1
ATOM 6224 C C . VAL B 1 260 ? 11.086 -107.625 -58.438 1 95.5 260 VAL B C 1
ATOM 6226 O O . VAL B 1 260 ? 11.625 -106.625 -57.906 1 95.5 260 VAL B O 1
ATOM 6229 N N . SER B 1 261 ? 10 -107.625 -59.031 1 96 261 SER B N 1
ATOM 6230 C CA . SER B 1 261 ? 9.289 -106.375 -59.188 1 96 261 SER B CA 1
ATOM 6231 C C . SER B 1 261 ? 8.852 -105.812 -57.812 1 96 261 SER B C 1
ATOM 6233 O O . SER B 1 261 ? 9.008 -104.625 -57.562 1 96 261 SER B O 1
ATOM 6235 N N . ILE B 1 262 ? 8.383 -106.5 -56.969 1 96.62 262 ILE B N 1
ATOM 6236 C CA . ILE B 1 262 ? 7.98 -106.062 -55.625 1 96.62 262 ILE B CA 1
ATOM 6237 C C . ILE B 1 262 ? 9.195 -105.625 -54.844 1 96.62 262 ILE B C 1
ATOM 6239 O O . ILE B 1 262 ? 9.141 -104.562 -54.156 1 96.62 262 ILE B O 1
ATOM 6243 N N . GLY B 1 263 ? 10.227 -106.438 -54.969 1 95.19 263 GLY B N 1
ATOM 6244 C CA . GLY B 1 263 ? 11.453 -106.062 -54.281 1 95.19 263 GLY B CA 1
ATOM 6245 C C . GLY B 1 263 ? 11.914 -104.625 -54.688 1 95.19 263 GLY B C 1
ATOM 6246 O O . GLY B 1 263 ? 12.344 -103.875 -53.812 1 95.19 263 GLY B O 1
ATOM 6247 N N . SER B 1 264 ? 11.766 -104.312 -56 1 96.06 264 SER B N 1
ATOM 6248 C CA . SER B 1 264 ? 12.156 -103 -56.469 1 96.06 264 SER B CA 1
ATOM 6249 C C . SER B 1 264 ? 11.227 -101.875 -55.906 1 96.06 264 SER B C 1
ATOM 6251 O O . SER B 1 264 ? 11.688 -100.812 -55.5 1 96.06 264 SER B O 1
ATOM 6253 N N . THR B 1 265 ? 10.023 -102.188 -55.781 1 96.38 265 THR B N 1
ATOM 6254 C CA . THR B 1 265 ? 9.047 -101.25 -55.25 1 96.38 265 THR B CA 1
ATOM 6255 C C . THR B 1 265 ? 9.273 -101 -53.781 1 96.38 265 THR B C 1
ATOM 6257 O O . THR B 1 265 ? 9.172 -99.875 -53.281 1 96.38 265 THR B O 1
ATOM 6260 N N . LEU B 1 266 ? 9.625 -102 -53.094 1 96.56 266 LEU B N 1
ATOM 6261 C CA . LEU B 1 266 ? 9.867 -101.875 -51.656 1 96.56 266 LEU B CA 1
ATOM 6262 C C . LEU B 1 266 ? 11.094 -101 -51.375 1 96.56 266 LEU B C 1
ATOM 6264 O O . LEU B 1 266 ? 11.125 -100.25 -50.375 1 96.56 266 LEU B O 1
ATOM 6268 N N . LYS B 1 267 ? 12.023 -101.188 -52.281 1 95.31 267 LYS B N 1
ATOM 6269 C CA . LYS B 1 267 ? 13.203 -100.375 -52.125 1 95.31 267 LYS B CA 1
ATOM 6270 C C . LYS B 1 267 ? 12.852 -98.875 -52.281 1 95.31 267 LYS B C 1
ATOM 6272 O O . LYS B 1 267 ? 13.383 -98 -51.562 1 95.31 267 LYS B O 1
ATOM 6277 N N . GLU B 1 268 ? 11.938 -98.562 -53.156 1 95.31 268 GLU B N 1
ATOM 6278 C CA . GLU B 1 268 ? 11.469 -97.25 -53.344 1 95.31 268 GLU B CA 1
ATOM 6279 C C . GLU B 1 268 ? 10.695 -96.75 -52.094 1 95.31 268 GLU B C 1
ATOM 6281 O O . GLU B 1 268 ? 10.883 -95.625 -51.656 1 95.31 268 GLU B O 1
ATOM 6286 N N . ILE B 1 269 ? 9.977 -97.562 -51.531 1 95.69 269 ILE B N 1
ATOM 6287 C CA . ILE B 1 269 ? 9.18 -97.188 -50.344 1 95.69 269 ILE B CA 1
ATOM 6288 C C . ILE B 1 269 ? 10.109 -96.875 -49.156 1 95.69 269 ILE B C 1
ATOM 6290 O O . ILE B 1 269 ? 9.859 -95.938 -48.406 1 95.69 269 ILE B O 1
ATOM 6294 N N . VAL B 1 270 ? 11.117 -97.812 -49.031 1 94.5 270 VAL B N 1
ATOM 6295 C CA . VAL B 1 270 ? 12.062 -97.562 -47.969 1 94.5 270 VAL B CA 1
ATOM 6296 C C . VAL B 1 270 ? 12.68 -96.188 -48.062 1 94.5 270 VAL B C 1
ATOM 6298 O O . VAL B 1 270 ? 12.82 -95.5 -47.062 1 94.5 270 VAL B O 1
ATOM 6301 N N . ASN B 1 271 ? 12.961 -95.688 -49.312 1 95.12 271 ASN B N 1
ATOM 6302 C CA . ASN B 1 271 ? 13.516 -94.375 -49.531 1 95.12 271 ASN B CA 1
ATOM 6303 C C . ASN B 1 271 ? 12.508 -93.312 -49.188 1 95.12 271 ASN B C 1
ATOM 6305 O O . ASN B 1 271 ? 12.867 -92.25 -48.562 1 95.12 271 ASN B O 1
ATOM 6309 N N . GLU B 1 272 ? 11.328 -93.5 -49.469 1 94 272 GLU B N 1
ATOM 6310 C CA . GLU B 1 272 ? 10.273 -92.562 -49.156 1 94 272 GLU B CA 1
ATOM 6311 C C . GLU B 1 272 ? 10.023 -92.438 -47.656 1 94 272 GLU B C 1
ATOM 6313 O O . GLU B 1 272 ? 9.75 -91.375 -47.125 1 94 272 GLU B O 1
ATOM 6318 N N . ILE B 1 273 ? 10.125 -93.5 -46.969 1 93.94 273 ILE B N 1
ATOM 6319 C CA . ILE B 1 273 ? 9.945 -93.562 -45.531 1 93.94 273 ILE B CA 1
ATOM 6320 C C . ILE B 1 273 ? 11.055 -92.75 -44.844 1 93.94 273 ILE B C 1
ATOM 6322 O O . ILE B 1 273 ? 10.797 -91.938 -43.938 1 93.94 273 ILE B O 1
ATOM 6326 N N . HIS B 1 274 ? 12.234 -92.938 -45.438 1 93.81 274 HIS B N 1
ATOM 6327 C CA . HIS B 1 274 ? 13.352 -92.188 -44.875 1 93.81 274 HIS B CA 1
ATOM 6328 C C . HIS B 1 274 ? 13.148 -90.688 -45.062 1 93.81 274 HIS B C 1
ATOM 6330 O O . HIS B 1 274 ? 13.461 -89.875 -44.188 1 93.81 274 HIS B O 1
ATOM 6336 N N . GLU B 1 275 ? 12.633 -90.312 -46.156 1 94.44 275 GLU B N 1
ATOM 6337 C CA . GLU B 1 275 ? 12.352 -88.875 -46.406 1 94.44 275 GLU B CA 1
ATOM 6338 C C . GLU B 1 275 ? 11.234 -88.375 -45.5 1 94.44 275 GLU B C 1
ATOM 6340 O O . GLU B 1 275 ? 11.305 -87.25 -45 1 94.44 275 GLU B O 1
ATOM 6345 N N . ALA B 1 276 ? 10.266 -89.125 -45.25 1 91.25 276 ALA B N 1
ATOM 6346 C CA . ALA B 1 276 ? 9.164 -88.75 -44.344 1 91.25 276 ALA B CA 1
ATOM 6347 C C . ALA B 1 276 ? 9.656 -88.562 -42.938 1 91.25 276 ALA B C 1
ATOM 6349 O O . ALA B 1 276 ? 9.242 -87.625 -42.25 1 91.25 276 ALA B O 1
ATOM 6350 N N . GLU B 1 277 ? 10.484 -89.5 -42.531 1 90.94 277 GLU B N 1
ATOM 6351 C CA . GLU B 1 277 ? 11.07 -89.375 -41.188 1 90.94 277 GLU B CA 1
ATOM 6352 C C . GLU B 1 277 ? 11.82 -88.062 -41.031 1 90.94 277 GLU B C 1
ATOM 6354 O O . GLU B 1 277 ? 11.734 -87.438 -40 1 90.94 277 GLU B O 1
ATOM 6359 N N . LYS B 1 278 ? 12.5 -87.625 -42.094 1 93.12 278 LYS B N 1
ATOM 6360 C CA . LYS B 1 278 ? 13.242 -86.375 -42.062 1 93.12 278 LYS B CA 1
ATOM 6361 C C . LYS B 1 278 ? 12.305 -85.188 -41.969 1 93.12 278 LYS B C 1
ATOM 6363 O O . LYS B 1 278 ? 12.539 -84.25 -41.188 1 93.12 278 LYS B O 1
ATOM 6368 N N . HIS B 1 279 ? 11.219 -85.25 -42.688 1 89.94 279 HIS B N 1
ATOM 6369 C CA . HIS B 1 279 ? 10.258 -84.188 -42.688 1 89.94 279 HIS B CA 1
ATOM 6370 C C . HIS B 1 279 ? 9.578 -84.062 -41.312 1 89.94 279 HIS B C 1
ATOM 6372 O O . HIS B 1 279 ? 9.391 -82.938 -40.812 1 89.94 279 HIS B O 1
ATOM 6378 N N . VAL B 1 280 ? 9.227 -85.125 -40.719 1 89.38 280 VAL B N 1
ATOM 6379 C CA . VAL B 1 280 ? 8.562 -85.062 -39.438 1 89.38 280 VAL B CA 1
ATOM 6380 C C . VAL B 1 280 ? 9.531 -84.562 -38.375 1 89.38 280 VAL B C 1
ATOM 6382 O O . VAL B 1 280 ? 9.141 -83.812 -37.469 1 89.38 280 VAL B O 1
ATOM 6385 N N . GLY B 1 281 ? 10.789 -85 -38.531 1 89.75 281 GLY B N 1
ATOM 6386 C CA . GLY B 1 281 ? 11.805 -84.5 -37.625 1 89.75 281 GLY B CA 1
ATOM 6387 C C . GLY B 1 281 ? 11.961 -83 -37.688 1 89.75 281 GLY B C 1
ATOM 6388 O O . GLY B 1 281 ? 12.094 -82.375 -36.656 1 89.75 281 GLY B O 1
ATOM 6389 N N . GLN B 1 282 ? 11.906 -82.438 -38.844 1 90.38 282 GLN B N 1
ATOM 6390 C CA . GLN B 1 282 ? 11.992 -81 -39 1 90.38 282 GLN B CA 1
ATOM 6391 C C . GLN B 1 282 ? 10.766 -80.312 -38.406 1 90.38 282 GLN B C 1
ATOM 6393 O O . GLN B 1 282 ? 10.891 -79.25 -37.812 1 90.38 282 GLN B O 1
ATOM 6398 N N . ASN B 1 283 ? 9.633 -80.875 -38.594 1 88.5 283 ASN B N 1
ATOM 6399 C CA . ASN B 1 283 ? 8.414 -80.312 -38 1 88.5 283 ASN B CA 1
ATOM 6400 C C . ASN B 1 283 ? 8.477 -80.25 -36.5 1 88.5 283 ASN B C 1
ATOM 6402 O O . ASN B 1 283 ? 8.016 -79.312 -35.875 1 88.5 283 ASN B O 1
ATOM 6406 N N . LEU B 1 284 ? 8.992 -81.375 -35.969 1 89.69 284 LEU B N 1
ATOM 6407 C CA . LEU B 1 284 ? 9.18 -81.375 -34.5 1 89.69 284 LEU B CA 1
ATOM 6408 C C . LEU B 1 284 ? 10.055 -80.25 -34.062 1 89.69 284 LEU B C 1
ATOM 6410 O O . LEU B 1 284 ? 9.766 -79.625 -33.031 1 89.69 284 LEU B O 1
ATOM 6414 N N . GLY B 1 285 ? 11.078 -79.875 -34.812 1 90.75 285 GLY B N 1
ATOM 6415 C CA . GLY B 1 285 ? 11.938 -78.75 -34.531 1 90.75 285 GLY B CA 1
ATOM 6416 C C . GLY B 1 285 ? 11.219 -77.438 -34.594 1 90.75 285 GLY B C 1
ATOM 6417 O O . GLY B 1 285 ? 11.461 -76.5 -33.781 1 90.75 285 GLY B O 1
ATOM 6418 N N . TYR B 1 286 ? 10.328 -77.25 -35.531 1 88.94 286 TYR B N 1
ATOM 6419 C CA . TYR B 1 286 ? 9.562 -76 -35.688 1 88.94 286 TYR B CA 1
ATOM 6420 C C . TYR B 1 286 ? 8.672 -75.812 -34.469 1 88.94 286 TYR B C 1
ATOM 6422 O O . TYR B 1 286 ? 8.586 -74.688 -33.938 1 88.94 286 TYR B O 1
ATOM 6430 N N . PHE B 1 287 ? 8.047 -76.812 -33.938 1 90.44 287 PHE B N 1
ATOM 6431 C CA . PHE B 1 287 ? 7.141 -76.688 -32.812 1 90.44 287 PHE B CA 1
ATOM 6432 C C . PHE B 1 287 ? 7.914 -76.375 -31.547 1 90.44 287 PHE B C 1
ATOM 6434 O O . PHE B 1 287 ? 7.434 -75.625 -30.703 1 90.44 287 PHE B O 1
ATOM 6441 N N . VAL B 1 288 ? 9.117 -76.875 -31.422 1 90.38 288 VAL B N 1
ATOM 6442 C CA . VAL B 1 288 ? 9.945 -76.562 -30.266 1 90.38 288 VAL B CA 1
ATOM 6443 C C . VAL B 1 288 ? 10.336 -75.125 -30.281 1 90.38 288 VAL B C 1
ATOM 6445 O O . VAL B 1 288 ? 10.211 -74.438 -29.266 1 90.38 288 VAL B O 1
ATOM 6448 N N . ARG B 1 289 ? 10.727 -74.625 -31.359 1 90.5 289 ARG B N 1
ATOM 6449 C CA . ARG B 1 289 ? 11.094 -73.188 -31.5 1 90.5 289 ARG B CA 1
ATOM 6450 C C . ARG B 1 289 ? 9.883 -72.312 -31.281 1 90.5 289 ARG B C 1
ATOM 6452 O O . ARG B 1 289 ? 9.992 -71.25 -30.656 1 90.5 289 ARG B O 1
ATOM 6459 N N . LEU B 1 290 ? 8.812 -72.688 -31.781 1 87.94 290 LEU B N 1
ATOM 6460 C CA . LEU B 1 290 ? 7.574 -71.938 -31.625 1 87.94 290 LEU B CA 1
ATOM 6461 C C . LEU B 1 290 ? 7.199 -71.812 -30.156 1 87.94 290 LEU B C 1
ATOM 6463 O O . LEU B 1 290 ? 6.805 -70.688 -29.719 1 87.94 290 LEU B O 1
ATOM 6467 N N . ARG B 1 291 ? 7.285 -72.812 -29.484 1 88.44 291 ARG B N 1
ATOM 6468 C CA . ARG B 1 291 ? 6.953 -72.812 -28.062 1 88.44 291 ARG B CA 1
ATOM 6469 C C . ARG B 1 291 ? 7.84 -71.812 -27.312 1 88.44 291 ARG B C 1
ATOM 6471 O O . ARG B 1 291 ? 7.355 -71.062 -26.469 1 88.44 291 ARG B O 1
ATOM 6478 N N . GLU B 1 292 ? 9.148 -71.75 -27.641 1 90.44 292 GLU B N 1
ATOM 6479 C CA . GLU B 1 292 ? 10.078 -70.812 -27 1 90.44 292 GLU B CA 1
ATOM 6480 C C . GLU B 1 292 ? 9.742 -69.375 -27.328 1 90.44 292 GLU B C 1
ATOM 6482 O O . GLU B 1 292 ? 9.758 -68.5 -26.453 1 90.44 292 GLU B O 1
ATOM 6487 N N . ASP B 1 293 ? 9.406 -69.188 -28.547 1 90.38 293 ASP B N 1
ATOM 6488 C CA . ASP B 1 293 ? 9.117 -67.812 -28.984 1 90.38 293 ASP B CA 1
ATOM 6489 C C . ASP B 1 293 ? 7.805 -67.312 -28.406 1 90.38 293 ASP B C 1
ATOM 6491 O O . ASP B 1 293 ? 7.676 -66.125 -28.078 1 90.38 293 ASP B O 1
ATOM 6495 N N . VAL B 1 294 ? 6.855 -68.125 -28.266 1 90.06 294 VAL B N 1
ATOM 6496 C CA . VAL B 1 294 ? 5.566 -67.75 -27.688 1 90.06 294 VAL B CA 1
ATOM 6497 C C . VAL B 1 294 ? 5.73 -67.438 -26.219 1 90.06 294 VAL B C 1
ATOM 6499 O O . VAL B 1 294 ? 5.094 -66.5 -25.703 1 90.06 294 VAL B O 1
ATOM 6502 N N . ASP B 1 295 ? 6.602 -68.188 -25.562 1 90.94 295 ASP B N 1
ATOM 6503 C CA . ASP B 1 295 ? 6.887 -67.875 -24.156 1 90.94 295 ASP B CA 1
ATOM 6504 C C . ASP B 1 295 ? 7.508 -66.5 -24.016 1 90.94 295 ASP B C 1
ATOM 6506 O O . ASP B 1 295 ? 7.168 -65.75 -23.094 1 90.94 295 ASP B O 1
ATOM 6510 N N . GLN B 1 296 ? 8.344 -66.125 -24.938 1 92.38 296 GLN B N 1
ATOM 6511 C CA . GLN B 1 296 ? 8.953 -64.812 -24.938 1 92.38 296 GLN B CA 1
ATOM 6512 C C . GLN B 1 296 ? 7.91 -63.719 -25.203 1 92.38 296 GLN B C 1
ATOM 6514 O O . GLN B 1 296 ? 7.973 -62.656 -24.641 1 92.38 296 GLN B O 1
ATOM 6519 N N . THR B 1 297 ? 7.008 -64 -26.047 1 93.69 297 THR B N 1
ATOM 6520 C CA . THR B 1 297 ? 5.938 -63.062 -26.375 1 93.69 297 THR B CA 1
ATOM 6521 C C . THR B 1 297 ? 5.043 -62.812 -25.156 1 93.69 297 THR B C 1
ATOM 6523 O O . THR B 1 297 ? 4.691 -61.688 -24.859 1 93.69 297 THR B O 1
ATOM 6526 N N . ALA B 1 298 ? 4.68 -63.906 -24.484 1 93.12 298 ALA B N 1
ATOM 6527 C CA . ALA B 1 298 ? 3.875 -63.781 -23.281 1 93.12 298 ALA B CA 1
ATOM 6528 C C . ALA B 1 298 ? 4.586 -62.906 -22.234 1 93.12 298 ALA B C 1
ATOM 6530 O O . ALA B 1 298 ? 3.961 -62.094 -21.562 1 93.12 298 ALA B O 1
ATOM 6531 N N . SER B 1 299 ? 5.914 -63.125 -22.109 1 94.94 299 SER B N 1
ATOM 6532 C CA . SER B 1 299 ? 6.711 -62.344 -21.172 1 94.94 299 SER B CA 1
ATOM 6533 C C . SER B 1 299 ? 6.75 -60.875 -21.562 1 94.94 299 SER B C 1
ATOM 6535 O O . SER B 1 299 ? 6.777 -60 -20.703 1 94.94 299 SER B O 1
ATOM 6537 N N . ALA B 1 300 ? 6.82 -60.594 -22.828 1 95.94 300 ALA B N 1
ATOM 6538 C CA . ALA B 1 300 ? 6.828 -59.219 -23.312 1 95.94 300 ALA B CA 1
ATOM 6539 C C . ALA B 1 300 ? 5.531 -58.5 -22.938 1 95.94 300 ALA B C 1
ATOM 6541 O O . ALA B 1 300 ? 5.562 -57.375 -22.484 1 95.94 300 ALA B O 1
ATOM 6542 N N . PHE B 1 301 ? 4.41 -59.188 -23.109 1 96.06 301 PHE B N 1
ATOM 6543 C CA . PHE B 1 301 ? 3.129 -58.594 -22.75 1 96.06 301 PHE B CA 1
ATOM 6544 C C . PHE B 1 301 ? 3.023 -58.344 -21.25 1 96.06 301 PHE B C 1
ATOM 6546 O O . PHE B 1 301 ? 2.432 -57.375 -20.812 1 96.06 301 PHE B O 1
ATOM 6553 N N . SER B 1 302 ? 3.633 -59.219 -20.5 1 95.88 302 SER B N 1
ATOM 6554 C CA . SER B 1 302 ? 3.654 -59.062 -19.062 1 95.88 302 SER B CA 1
ATOM 6555 C C . SER B 1 302 ? 4.48 -57.844 -18.656 1 95.88 302 SER B C 1
ATOM 6557 O O . SER B 1 302 ? 4.078 -57.062 -17.781 1 95.88 302 SER B O 1
ATOM 6559 N N . GLU B 1 303 ? 5.582 -57.625 -19.312 1 95.94 303 GLU B N 1
ATOM 6560 C CA . GLU B 1 303 ? 6.43 -56.469 -19.047 1 95.94 303 GLU B CA 1
ATOM 6561 C C . GLU B 1 303 ? 5.73 -55.188 -19.438 1 95.94 303 GLU B C 1
ATOM 6563 O O . GLU B 1 303 ? 5.828 -54.188 -18.719 1 95.94 303 GLU B O 1
ATOM 6568 N N . ILE B 1 304 ? 5.055 -55.188 -20.484 1 96.38 304 ILE B N 1
ATOM 6569 C CA . ILE B 1 304 ? 4.309 -54 -20.938 1 96.38 304 ILE B CA 1
ATOM 6570 C C . ILE B 1 304 ? 3.201 -53.688 -19.938 1 96.38 304 ILE B C 1
ATOM 6572 O O . ILE B 1 304 ? 2.986 -52.531 -19.594 1 96.38 304 ILE B O 1
ATOM 6576 N N . ASP B 1 305 ? 2.535 -54.656 -19.531 1 95.31 305 ASP B N 1
ATOM 6577 C CA . ASP B 1 305 ? 1.465 -54.469 -18.562 1 95.31 305 ASP B CA 1
ATOM 6578 C C . ASP B 1 305 ? 2.002 -53.844 -17.281 1 95.31 305 ASP B C 1
ATOM 6580 O O . ASP B 1 305 ? 1.396 -52.938 -16.719 1 95.31 305 ASP B O 1
ATOM 6584 N N . HIS B 1 306 ? 3.145 -54.312 -16.812 1 94.94 306 HIS B N 1
ATOM 6585 C CA . HIS B 1 306 ? 3.76 -53.75 -15.602 1 94.94 306 HIS B CA 1
ATOM 6586 C C . HIS B 1 306 ? 4.188 -52.312 -15.805 1 94.94 306 HIS B C 1
ATOM 6588 O O . HIS B 1 306 ? 3.951 -51.469 -14.938 1 94.94 306 HIS B O 1
ATOM 6594 N N . ALA B 1 307 ? 4.836 -52.062 -16.906 1 95.25 307 ALA B N 1
ATOM 6595 C CA . ALA B 1 307 ? 5.262 -50.688 -17.219 1 95.25 307 ALA B CA 1
ATOM 6596 C C . ALA B 1 307 ? 4.062 -49.75 -17.312 1 95.25 307 ALA B C 1
ATOM 6598 O O . ALA B 1 307 ? 4.125 -48.594 -16.844 1 95.25 307 ALA B O 1
ATOM 6599 N N . THR B 1 308 ? 3.014 -50.219 -17.922 1 95.12 308 THR B N 1
ATOM 6600 C CA . THR B 1 308 ? 1.807 -49.406 -18.078 1 95.12 308 THR B CA 1
ATOM 6601 C C . THR B 1 308 ? 1.179 -49.094 -16.719 1 95.12 308 THR B C 1
ATOM 6603 O O . THR B 1 308 ? 0.636 -48.031 -16.516 1 95.12 308 THR B O 1
ATOM 6606 N N . ASP B 1 309 ? 1.267 -50.062 -15.836 1 94.69 309 ASP B N 1
ATOM 6607 C CA . ASP B 1 309 ? 0.783 -49.812 -14.477 1 94.69 309 ASP B CA 1
ATOM 6608 C C . ASP B 1 309 ? 1.596 -48.75 -13.773 1 94.69 309 ASP B C 1
ATOM 6610 O O . ASP B 1 309 ? 1.035 -47.875 -13.094 1 94.69 309 ASP B O 1
ATOM 6614 N N . GLU B 1 310 ? 2.848 -48.719 -13.938 1 94.75 310 GLU B N 1
ATOM 6615 C CA . GLU B 1 310 ? 3.713 -47.688 -13.352 1 94.75 310 GLU B CA 1
ATOM 6616 C C . GLU B 1 310 ? 3.426 -46.312 -13.938 1 94.75 310 GLU B C 1
ATOM 6618 O O . GLU B 1 310 ? 3.398 -45.312 -13.219 1 94.75 310 GLU B O 1
ATOM 6623 N N . ILE B 1 311 ? 3.254 -46.312 -15.203 1 94.69 311 ILE B N 1
ATOM 6624 C CA . ILE B 1 311 ? 2.93 -45.031 -15.875 1 94.69 311 ILE B CA 1
ATOM 6625 C C . ILE B 1 311 ? 1.595 -44.5 -15.352 1 94.69 311 ILE B C 1
ATOM 6627 O O . ILE B 1 311 ? 1.442 -43.312 -15.125 1 94.69 311 ILE B O 1
ATOM 6631 N N . SER B 1 312 ? 0.664 -45.438 -15.219 1 94.5 312 SER B N 1
ATOM 6632 C CA . SER B 1 312 ? -0.642 -45.062 -14.688 1 94.5 312 SER B CA 1
ATOM 6633 C C . SER B 1 312 ? -0.516 -44.438 -13.297 1 94.5 312 SER B C 1
ATOM 6635 O O . SER B 1 312 ? -1.209 -43.469 -12.977 1 94.5 312 SER B O 1
ATOM 6637 N N . GLN B 1 313 ? 0.352 -44.969 -12.461 1 93.5 313 GLN B N 1
ATOM 6638 C CA . GLN B 1 313 ? 0.592 -44.406 -11.133 1 93.5 313 GLN B CA 1
ATOM 6639 C C . GLN B 1 313 ? 1.2 -43.031 -11.234 1 93.5 313 GLN B C 1
ATOM 6641 O O . GLN B 1 313 ? 0.817 -42.125 -10.484 1 93.5 313 GLN B O 1
ATOM 6646 N N . GLY B 1 314 ? 2.168 -42.906 -12.133 1 91.75 314 GLY B N 1
ATOM 6647 C CA . GLY B 1 314 ? 2.73 -41.594 -12.383 1 91.75 314 GLY B CA 1
ATOM 6648 C C . GLY B 1 314 ? 1.703 -40.594 -12.859 1 91.75 314 GLY B C 1
ATOM 6649 O O . GLY B 1 314 ? 1.713 -39.438 -12.438 1 91.75 314 GLY B O 1
ATOM 6650 N N . SER B 1 315 ? 0.833 -40.969 -13.688 1 93.62 315 SER B N 1
ATOM 6651 C CA . SER B 1 315 ? -0.232 -40.125 -14.195 1 93.62 315 SER B CA 1
ATOM 6652 C C . SER B 1 315 ? -1.154 -39.656 -13.078 1 93.62 315 SER B C 1
ATOM 6654 O O . SER B 1 315 ? -1.583 -38.5 -13.055 1 93.62 315 SER B O 1
ATOM 6656 N N . GLN B 1 316 ? -1.421 -40.531 -12.133 1 93.06 316 GLN B N 1
ATOM 6657 C CA . GLN B 1 316 ? -2.27 -40.156 -11.008 1 93.06 316 GLN B CA 1
ATOM 6658 C C . GLN B 1 316 ? -1.594 -39.125 -10.125 1 93.06 316 GLN B C 1
ATOM 6660 O O . GLN B 1 316 ? -2.26 -38.25 -9.578 1 93.06 316 GLN B O 1
ATOM 6665 N N . GLU B 1 317 ? -0.32 -39.219 -10.008 1 93 317 GLU B N 1
ATOM 6666 C CA . GLU B 1 317 ? 0.434 -38.219 -9.242 1 93 317 GLU B CA 1
ATOM 6667 C C . GLU B 1 317 ? 0.358 -36.844 -9.906 1 93 317 GLU B C 1
ATOM 6669 O O . GLU B 1 317 ? 0.211 -35.844 -9.227 1 93 317 GLU B O 1
ATOM 6674 N N . VAL B 1 318 ? 0.439 -36.812 -11.18 1 93.88 318 VAL B N 1
ATOM 6675 C CA . VAL B 1 318 ? 0.372 -35.562 -11.922 1 93.88 318 VAL B CA 1
ATOM 6676 C C . VAL B 1 318 ? -1.025 -34.969 -11.797 1 93.88 318 VAL B C 1
ATOM 6678 O O . VAL B 1 318 ? -1.174 -33.75 -11.625 1 93.88 318 VAL B O 1
ATOM 6681 N N . VAL B 1 319 ? -1.995 -35.812 -11.898 1 93.31 319 VAL B N 1
ATOM 6682 C CA . VAL B 1 319 ? -3.371 -35.344 -11.773 1 93.31 319 VAL B CA 1
ATOM 6683 C C . VAL B 1 319 ? -3.574 -34.688 -10.398 1 93.31 319 VAL B C 1
ATOM 6685 O O . VAL B 1 319 ? -4.199 -33.656 -10.281 1 93.31 319 VAL B O 1
ATOM 6688 N N . LYS B 1 320 ? -3.049 -35.281 -9.352 1 93.38 320 LYS B N 1
ATOM 6689 C CA . LYS B 1 320 ? -3.141 -34.75 -8.008 1 93.38 320 LYS B CA 1
ATOM 6690 C C . LYS B 1 320 ? -2.441 -33.375 -7.914 1 93.38 320 LYS B C 1
ATOM 6692 O O . LYS B 1 320 ? -2.982 -32.438 -7.344 1 93.38 320 LYS B O 1
ATOM 6697 N N . ALA B 1 321 ? -1.261 -33.344 -8.461 1 92 321 ALA B N 1
ATOM 6698 C CA . ALA B 1 321 ? -0.502 -32.094 -8.461 1 92 321 ALA B CA 1
ATOM 6699 C C . ALA B 1 321 ? -1.241 -31 -9.227 1 92 321 ALA B C 1
ATOM 6701 O O . ALA B 1 321 ? -1.267 -29.844 -8.797 1 92 321 ALA B O 1
ATOM 6702 N N . THR B 1 322 ? -1.823 -31.312 -10.266 1 91.38 322 THR B N 1
ATOM 6703 C CA . THR B 1 322 ? -2.555 -30.359 -11.094 1 91.38 322 THR B CA 1
ATOM 6704 C C . THR B 1 322 ? -3.783 -29.844 -10.359 1 91.38 322 THR B C 1
ATOM 6706 O O . THR B 1 322 ? -4.117 -28.656 -10.469 1 91.38 322 THR B O 1
ATOM 6709 N N . THR B 1 323 ? -4.426 -30.672 -9.656 1 91.5 323 THR B N 1
ATOM 6710 C CA . THR B 1 323 ? -5.57 -30.25 -8.852 1 91.5 323 THR B CA 1
ATOM 6711 C C . THR B 1 323 ? -5.152 -29.234 -7.805 1 91.5 323 THR B C 1
ATOM 6713 O O . THR B 1 323 ? -5.855 -28.25 -7.578 1 91.5 323 THR B O 1
ATOM 6716 N N . GLU B 1 324 ? -4.043 -29.469 -7.234 1 91.5 324 GLU B N 1
ATOM 6717 C CA . GLU B 1 324 ? -3.5 -28.516 -6.27 1 91.5 324 GLU B CA 1
ATOM 6718 C C . GLU B 1 324 ? -3.182 -27.188 -6.934 1 91.5 324 GLU B C 1
ATOM 6720 O O . GLU B 1 324 ? -3.455 -26.125 -6.367 1 91.5 324 GLU B O 1
ATOM 6725 N N . LEU B 1 325 ? -2.703 -27.234 -8.086 1 89.81 325 LEU B N 1
ATOM 6726 C CA . LEU B 1 325 ? -2.326 -26.016 -8.82 1 89.81 325 LEU B CA 1
ATOM 6727 C C . LEU B 1 325 ? -3.559 -25.203 -9.195 1 89.81 325 LEU B C 1
ATOM 6729 O O . LEU B 1 325 ? -3.51 -23.969 -9.219 1 89.81 325 LEU B O 1
ATOM 6733 N N . VAL B 1 326 ? -4.629 -25.891 -9.508 1 89.62 326 VAL B N 1
ATOM 6734 C CA . VAL B 1 326 ? -5.883 -25.188 -9.781 1 89.62 326 VAL B CA 1
ATOM 6735 C C . VAL B 1 326 ? -6.312 -24.391 -8.562 1 89.62 326 VAL B C 1
ATOM 6737 O O . VAL B 1 326 ? -6.691 -23.219 -8.68 1 89.62 326 VAL B O 1
ATOM 6740 N N . ALA B 1 327 ? -6.211 -25.016 -7.406 1 90.44 327 ALA B N 1
ATOM 6741 C CA . ALA B 1 327 ? -6.59 -24.359 -6.16 1 90.44 327 ALA B CA 1
ATOM 6742 C C . ALA B 1 327 ? -5.688 -23.156 -5.879 1 90.44 327 ALA B C 1
ATOM 6744 O O . ALA B 1 327 ? -6.164 -22.094 -5.477 1 90.44 327 ALA B O 1
ATOM 6745 N N . ILE B 1 328 ? -4.445 -23.328 -6.082 1 89 328 ILE B N 1
ATOM 6746 C CA . ILE B 1 328 ? -3.473 -22.266 -5.848 1 89 328 ILE B CA 1
ATOM 6747 C C . ILE B 1 328 ? -3.74 -21.109 -6.801 1 89 328 ILE B C 1
ATOM 6749 O O . ILE B 1 328 ? -3.693 -19.938 -6.395 1 89 328 ILE B O 1
ATOM 6753 N N . THR B 1 329 ? -4.031 -21.406 -8.016 1 88.62 329 THR B N 1
ATOM 6754 C CA . THR B 1 329 ? -4.324 -20.375 -9.016 1 88.62 329 THR B CA 1
ATOM 6755 C C . THR B 1 329 ? -5.52 -19.531 -8.586 1 88.62 329 THR B C 1
ATOM 6757 O O . THR B 1 329 ? -5.48 -18.297 -8.688 1 88.62 329 THR B O 1
ATOM 6760 N N . GLU B 1 330 ? -6.531 -20.141 -8.109 1 89.5 330 GLU B N 1
ATOM 6761 C CA . GLU B 1 330 ? -7.723 -19.422 -7.66 1 89.5 330 GLU B CA 1
ATOM 6762 C C . GLU B 1 330 ? -7.406 -18.531 -6.461 1 89.5 330 GLU B C 1
ATOM 6764 O O . GLU B 1 330 ? -7.906 -17.406 -6.371 1 89.5 330 GLU B O 1
ATOM 6769 N N . GLU B 1 331 ? -6.617 -19.016 -5.641 1 88.31 331 GLU B N 1
ATOM 6770 C CA . GLU B 1 331 ? -6.254 -18.25 -4.449 1 88.31 331 GLU B CA 1
ATOM 6771 C C . GLU B 1 331 ? -5.418 -17.031 -4.805 1 88.31 331 GLU B C 1
ATOM 6773 O O . GLU B 1 331 ? -5.605 -15.953 -4.23 1 88.31 331 GLU B O 1
ATOM 6778 N N . ILE B 1 332 ? -4.559 -17.156 -5.703 1 85.94 332 ILE B N 1
ATOM 6779 C CA . ILE B 1 332 ? -3.719 -16.031 -6.121 1 85.94 332 ILE B CA 1
ATOM 6780 C C . ILE B 1 332 ? -4.57 -14.984 -6.832 1 85.94 332 ILE B C 1
ATOM 6782 O O . ILE B 1 332 ? -4.379 -13.781 -6.637 1 85.94 332 ILE B O 1
ATOM 6786 N N . GLN B 1 333 ? -5.453 -15.492 -7.629 1 88.25 333 GLN B N 1
ATOM 6787 C CA . GLN B 1 333 ? -6.359 -14.57 -8.305 1 88.25 333 GLN B CA 1
ATOM 6788 C C . GLN B 1 333 ? -7.164 -13.75 -7.297 1 88.25 333 GLN B C 1
ATOM 6790 O O . GLN B 1 333 ? -7.281 -12.531 -7.43 1 88.25 333 GLN B O 1
ATOM 6795 N N . THR B 1 334 ? -7.719 -14.406 -6.332 1 91.19 334 THR B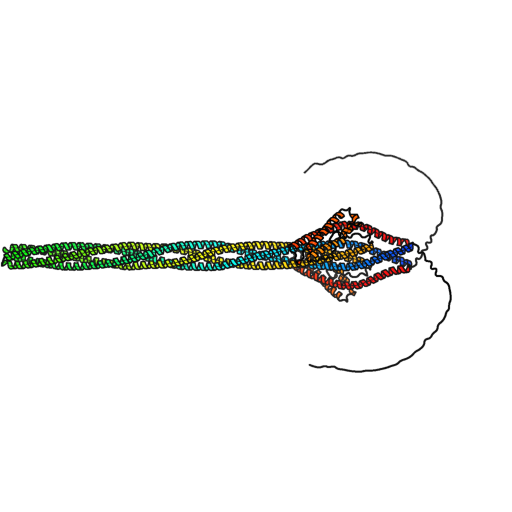 N 1
ATOM 6796 C CA . THR B 1 334 ? -8.5 -13.734 -5.297 1 91.19 334 THR B CA 1
ATOM 6797 C C . THR B 1 334 ? -7.633 -12.781 -4.492 1 91.19 334 THR B C 1
ATOM 6799 O O . THR B 1 334 ? -8.031 -11.641 -4.227 1 91.19 334 THR B O 1
ATOM 6802 N N . GLY B 1 335 ? -6.449 -13.297 -4.125 1 87.88 335 GLY B N 1
ATOM 6803 C CA . GLY B 1 335 ? -5.523 -12.453 -3.393 1 87.88 335 GLY B CA 1
ATOM 6804 C C . GLY B 1 335 ? -5.102 -11.219 -4.168 1 87.88 335 GLY B C 1
ATOM 6805 O O . GLY B 1 335 ? -4.984 -10.133 -3.598 1 87.88 335 GLY B O 1
ATOM 6806 N N . SER B 1 336 ? -4.91 -11.273 -5.426 1 88 336 SER B N 1
ATOM 6807 C CA . SER B 1 336 ? -4.539 -10.141 -6.273 1 88 336 SER B CA 1
ATOM 6808 C C . SER B 1 336 ? -5.648 -9.102 -6.324 1 88 336 SER B C 1
ATOM 6810 O O . SER B 1 336 ? -5.379 -7.898 -6.297 1 88 336 SER B O 1
ATOM 6812 N N . ARG B 1 337 ? -6.883 -9.562 -6.367 1 90.38 337 ARG B N 1
ATOM 6813 C CA . ARG B 1 337 ? -8.023 -8.648 -6.355 1 90.38 337 ARG B CA 1
ATOM 6814 C C . ARG B 1 337 ? -8.109 -7.906 -5.027 1 90.38 337 ARG B C 1
ATOM 6816 O O . ARG B 1 337 ? -8.414 -6.711 -4.996 1 90.38 337 ARG B O 1
ATOM 6823 N N . GLU B 1 338 ? -7.805 -8.602 -3.977 1 91.12 338 GLU B N 1
ATOM 6824 C CA . GLU B 1 338 ? -7.828 -7.992 -2.652 1 91.12 338 GLU B CA 1
ATOM 6825 C C . GLU B 1 338 ? -6.75 -6.918 -2.52 1 91.12 338 GLU B C 1
ATOM 6827 O O . GLU B 1 338 ? -6.996 -5.848 -1.962 1 91.12 338 GLU B O 1
ATOM 6832 N N . ILE B 1 339 ? -5.621 -7.18 -3.023 1 90.06 339 ILE B N 1
ATOM 6833 C CA . ILE B 1 339 ? -4.531 -6.215 -2.982 1 90.06 339 ILE B CA 1
ATOM 6834 C C . ILE B 1 339 ? -4.906 -4.977 -3.797 1 90.06 339 ILE B C 1
ATOM 6836 O O . ILE B 1 339 ? -4.703 -3.846 -3.35 1 90.06 339 ILE B O 1
ATOM 6840 N N . ALA B 1 340 ? -5.449 -5.25 -4.973 1 90.19 340 ALA B N 1
ATOM 6841 C CA . ALA B 1 340 ? -5.859 -4.137 -5.828 1 90.19 340 ALA B CA 1
ATOM 6842 C C . ALA B 1 340 ? -6.883 -3.254 -5.121 1 90.19 340 ALA B C 1
ATOM 6844 O O . ALA B 1 340 ? -6.809 -2.025 -5.195 1 90.19 340 ALA B O 1
ATOM 6845 N N . GLU B 1 341 ? -7.805 -3.82 -4.43 1 93.25 341 GLU B N 1
ATOM 6846 C CA . GLU B 1 341 ? -8.82 -3.08 -3.686 1 93.25 341 GLU B CA 1
ATOM 6847 C C . GLU B 1 341 ? -8.195 -2.281 -2.547 1 93.25 341 GLU B C 1
ATOM 6849 O O . GLU B 1 341 ? -8.523 -1.109 -2.348 1 93.25 341 GLU B O 1
ATOM 6854 N N . SER B 1 342 ? -7.324 -2.902 -1.815 1 93 342 SER B N 1
ATOM 6855 C CA . SER B 1 342 ? -6.645 -2.23 -0.713 1 93 342 SER B CA 1
ATOM 6856 C C . SER B 1 342 ? -5.789 -1.071 -1.215 1 93 342 SER B C 1
ATOM 6858 O O . SER B 1 342 ? -5.723 -0.02 -0.575 1 93 342 SER B O 1
ATOM 6860 N N . MET B 1 343 ? -5.188 -1.227 -2.348 1 92 343 MET B N 1
ATOM 6861 C CA . MET B 1 343 ? -4.375 -0.165 -2.936 1 92 343 MET B CA 1
ATOM 6862 C C . MET B 1 343 ? -5.242 1.022 -3.34 1 92 343 MET B C 1
ATOM 6864 O O . MET B 1 343 ? -4.824 2.174 -3.207 1 92 343 MET B O 1
ATOM 6868 N N . SER B 1 344 ? -6.414 0.718 -3.84 1 94.25 344 SER B N 1
ATOM 6869 C CA . SER B 1 344 ? -7.359 1.78 -4.164 1 94.25 344 SER B CA 1
ATOM 6870 C C . SER B 1 344 ? -7.762 2.564 -2.92 1 94.25 344 SER B C 1
ATOM 6872 O O . SER B 1 344 ? -7.859 3.791 -2.957 1 94.25 344 SER B O 1
ATOM 6874 N N . GLU B 1 345 ? -7.922 1.86 -1.831 1 93.31 345 GLU B N 1
ATOM 6875 C CA . GLU B 1 345 ? -8.25 2.494 -0.557 1 93.31 345 GLU B CA 1
ATOM 6876 C C . GLU B 1 345 ? -7.109 3.395 -0.084 1 93.31 345 GLU B C 1
ATOM 6878 O O . GLU B 1 345 ? -7.344 4.52 0.364 1 93.31 345 GLU B O 1
ATOM 6883 N N . ILE B 1 346 ? -5.922 2.957 -0.197 1 93.19 346 ILE B N 1
ATOM 6884 C CA . ILE B 1 346 ? -4.754 3.723 0.219 1 93.19 346 ILE B CA 1
ATOM 6885 C C . ILE B 1 346 ? -4.621 4.977 -0.645 1 93.19 346 ILE B C 1
ATOM 6887 O O . ILE B 1 346 ? -4.355 6.066 -0.132 1 93.19 346 ILE B O 1
ATOM 6891 N N . THR B 1 347 ? -4.816 4.789 -1.923 1 94.19 347 THR B N 1
ATOM 6892 C CA . THR B 1 347 ? -4.758 5.926 -2.834 1 94.19 347 THR B CA 1
ATOM 6893 C C . THR B 1 347 ? -5.777 6.988 -2.439 1 94.19 347 THR B C 1
ATOM 6895 O O . THR B 1 347 ? -5.469 8.18 -2.438 1 94.19 347 THR B O 1
ATOM 6898 N N . GLY B 1 348 ? -7.016 6.578 -2.154 1 94.5 348 GLY B N 1
ATOM 6899 C CA . GLY B 1 348 ? -8.031 7.504 -1.69 1 94.5 348 GLY B CA 1
ATOM 6900 C C . GLY B 1 348 ? -7.648 8.227 -0.415 1 94.5 348 GLY B C 1
ATOM 6901 O O . GLY B 1 348 ? -7.824 9.445 -0.306 1 94.5 348 GLY B O 1
ATOM 6902 N N . ALA B 1 349 ? -7.117 7.488 0.523 1 94.19 349 ALA B N 1
ATOM 6903 C CA . ALA B 1 349 ? -6.664 8.078 1.78 1 94.19 349 ALA B CA 1
ATOM 6904 C C . ALA B 1 349 ? -5.555 9.094 1.539 1 94.19 349 ALA B C 1
ATOM 6906 O O . ALA B 1 349 ? -5.539 10.164 2.158 1 94.19 349 ALA B O 1
ATOM 6907 N N . MET B 1 350 ? -4.641 8.852 0.632 1 94.31 350 MET B N 1
ATOM 6908 C CA . MET B 1 350 ? -3.539 9.75 0.313 1 94.31 350 MET B CA 1
ATOM 6909 C C . MET B 1 350 ? -4.055 11.055 -0.29 1 94.31 350 MET B C 1
ATOM 6911 O O . MET B 1 350 ? -3.521 12.125 -0.011 1 94.31 350 MET B O 1
ATOM 6915 N N . MET B 1 351 ? -5.078 10.961 -1.098 1 95 351 MET B N 1
ATOM 6916 C CA . MET B 1 351 ? -5.668 12.156 -1.693 1 95 351 MET B CA 1
ATOM 6917 C C . MET B 1 351 ? -6.277 13.055 -0.623 1 95 351 MET B C 1
ATOM 6919 O O . MET B 1 351 ? -6.121 14.281 -0.669 1 95 351 MET B O 1
ATOM 6923 N N . GLU B 1 352 ? -6.91 12.43 0.338 1 95.62 352 GLU B N 1
ATOM 6924 C CA . GLU B 1 352 ? -7.516 13.195 1.426 1 95.62 352 GLU B CA 1
ATOM 6925 C C . GLU B 1 352 ? -6.453 13.844 2.305 1 95.62 352 GLU B C 1
ATOM 6927 O O . GLU B 1 352 ? -6.605 14.992 2.732 1 95.62 352 GLU B O 1
ATOM 6932 N N . ILE B 1 353 ? -5.422 13.164 2.584 1 94.88 353 ILE B N 1
ATOM 6933 C CA . ILE B 1 353 ? -4.316 13.695 3.381 1 94.88 353 ILE B CA 1
ATOM 6934 C C . ILE B 1 353 ? -3.664 14.867 2.65 1 94.88 353 ILE B C 1
ATOM 6936 O O . ILE B 1 353 ? -3.33 15.875 3.268 1 94.88 353 ILE B O 1
ATOM 6940 N N . ARG B 1 354 ? -3.502 14.734 1.357 1 95.31 354 ARG B N 1
ATOM 6941 C CA . ARG B 1 354 ? -2.945 15.82 0.552 1 95.31 354 ARG B CA 1
ATOM 6942 C C . ARG B 1 354 ? -3.805 17.078 0.651 1 95.31 354 ARG B C 1
ATOM 6944 O O . ARG B 1 354 ? -3.285 18.172 0.82 1 95.31 354 ARG B O 1
ATOM 6951 N N . GLN B 1 355 ? -5.094 16.875 0.535 1 96.06 355 GLN B N 1
ATOM 6952 C CA . GLN B 1 355 ? -6.02 18 0.634 1 96.06 355 GLN B CA 1
ATOM 6953 C C . GLN B 1 355 ? -5.938 18.656 2.006 1 96.06 355 GLN B C 1
ATOM 6955 O O . GLN B 1 355 ? -5.941 19.891 2.111 1 96.06 355 GLN B O 1
ATOM 6960 N N . ALA B 1 356 ? -5.871 17.844 3.031 1 95.44 356 ALA B N 1
ATOM 6961 C CA . ALA B 1 356 ? -5.75 18.375 4.391 1 95.44 356 ALA B CA 1
ATOM 6962 C C . ALA B 1 356 ? -4.449 19.141 4.566 1 95.44 356 ALA B C 1
ATOM 6964 O O . ALA B 1 356 ? -4.43 20.203 5.203 1 95.44 356 ALA B O 1
ATOM 6965 N N . SER B 1 357 ? -3.379 18.641 4.059 1 95.38 357 SER B N 1
ATOM 6966 C CA . SER B 1 357 ? -2.078 19.297 4.133 1 95.38 357 SER B CA 1
ATOM 6967 C C . SER B 1 357 ? -2.084 20.625 3.385 1 95.38 357 SER B C 1
ATOM 6969 O O . SER B 1 357 ? -1.538 21.609 3.869 1 95.38 357 SER B O 1
ATOM 6971 N N . GLN B 1 358 ? -2.736 20.672 2.223 1 94.75 358 GLN B N 1
ATOM 6972 C CA . GLN B 1 358 ? -2.84 21.906 1.447 1 94.75 358 GLN B CA 1
ATOM 6973 C C . GLN B 1 358 ? -3.672 22.938 2.186 1 94.75 358 GLN B C 1
ATOM 6975 O O . GLN B 1 358 ? -3.332 24.125 2.182 1 94.75 358 GLN B O 1
ATOM 6980 N N . ALA B 1 359 ? -4.73 22.484 2.779 1 95.19 359 ALA B N 1
ATOM 6981 C CA . ALA B 1 359 ? -5.555 23.391 3.576 1 95.19 359 ALA B CA 1
ATOM 6982 C C . ALA B 1 359 ? -4.762 23.969 4.742 1 95.19 359 ALA B C 1
ATOM 6984 O O . ALA B 1 359 ? -4.898 25.156 5.07 1 95.19 359 ALA B O 1
ATOM 6985 N N . THR B 1 360 ? -3.965 23.141 5.367 1 95.38 360 THR B N 1
ATOM 6986 C CA . THR B 1 360 ? -3.096 23.578 6.449 1 95.38 360 THR B CA 1
ATOM 6987 C C . THR B 1 360 ? -2.129 24.656 5.961 1 95.38 360 THR B C 1
ATOM 6989 O O . THR B 1 360 ? -1.923 25.672 6.633 1 95.38 360 THR B O 1
ATOM 6992 N N . ASP B 1 361 ? -1.584 24.5 4.797 1 94.5 361 ASP B N 1
ATOM 6993 C CA . ASP B 1 361 ? -0.667 25.469 4.199 1 94.5 361 ASP B CA 1
ATOM 6994 C C . ASP B 1 361 ? -1.354 26.812 3.979 1 94.5 361 ASP B C 1
ATOM 6996 O O . ASP B 1 361 ? -0.81 27.859 4.336 1 94.5 361 ASP B O 1
ATOM 7000 N N . VAL B 1 362 ? -2.527 26.766 3.42 1 95.06 362 VAL B N 1
ATOM 7001 C CA . VAL B 1 362 ? -3.275 27.984 3.119 1 95.06 362 VAL B CA 1
ATOM 7002 C C . VAL B 1 362 ? -3.611 28.719 4.418 1 95.06 362 VAL B C 1
ATOM 7004 O O . VAL B 1 362 ? -3.467 29.938 4.5 1 95.06 362 VAL B O 1
ATOM 7007 N N . ARG B 1 363 ? -4.02 27.922 5.418 1 95.25 363 ARG B N 1
ATOM 7008 C CA . ARG B 1 363 ? -4.383 28.531 6.691 1 95.25 363 ARG B CA 1
ATOM 7009 C C . ARG B 1 363 ? -3.16 29.125 7.383 1 95.25 363 ARG B C 1
ATOM 7011 O O . ARG B 1 363 ? -3.246 30.188 7.996 1 95.25 363 ARG B O 1
ATOM 7018 N N . SER B 1 364 ? -2.053 28.453 7.344 1 94.94 364 SER B N 1
ATOM 7019 C CA . SER B 1 364 ? -0.81 28.953 7.922 1 94.94 364 SER B CA 1
ATOM 7020 C C . SER B 1 364 ? -0.389 30.266 7.27 1 94.94 364 SER B C 1
ATOM 7022 O O . SER B 1 364 ? 0.062 31.188 7.953 1 94.94 364 SER B O 1
ATOM 7024 N N . GLU B 1 365 ? -0.545 30.406 5.969 1 93.5 365 GLU B N 1
ATOM 7025 C CA . GLU B 1 365 ? -0.219 31.641 5.254 1 93.5 365 GLU B CA 1
ATOM 7026 C C . GLU B 1 365 ? -1.127 32.781 5.688 1 93.5 365 GLU B C 1
ATOM 7028 O O . GLU B 1 365 ? -0.673 33.906 5.832 1 93.5 365 GLU B O 1
ATOM 7033 N N . ARG B 1 366 ? -2.338 32.438 5.84 1 94.94 366 ARG B N 1
ATOM 7034 C CA . ARG B 1 366 ? -3.279 33.438 6.277 1 94.94 366 ARG B CA 1
ATOM 7035 C C . ARG B 1 366 ? -2.932 33.938 7.676 1 94.94 366 ARG B C 1
ATOM 7037 O O . ARG B 1 366 ? -3.002 35.156 7.949 1 94.94 366 ARG B O 1
ATOM 7044 N N . ILE B 1 367 ? -2.572 33.062 8.562 1 95.62 367 ILE B N 1
ATOM 7045 C CA . ILE B 1 367 ? -2.199 33.469 9.914 1 95.62 367 ILE B CA 1
ATOM 7046 C C . ILE B 1 367 ? -0.927 34.312 9.875 1 95.62 367 ILE B C 1
ATOM 7048 O O . ILE B 1 367 ? -0.788 35.25 10.633 1 95.62 367 ILE B O 1
ATOM 7052 N N . ASP B 1 368 ? -0.031 33.969 8.961 1 93.62 368 ASP B N 1
ATOM 7053 C CA . ASP B 1 368 ? 1.164 34.781 8.766 1 93.62 368 ASP B CA 1
ATOM 7054 C C . ASP B 1 368 ? 0.797 36.25 8.414 1 93.62 368 ASP B C 1
ATOM 7056 O O . ASP B 1 368 ? 1.377 37.188 8.961 1 93.62 368 ASP B O 1
ATOM 7060 N N . GLU B 1 369 ? -0.141 36.406 7.57 1 94.44 369 GLU B N 1
ATOM 7061 C CA . GLU B 1 369 ? -0.603 37.719 7.184 1 94.44 369 GLU B CA 1
ATOM 7062 C C . GLU B 1 369 ? -1.231 38.469 8.367 1 94.44 369 GLU B C 1
ATOM 7064 O O . GLU B 1 369 ? -1.016 39.656 8.547 1 94.44 369 GLU B O 1
ATOM 7069 N N . LEU B 1 370 ? -1.98 37.719 9.086 1 94.56 370 LEU B N 1
ATOM 7070 C CA . LEU B 1 370 ? -2.633 38.312 10.25 1 94.56 370 LEU B CA 1
ATOM 7071 C C . LEU B 1 370 ? -1.602 38.75 11.281 1 94.56 370 LEU B C 1
ATOM 7073 O O . LEU B 1 370 ? -1.77 39.781 11.922 1 94.56 370 LEU B O 1
ATOM 7077 N N . LEU B 1 371 ? -0.527 38 11.422 1 94.62 371 LEU B N 1
ATOM 7078 C CA . LEU B 1 371 ? 0.537 38.344 12.359 1 94.62 371 LEU B CA 1
ATOM 7079 C C . LEU B 1 371 ? 1.26 39.594 11.914 1 94.62 371 LEU B C 1
ATOM 7081 O O . LEU B 1 371 ? 1.588 40.469 12.734 1 94.62 371 LEU B O 1
ATOM 7085 N N . THR B 1 372 ? 1.485 39.75 10.641 1 92.56 372 THR B N 1
ATOM 7086 C CA . THR B 1 372 ? 2.09 40.969 10.094 1 92.56 372 THR B CA 1
ATOM 7087 C C . THR B 1 372 ? 1.217 42.188 10.375 1 92.56 372 THR B C 1
ATOM 7089 O O . THR B 1 372 ? 1.716 43.219 10.797 1 92.56 372 THR B O 1
ATOM 7092 N N . ASN B 1 373 ? -0.059 41.969 10.18 1 93.62 373 ASN B N 1
ATOM 7093 C CA . ASN B 1 373 ? -0.997 43.062 10.453 1 93.62 373 ASN B CA 1
ATOM 7094 C C . ASN B 1 373 ? -1.036 43.406 11.938 1 93.62 373 ASN B C 1
ATOM 7096 O O . ASN B 1 373 ? -1.14 44.594 12.305 1 93.62 373 ASN B O 1
ATOM 7100 N N . ASN B 1 374 ? -0.978 42.406 12.742 1 93.75 374 ASN B N 1
ATOM 7101 C CA . ASN B 1 374 ? -0.957 42.625 14.18 1 93.75 374 ASN B CA 1
ATOM 7102 C C . ASN B 1 374 ? 0.276 43.438 14.602 1 93.75 374 ASN B C 1
ATOM 7104 O O . ASN B 1 374 ? 0.19 44.281 15.469 1 93.75 374 ASN B O 1
ATOM 7108 N N . ASN B 1 375 ? 1.386 43.125 14.023 1 92.5 375 ASN B N 1
ATOM 7109 C CA . ASN B 1 375 ? 2.605 43.875 14.305 1 92.5 375 ASN B CA 1
ATOM 7110 C C . ASN B 1 375 ? 2.469 45.344 13.914 1 92.5 375 ASN B C 1
ATOM 7112 O O . ASN B 1 375 ? 2.984 46.219 14.602 1 92.5 375 ASN B O 1
ATOM 7116 N N . ARG B 1 376 ? 1.756 45.625 12.844 1 91 376 ARG B N 1
ATOM 7117 C CA . ARG B 1 376 ? 1.509 47 12.43 1 91 376 ARG B CA 1
ATOM 7118 C C . ARG B 1 376 ? 0.638 47.719 13.445 1 91 376 ARG B C 1
ATOM 7120 O O . ARG B 1 376 ? 0.878 48.906 13.75 1 91 376 ARG B O 1
ATOM 7127 N N . ILE B 1 377 ? -0.327 47 13.914 1 91.62 377 ILE B N 1
ATOM 7128 C CA . ILE B 1 377 ? -1.22 47.562 14.922 1 91.62 377 ILE B CA 1
ATOM 7129 C C . ILE B 1 377 ? -0.432 47.906 16.188 1 91.62 377 ILE B C 1
ATOM 7131 O O . ILE B 1 377 ? -0.629 48.938 16.797 1 91.62 377 ILE B O 1
ATOM 7135 N N . LEU B 1 378 ? 0.469 47.031 16.594 1 91 378 LEU B N 1
ATOM 7136 C CA . LEU B 1 378 ? 1.275 47.25 17.797 1 91 378 LEU B CA 1
ATOM 7137 C C . LEU B 1 378 ? 2.182 48.469 17.625 1 91 378 LEU B C 1
ATOM 7139 O O . LEU B 1 378 ? 2.406 49.219 18.578 1 91 378 LEU B O 1
ATOM 7143 N N . SER B 1 379 ? 2.676 48.688 16.406 1 90.81 379 SER B N 1
ATOM 7144 C CA . SER B 1 379 ? 3.459 49.906 16.109 1 90.81 379 SER B CA 1
ATOM 7145 C C . SER B 1 379 ? 2.629 51.156 16.297 1 90.81 379 SER B C 1
ATOM 7147 O O . SER B 1 379 ? 3.096 52.125 16.891 1 90.81 379 SER B O 1
ATOM 7149 N N . LYS B 1 380 ? 1.446 51.094 15.867 1 88.06 380 LYS B N 1
ATOM 7150 C CA . LYS B 1 380 ? 0.55 52.25 16.016 1 88.06 380 LYS B CA 1
ATOM 7151 C C . LYS B 1 380 ? 0.224 52.5 17.484 1 88.06 380 LYS B C 1
ATOM 7153 O O . LYS B 1 380 ? 0.144 53.656 17.906 1 88.06 380 LYS B O 1
ATOM 7158 N N . LEU B 1 381 ? 0.054 51.438 18.203 1 88.56 381 LEU B N 1
ATOM 7159 C CA . LEU B 1 381 ? -0.248 51.594 19.625 1 88.56 381 LEU B CA 1
ATOM 7160 C C . LEU B 1 381 ? 0.937 52.188 20.375 1 88.56 381 LEU B C 1
ATOM 7162 O O . LEU B 1 381 ? 0.758 53.031 21.25 1 88.56 381 LEU B O 1
ATOM 7166 N N . ALA B 1 382 ? 2.084 51.75 20.031 1 90 382 ALA B N 1
ATOM 7167 C CA . ALA B 1 382 ? 3.285 52.312 20.641 1 90 382 ALA B CA 1
ATOM 7168 C C . ALA B 1 382 ? 3.416 53.781 20.344 1 90 382 ALA B C 1
ATOM 7170 O O . ALA B 1 382 ? 3.746 54.594 21.234 1 90 382 ALA B O 1
ATOM 7171 N N . ASN B 1 383 ? 3.129 54.219 19.172 1 89.75 383 ASN B N 1
ATOM 7172 C CA . ASN B 1 383 ? 3.203 55.625 18.766 1 89.75 383 ASN B CA 1
ATOM 7173 C C . ASN B 1 383 ? 2.168 56.469 19.5 1 89.75 383 ASN B C 1
ATOM 7175 O O . ASN B 1 383 ? 2.461 57.594 19.922 1 89.75 383 ASN B O 1
ATOM 7179 N N . ALA B 1 384 ? 1.02 55.875 19.578 1 88.25 384 ALA B N 1
ATOM 7180 C CA . ALA B 1 384 ? -0.034 56.594 20.312 1 88.25 384 ALA B CA 1
ATOM 7181 C C . ALA B 1 384 ? 0.348 56.781 21.766 1 88.25 384 ALA B C 1
ATOM 7183 O O . ALA B 1 384 ? 0.099 57.844 22.344 1 88.25 384 ALA B O 1
ATOM 7184 N N . SER B 1 385 ? 0.903 55.812 22.344 1 90 385 SER B N 1
ATOM 7185 C CA . SER B 1 385 ? 1.35 55.875 23.734 1 90 385 SER B CA 1
ATOM 7186 C C . SER B 1 385 ? 2.424 56.938 23.906 1 90 385 SER B C 1
ATOM 7188 O O . SER B 1 385 ? 2.416 57.688 24.875 1 90 385 SER B O 1
ATOM 7190 N N . MET B 1 386 ? 3.273 57.062 22.969 1 89 386 MET B N 1
ATOM 7191 C CA . MET B 1 386 ? 4.352 58.031 23.031 1 89 386 MET B CA 1
ATOM 7192 C C . MET B 1 386 ? 3.799 59.469 22.984 1 89 386 MET B C 1
ATOM 7194 O O . MET B 1 386 ? 4.254 60.312 23.734 1 89 386 MET B O 1
ATOM 7198 N N . ARG B 1 387 ? 2.877 59.719 22.219 1 87.12 387 ARG B N 1
ATOM 7199 C CA . ARG B 1 387 ? 2.262 61.031 22.125 1 87.12 387 ARG B CA 1
ATOM 7200 C C . ARG B 1 387 ? 1.585 61.406 23.438 1 87.12 387 ARG B C 1
ATOM 7202 O O . ARG B 1 387 ? 1.643 62.562 23.859 1 87.12 387 ARG B O 1
ATOM 7209 N N . GLY B 1 388 ? 1.007 60.406 23.984 1 86.69 388 GLY B N 1
ATOM 7210 C CA . GLY B 1 388 ? 0.363 60.656 25.266 1 86.69 388 GLY B CA 1
ATOM 7211 C C . GLY B 1 388 ? 1.343 61.031 26.359 1 86.69 388 GLY B C 1
ATOM 7212 O O . GLY B 1 388 ? 1.119 62 27.094 1 86.69 388 GLY B O 1
ATOM 7213 N N . VAL B 1 389 ? 2.404 60.344 26.422 1 89.62 389 VAL B N 1
ATOM 7214 C CA . VAL B 1 389 ? 3.416 60.625 27.438 1 89.62 389 VAL B CA 1
ATOM 7215 C C . VAL B 1 389 ? 4.059 61.969 27.188 1 89.62 389 VAL B C 1
ATOM 7217 O O . VAL B 1 389 ? 4.293 62.75 28.125 1 89.62 389 VAL B O 1
ATOM 7220 N N . GLN B 1 390 ? 4.27 62.281 25.969 1 89.75 390 GLN B N 1
ATOM 7221 C CA . GLN B 1 390 ? 4.875 63.562 25.609 1 89.75 390 GLN B CA 1
ATOM 7222 C C . GLN B 1 390 ? 3.967 64.75 25.984 1 89.75 390 GLN B C 1
ATOM 7224 O O . GLN B 1 390 ? 4.438 65.75 26.5 1 89.75 390 GLN B O 1
ATOM 7229 N N . ALA B 1 391 ? 2.75 64.562 25.781 1 89.44 391 ALA B N 1
ATOM 7230 C CA . ALA B 1 391 ? 1.796 65.625 26.078 1 89.44 391 ALA B CA 1
ATOM 7231 C C . ALA B 1 391 ? 1.776 65.938 27.578 1 89.44 391 ALA B C 1
ATOM 7233 O O . ALA B 1 391 ? 1.712 67.125 27.969 1 89.44 391 ALA B O 1
ATOM 7234 N N . VAL B 1 392 ? 1.852 65 28.375 1 90.94 392 VAL B N 1
ATOM 7235 C CA . VAL B 1 392 ? 1.837 65.188 29.828 1 90.94 392 VAL B CA 1
ATOM 7236 C C . VAL B 1 392 ? 3.164 65.812 30.281 1 90.94 392 VAL B C 1
ATOM 7238 O O . VAL B 1 392 ? 3.193 66.625 31.188 1 90.94 392 VAL B O 1
ATOM 7241 N N . GLN B 1 393 ? 4.168 65.375 29.625 1 88.81 393 GLN B N 1
ATOM 7242 C CA . GLN B 1 393 ? 5.477 65.938 29.953 1 88.81 393 GLN B CA 1
ATOM 7243 C C . GLN B 1 393 ? 5.52 67.438 29.641 1 88.81 393 GLN B C 1
ATOM 7245 O O . GLN B 1 393 ? 6.098 68.188 30.391 1 88.81 393 GLN B O 1
ATOM 7250 N N . ASP B 1 394 ? 4.98 67.812 28.547 1 88.06 394 ASP B N 1
ATOM 7251 C CA . ASP B 1 394 ? 4.91 69.25 28.203 1 88.06 394 ASP B CA 1
ATOM 7252 C C . ASP B 1 394 ? 4.168 70.062 29.281 1 88.06 394 ASP B C 1
ATOM 7254 O O . ASP B 1 394 ? 4.566 71.125 29.609 1 88.06 394 ASP B O 1
ATOM 7258 N N . LEU B 1 395 ? 3.168 69.5 29.75 1 88.62 395 LEU B N 1
ATOM 7259 C CA . LEU B 1 395 ? 2.395 70.125 30.812 1 88.62 395 LEU B CA 1
ATOM 7260 C C . LEU B 1 395 ? 3.215 70.25 32.094 1 88.62 395 LEU B C 1
ATOM 7262 O O . LEU B 1 395 ? 3.148 71.25 32.781 1 88.62 395 LEU B O 1
ATOM 7266 N N . GLU B 1 396 ? 3.912 69.25 32.344 1 88 396 GLU B N 1
ATOM 7267 C CA . GLU B 1 396 ? 4.781 69.25 33.531 1 88 396 GLU B CA 1
ATOM 7268 C C . GLU B 1 396 ? 5.828 70.312 33.438 1 88 396 GLU B C 1
ATOM 7270 O O . GLU B 1 396 ? 6.117 71 34.438 1 88 396 GLU B O 1
ATOM 7275 N N . GLU B 1 397 ? 6.406 70.438 32.344 1 87.88 397 GLU B N 1
ATOM 7276 C CA . GLU B 1 397 ? 7.41 71.5 32.125 1 87.88 397 GLU B CA 1
ATOM 7277 C C . GLU B 1 397 ? 6.82 72.875 32.344 1 87.88 397 GLU B C 1
ATOM 7279 O O . GLU B 1 397 ? 7.496 73.75 32.844 1 87.88 397 GLU B O 1
ATOM 7284 N N . GLU B 1 398 ? 5.625 73 31.969 1 84.94 398 GLU B N 1
ATOM 7285 C CA . GLU B 1 398 ? 4.961 74.25 32.125 1 84.94 398 GLU B CA 1
ATOM 7286 C C . GLU B 1 398 ? 4.652 74.562 33.594 1 84.94 398 GLU B C 1
ATOM 7288 O O . GLU B 1 398 ? 4.613 75.688 34.031 1 84.94 398 GLU B O 1
ATOM 7293 N N . LEU B 1 399 ? 4.375 73.562 34.312 1 84.81 399 LEU B N 1
ATOM 7294 C CA . LEU B 1 399 ? 3.982 73.688 35.688 1 84.81 399 LEU B CA 1
ATOM 7295 C C . LEU B 1 399 ? 5.203 73.938 36.594 1 84.81 399 LEU B C 1
ATOM 7297 O O . LEU B 1 399 ? 5.191 74.812 37.438 1 84.81 399 LEU B O 1
ATOM 7301 N N . TYR B 1 400 ? 6.234 73.125 36.312 1 86.12 400 TYR B N 1
ATOM 7302 C CA . TYR B 1 400 ? 7.371 73.125 37.25 1 86.12 400 TYR B CA 1
ATOM 7303 C C . TYR B 1 400 ? 8.531 73.938 36.656 1 86.12 400 TYR B C 1
ATOM 7305 O O . TYR B 1 400 ? 9.453 74.312 37.375 1 86.12 400 TYR B O 1
ATOM 7313 N N . GLY B 1 401 ? 8.539 74.25 35.469 1 83 401 GLY B N 1
ATOM 7314 C CA . GLY B 1 401 ? 9.688 74.812 34.781 1 83 401 GLY B CA 1
ATOM 7315 C C . GLY B 1 401 ? 10.562 73.75 34.094 1 83 401 GLY B C 1
ATOM 7316 O O . GLY B 1 401 ? 10.742 72.688 34.625 1 83 401 GLY B O 1
ATOM 7317 N N . GLU B 1 402 ? 11.039 74 33.031 1 83 402 GLU B N 1
ATOM 7318 C CA . GLU B 1 402 ? 11.836 73.125 32.25 1 83 402 GLU B CA 1
ATOM 7319 C C . GLU B 1 402 ? 13.031 72.562 33.031 1 83 402 GLU B C 1
ATOM 7321 O O . GLU B 1 402 ? 13.438 71.438 32.875 1 83 402 GLU B O 1
ATOM 7326 N N . GLU B 1 403 ? 13.555 73.438 33.875 1 80.19 403 GLU B N 1
ATOM 7327 C CA . GLU B 1 403 ? 14.75 73.062 34.625 1 80.19 403 GLU B CA 1
ATOM 7328 C C . GLU B 1 403 ? 14.43 72.062 35.719 1 80.19 403 GLU B C 1
ATOM 7330 O O . GLU B 1 403 ? 15.328 71.438 36.25 1 80.19 403 GLU B O 1
ATOM 7335 N N . ASN B 1 404 ? 13.141 71.938 36.062 1 82.31 404 ASN B N 1
ATOM 7336 C CA . ASN B 1 404 ? 12.75 71.125 37.188 1 82.31 404 ASN B CA 1
ATOM 7337 C C . ASN B 1 404 ? 12.133 69.812 36.688 1 82.31 404 ASN B C 1
ATOM 7339 O O . ASN B 1 404 ? 11.508 69.062 37.469 1 82.31 404 ASN B O 1
ATOM 7343 N N . VAL B 1 405 ? 12.266 69.562 35.375 1 82.25 405 VAL B N 1
ATOM 7344 C CA . VAL B 1 405 ? 11.797 68.312 34.812 1 82.25 405 VAL B CA 1
ATOM 7345 C C . VAL B 1 405 ? 12.992 67.438 34.375 1 82.25 405 VAL B C 1
ATOM 7347 O O . VAL B 1 405 ? 13.93 67.938 33.75 1 82.25 405 VAL B O 1
ATOM 7350 N N . SER B 1 406 ? 12.922 66.188 34.844 1 87.5 406 SER B N 1
ATOM 7351 C CA . SER B 1 406 ? 14.055 65.312 34.594 1 87.5 406 SER B CA 1
ATOM 7352 C C . SER B 1 406 ? 13.711 64.312 33.531 1 87.5 406 SER B C 1
ATOM 7354 O O . SER B 1 406 ? 12.68 64.375 32.875 1 87.5 406 SER B O 1
ATOM 7356 N N . MET B 1 407 ? 14.633 63.312 33.344 1 89.31 407 MET B N 1
ATOM 7357 C CA . MET B 1 407 ? 14.492 62.25 32.375 1 89.31 407 MET B CA 1
ATOM 7358 C C . MET B 1 407 ? 13.242 61.438 32.625 1 89.31 407 MET B C 1
ATOM 7360 O O . MET B 1 407 ? 13.023 61 33.781 1 89.31 407 MET B O 1
ATOM 7364 N N . ASN B 1 408 ? 12.414 61.281 31.578 1 92 408 ASN B N 1
ATOM 7365 C CA . ASN B 1 408 ? 11.227 60.438 31.625 1 92 408 ASN B CA 1
ATOM 7366 C C . ASN B 1 408 ? 11.516 59.031 31.109 1 92 408 ASN B C 1
ATOM 7368 O O . ASN B 1 408 ? 11.602 58.812 29.891 1 92 408 ASN B O 1
ATOM 7372 N N . SER B 1 409 ? 11.625 58.094 32.031 1 93.88 409 SER B N 1
ATOM 7373 C CA . SER B 1 409 ? 11.984 56.719 31.672 1 93.88 409 SER B CA 1
ATOM 7374 C C . SER B 1 409 ? 10.945 56.094 30.734 1 93.88 409 SER B C 1
ATOM 7376 O O . SER B 1 409 ? 11.289 55.281 29.875 1 93.88 409 SER B O 1
ATOM 7378 N N . ASN B 1 410 ? 9.695 56.438 30.891 1 93.69 410 ASN B N 1
ATOM 7379 C CA . ASN B 1 410 ? 8.648 55.906 30.016 1 93.69 410 ASN B CA 1
ATOM 7380 C C . ASN B 1 410 ? 8.82 56.375 28.578 1 93.69 410 ASN B C 1
ATOM 7382 O O . ASN B 1 410 ? 8.617 55.594 27.641 1 93.69 410 ASN B O 1
ATOM 7386 N N . MET B 1 411 ? 9.172 57.594 28.422 1 91.69 411 MET B N 1
ATOM 7387 C CA . MET B 1 411 ? 9.422 58.125 27.094 1 91.69 411 MET B CA 1
ATOM 7388 C C . MET B 1 411 ? 10.586 57.406 26.422 1 91.69 411 MET B C 1
ATOM 7390 O O . MET B 1 411 ? 10.531 57.062 25.234 1 91.69 411 MET B O 1
ATOM 7394 N N . VAL B 1 412 ? 11.617 57.188 27.141 1 94.25 412 VAL B N 1
ATOM 7395 C CA . VAL B 1 412 ? 12.797 56.469 26.625 1 94.25 412 VAL B CA 1
ATOM 7396 C C . VAL B 1 412 ? 12.422 55.062 26.234 1 94.25 412 VAL B C 1
ATOM 7398 O O . VAL B 1 412 ? 12.805 54.594 25.156 1 94.25 412 VAL B O 1
ATOM 7401 N N . ALA B 1 413 ? 11.703 54.375 27.125 1 95.19 413 ALA B N 1
ATOM 7402 C CA . ALA B 1 413 ? 11.266 53 26.859 1 95.19 413 ALA B CA 1
ATOM 7403 C C . ALA B 1 413 ? 10.43 52.938 25.578 1 95.19 413 ALA B C 1
ATOM 7405 O O . ALA B 1 413 ? 10.633 52.062 24.75 1 95.19 413 ALA B O 1
ATOM 7406 N N . LEU B 1 414 ? 9.492 53.844 25.438 1 93.19 414 LEU B N 1
ATOM 7407 C CA . LEU B 1 414 ? 8.602 53.844 24.281 1 93.19 414 LEU B CA 1
ATOM 7408 C C . LEU B 1 414 ? 9.383 54.125 23 1 93.19 414 LEU B C 1
ATOM 7410 O O . LEU B 1 414 ? 9.086 53.531 21.953 1 93.19 414 LEU B O 1
ATOM 7414 N N . ASN B 1 415 ? 10.336 55 23.047 1 91.25 415 ASN B N 1
ATOM 7415 C CA . ASN B 1 415 ? 11.18 55.281 21.891 1 91.25 415 ASN B CA 1
ATOM 7416 C C . ASN B 1 415 ? 11.922 54 21.438 1 91.25 415 ASN B C 1
ATOM 7418 O O . ASN B 1 415 ? 12.094 53.781 20.25 1 91.25 415 ASN B O 1
ATOM 7422 N N . HIS B 1 416 ? 12.359 53.281 22.359 1 93.25 416 HIS B N 1
ATOM 7423 C CA . HIS B 1 416 ? 13.086 52.062 22.031 1 93.25 416 HIS B CA 1
ATOM 7424 C C . HIS B 1 416 ? 12.141 50.969 21.578 1 93.25 416 HIS B C 1
ATOM 7426 O O . HIS B 1 416 ? 12.516 50.125 20.766 1 93.25 416 HIS B O 1
ATOM 7432 N N . LEU B 1 417 ? 10.922 50.906 22.125 1 92.19 417 LEU B N 1
ATOM 7433 C CA . LEU B 1 417 ? 9.906 50 21.609 1 92.19 417 LEU B CA 1
ATOM 7434 C C . LEU B 1 417 ? 9.602 50.312 20.141 1 92.19 417 LEU B C 1
ATOM 7436 O O . LEU B 1 417 ? 9.32 49.406 19.359 1 92.19 417 LEU B O 1
ATOM 7440 N N . GLN B 1 418 ? 9.648 51.531 19.812 1 89.56 418 GLN B N 1
ATOM 7441 C CA . GLN B 1 418 ? 9.43 51.906 18.422 1 89.56 418 GLN B CA 1
ATOM 7442 C C . GLN B 1 418 ? 10.5 51.312 17.516 1 89.56 418 GLN B C 1
ATOM 7444 O O . GLN B 1 418 ? 10.219 50.938 16.359 1 89.56 418 GLN B O 1
ATOM 7449 N N . TRP B 1 419 ? 11.711 51.219 18 1 90.88 419 TRP B N 1
ATOM 7450 C CA . TRP B 1 419 ? 12.758 50.562 17.234 1 90.88 419 TRP B CA 1
ATOM 7451 C C . TRP B 1 419 ? 12.398 49.094 16.984 1 90.88 419 TRP B C 1
ATOM 7453 O O . TRP B 1 419 ? 12.641 48.594 15.891 1 90.88 419 TRP B O 1
ATOM 7463 N N . LEU B 1 420 ? 11.875 48.438 18.031 1 93.81 420 LEU B N 1
ATOM 7464 C CA . LEU B 1 420 ? 11.477 47.031 17.859 1 93.81 420 LEU B CA 1
ATOM 7465 C C . LEU B 1 420 ? 10.445 46.906 16.75 1 93.81 420 LEU B C 1
ATOM 7467 O O . LEU B 1 420 ? 10.555 46 15.914 1 93.81 420 LEU B O 1
ATOM 7471 N N . THR B 1 421 ? 9.453 47.75 16.766 1 91.88 421 THR B N 1
ATOM 7472 C CA . THR B 1 421 ? 8.391 47.656 15.773 1 91.88 421 THR B CA 1
ATOM 7473 C C . THR B 1 421 ? 8.906 48.031 14.391 1 91.88 421 THR B C 1
ATOM 7475 O O . THR B 1 421 ? 8.461 47.469 13.383 1 91.88 421 THR B O 1
ATOM 7478 N N . ARG B 1 422 ? 9.844 48.969 14.297 1 90.19 422 ARG B N 1
ATOM 7479 C CA . ARG B 1 422 ? 10.453 49.344 13.016 1 90.19 422 ARG B CA 1
ATOM 7480 C C . ARG B 1 422 ? 11.227 48.156 12.422 1 90.19 422 ARG B C 1
ATOM 7482 O O . ARG B 1 422 ? 11.094 47.875 11.227 1 90.19 422 ARG B O 1
ATOM 7489 N N . VAL B 1 423 ? 1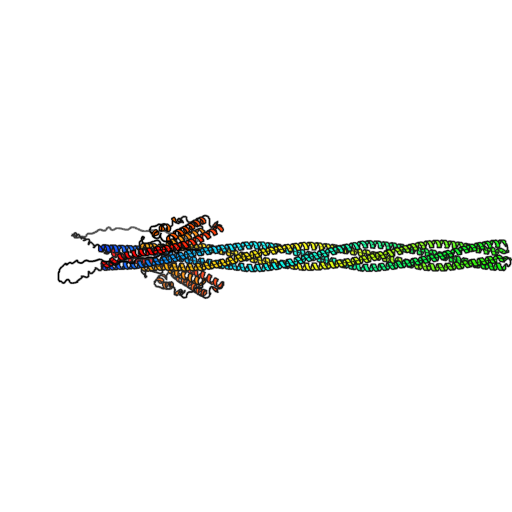2 47.562 13.25 1 92.88 423 VAL B N 1
ATOM 7490 C CA . VAL B 1 423 ? 12.781 46.406 12.797 1 92.88 423 VAL B CA 1
ATOM 7491 C C . VAL B 1 423 ? 11.852 45.281 12.328 1 92.88 423 VAL B C 1
ATOM 7493 O O . VAL B 1 423 ? 12.102 44.656 11.312 1 92.88 423 VAL B O 1
ATOM 7496 N N . ARG B 1 424 ? 10.82 45.031 13.078 1 92.81 424 ARG B N 1
ATOM 7497 C CA . ARG B 1 424 ? 9.852 44.031 12.695 1 92.81 424 ARG B CA 1
ATOM 7498 C C . ARG B 1 424 ? 9.242 44.344 11.336 1 92.81 424 ARG B C 1
ATOM 7500 O O . ARG B 1 424 ? 9.086 43.438 10.5 1 92.81 424 ARG B O 1
ATOM 7507 N N . ARG B 1 425 ? 8.906 45.562 11.141 1 89.94 425 ARG B N 1
ATOM 7508 C CA . ARG B 1 425 ? 8.336 46 9.867 1 89.94 425 ARG B CA 1
ATOM 7509 C C . ARG B 1 425 ? 9.32 45.781 8.727 1 89.94 425 ARG B C 1
ATOM 7511 O O . ARG B 1 425 ? 8.938 45.375 7.625 1 89.94 425 ARG B O 1
ATOM 7518 N N . LEU B 1 426 ? 10.57 46.062 9.031 1 91.12 426 LEU B N 1
ATOM 7519 C CA . LEU B 1 426 ? 11.625 45.844 8.047 1 91.12 426 LEU B CA 1
ATOM 7520 C C . LEU B 1 426 ? 11.719 44.344 7.691 1 91.12 426 LEU B C 1
ATOM 7522 O O . LEU B 1 426 ? 11.867 44 6.516 1 91.12 426 LEU B O 1
ATOM 7526 N N . ILE B 1 427 ? 11.609 43.531 8.664 1 91.56 427 ILE B N 1
ATOM 7527 C CA . ILE B 1 427 ? 11.68 42.094 8.453 1 91.56 427 ILE B CA 1
ATOM 7528 C C . ILE B 1 427 ? 10.453 41.625 7.672 1 91.56 427 ILE B C 1
ATOM 7530 O O . ILE B 1 427 ? 10.57 40.812 6.75 1 91.56 427 ILE B O 1
ATOM 7534 N N . ASP B 1 428 ? 9.289 42.188 8.031 1 88.81 428 ASP B N 1
ATOM 7535 C CA . ASP B 1 428 ? 8.031 41.719 7.461 1 88.81 428 ASP B CA 1
ATOM 7536 C C . ASP B 1 428 ? 7.859 42.25 6.031 1 88.81 428 ASP B C 1
ATOM 7538 O O . ASP B 1 428 ? 7.402 41.5 5.156 1 88.81 428 ASP B O 1
ATOM 7542 N N . SER B 1 429 ? 8.109 43.531 5.805 1 86.06 429 SER B N 1
ATOM 7543 C CA . SER B 1 429 ? 7.719 44.125 4.531 1 86.06 429 SER B CA 1
ATOM 7544 C C . SER B 1 429 ? 8.922 44.75 3.814 1 86.06 429 SER B C 1
ATOM 7546 O O . SER B 1 429 ? 8.805 45.188 2.674 1 86.06 429 SER B O 1
ATOM 7548 N N . GLY B 1 430 ? 10.094 44.844 4.449 1 82.25 430 GLY B N 1
ATOM 7549 C CA . GLY B 1 430 ? 11.266 45.469 3.826 1 82.25 430 GLY B CA 1
ATOM 7550 C C . GLY B 1 430 ? 11.211 46.969 3.805 1 82.25 430 GLY B C 1
ATOM 7551 O O . GLY B 1 430 ? 12.023 47.625 3.131 1 82.25 430 GLY B O 1
ATOM 7552 N N . ASP B 1 431 ? 10.219 47.469 4.488 1 76.44 431 ASP B N 1
ATOM 7553 C CA . ASP B 1 431 ? 10.047 48.906 4.48 1 76.44 431 ASP B CA 1
ATOM 7554 C C . ASP B 1 431 ? 11.109 49.594 5.336 1 76.44 431 ASP B C 1
ATOM 7556 O O . ASP B 1 431 ? 10.977 49.688 6.559 1 76.44 431 ASP B O 1
ATOM 7560 N N . TYR B 1 432 ? 12.266 49.938 4.723 1 72.19 432 TYR B N 1
ATOM 7561 C CA . TYR B 1 432 ? 13.32 50.688 5.402 1 72.19 432 TYR B CA 1
ATOM 7562 C C . TYR B 1 432 ? 13.242 52.188 5.051 1 72.19 432 TYR B C 1
ATOM 7564 O O . TYR B 1 432 ? 13.047 52.531 3.889 1 72.19 432 TYR B O 1
ATOM 7572 N N . ARG B 1 433 ? 13.125 53 6.055 1 72.81 433 ARG B N 1
ATOM 7573 C CA . ARG B 1 433 ? 13.117 54.438 5.797 1 72.81 433 ARG B CA 1
ATOM 7574 C C . ARG B 1 433 ? 14.445 55.062 6.184 1 72.81 433 ARG B C 1
ATOM 7576 O O . ARG B 1 433 ? 14.945 54.875 7.289 1 72.81 433 ARG B O 1
ATOM 7583 N N . SER B 1 434 ? 15.055 55.781 5.336 1 61.31 434 SER B N 1
ATOM 7584 C CA . SER B 1 434 ? 16.344 56.438 5.523 1 61.31 434 SER B CA 1
ATOM 7585 C C . SER B 1 434 ? 16.266 57.5 6.617 1 61.31 434 SER B C 1
ATOM 7587 O O . SER B 1 434 ? 17.297 57.906 7.176 1 61.31 434 SER B O 1
ATOM 7589 N N . THR B 1 435 ? 15.047 57.875 6.914 1 59.31 435 THR B N 1
ATOM 7590 C CA . THR B 1 435 ? 14.859 58.938 7.883 1 59.31 435 THR B CA 1
ATOM 7591 C C . THR B 1 435 ? 15.031 58.438 9.305 1 59.31 435 THR B C 1
ATOM 7593 O O . THR B 1 435 ? 15 59.219 10.266 1 59.31 435 THR B O 1
ATOM 7596 N N . TRP B 1 436 ? 15.344 57.156 9.25 1 68.5 436 TRP B N 1
ATOM 7597 C CA . TRP B 1 436 ? 15.539 56.625 10.602 1 68.5 436 TRP B CA 1
ATOM 7598 C C . TRP B 1 436 ? 16.859 57.125 11.195 1 68.5 436 TRP B C 1
ATOM 7600 O O . TRP B 1 436 ? 17.891 57.125 10.523 1 68.5 436 TRP B O 1
ATOM 7610 N N . LYS B 1 437 ? 16.609 57.875 12.164 1 65.38 437 LYS B N 1
ATOM 7611 C CA . LYS B 1 437 ? 17.828 58.312 12.844 1 65.38 437 LYS B CA 1
ATOM 7612 C C . LYS B 1 437 ? 18.766 57.125 13.102 1 65.38 437 LYS B C 1
ATOM 7614 O O . LYS B 1 437 ? 18.359 55.969 13.047 1 65.38 437 LYS B O 1
ATOM 7619 N N . SER B 1 438 ? 19.953 57.5 13.297 1 69.81 438 SER B N 1
ATOM 7620 C CA . SER B 1 438 ? 21 56.5 13.531 1 69.81 438 SER B CA 1
ATOM 7621 C C . SER B 1 438 ? 20.609 55.531 14.641 1 69.81 438 SER B C 1
ATOM 7623 O O . SER B 1 438 ? 20.094 55.969 15.68 1 69.81 438 SER B O 1
ATOM 7625 N N . SER B 1 439 ? 20.719 54.188 14.32 1 73.62 439 SER B N 1
ATOM 7626 C CA . SER B 1 439 ? 20.406 53.125 15.281 1 73.62 439 SER B CA 1
ATOM 7627 C C . SER B 1 439 ? 21.531 52.938 16.297 1 73.62 439 SER B C 1
ATOM 7629 O O . SER B 1 439 ? 21.422 52.125 17.219 1 73.62 439 SER B O 1
ATOM 7631 N N . SER B 1 440 ? 22.453 53.812 16.125 1 80.62 440 SER B N 1
ATOM 7632 C CA . SER B 1 440 ? 23.594 53.688 17.031 1 80.62 440 SER B CA 1
ATOM 7633 C C . SER B 1 440 ? 23.266 54.25 18.406 1 80.62 440 SER B C 1
ATOM 7635 O O . SER B 1 440 ? 22.453 55.188 18.547 1 80.62 440 SER B O 1
ATOM 7637 N N . SER B 1 441 ? 23.922 53.688 19.312 1 81.06 441 SER B N 1
ATOM 7638 C CA . SER B 1 441 ? 23.703 54.094 20.688 1 81.06 441 SER B CA 1
ATOM 7639 C C . SER B 1 441 ? 24.172 55.531 20.906 1 81.06 441 SER B C 1
ATOM 7641 O O . SER B 1 441 ? 23.594 56.281 21.719 1 81.06 441 SER B O 1
ATOM 7643 N N . GLY B 1 442 ? 25.141 55.906 20.219 1 74.88 442 GLY B N 1
ATOM 7644 C CA . GLY B 1 442 ? 25.719 57.25 20.391 1 74.88 442 GLY B CA 1
ATOM 7645 C C . GLY B 1 442 ? 24.766 58.344 20 1 74.88 442 GLY B C 1
ATOM 7646 O O . GLY B 1 442 ? 24.812 59.438 20.562 1 74.88 442 GLY B O 1
ATOM 7647 N N . ALA B 1 443 ? 23.922 58.156 19.109 1 79.88 443 ALA B N 1
ATOM 7648 C CA . ALA B 1 443 ? 23 59.188 18.625 1 79.88 443 ALA B CA 1
ATOM 7649 C C . ALA B 1 443 ? 21.719 59.219 19.453 1 79.88 443 ALA B C 1
ATOM 7651 O O . ALA B 1 443 ? 20.906 60.125 19.312 1 79.88 443 ALA B O 1
ATOM 7652 N N . CYS B 1 444 ? 21.672 58.281 20.344 1 88.88 444 CYS B N 1
ATOM 7653 C CA . CYS B 1 444 ? 20.453 58.156 21.125 1 88.88 444 CYS B CA 1
ATOM 7654 C C . CYS B 1 444 ? 20.391 59.219 22.219 1 88.88 444 CYS B C 1
ATOM 7656 O O . CYS B 1 444 ? 21.406 59.5 22.859 1 88.88 444 CYS B O 1
ATOM 7658 N N . TRP B 1 445 ? 19.266 59.812 22.422 1 87.81 445 TRP B N 1
ATOM 7659 C CA . TRP B 1 445 ? 19.031 60.812 23.422 1 87.81 445 TRP B CA 1
ATOM 7660 C C . TRP B 1 445 ? 19.453 60.344 24.812 1 87.81 445 TRP B C 1
ATOM 7662 O O . TRP B 1 445 ? 19.984 61.094 25.609 1 87.81 445 TRP B O 1
ATOM 7672 N N . LEU B 1 446 ? 19.203 59.062 25.094 1 92.38 446 LEU B N 1
ATOM 7673 C CA . LEU B 1 446 ? 19.531 58.5 26.391 1 92.38 446 LEU B CA 1
ATOM 7674 C C . LEU B 1 446 ? 21.031 58.562 26.656 1 92.38 446 LEU B C 1
ATOM 7676 O O . LEU B 1 446 ? 21.469 58.844 27.766 1 92.38 446 LEU B O 1
ATOM 7680 N N . THR B 1 447 ? 21.797 58.219 25.656 1 92.88 447 THR B N 1
ATOM 7681 C CA . THR B 1 447 ? 23.234 58.312 25.797 1 92.88 447 THR B CA 1
ATOM 7682 C C . THR B 1 447 ? 23.672 59.719 26.125 1 92.88 447 THR B C 1
ATOM 7684 O O . THR B 1 447 ? 24.531 59.938 26.984 1 92.88 447 THR B O 1
ATOM 7687 N N . ARG B 1 448 ? 23.109 60.688 25.5 1 92.5 448 ARG B N 1
ATOM 7688 C CA . ARG B 1 448 ? 23.422 62.094 25.75 1 92.5 448 ARG B CA 1
ATOM 7689 C C . ARG B 1 448 ? 23.016 62.5 27.156 1 92.5 448 ARG B C 1
ATOM 7691 O O . ARG B 1 448 ? 23.719 63.25 27.828 1 92.5 448 ARG B O 1
ATOM 7698 N N . TRP B 1 449 ? 21.875 62 27.5 1 92.81 449 TRP B N 1
ATOM 7699 C CA . TRP B 1 449 ? 21.422 62.312 28.844 1 92.81 449 TRP B CA 1
ATOM 7700 C C . TRP B 1 449 ? 22.344 61.688 29.891 1 92.81 449 TRP B C 1
ATOM 7702 O O . TRP B 1 449 ? 22.672 62.344 30.906 1 92.81 449 TRP B O 1
ATOM 7712 N N . LEU B 1 450 ? 22.766 60.531 29.719 1 93.69 450 LEU B N 1
ATOM 7713 C CA . LEU B 1 450 ? 23.641 59.812 30.641 1 93.69 450 LEU B CA 1
ATOM 7714 C C . LEU B 1 450 ? 24.969 60.562 30.797 1 93.69 450 LEU B C 1
ATOM 7716 O O . LEU B 1 450 ? 25.578 60.531 31.875 1 93.69 450 LEU B O 1
ATOM 7720 N N . GLN B 1 451 ? 25.312 61.25 29.75 1 91.69 451 GLN B N 1
ATOM 7721 C CA . GLN B 1 451 ? 26.578 61.969 29.766 1 91.69 451 GLN B CA 1
ATOM 7722 C C . GLN B 1 451 ? 26.406 63.406 30.219 1 91.69 451 GLN B C 1
ATOM 7724 O O . GLN B 1 451 ? 27.375 64.125 30.406 1 91.69 451 GLN B O 1
ATOM 7729 N N . SER B 1 452 ? 25.234 63.812 30.438 1 92.38 452 SER B N 1
ATOM 7730 C CA . SER B 1 452 ? 24.938 65.188 30.891 1 92.38 452 SER B CA 1
ATOM 7731 C C . SER B 1 452 ? 25.219 65.312 32.375 1 92.38 452 SER B C 1
ATOM 7733 O O . SER B 1 452 ? 25.5 64.312 33.062 1 92.38 452 SER B O 1
ATOM 7735 N N . ASN B 1 453 ? 25.094 66.562 32.906 1 91.06 453 ASN B N 1
ATOM 7736 C CA . ASN B 1 453 ? 25.328 66.875 34.312 1 91.06 453 ASN B CA 1
ATOM 7737 C C . ASN B 1 453 ? 24.312 66.125 35.188 1 91.06 453 ASN B C 1
ATOM 7739 O O . ASN B 1 453 ? 24.656 65.625 36.25 1 91.06 453 ASN B O 1
ATOM 7743 N N . GLU B 1 454 ? 23.172 66.125 34.688 1 91.38 454 GLU B N 1
ATOM 7744 C CA . GLU B 1 454 ? 22.125 65.438 35.469 1 91.38 454 GLU B CA 1
ATOM 7745 C C . GLU B 1 454 ? 22.344 63.938 35.531 1 91.38 454 GLU B C 1
ATOM 7747 O O . GLU B 1 454 ? 22.219 63.344 36.594 1 91.38 454 GLU B O 1
ATOM 7752 N N . GLY B 1 455 ? 22.641 63.344 34.438 1 92.44 455 GLY B N 1
ATOM 7753 C CA . GLY B 1 455 ? 22.828 61.906 34.375 1 92.44 455 GLY B CA 1
ATOM 7754 C C . GLY B 1 455 ? 24.031 61.438 35.156 1 92.44 455 GLY B C 1
ATOM 7755 O O . GLY B 1 455 ? 23.984 60.375 35.812 1 92.44 455 GLY B O 1
ATOM 7756 N N . ARG B 1 456 ? 25.047 62.219 35.188 1 93.75 456 ARG B N 1
ATOM 7757 C CA . ARG B 1 456 ? 26.297 61.844 35.844 1 93.75 456 ARG B CA 1
ATOM 7758 C C . ARG B 1 456 ? 26.141 61.812 37.375 1 93.75 456 ARG B C 1
ATOM 7760 O O . ARG B 1 456 ? 26.953 61.188 38.062 1 93.75 456 ARG B O 1
ATOM 7767 N N . GLN B 1 457 ? 25.141 62.438 37.812 1 92.69 457 GLN B N 1
ATOM 7768 C CA . GLN B 1 457 ? 24.875 62.406 39.25 1 92.69 457 GLN B CA 1
ATOM 7769 C C . GLN B 1 457 ? 24.562 61 39.719 1 92.69 457 GLN B C 1
ATOM 7771 O O . GLN B 1 457 ? 24.719 60.688 40.906 1 92.69 457 GLN B O 1
ATOM 7776 N N . TYR B 1 458 ? 24.219 60.188 38.75 1 94.25 458 TYR B N 1
ATOM 7777 C CA . TYR B 1 458 ? 23.828 58.812 39.125 1 94.25 458 TYR B CA 1
ATOM 7778 C C . TYR B 1 458 ? 24.891 57.812 38.688 1 94.25 458 TYR B C 1
ATOM 7780 O O . TYR B 1 458 ? 24.672 56.594 38.75 1 94.25 458 TYR B O 1
ATOM 7788 N N . SER B 1 459 ? 26.047 58.25 38.25 1 94.06 459 SER B N 1
ATOM 7789 C CA . SER B 1 459 ? 27.094 57.438 37.656 1 94.06 459 SER B CA 1
ATOM 7790 C C . SER B 1 459 ? 27.703 56.5 38.719 1 94.06 459 SER B C 1
ATOM 7792 O O . SER B 1 459 ? 28.297 55.469 38.406 1 94.06 459 SER B O 1
ATOM 7794 N N . HIS B 1 460 ? 27.516 56.844 39.969 1 92.5 460 HIS B N 1
ATOM 7795 C CA . HIS B 1 460 ? 28.109 56.031 41.062 1 92.5 460 HIS B CA 1
ATOM 7796 C C . HIS B 1 460 ? 27.25 54.812 41.375 1 92.5 460 HIS B C 1
ATOM 7798 O O . HIS B 1 460 ? 27.719 53.875 42.031 1 92.5 460 HIS B O 1
ATOM 7804 N N . GLN B 1 461 ? 26.078 54.75 40.906 1 94.19 461 GLN B N 1
ATOM 7805 C CA . GLN B 1 461 ? 25.156 53.656 41.188 1 94.19 461 GLN B CA 1
ATOM 7806 C C . GLN B 1 461 ? 25.391 52.5 40.219 1 94.19 461 GLN B C 1
ATOM 7808 O O . GLN B 1 461 ? 25.688 52.719 39.031 1 94.19 461 GLN B O 1
ATOM 7813 N N . GLN B 1 462 ? 25.172 51.406 40.688 1 95 462 GLN B N 1
ATOM 7814 C CA . GLN B 1 462 ? 25.359 50.188 39.906 1 95 462 GLN B CA 1
ATOM 7815 C C . GLN B 1 462 ? 24.375 50.156 38.719 1 95 462 GLN B C 1
ATOM 7817 O O . GLN B 1 462 ? 24.703 49.688 37.656 1 95 462 GLN B O 1
ATOM 7822 N N . VAL B 1 463 ? 23.203 50.531 38.969 1 95.56 463 VAL B N 1
ATOM 7823 C CA . VAL B 1 463 ? 22.141 50.5 37.969 1 95.56 463 VAL B CA 1
ATOM 7824 C C . VAL B 1 463 ? 22.547 51.344 36.75 1 95.56 463 VAL B C 1
ATOM 7826 O O . VAL B 1 463 ? 22.203 51 35.625 1 95.56 463 VAL B O 1
ATOM 7829 N N . TYR B 1 464 ? 23.344 52.406 36.938 1 95.81 464 TYR B N 1
ATOM 7830 C CA . TYR B 1 464 ? 23.812 53.25 35.875 1 95.81 464 TYR B CA 1
ATOM 7831 C C . TYR B 1 464 ? 24.75 52.5 34.938 1 95.81 464 TYR B C 1
ATOM 7833 O O . TYR B 1 464 ? 24.547 52.531 33.719 1 95.81 464 TYR B O 1
ATOM 7841 N N . SER B 1 465 ? 25.703 51.781 35.469 1 95.44 465 SER B N 1
ATOM 7842 C CA . SER B 1 465 ? 26.656 51 34.688 1 95.44 465 SER B CA 1
ATOM 7843 C C . SER B 1 465 ? 25.969 49.875 33.938 1 95.44 465 SER B C 1
ATOM 7845 O O . SER B 1 465 ? 26.312 49.562 32.781 1 95.44 465 SER B O 1
ATOM 7847 N N . GLU B 1 466 ? 25.125 49.25 34.656 1 96.56 466 GLU B N 1
ATOM 7848 C CA . GLU B 1 466 ? 24.359 48.156 34.031 1 96.56 466 GLU B CA 1
ATOM 7849 C C . GLU B 1 466 ? 23.562 48.688 32.844 1 96.56 466 GLU B C 1
ATOM 7851 O O . GLU B 1 466 ? 23.516 48.031 31.797 1 96.56 466 GLU B O 1
ATOM 7856 N N . LEU B 1 467 ? 22.922 49.812 32.969 1 96.81 467 LEU B N 1
ATOM 7857 C CA . LEU B 1 467 ? 22.094 50.406 31.891 1 96.81 467 LEU B CA 1
ATOM 7858 C C . LEU B 1 467 ? 22.953 50.719 30.672 1 96.81 467 LEU B C 1
ATOM 7860 O O . LEU B 1 467 ? 22.531 50.5 29.547 1 96.81 467 LEU B O 1
ATOM 7864 N N . VAL B 1 468 ? 24.109 51.312 30.922 1 95.75 468 VAL B N 1
ATOM 7865 C CA . VAL B 1 468 ? 24.984 51.688 29.812 1 95.75 468 VAL B CA 1
ATOM 7866 C C . VAL B 1 468 ? 25.359 50.438 29.016 1 95.75 468 VAL B C 1
ATOM 7868 O O . VAL B 1 468 ? 25.297 50.438 27.781 1 95.75 468 VAL B O 1
ATOM 7871 N N . THR B 1 469 ? 25.609 49.375 29.688 1 96.25 469 THR B N 1
ATOM 7872 C CA . THR B 1 469 ? 26.016 48.156 29.031 1 96.25 469 THR B CA 1
ATOM 7873 C C . THR B 1 469 ? 24.859 47.531 28.25 1 96.25 469 THR B C 1
ATOM 7875 O O . THR B 1 469 ? 25.016 47.188 27.078 1 96.25 469 THR B O 1
ATOM 7878 N N . ILE B 1 470 ? 23.781 47.375 28.875 1 96.62 470 ILE B N 1
ATOM 7879 C CA . ILE B 1 470 ? 22.625 46.719 28.281 1 96.62 470 ILE B CA 1
ATOM 7880 C C . ILE B 1 470 ? 22.078 47.562 27.141 1 96.62 470 ILE B C 1
ATOM 7882 O O . ILE B 1 470 ? 21.625 47.031 26.125 1 96.62 470 ILE B O 1
ATOM 7886 N N . HIS B 1 471 ? 22.125 48.906 27.312 1 96.56 471 HIS B N 1
ATOM 7887 C CA . HIS B 1 471 ? 21.688 49.812 26.266 1 96.56 471 HIS B CA 1
ATOM 7888 C C . HIS B 1 471 ? 22.547 49.688 25.016 1 96.56 471 HIS B C 1
ATOM 7890 O O . HIS B 1 471 ? 22.031 49.625 23.906 1 96.56 471 HIS B O 1
ATOM 7896 N N . ASN B 1 472 ? 23.812 49.594 25.234 1 95.44 472 ASN B N 1
ATOM 7897 C CA . ASN B 1 472 ? 24.734 49.375 24.109 1 95.44 472 ASN B CA 1
ATOM 7898 C C . ASN B 1 472 ? 24.484 48.062 23.406 1 95.44 472 ASN B C 1
ATOM 7900 O O . ASN B 1 472 ? 24.547 47.969 22.172 1 95.44 472 ASN B O 1
ATOM 7904 N N . ASN B 1 473 ? 24.297 47.094 24.188 1 95.81 473 ASN B N 1
ATOM 7905 C CA . ASN B 1 473 ? 23.984 45.781 23.625 1 95.81 473 ASN B CA 1
ATOM 7906 C C . ASN B 1 473 ? 22.719 45.812 22.797 1 95.81 473 ASN B C 1
ATOM 7908 O O . ASN B 1 473 ? 22.656 45.188 21.734 1 95.81 473 ASN B O 1
ATOM 7912 N N . PHE B 1 474 ? 21.656 46.469 23.25 1 96.31 474 PHE B N 1
ATOM 7913 C CA . PHE B 1 474 ? 20.406 46.625 22.531 1 96.31 474 PHE B CA 1
ATOM 7914 C C . PHE B 1 474 ? 20.625 47.25 21.156 1 96.31 474 PHE B C 1
ATOM 7916 O O . PHE B 1 474 ? 20.203 46.688 20.141 1 96.31 474 PHE B O 1
ATOM 7923 N N . HIS B 1 475 ? 21.312 48.406 21.141 1 95.19 475 HIS B N 1
ATOM 7924 C CA . HIS B 1 475 ? 21.516 49.125 19.891 1 95.19 475 HIS B CA 1
ATOM 7925 C C . HIS B 1 475 ? 22.422 48.312 18.953 1 95.19 475 HIS B C 1
ATOM 7927 O O . HIS B 1 475 ? 22.25 48.375 17.734 1 95.19 475 HIS B O 1
ATOM 7933 N N . SER B 1 476 ? 23.359 47.5 19.516 1 95.44 476 SER B N 1
ATOM 7934 C CA . SER B 1 476 ? 24.188 46.625 18.688 1 95.44 476 SER B CA 1
ATOM 7935 C C . SER B 1 476 ? 23.359 45.594 17.969 1 95.44 476 SER B C 1
ATOM 7937 O O . SER B 1 476 ? 23.562 45.344 16.781 1 95.44 476 SER B O 1
ATOM 7939 N N . LYS B 1 477 ? 22.453 45 18.688 1 95.62 477 LYS B N 1
ATOM 7940 C CA . LYS B 1 477 ? 21.578 44 18.094 1 95.62 477 LYS B CA 1
ATOM 7941 C C . LYS B 1 477 ? 20.656 44.625 17.047 1 95.62 477 LYS B C 1
ATOM 7943 O O . LYS B 1 477 ? 20.375 44 16.016 1 95.62 477 LYS B O 1
ATOM 7948 N N . VAL B 1 478 ? 20.141 45.844 17.297 1 95.12 478 VAL B N 1
ATOM 7949 C CA . VAL B 1 478 ? 19.312 46.562 16.328 1 95.12 478 VAL B CA 1
ATOM 7950 C C . VAL B 1 478 ? 20.094 46.781 15.039 1 95.12 478 VAL B C 1
ATOM 7952 O O . VAL B 1 478 ? 19.594 46.5 13.945 1 95.12 478 VAL B O 1
ATOM 7955 N N . GLU B 1 479 ? 21.328 47.219 15.164 1 93.12 479 GLU B N 1
ATOM 7956 C CA . GLU B 1 479 ? 22.156 47.531 14.008 1 93.12 479 GLU B CA 1
ATOM 7957 C C . GLU B 1 479 ? 22.453 46.25 13.203 1 93.12 479 GLU B C 1
ATOM 7959 O O . GLU B 1 479 ? 22.406 46.25 11.977 1 93.12 479 GLU B O 1
ATOM 7964 N N . GLN B 1 480 ? 22.781 45.281 13.891 1 93 480 GLN B N 1
ATOM 7965 C CA . GLN B 1 480 ? 23.078 44 13.234 1 93 480 GLN B CA 1
ATOM 7966 C C . GLN B 1 480 ? 21.859 43.5 12.461 1 93 480 GLN B C 1
ATOM 7968 O O . GLN B 1 480 ? 21.984 43.031 11.328 1 93 480 GLN B O 1
ATOM 7973 N N . LEU B 1 481 ? 20.75 43.531 13.086 1 93.5 481 LEU B N 1
ATOM 7974 C CA . LEU B 1 481 ? 19.531 43.031 12.477 1 93.5 481 LEU B CA 1
ATOM 7975 C C . LEU B 1 481 ? 19.109 43.875 11.273 1 93.5 481 LEU B C 1
ATOM 7977 O O . LEU B 1 481 ? 18.641 43.312 10.273 1 93.5 481 LEU B O 1
ATOM 7981 N N . ILE B 1 482 ? 19.25 45.156 11.367 1 91.94 482 ILE B N 1
ATOM 7982 C CA . ILE B 1 482 ? 18.953 46.031 10.242 1 91.94 482 ILE B CA 1
ATOM 7983 C C . ILE B 1 482 ? 19.875 45.719 9.07 1 91.94 482 ILE B C 1
ATOM 7985 O O . ILE B 1 482 ? 19.438 45.625 7.926 1 91.94 482 ILE B O 1
ATOM 7989 N N . GLY B 1 483 ? 21.141 45.5 9.383 1 89.69 483 GLY B N 1
ATOM 7990 C CA . GLY B 1 483 ? 22.094 45.125 8.336 1 89.69 483 GLY B CA 1
ATOM 7991 C C . GLY B 1 483 ? 21.75 43.844 7.645 1 89.69 483 GLY B C 1
ATOM 7992 O O . GLY B 1 483 ? 21.812 43.75 6.418 1 89.69 483 GLY B O 1
ATOM 7993 N N . LEU B 1 484 ? 21.391 42.906 8.391 1 90.25 484 LEU B N 1
ATOM 7994 C CA . LEU B 1 484 ? 21.047 41.594 7.852 1 90.25 484 LEU B CA 1
ATOM 7995 C C . LEU B 1 484 ? 19.766 41.656 7.016 1 90.25 484 LEU B C 1
ATOM 7997 O O . LEU B 1 484 ? 19.688 41.062 5.945 1 90.25 484 LEU B O 1
ATOM 8001 N N . ALA B 1 485 ? 18.734 42.344 7.551 1 90 485 ALA B N 1
ATOM 8002 C CA . ALA B 1 485 ? 17.438 42.406 6.902 1 90 485 ALA B CA 1
ATOM 8003 C C . ALA B 1 485 ? 17.5 43.219 5.617 1 90 485 ALA B C 1
ATOM 8005 O O . ALA B 1 485 ? 16.781 42.938 4.652 1 90 485 ALA B O 1
ATOM 8006 N N . ARG B 1 486 ? 18.297 44.219 5.555 1 86.38 486 ARG B N 1
ATOM 8007 C CA . ARG B 1 486 ? 18.406 45.062 4.383 1 86.38 486 ARG B CA 1
ATOM 8008 C C . ARG B 1 486 ? 19.047 44.344 3.213 1 86.38 486 ARG B C 1
ATOM 8010 O O . ARG B 1 486 ? 18.75 44.625 2.053 1 86.38 486 ARG B O 1
ATOM 8017 N N . ASN B 1 487 ? 19.812 43.375 3.48 1 83 487 ASN B N 1
ATOM 8018 C CA . ASN B 1 487 ? 20.5 42.625 2.443 1 83 487 ASN B CA 1
ATOM 8019 C C . ASN B 1 487 ? 19.625 41.5 1.89 1 83 487 ASN B C 1
ATOM 8021 O O . ASN B 1 487 ? 19.969 40.875 0.878 1 83 487 ASN B O 1
ATOM 8025 N N . GLN B 1 488 ? 18.547 41.312 2.592 1 81.19 488 GLN B N 1
ATOM 8026 C CA . GLN B 1 488 ? 17.672 40.219 2.207 1 81.19 488 GLN B CA 1
ATOM 8027 C C . GLN B 1 488 ? 16.266 40.688 1.913 1 81.19 488 GLN B C 1
ATOM 8029 O O . GLN B 1 488 ? 15.438 40.812 2.824 1 81.19 488 GLN B O 1
ATOM 8034 N N . THR B 1 489 ? 15.898 40.906 0.716 1 78.31 489 THR B N 1
ATOM 8035 C CA . THR B 1 489 ? 14.531 41.344 0.405 1 78.31 489 THR B CA 1
ATOM 8036 C C . THR B 1 489 ? 13.539 40.219 0.68 1 78.31 489 THR B C 1
ATOM 8038 O O . THR B 1 489 ? 13.82 39.062 0.379 1 78.31 489 THR B O 1
ATOM 8041 N N . PRO B 1 490 ? 12.312 40.562 1.289 1 77.44 490 PRO B N 1
ATOM 8042 C CA . PRO B 1 490 ? 11.344 39.531 1.676 1 77.44 490 PRO B CA 1
ATOM 8043 C C . PRO B 1 490 ? 10.914 38.656 0.502 1 77.44 490 PRO B C 1
ATOM 8045 O O . PRO B 1 490 ? 10.695 37.438 0.673 1 77.44 490 PRO B O 1
ATOM 8048 N N . ALA B 1 491 ? 10.875 39.188 -0.606 1 78 491 ALA B N 1
ATOM 8049 C CA . ALA B 1 491 ? 10.391 38.438 -1.762 1 78 491 ALA B CA 1
ATOM 8050 C C . ALA B 1 491 ? 11.391 37.344 -2.168 1 78 491 ALA B C 1
ATOM 8052 O O . ALA B 1 491 ? 11.008 36.312 -2.732 1 78 491 ALA B O 1
ATOM 8053 N N . ARG B 1 492 ? 12.703 37.5 -2.035 1 81.5 492 ARG B N 1
ATOM 8054 C CA . ARG B 1 492 ? 13.727 36.594 -2.525 1 81.5 492 ARG B CA 1
ATOM 8055 C C . ARG B 1 492 ? 14.406 35.844 -1.37 1 81.5 492 ARG B C 1
ATOM 8057 O O . ARG B 1 492 ? 15.391 35.156 -1.574 1 81.5 492 ARG B O 1
ATOM 8064 N N . ARG B 1 493 ? 13.922 36.031 -0.186 1 87.06 493 ARG B N 1
ATOM 8065 C CA . ARG B 1 493 ? 14.562 35.5 1.016 1 87.06 493 ARG B CA 1
ATOM 8066 C C . ARG B 1 493 ? 14.328 34 1.139 1 87.06 493 ARG B C 1
ATOM 8068 O O . ARG B 1 493 ? 13.211 33.5 0.955 1 87.06 493 ARG B O 1
ATOM 8075 N N . SER B 1 494 ? 15.469 33.312 1.336 1 87.12 494 SER B N 1
ATOM 8076 C CA . SER B 1 494 ? 15.383 31.875 1.554 1 87.12 494 SER B CA 1
ATOM 8077 C C . SER B 1 494 ? 14.766 31.562 2.912 1 87.12 494 SER B C 1
ATOM 8079 O O . SER B 1 494 ? 14.71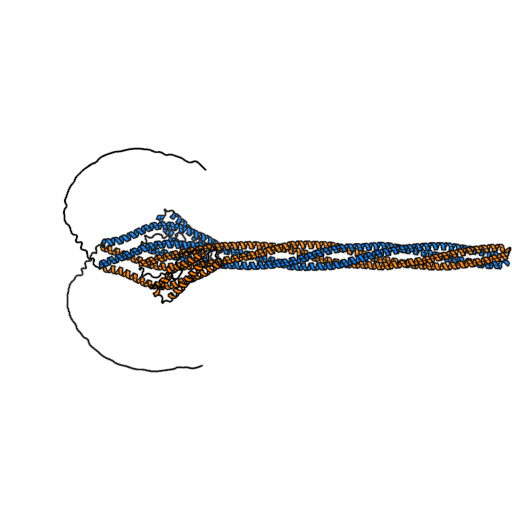9 32.406 3.793 1 87.12 494 SER B O 1
ATOM 8081 N N . ASP B 1 495 ? 14.289 30.391 3.152 1 84.06 495 ASP B N 1
ATOM 8082 C CA . ASP B 1 495 ? 13.734 29.953 4.43 1 84.06 495 ASP B CA 1
ATOM 8083 C C . ASP B 1 495 ? 14.781 30.016 5.535 1 84.06 495 ASP B C 1
ATOM 8085 O O . ASP B 1 495 ? 14.469 30.344 6.68 1 84.06 495 ASP B O 1
ATOM 8089 N N . GLU B 1 496 ? 15.945 29.703 5.172 1 87.38 496 GLU B N 1
ATOM 8090 C CA . GLU B 1 496 ? 17.031 29.734 6.148 1 87.38 496 GLU B CA 1
ATOM 8091 C C . GLU B 1 496 ? 17.328 31.156 6.605 1 87.38 496 GLU B C 1
ATOM 8093 O O . GLU B 1 496 ? 17.547 31.406 7.793 1 87.38 496 GLU B O 1
ATOM 8098 N N . ASP B 1 497 ? 17.312 32.031 5.625 1 90.56 497 ASP B N 1
ATOM 8099 C CA . ASP B 1 497 ? 17.531 33.438 5.945 1 90.56 497 ASP B CA 1
ATOM 8100 C C . ASP B 1 497 ? 16.406 34 6.82 1 90.56 497 ASP B C 1
ATOM 8102 O O . ASP B 1 497 ? 16.656 34.75 7.754 1 90.56 497 ASP B O 1
ATOM 8106 N N . GLN B 1 498 ? 15.195 33.594 6.5 1 89.5 498 GLN B N 1
ATOM 8107 C CA . GLN B 1 498 ? 14.047 34.031 7.297 1 89.5 498 GLN B CA 1
ATOM 8108 C C . GLN B 1 498 ? 14.148 33.5 8.727 1 89.5 498 GLN B C 1
ATOM 8110 O O . GLN B 1 498 ? 13.867 34.25 9.68 1 89.5 498 GLN B O 1
ATOM 8115 N N . GLU B 1 499 ? 14.586 32.375 8.891 1 89.62 499 GLU B N 1
ATOM 8116 C CA . GLU B 1 499 ? 14.727 31.766 10.219 1 89.62 499 GLU B CA 1
ATOM 8117 C C . GLU B 1 499 ? 15.797 32.5 11.031 1 89.62 499 GLU B C 1
ATOM 8119 O O . GLU B 1 499 ? 15.617 32.719 12.227 1 89.62 499 GLU B O 1
ATOM 8124 N N . THR B 1 500 ? 16.859 32.781 10.344 1 92.5 500 THR B N 1
ATOM 8125 C CA . THR B 1 500 ? 17.938 33.5 11.016 1 92.5 500 THR B CA 1
ATOM 8126 C C . THR B 1 500 ? 17.438 34.875 11.523 1 92.5 500 THR B C 1
ATOM 8128 O O . THR B 1 500 ? 17.75 35.281 12.648 1 92.5 500 THR B O 1
ATOM 8131 N N . LEU B 1 501 ? 16.688 35.562 10.68 1 93.5 501 LEU B N 1
ATOM 8132 C CA . LEU B 1 501 ? 16.141 36.844 11.062 1 93.5 501 LEU B CA 1
ATOM 8133 C C . LEU B 1 501 ? 15.195 36.719 12.25 1 93.5 501 LEU B C 1
ATOM 8135 O O . LEU B 1 501 ? 15.219 37.531 13.164 1 93.5 501 LEU B O 1
ATOM 8139 N N . GLU B 1 502 ? 14.422 35.656 12.273 1 92.62 502 GLU B N 1
ATOM 8140 C CA . GLU B 1 502 ? 13.461 35.469 13.352 1 92.62 502 GLU B CA 1
ATOM 8141 C C . GLU B 1 502 ? 14.164 35.156 14.672 1 92.62 502 GLU B C 1
ATOM 8143 O O . GLU B 1 502 ? 13.727 35.625 15.727 1 92.62 502 GLU B O 1
ATOM 8148 N N . VAL B 1 503 ? 15.18 34.406 14.633 1 94.19 503 VAL B N 1
ATOM 8149 C CA . VAL B 1 503 ? 15.938 34.062 15.836 1 94.19 503 VAL B CA 1
ATOM 8150 C C . VAL B 1 503 ? 16.594 35.344 16.406 1 94.19 503 VAL B C 1
ATOM 8152 O O . VAL B 1 503 ? 16.562 35.562 17.625 1 94.19 503 VAL B O 1
ATOM 8155 N N . ARG B 1 504 ? 17.172 36.094 15.523 1 94.94 504 ARG B N 1
ATOM 8156 C CA . ARG B 1 504 ? 17.828 37.344 15.953 1 94.94 504 ARG B CA 1
ATOM 8157 C C . ARG B 1 504 ? 16.812 38.344 16.5 1 94.94 504 ARG B C 1
ATOM 8159 O O . ARG B 1 504 ? 17.109 39.094 17.438 1 94.94 504 ARG B O 1
ATOM 8166 N N . TYR B 1 505 ? 15.68 38.375 15.914 1 95.88 505 TYR B N 1
ATOM 8167 C CA . TYR B 1 505 ? 14.648 39.281 16.406 1 95.88 505 TYR B CA 1
ATOM 8168 C C . TYR B 1 505 ? 14.172 38.844 17.797 1 95.88 505 TYR B C 1
ATOM 8170 O O . TYR B 1 505 ? 13.898 39.688 18.656 1 95.88 505 TYR B O 1
ATOM 8178 N N . LYS B 1 506 ? 14 37.562 17.969 1 94.06 506 LYS B N 1
ATOM 8179 C CA . LYS B 1 506 ? 13.672 37.062 19.297 1 94.06 506 LYS B CA 1
ATOM 8180 C C . LYS B 1 506 ? 14.703 37.5 20.328 1 94.06 506 LYS B C 1
ATOM 8182 O O . LYS B 1 506 ? 14.344 37.906 21.422 1 94.06 506 LYS B O 1
ATOM 8187 N N . GLN B 1 507 ? 15.938 37.438 19.969 1 95.69 507 GLN B N 1
ATOM 8188 C CA . GLN B 1 507 ? 17.016 37.906 20.844 1 95.69 507 GLN B CA 1
ATOM 8189 C C . GLN B 1 507 ? 16.906 39.375 21.125 1 95.69 507 GLN B C 1
ATOM 8191 O O . GLN B 1 507 ? 17.203 39.844 22.234 1 95.69 507 GLN B O 1
ATOM 8196 N N . LEU B 1 508 ? 16.562 40.125 20.062 1 96.31 508 LEU B N 1
ATOM 8197 C CA . LEU B 1 508 ? 16.375 41.562 20.234 1 96.31 508 LEU B CA 1
ATOM 8198 C C . LEU B 1 508 ? 15.258 41.844 21.234 1 96.31 508 LEU B C 1
ATOM 8200 O O . LEU B 1 508 ? 15.383 42.75 22.078 1 96.31 508 LEU B O 1
ATOM 8204 N N . LEU B 1 509 ? 14.148 41.094 21.172 1 95.38 509 LEU B N 1
ATOM 8205 C CA . LEU B 1 509 ? 13.031 41.281 22.094 1 95.38 509 LEU B CA 1
ATOM 8206 C C . LEU B 1 509 ? 13.469 40.969 23.531 1 95.38 509 LEU B C 1
ATOM 8208 O O . LEU B 1 509 ? 13.078 41.688 24.453 1 95.38 509 LEU B O 1
ATOM 8212 N N . GLU B 1 510 ? 14.227 39.969 23.703 1 95.31 510 GLU B N 1
ATOM 8213 C CA . GLU B 1 510 ? 14.742 39.625 25.031 1 95.31 510 GLU B CA 1
ATOM 8214 C C . GLU B 1 510 ? 15.641 40.75 25.578 1 95.31 510 GLU B C 1
ATOM 8216 O O . GLU B 1 510 ? 15.562 41.094 26.75 1 95.31 510 GLU B O 1
ATOM 8221 N N . SER B 1 511 ? 16.484 41.25 24.703 1 96 511 SER B N 1
ATOM 8222 C CA . SER B 1 511 ? 17.359 42.375 25.094 1 96 511 SER B CA 1
ATOM 8223 C C . SER B 1 511 ? 16.547 43.594 25.484 1 96 511 SER B C 1
ATOM 8225 O O . SER B 1 511 ? 16.922 44.312 26.391 1 96 511 SER B O 1
ATOM 8227 N N . ALA B 1 512 ? 15.492 43.844 24.703 1 95.94 512 ALA B N 1
ATOM 8228 C CA . ALA B 1 512 ? 14.617 44.969 25.016 1 95.94 512 ALA B CA 1
ATOM 8229 C C . ALA B 1 512 ? 13.977 44.812 26.391 1 95.94 512 ALA B C 1
ATOM 8231 O O . ALA B 1 512 ? 13.82 45.812 27.125 1 95.94 512 ALA B O 1
ATOM 8232 N N . GLU B 1 513 ? 13.562 43.625 26.734 1 94.81 513 GLU B N 1
ATOM 8233 C CA . GLU B 1 513 ? 12.969 43.375 28.047 1 94.81 513 GLU B CA 1
ATOM 8234 C C . GLU B 1 513 ? 13.961 43.688 29.172 1 94.81 513 GLU B C 1
ATOM 8236 O O . GLU B 1 513 ? 13.602 44.312 30.156 1 94.81 513 GLU B O 1
ATOM 8241 N N . GLU B 1 514 ? 15.18 43.281 29 1 96.12 514 GLU B N 1
ATOM 8242 C CA . GLU B 1 514 ? 16.219 43.562 29.969 1 96.12 514 GLU B CA 1
ATOM 8243 C C . GLU B 1 514 ? 16.484 45.062 30.094 1 96.12 514 GLU B C 1
ATOM 8245 O O . GLU B 1 514 ? 16.594 45.594 31.188 1 96.12 514 GLU B O 1
ATOM 8250 N N . PHE B 1 515 ? 16.547 45.719 28.953 1 95.75 515 PHE B N 1
ATOM 8251 C CA . PHE B 1 515 ? 16.828 47.156 28.891 1 95.75 515 PHE B CA 1
ATOM 8252 C C . PHE B 1 515 ? 15.75 47.938 29.625 1 95.75 515 PHE B C 1
ATOM 8254 O O . PHE B 1 515 ? 16.062 48.781 30.484 1 95.75 515 PHE B O 1
ATOM 8261 N N . ILE B 1 516 ? 14.492 47.594 29.312 1 95.5 516 ILE B N 1
ATOM 8262 C CA . ILE B 1 516 ? 13.375 48.312 29.906 1 95.5 516 ILE B CA 1
ATOM 8263 C C . ILE B 1 516 ? 13.336 48.062 31.406 1 95.5 516 ILE B C 1
ATOM 8265 O O . ILE B 1 516 ? 13.031 49 32.188 1 95.5 516 ILE B O 1
ATOM 8269 N N . GLY B 1 517 ? 13.68 46.906 31.828 1 94.81 517 GLY B N 1
ATOM 8270 C CA . GLY B 1 517 ? 13.719 46.594 33.25 1 94.81 517 GLY B CA 1
ATOM 8271 C C . GLY B 1 517 ? 14.734 47.438 34.031 1 94.81 517 GLY B C 1
ATOM 8272 O O . GLY B 1 517 ? 14.414 48 35.062 1 94.81 517 GLY B O 1
ATOM 8273 N N . VAL B 1 518 ? 15.922 47.531 33.5 1 96.38 518 VAL B N 1
ATOM 8274 C CA . VAL B 1 518 ? 16.984 48.312 34.156 1 96.38 518 VAL B CA 1
ATOM 8275 C C . VAL B 1 518 ? 16.672 49.812 34.062 1 96.38 518 VAL B C 1
ATOM 8277 O O . VAL B 1 518 ? 16.938 50.562 35 1 96.38 518 VAL B O 1
ATOM 8280 N N . LEU B 1 519 ? 16.172 50.219 32.906 1 96.44 519 LEU B N 1
ATOM 8281 C CA . LEU B 1 519 ? 15.773 51.625 32.719 1 96.44 519 LEU B CA 1
ATOM 8282 C C . LEU B 1 519 ? 14.742 52.031 33.75 1 96.44 519 LEU B C 1
ATOM 8284 O O . LEU B 1 519 ? 14.797 53.156 34.281 1 96.44 519 LEU B O 1
ATOM 8288 N N . ASP B 1 520 ? 13.773 51.156 34 1 94.25 520 ASP B N 1
ATOM 8289 C CA . ASP B 1 520 ? 12.727 51.438 35 1 94.25 520 ASP B CA 1
ATOM 8290 C C . ASP B 1 520 ? 13.328 51.625 36.375 1 94.25 520 ASP B C 1
ATOM 8292 O O . ASP B 1 520 ? 12.883 52.5 37.125 1 94.25 520 ASP B O 1
ATOM 8296 N N . ARG B 1 521 ? 14.336 50.906 36.75 1 94.56 521 ARG B N 1
ATOM 8297 C CA . ARG B 1 521 ? 14.984 51.031 38.062 1 94.56 521 ARG B CA 1
ATOM 8298 C C . ARG B 1 521 ? 15.703 52.375 38.188 1 94.56 521 ARG B C 1
ATOM 8300 O O . ARG B 1 521 ? 15.578 53.062 39.219 1 94.56 521 ARG B O 1
ATOM 8307 N N . LEU B 1 522 ? 16.438 52.719 37.156 1 94.81 522 LEU B N 1
ATOM 8308 C CA . LEU B 1 522 ? 17.094 54 37.188 1 94.81 522 LEU B CA 1
ATOM 8309 C C . LEU B 1 522 ? 16.078 55.125 37.188 1 94.81 522 LEU B C 1
ATOM 8311 O O . LEU B 1 522 ? 16.25 56.156 37.875 1 94.81 522 LEU B O 1
ATOM 8315 N N . GLY B 1 523 ? 15.078 54.969 36.312 1 93.81 523 GLY B N 1
ATOM 8316 C CA . GLY B 1 523 ? 14.016 55.938 36.25 1 93.81 523 GLY B CA 1
ATOM 8317 C C . GLY B 1 523 ? 13.367 56.219 37.594 1 93.81 523 GLY B C 1
ATOM 8318 O O . GLY B 1 523 ? 13.023 57.375 37.906 1 93.81 523 GLY B O 1
ATOM 8319 N N . ASP B 1 524 ? 13.172 55.219 38.406 1 92.81 524 ASP B N 1
ATOM 8320 C CA . ASP B 1 524 ? 12.594 55.344 39.75 1 92.81 524 ASP B CA 1
ATOM 8321 C C . ASP B 1 524 ? 13.477 56.219 40.625 1 92.81 524 ASP B C 1
ATOM 8323 O O . ASP B 1 524 ? 12.969 57.031 41.406 1 92.81 524 ASP B O 1
ATOM 8327 N N . GLU B 1 525 ? 14.75 56.062 40.5 1 91.88 525 GLU B N 1
ATOM 8328 C CA . GLU B 1 525 ? 15.695 56.844 41.281 1 91.88 525 GLU B CA 1
ATOM 8329 C C . GLU B 1 525 ? 15.648 58.312 40.844 1 91.88 525 GLU B C 1
ATOM 8331 O O . GLU B 1 525 ? 15.695 59.219 41.688 1 91.88 525 GLU B O 1
ATOM 8336 N N . VAL B 1 526 ? 15.617 58.531 39.594 1 93 526 VAL B N 1
ATOM 8337 C CA . VAL B 1 526 ? 15.562 59.875 39.062 1 93 526 VAL B CA 1
ATOM 8338 C C . VAL B 1 526 ? 14.258 60.531 39.469 1 93 526 VAL B C 1
ATOM 8340 O O . VAL B 1 526 ? 14.258 61.719 39.844 1 93 526 VAL B O 1
ATOM 8343 N N . ASP B 1 527 ? 13.195 59.781 39.406 1 90.06 527 ASP B N 1
ATOM 8344 C CA . ASP B 1 527 ? 11.891 60.312 39.781 1 90.06 527 ASP B CA 1
ATOM 8345 C C . ASP B 1 527 ? 11.867 60.719 41.25 1 90.06 527 ASP B C 1
ATOM 8347 O O . ASP B 1 527 ? 11.266 61.75 41.594 1 90.06 527 ASP B O 1
ATOM 8351 N N . ARG B 1 528 ? 12.453 60.062 42.188 1 90.81 528 ARG B N 1
ATOM 8352 C CA . ARG B 1 528 ? 12.492 60.375 43.625 1 90.81 528 ARG B CA 1
ATOM 8353 C C . ARG B 1 528 ? 13.211 61.688 43.875 1 90.81 528 ARG B C 1
ATOM 8355 O O . ARG B 1 528 ? 12.742 62.531 44.625 1 90.81 528 ARG B O 1
ATOM 8362 N N . HIS B 1 529 ? 14.227 61.844 43.125 1 89 529 HIS B N 1
ATOM 8363 C CA . HIS B 1 529 ? 14.992 63.062 43.25 1 89 529 HIS B CA 1
ATOM 8364 C C . HIS B 1 529 ? 14.242 64.25 42.656 1 89 529 HIS B C 1
ATOM 8366 O O . HIS B 1 529 ? 14.234 65.375 43.25 1 89 529 HIS B O 1
ATOM 8372 N N . THR B 1 530 ? 13.664 64 41.562 1 89.12 530 THR B N 1
ATOM 8373 C CA . THR B 1 530 ? 12.945 65.062 40.875 1 89.12 530 THR B CA 1
ATOM 8374 C C . THR B 1 530 ? 11.719 65.5 41.656 1 89.12 530 THR B C 1
ATOM 8376 O O . THR B 1 530 ? 11.359 66.688 41.656 1 89.12 530 THR B O 1
ATOM 8379 N N . GLU B 1 531 ? 11.039 64.562 42.281 1 87.19 531 GLU B N 1
ATOM 8380 C CA . GLU B 1 531 ? 9.859 64.875 43.094 1 87.19 531 GLU B CA 1
ATOM 8381 C C . GLU B 1 531 ? 10.211 65.812 44.219 1 87.19 531 GLU B C 1
ATOM 8383 O O . GLU B 1 531 ? 9.43 66.75 44.562 1 87.19 531 GLU B O 1
ATOM 8388 N N . GLU B 1 532 ? 11.359 65.75 44.75 1 86.06 532 GLU B N 1
ATOM 8389 C CA . GLU B 1 532 ? 11.82 66.625 45.812 1 86.06 532 GLU B CA 1
ATOM 8390 C C . GLU B 1 532 ? 12.031 68 45.312 1 86.06 532 GLU B C 1
ATOM 8392 O O . GLU B 1 532 ? 11.641 69 45.969 1 86.06 532 GLU B O 1
ATOM 8397 N N . ILE B 1 533 ? 12.562 68.062 44.188 1 85 533 ILE B N 1
ATOM 8398 C CA . ILE B 1 533 ? 12.828 69.375 43.562 1 85 533 ILE B CA 1
ATOM 8399 C C . ILE B 1 533 ? 11.508 70.062 43.188 1 85 533 ILE B C 1
ATOM 8401 O O . ILE B 1 533 ? 11.344 71.25 43.375 1 85 533 ILE B O 1
ATOM 8405 N N . GLN B 1 534 ? 10.633 69.25 42.719 1 86.06 534 GLN B N 1
ATOM 8406 C CA . GLN B 1 534 ? 9.344 69.75 42.281 1 86.06 534 GLN B CA 1
ATOM 8407 C C . GLN B 1 534 ? 8.5 70.188 43.469 1 86.06 534 GLN B C 1
ATOM 8409 O O . GLN B 1 534 ? 7.773 71.188 43.375 1 86.06 534 GLN B O 1
ATOM 8414 N N . GLN B 1 535 ? 8.602 69.562 44.562 1 84.88 535 GLN B N 1
ATOM 8415 C CA . GLN B 1 535 ? 7.895 69.938 45.781 1 84.88 535 GLN B CA 1
ATOM 8416 C C . GLN B 1 535 ? 8.422 71.312 46.281 1 84.88 535 GLN B C 1
ATOM 8418 O O . GLN B 1 535 ? 7.648 72.125 46.75 1 84.88 535 GLN B O 1
ATOM 8423 N N . GLN B 1 536 ? 9.703 71.438 46.094 1 82.56 536 GLN B N 1
ATOM 8424 C CA . GLN B 1 536 ? 10.312 72.688 46.5 1 82.56 536 GLN B CA 1
ATOM 8425 C C . GLN B 1 536 ? 9.867 73.812 45.562 1 82.56 536 GLN B C 1
ATOM 8427 O O . GLN B 1 536 ? 9.617 74.938 46.031 1 82.56 536 GLN B O 1
ATOM 8432 N N . ALA B 1 537 ? 9.734 73.5 44.375 1 79.25 537 ALA B N 1
ATOM 8433 C CA . ALA B 1 537 ? 9.273 74.5 43.375 1 79.25 537 ALA B CA 1
ATOM 8434 C C . ALA B 1 537 ? 7.84 74.938 43.688 1 79.25 537 ALA B C 1
ATOM 8436 O O . ALA B 1 537 ? 7.492 76.062 43.531 1 79.25 537 ALA B O 1
ATOM 8437 N N . LEU B 1 538 ? 7.02 74 44.031 1 79.56 538 LEU B N 1
ATOM 8438 C CA . LEU B 1 538 ? 5.633 74.312 44.344 1 79.56 538 LEU B CA 1
ATOM 8439 C C . LEU B 1 538 ? 5.539 75.125 45.625 1 79.56 538 LEU B C 1
ATOM 8441 O O . LEU B 1 538 ? 4.703 76 45.719 1 79.56 538 LEU B O 1
ATOM 8445 N N . ALA B 1 539 ? 6.398 74.875 46.594 1 81.38 539 ALA B N 1
ATOM 8446 C CA . ALA B 1 539 ? 6.434 75.625 47.844 1 81.38 539 ALA B CA 1
ATOM 8447 C C . ALA B 1 539 ? 6.852 77.125 47.594 1 81.38 539 ALA B C 1
ATOM 8449 O O . ALA B 1 539 ? 6.316 78 48.219 1 81.38 539 ALA B O 1
ATOM 8450 N N . GLU B 1 540 ? 7.766 77.125 46.719 1 76.75 540 GLU B N 1
ATOM 8451 C CA . GLU B 1 540 ? 8.211 78.438 46.344 1 76.75 540 GLU B CA 1
ATOM 8452 C C . GLU B 1 540 ? 7.09 79.25 45.688 1 76.75 540 GLU B C 1
ATOM 8454 O O . GLU B 1 540 ? 6.949 80.438 45.906 1 76.75 540 GLU B O 1
ATOM 8459 N N . GLN B 1 541 ? 6.34 78.5 44.906 1 74.5 541 GLN B N 1
ATOM 8460 C CA . GLN B 1 541 ? 5.199 79.125 44.25 1 74.5 541 GLN B CA 1
ATOM 8461 C C . GLN B 1 541 ? 4.133 79.562 45.281 1 74.5 541 GLN B C 1
ATOM 8463 O O . GLN B 1 541 ? 3.504 80.625 45.156 1 74.5 541 GLN B O 1
ATOM 8468 N N . ASP B 1 542 ? 3.947 78.688 46.281 1 75.12 542 ASP B N 1
ATOM 8469 C CA . ASP B 1 542 ? 2.986 79 47.344 1 75.12 542 ASP B CA 1
ATOM 8470 C C . ASP B 1 542 ? 3.424 80.188 48.188 1 75.12 542 ASP B C 1
ATOM 8472 O O . ASP B 1 542 ? 2.594 81 48.562 1 75.12 542 ASP B O 1
ATOM 8476 N N . GLU B 1 543 ? 4.684 80.188 48.469 1 68.88 543 GLU B N 1
ATOM 8477 C CA . GLU B 1 543 ? 5.219 81.312 49.219 1 68.88 543 GLU B CA 1
ATOM 8478 C C . GLU B 1 543 ? 5.043 82.625 48.469 1 68.88 543 GLU B C 1
ATOM 8480 O O . GLU B 1 543 ? 4.727 83.625 49.062 1 68.88 543 GLU B O 1
ATOM 8485 N N . GLU B 1 544 ? 5.199 82.438 47.312 1 64.75 544 GLU B N 1
ATOM 8486 C CA . GLU B 1 544 ? 5.031 83.625 46.5 1 64.75 544 GLU B CA 1
ATOM 8487 C C . GLU B 1 544 ? 3.57 84.062 46.438 1 64.75 544 GLU B C 1
ATOM 8489 O O . GLU B 1 544 ? 3.277 85.25 46.406 1 64.75 544 GLU B O 1
ATOM 8494 N N . LEU B 1 545 ? 2.68 83.062 46.594 1 60.06 545 LEU B N 1
ATOM 8495 C CA . LEU B 1 545 ? 1.247 83.375 46.594 1 60.06 545 LEU B CA 1
ATOM 8496 C C . LEU B 1 545 ? 0.766 83.812 47.969 1 60.06 545 LEU B C 1
ATOM 8498 O O . LEU B 1 545 ? -0.148 84.625 48.062 1 60.06 545 LEU B O 1
ATOM 8502 N N . ALA B 1 546 ? 1.28 83.312 49.219 1 60.91 546 ALA B N 1
ATOM 8503 C CA . ALA B 1 546 ? 0.908 83.625 50.594 1 60.91 546 ALA B CA 1
ATOM 8504 C C . ALA B 1 546 ? 1.417 85 50.969 1 60.91 546 ALA B C 1
ATOM 8506 O O . ALA B 1 546 ? 0.729 85.75 51.688 1 60.91 546 ALA B O 1
ATOM 8507 N N . VAL B 1 547 ? 2.611 85.125 50.938 1 49.12 547 VAL B N 1
ATOM 8508 C CA . VAL B 1 547 ? 3.109 86.438 51.312 1 49.12 547 VAL B CA 1
ATOM 8509 C C . VAL B 1 547 ? 2.205 87.562 50.719 1 49.12 547 VAL B C 1
ATOM 8511 O O . VAL B 1 547 ? 2.021 88.562 51.344 1 49.12 547 VAL B O 1
ATOM 8514 N N . ASP B 1 548 ? 1.529 87.125 49.844 1 42.72 548 ASP B N 1
ATOM 8515 C CA . ASP B 1 548 ? 0.697 88.125 49.156 1 42.72 548 ASP B CA 1
ATOM 8516 C C . ASP B 1 548 ? -0.628 88.312 49.906 1 42.72 548 ASP B C 1
ATOM 8518 O O . ASP B 1 548 ? -1.155 89.438 49.938 1 42.72 548 ASP B O 1
ATOM 8522 N N . ILE B 1 549 ? -1.198 87.312 50.562 1 44.44 549 ILE B N 1
ATOM 8523 C CA . ILE B 1 549 ? -2.441 87.375 51.312 1 44.44 549 ILE B CA 1
ATOM 8524 C C . ILE B 1 549 ? -2.18 88.062 52.656 1 44.44 549 ILE B C 1
ATOM 8526 O O . ILE B 1 549 ? -2.986 88.875 53.125 1 44.44 549 ILE B O 1
ATOM 8530 N N . GLU B 1 550 ? -1.24 87.75 53.312 1 41.78 550 GLU B N 1
ATOM 8531 C CA . GLU B 1 550 ? -1.017 88.312 54.656 1 41.78 550 GLU B CA 1
ATOM 8532 C C . GLU B 1 550 ? -0.695 89.812 54.562 1 41.78 550 GLU B C 1
ATOM 8534 O O . GLU B 1 550 ? -1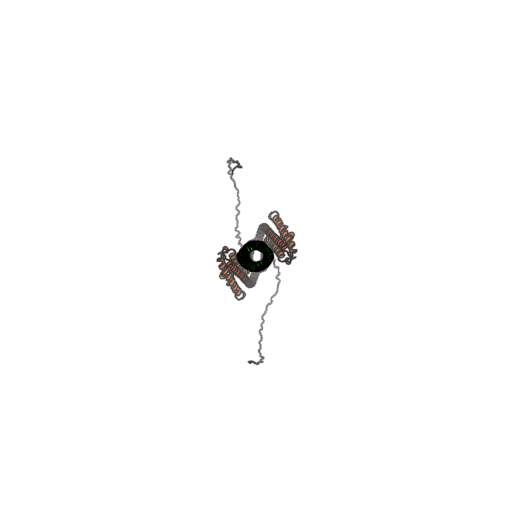.099 90.562 55.438 1 41.78 550 GLU B O 1
ATOM 8539 N N . GLU B 1 551 ? 0.101 90.312 53.781 1 40.5 551 GLU B N 1
ATOM 8540 C CA . GLU B 1 551 ? 0.416 91.688 53.781 1 40.5 551 GLU B CA 1
ATOM 8541 C C . GLU B 1 551 ? -0.734 92.562 53.188 1 40.5 551 GLU B C 1
ATOM 8543 O O . GLU B 1 551 ? -0.784 93.75 53.375 1 40.5 551 GLU B O 1
ATOM 8548 N N . ALA B 1 552 ? -1.635 91.938 52.594 1 43.56 552 ALA B N 1
ATOM 8549 C CA . ALA B 1 552 ? -2.85 92.625 52.156 1 43.56 552 ALA B CA 1
ATOM 8550 C C . ALA B 1 552 ? -3.908 92.625 53.25 1 43.56 552 ALA B C 1
ATOM 8552 O O . ALA B 1 552 ? -4.91 93.312 53.156 1 43.56 552 ALA B O 1
ATOM 8553 N N . GLY B 1 553 ? -3.873 91.75 54.219 1 33.78 553 GLY B N 1
ATOM 8554 C CA . GLY B 1 553 ? -4.715 91.938 55.375 1 33.78 553 GLY B CA 1
ATOM 8555 C C . GLY B 1 553 ? -4.074 92.812 56.438 1 33.78 553 GLY B C 1
ATOM 8556 O O . GLY B 1 553 ? -4.773 93.5 57.188 1 33.78 553 GLY B O 1
#

Sequence (1106 aa):
MLMVATSWLVLLALLAAFVGVLPLWVVLVPAVPAAPGSLVVLGRRRRLDGQQEQEIAAGQAASETYERLRDRIVELVKDNDDQAQDLIDGVRHALTMNQRMQNGIDEINEQAETVNQHLRDTTAAIEEINATTESFTQRVESQSSAVVQTSSAMEQMNANLGSVSKIARQHRGKAAQLAELASSGESQAEQTNELIKQIAGHIDAVQDAIEVINGVAGQTNLLSMNAAIEAAHAGDTGRGFAVVAEEIRKLAESTSVNAVSIGSTLKEIVNEIHEAEKHVGQNLGYFVRLREDVDQTASAFSEIDHATDEISQGSQEVVKATTELVAITEEIQTGSREIAESMSEITGAMMEIRQASQATDVRSERIDELLTNNNRILSKLANASMRGVQAVQDLEEELYGEENVSMNSNMVALNHLQWLTRVRRLIDSGDYRSTWKSSSSGACWLTRWLQSNEGRQYSHQQVYSELVTIHNNFHSKVEQLIGLARNQTPARRSDEDQETLEVRYKQLLESAEEFIGVLDRLGDEVDRHTEEIQQQALAEQDEELAVDIEEAGMLMVATSWLVLLALLAAFVGVLPLWVVLVPAVPAAPGSLVVLGRRRRLDGQQEQEIAAGQAASETYERLRDRIVELVKDNDDQAQDLIDGVRHALTMNQRMQNGIDEINEQAETVNQHLRDTTAAIEEINATTESFTQRVESQSSAVVQTSSAMEQMNANLGSVSKIARQHRGKAAQLAELASSGESQAEQTNELIKQIAGHIDAVQDAIEVINGVAGQTNLLSMNAAIEAAHAGDTGRGFAVVAEEIRKLAESTSVNAVSIGSTLKEIVNEIHEAEKHVGQNLGYFVRLREDVDQTASAFSEIDHATDEISQGSQEVVKATTELVAITEEIQTGSREIAESMSEITGAMMEIRQASQATDVRSERIDELLTNNNRILSKLANASMRGVQAVQDLEEELYGEENVSMNSNMVALNHLQWLTRVRRLIDSGDYRSTWKSSSSGACWLTRWLQSNEGRQYSHQQVYSELVTIHNNFHSKVEQLIGLARNQTPARRSDEDQETLEVRYKQLLESAEEFIGVLDRLGDEVDRHTEEIQQQALAEQDEELAVDIEEAG

Secondary structure (DSSP, 8-state):
-------------------------------------------------HHHHHHHHHHHHHHHHHHHHHHHHHHHHHHHHHHHHHHHHHHHHHHHHHHHHHHHHHHHHHHHHHHHHHHHHHHHHHHHHHHHHHHHHHHHHHHHHHHHHHHHHHHHHHHHHHHHHHHHHHHHHHHHHHHHHHHHHHHHHHHHHHHHHHHHHHHHHHHHHHHHHHHHHHHHHHHHHHHHHHHHHTGGGGHHHHHHHHHHHHHHHHHHHHHHHHHHHHHHHHHHHHHHHHHHHHHHHHHHHHHHHHHHHHHHHHHHHHHHHHHHHHHHHHHHHHHHHHHHHHHHHHHHHHHHHHHHHHHHHHHHHHHHHHHHHHHHHHHHHHHHHHHHHHHHHHHHHHHHHHHHHHHHHHHH-GGG----HHHHHHHHHHHHHHHHHHHHH----TTS---SGGGSHHHHHHHSHHHHTTTTS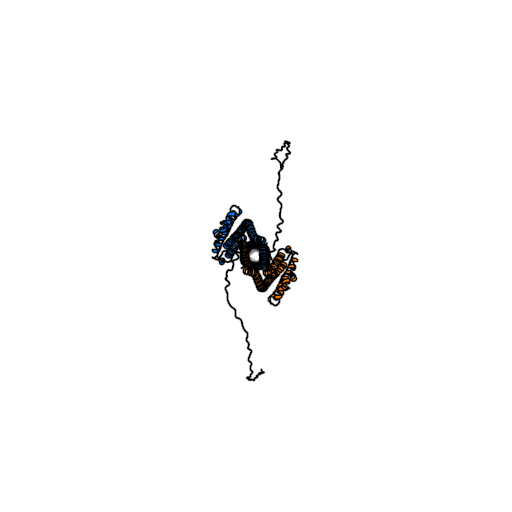HHHHHHHHHHHHHHHHHHHHHHHHHTS-GGG--HHHHHHHHHHHHHHHHHHHHHHHHHHHHHHHHHHHHHHHHHHHHHHHHHHHHHHHHTT-/-------------------------------------------------HHHHHHHHHHHHHHHHHHHHHHHHHHHHHHHHHHHHHHHHHHHHHHHHHHHHHHHHHHHHHHHHHHHHHHHHHHHHHHHHHHHHHHHHHHHHHHHHHHHHHHHHHHHHHHHHHHHHHHHHHHHHHHHHHHHHHHHHHHHHHHHHHHHHHHHHHHHHHHHHHHHHHHHHHHHHHHHHHHHHHHHHTGGGSHHHHHHHHHHHHHHHHHHHHHHHHHHHHHHHHHHHHHHHHHHHHHHHHHHHHHHHHHHHHHHHHHHHHHHHHHHHHHHHHHHHHHHHHHHHHHHHHHHHHHHHHHHHHHHHHHHHHHHHHHHHHHHHHHHHHHHHHHHHHHHHHHHHHHHHHHHHHHHHHHH-GGG----HHHHHHHHHHHHHHHHHHHHH----TTS---SGGGSHHHHHHHSHHHHTTTTSHHHHHHHHHHHHHHHHHHHHHHHHHTS-GGG--HHHHHHHHHHHHHHHHHHHHHHHHHHHHHHHHHHHHHHHHHHHHHHHHHHHHHHHHHH-

Radius of gyration: 81.25 Å; Cα contacts (8 Å, |Δi|>4): 1071; chains: 2; bounding box: 90×281×167 Å

Organism: NCBI:txid159291

pLDDT: mean 83.01, std 21.63, range [15.05, 96.94]

Nearest PDB structures (foldseek):
  8c5v-assembly1_I  TM=8.639E-01  e=2.704E-05  Escherichia coli
  1qu7-assembly1_A  TM=8.169E-01  e=1.204E-05  Escherichia coli
  1qu7-assembly1_B  TM=8.278E-01  e=2.259E-05  Escherichia coli
  3g67-assembly1_A  TM=5.545E-01  e=3.833E-04  Thermotoga maritima
  6grj-assembly1_F  TM=4.088E-01  e=1.368E+00  Aeromonas hydrophila

InterPro domains:
  IPR004089 Methyl-accepting chemotaxis protein (MCP) signalling domain [PF00015] (175-341)
  IPR004089 Methyl-accepting chemotaxis protein (MCP) signalling domain [PS50111] (118-340)
  IPR004089 Methyl-accepting chemotaxis protein (MCP) signalling domain [SM00283] (114-368)
  IPR025991 Chemoreceptor zinc-binding domain [PF13682] (416-481)

Foldseek 3Di:
DDDDDDDDDDDDDDDDDDDYDDDDDDDDDDDDDDDDDDPPPPVPPPPPPPVVVVVVVVLVVVVVVVVVVLVVLVVVLVVLLVVLVVLLVVLLVLLLVLLVVLVVLLVLLVVLVVLVVVLVVVVVVLVVLVVVLVVLVVVLVVLVVVLVVLLVVLVVLLVVLVVLLVVLVVVLVVLVVQLVVLVVQLVVLVVVLVVLVVVLVVLVVVLVVLVVQLVVLVVQLVVLVVQLVVLVVVPPVSPVSNVVSVVSNVVSVVSNVVSVVVNVVSVVVNVVSVVVSVVSVVSSVVSVVSSVVSVVSSVVSVVSNVVSVVVSVVSVVSVVVSVVSVVVSVVSNVVSVVVVVVSVVVVVVSVVSNVVSVVSNVVSVVVLVVSLVSLVVSLVSLVVSLVSSVVSQVVVCVSQNVVLDDDDLSNLLSVLVNLLSQLSNCLSAVDDDPPDPQLALCRRPVVVRCVDPLNVVCVVDPLSVVLVVLSRVLSVLSVVLNVLSNVAGPVRHDPVSSVVSSVSSSVSSVSSVVNSVSSVVVNVVSVVVSVVSSVVSVVVVVVVSVVVVPVVD/DDDDDDDDDDDDDDDDDDDDDDDDDDDDDDDDDDDDDDDDDPPPPPPPDPVVVVVVVVLVVVVVVVVVVLVVLVVVLVVLLVVLVVLLVVLLVLLLVLLVVLVVLLVLLVVLVVLVVVLVVVVVVLVVLVVVLVVLVVVLVVLVVVLVVLLVVLVVLLVVLVVLLVVLVVVLVVLVVQLVVLVVQLVVLVVVLVVLVVVLVVLVVVLVVLVVQLVVLVVQLVVLVVQLVVLVVVPPVSPVSNVVSVVSNVVSVVSNVVSVVVNVVSVVVNVVSVVVSVVSVVSSVVSVVSSVVSVVSSVVSVVSNVVSVVVSVVSVVSNVVSVVSVVVSVVSNVVSVVVVVVSVVVVVVSVVSNVVSVVSNVVSVVVLVVSLVVLVVSLVSLVVSLVSSVVSQVVVCVSQNVVLDADDLSNLLSVLVNLLSQLSNCLSQVDDDPPDPQLALCRDPVVVRCVDPLNVVCVPPPLSVVLVVLSRVLSVLSVVLNVLSNVAGPVRHDPVSSVVSSVSSSVSSVSSVVNSVSSVVVNVVSVVVSVVSSVVSVVVVVVVSVVVVVVVD

Solvent-accessible surface area (backbone atoms only — not comparable to full-atom values): 58023 Å² total; per-residue (Å²): 143,81,81,68,102,73,91,87,100,86,97,86,94,87,88,93,94,85,90,94,84,91,85,88,82,84,91,78,88,85,83,86,79,87,82,89,79,87,78,76,77,76,76,75,78,72,75,69,53,71,66,58,53,50,46,52,49,49,53,49,50,51,51,52,50,47,53,51,47,50,53,42,48,58,52,37,53,54,51,46,52,54,28,47,53,46,42,51,52,31,49,53,50,46,52,52,44,49,51,53,41,51,52,39,43,53,50,39,48,52,28,37,51,51,38,54,54,36,49,52,53,38,51,54,37,50,53,50,42,52,53,45,46,53,50,47,55,54,46,45,51,51,47,54,52,32,47,53,51,34,52,52,33,49,53,53,32,52,55,40,44,52,51,41,38,51,52,24,55,56,48,29,53,50,26,53,51,49,34,51,49,26,52,50,42,31,52,44,34,50,51,38,46,51,50,52,52,52,43,52,53,53,48,52,53,40,51,53,51,38,51,50,41,29,50,46,18,51,51,40,28,51,52,20,50,50,44,28,52,54,16,57,73,53,46,85,82,13,51,70,50,30,53,52,21,50,51,44,26,52,47,18,49,51,39,31,52,49,29,53,51,43,52,54,52,49,55,53,42,56,53,49,48,56,52,40,50,51,41,36,52,50,44,36,51,48,27,55,53,48,32,56,52,30,52,50,50,27,51,48,24,50,51,39,34,52,40,42,51,51,35,51,54,30,50,52,53,36,52,52,33,44,53,50,45,54,53,46,47,53,50,50,53,53,45,46,53,51,41,53,53,36,50,52,50,38,52,54,35,50,53,51,37,51,51,31,36,50,49,37,46,55,37,43,51,51,40,52,51,44,50,55,53,45,50,52,38,48,40,52,38,47,52,30,51,43,54,50,52,51,44,52,49,54,46,46,28,67,73,59,33,65,88,52,52,72,84,56,45,62,58,53,45,41,56,52,49,49,51,54,38,48,51,50,41,25,60,67,69,51,64,75,63,86,80,55,67,71,60,46,46,80,70,32,67,65,49,52,42,50,69,30,79,73,36,47,72,43,57,86,40,67,60,44,58,51,37,56,52,43,46,43,52,40,25,49,47,52,44,50,50,50,56,56,42,70,76,43,50,61,90,77,50,50,71,66,57,51,49,52,52,51,54,52,47,51,51,45,52,53,39,47,53,52,35,48,53,44,42,49,55,48,30,53,54,50,46,58,53,36,50,53,52,39,52,50,50,50,47,53,52,44,50,60,57,45,62,51,54,57,75,71,97,138,91,72,97,72,96,79,94,87,92,85,96,85,88,94,85,91,82,94,93,85,93,89,79,94,76,88,79,86,86,82,86,82,86,84,86,88,81,88,80,78,82,74,79,79,74,73,68,52,71,65,57,53,49,48,52,49,50,53,47,48,49,50,50,50,47,52,52,48,51,54,43,49,55,49,36,54,55,50,45,52,56,29,46,52,46,43,52,52,30,48,52,50,45,52,53,44,50,51,52,40,51,52,37,43,54,50,38,49,51,28,37,50,52,37,53,53,35,50,54,52,37,52,53,37,50,54,51,43,52,53,45,46,53,51,48,55,54,47,45,52,52,45,51,51,34,47,52,50,34,53,52,32,48,52,54,32,52,54,39,43,52,52,42,39,51,52,24,54,54,48,28,54,50,26,55,53,50,33,52,49,26,50,52,42,31,52,45,33,51,51,38,46,52,49,53,52,50,43,52,53,53,49,52,52,41,52,52,51,38,50,50,41,31,51,46,18,50,50,42,28,52,52,20,49,52,45,28,52,54,18,57,73,54,47,85,83,14,52,70,50,29,52,50,20,51,51,44,26,52,48,20,49,50,38,30,52,48,30,53,50,42,52,56,50,48,53,51,42,55,53,49,49,55,50,41,50,52,43,38,54,51,45,36,52,48,26,53,52,48,32,55,52,30,54,51,49,26,49,49,24,50,51,41,35,52,40,42,52,51,34,51,53,30,50,52,51,36,52,54,34,44,54,51,45,54,55,46,45,52,50,49,54,52,45,46,53,51,41,54,52,37,50,52,52,38,53,52,34,50,54,52,38,50,52,29,36,52,52,35,47,55,37,43,52,51,41,51,52,43,48,53,51,44,48,51,37,48,41,51,38,48,51,30,52,43,53,50,53,50,44,52,48,55,45,46,28,66,72,60,34,64,89,50,53,72,84,56,45,61,58,54,45,40,57,52,49,48,50,54,40,47,51,49,41,25,61,68,69,51,63,75,63,85,81,54,67,70,60,47,48,80,71,32,66,64,50,52,43,49,70,32,78,73,35,47,73,44,59,86,41,66,60,45,56,52,39,55,52,42,45,44,51,40,25,49,48,52,44,51,50,50,56,56,39,72,74,41,51,61,90,76,49,49,72,67,56,51,49,51,53,52,54,52,47,51,51,44,52,53,39,48,54,55,37,46,54,44,42,50,56,47,30,52,55,50,47,57,55,35,51,53,52,40,53,50,51,52,48,52,52,45,48,60,55,45,63,49,55,61,77,72,104